Protein AF-0000000068004688 (afdb_homodimer)

Solvent-accessible surface area (backbone atoms only — not comparable to full-atom values): 40177 Å² total; per-residue (Å²): 111,68,66,59,50,50,51,48,49,50,48,48,46,50,47,46,48,50,48,46,49,65,48,40,46,55,81,56,80,36,56,93,76,56,37,54,45,76,19,58,35,21,64,56,40,24,54,54,40,36,51,51,47,52,52,50,52,58,51,52,75,68,41,74,82,72,37,70,66,54,55,45,62,62,47,52,80,63,85,69,45,90,40,84,35,11,30,38,27,42,37,40,47,25,21,32,91,73,62,27,34,40,36,36,38,36,30,40,39,57,92,48,30,26,39,38,51,42,40,43,24,45,52,92,77,37,94,56,47,31,27,33,73,59,61,46,48,18,82,40,58,40,53,85,89,31,62,82,51,53,35,41,89,43,38,36,52,40,74,72,40,58,85,36,30,32,38,43,35,33,50,45,60,28,24,43,75,92,35,88,83,52,79,38,48,33,38,36,46,33,38,37,39,41,90,47,64,68,47,41,62,82,76,57,52,44,52,58,26,55,16,53,24,55,23,30,48,80,88,45,73,66,40,58,51,37,49,61,67,57,46,56,50,40,34,37,35,56,34,36,35,40,38,37,36,31,51,64,93,42,75,42,82,40,74,24,46,22,40,32,37,44,37,36,32,56,39,59,59,55,77,51,36,54,33,35,39,40,32,45,40,41,34,80,87,54,32,32,36,39,45,34,40,38,21,28,60,70,66,28,37,48,32,57,46,41,32,36,36,39,52,94,72,48,39,77,44,39,35,52,47,63,58,70,63,65,68,40,50,14,69,85,73,44,66,65,54,23,31,34,41,37,35,27,38,95,86,46,79,44,44,35,42,41,39,54,76,43,67,54,61,37,28,41,63,97,59,20,30,25,35,36,40,47,24,40,29,44,32,34,44,76,86,38,50,29,22,27,35,37,40,36,39,34,51,34,86,79,43,73,84,130,110,67,64,60,51,48,51,50,49,50,47,48,48,50,48,47,49,51,48,46,50,64,46,39,46,55,82,56,79,35,54,93,76,54,36,54,43,75,19,57,36,20,65,57,40,25,53,54,40,36,52,52,46,52,52,50,52,56,51,52,75,69,42,72,81,73,36,68,66,54,55,45,63,62,46,53,81,62,86,67,46,91,41,84,36,12,29,38,28,43,38,40,47,25,21,32,92,72,61,28,34,39,37,37,36,35,30,41,39,55,92,47,31,26,40,36,54,41,41,43,24,45,54,92,77,37,95,57,46,31,27,34,74,61,60,46,48,19,82,38,59,40,52,86,88,31,62,84,50,53,36,43,89,43,39,37,51,42,73,72,38,58,84,35,30,33,38,43,37,32,50,45,61,27,24,43,75,92,37,89,82,50,76,38,47,34,39,37,45,33,36,37,38,43,88,48,63,69,48,40,62,82,76,57,52,43,51,60,26,52,15,54,23,55,22,30,50,80,87,45,72,66,40,59,50,37,48,62,66,58,46,56,51,39,34,38,36,54,34,36,33,41,38,40,37,30,50,64,94,42,75,43,82,40,74,26,46,24,40,34,37,44,37,38,33,54,39,60,60,55,77,51,36,54,33,33,39,40,32,45,40,42,34,78,87,56,33,34,36,37,45,35,41,38,20,30,58,70,65,29,37,48,34,57,48,41,32,37,34,40,50,94,74,48,40,78,43,39,35,50,45,63,59,70,64,66,67,40,50,13,69,84,73,44,67,64,54,24,32,33,42,37,36,28,39,96,84,47,78,43,46,36,40,41,39,55,77,44,68,52,61,37,28,39,63,97,59,20,29,24,33,36,40,47,25,38,29,43,33,35,46,74,86,38,51,29,23,28,36,37,41,36,40,35,53,35,86,78,44,72,85,130

Structure (mmCIF, N/CA/C/O backbone):
data_AF-0000000068004688-model_v1
#
loop_
_entity.id
_entity.type
_entity.pdbx_description
1 polymer 'Uncharacterized protein'
#
loop_
_atom_site.group_PDB
_atom_site.id
_atom_site.type_symbol
_atom_site.label_atom_id
_atom_site.label_alt_id
_atom_site.label_comp_id
_atom_site.label_asym_id
_atom_site.label_entity_id
_atom_site.label_seq_id
_atom_site.pdbx_PDB_ins_code
_atom_site.Cartn_x
_atom_site.Cartn_y
_atom_site.Cartn_z
_atom_site.occupancy
_atom_site.B_iso_or_equiv
_atom_site.auth_seq_id
_atom_site.auth_comp_id
_atom_site.auth_asym_id
_atom_site.auth_atom_id
_atom_site.pdbx_PDB_model_num
ATOM 1 N N . MET A 1 1 ? 53.281 20.859 3.123 1 56.59 1 MET A N 1
ATOM 2 C CA . MET A 1 1 ? 53.438 19.469 2.703 1 56.59 1 MET A CA 1
ATOM 3 C C . MET A 1 1 ? 52.938 18.516 3.779 1 56.59 1 MET A C 1
ATOM 5 O O . MET A 1 1 ? 52.188 17.578 3.488 1 56.59 1 MET A O 1
ATOM 9 N N . MET A 1 2 ? 53.219 18.797 4.977 1 65.94 2 MET A N 1
ATOM 10 C CA . MET A 1 2 ? 52.844 17.938 6.094 1 65.94 2 MET A CA 1
ATOM 11 C C . MET A 1 2 ? 51.344 18.031 6.336 1 65.94 2 MET A C 1
ATOM 13 O O . MET A 1 2 ? 50.688 17.016 6.621 1 65.94 2 MET A O 1
ATOM 17 N N . LEU A 1 3 ? 50.812 19.125 6.145 1 67.31 3 LEU A N 1
ATOM 18 C CA . LEU A 1 3 ? 49.375 19.312 6.379 1 67.31 3 LEU A CA 1
ATOM 19 C C . LEU A 1 3 ? 48.562 18.594 5.305 1 67.31 3 LEU A C 1
ATOM 21 O O . LEU A 1 3 ? 47.531 17.984 5.609 1 67.31 3 LEU A O 1
ATOM 25 N N . CYS A 1 4 ? 49.031 18.656 4.129 1 65.31 4 CYS A N 1
ATOM 26 C CA . CYS A 1 4 ? 48.344 17.984 3.023 1 65.31 4 CYS A CA 1
ATOM 27 C C . CYS A 1 4 ? 48.406 16.469 3.188 1 65.31 4 CYS A C 1
ATOM 29 O O . CYS A 1 4 ? 47.469 15.758 2.896 1 65.31 4 CYS A O 1
ATOM 31 N N . GLU A 1 5 ? 49.5 16.016 3.646 1 62.75 5 GLU A N 1
ATOM 32 C CA . GLU A 1 5 ? 49.656 14.578 3.879 1 62.75 5 GLU A CA 1
ATOM 33 C C . GLU A 1 5 ? 48.75 14.102 5.008 1 62.75 5 GLU A C 1
ATOM 35 O O . GLU A 1 5 ? 48.156 13.023 4.93 1 62.75 5 GLU A O 1
ATOM 40 N N . CYS A 1 6 ? 48.625 14.977 5.945 1 63.47 6 CYS A N 1
ATOM 41 C CA . CYS A 1 6 ? 47.75 14.625 7.062 1 63.47 6 CYS A CA 1
ATOM 42 C C . CYS A 1 6 ? 46.281 14.586 6.633 1 63.47 6 CYS A C 1
ATOM 44 O O . CYS A 1 6 ? 45.531 13.703 7.051 1 63.47 6 CYS A O 1
ATOM 46 N N . LEU A 1 7 ? 45.969 15.453 5.789 1 65.06 7 LEU A N 1
ATOM 47 C CA . LEU A 1 7 ? 44.594 15.492 5.297 1 65.06 7 LEU A CA 1
ATOM 48 C C . LEU A 1 7 ? 44.312 14.289 4.406 1 65.06 7 LEU A C 1
ATOM 50 O O . LEU A 1 7 ? 43.219 13.734 4.449 1 65.06 7 LEU A O 1
ATOM 54 N N . LEU A 1 8 ? 45.281 13.922 3.695 1 63.88 8 LEU A N 1
ATOM 55 C CA . LEU A 1 8 ? 45.156 12.734 2.85 1 63.88 8 LEU A CA 1
ATOM 56 C C . LEU A 1 8 ? 45.031 11.477 3.697 1 63.88 8 LEU A C 1
ATOM 58 O O . LEU A 1 8 ? 44.25 10.594 3.393 1 63.88 8 LEU A O 1
ATOM 62 N N . VAL A 1 9 ? 45.844 11.414 4.68 1 62.28 9 VAL A N 1
ATOM 63 C CA . VAL A 1 9 ? 45.812 10.258 5.562 1 62.28 9 VAL A CA 1
ATOM 64 C C . VAL A 1 9 ? 44.469 10.203 6.297 1 62.28 9 VAL A C 1
ATOM 66 O O . VAL A 1 9 ? 43.844 9.141 6.406 1 62.28 9 VAL A O 1
ATOM 69 N N . VAL A 1 10 ? 44 11.281 6.738 1 61.62 10 VAL A N 1
ATOM 70 C CA . VAL A 1 10 ? 42.719 11.336 7.43 1 61.62 10 VAL A CA 1
ATOM 71 C C . VAL A 1 10 ? 41.594 10.984 6.465 1 61.62 10 VAL A C 1
ATOM 73 O O . VAL A 1 10 ? 40.656 10.273 6.832 1 61.62 10 VAL A O 1
ATOM 76 N N . SER A 1 11 ? 41.781 11.445 5.328 1 63.81 11 SER A N 1
ATOM 77 C CA . SER A 1 11 ? 40.781 11.125 4.305 1 63.81 11 SER A CA 1
ATOM 78 C C . SER A 1 11 ? 40.812 9.641 3.947 1 63.81 11 SER A C 1
ATOM 80 O O . SER A 1 11 ? 39.781 9.023 3.73 1 63.81 11 SER A O 1
ATOM 82 N N . LEU A 1 12 ? 42 9.188 3.869 1 63.06 12 LEU A N 1
ATOM 83 C CA . LEU A 1 12 ? 42.125 7.773 3.562 1 63.06 12 LEU A CA 1
ATOM 84 C C . LEU A 1 12 ? 41.625 6.91 4.711 1 63.06 12 LEU A C 1
ATOM 86 O O . LEU A 1 12 ? 40.969 5.883 4.48 1 63.06 12 LEU A O 1
ATOM 90 N N . ILE A 1 13 ? 41.875 7.305 5.887 1 60.44 13 ILE A N 1
ATOM 91 C CA . ILE A 1 13 ? 41.406 6.574 7.059 1 60.44 13 ILE A CA 1
ATOM 92 C C . ILE A 1 13 ? 39.906 6.703 7.168 1 60.44 13 ILE A C 1
ATOM 94 O O . ILE A 1 13 ? 39.188 5.719 7.422 1 60.44 13 ILE A O 1
ATOM 98 N N . ALA A 1 14 ? 39.5 7.848 7.043 1 59.53 14 ALA A N 1
ATOM 99 C CA . ALA A 1 14 ? 38.031 8.055 7.047 1 59.53 14 ALA A CA 1
ATOM 100 C C . ALA A 1 14 ? 37.375 7.301 5.895 1 59.53 14 ALA A C 1
ATOM 102 O O . ALA A 1 14 ? 36.312 6.695 6.07 1 59.53 14 ALA A O 1
ATOM 103 N N . GLY A 1 15 ? 37.938 7.426 4.871 1 61.69 15 GLY A N 1
ATOM 104 C CA . GLY A 1 15 ? 37.469 6.648 3.736 1 61.69 15 GLY A CA 1
ATOM 105 C C . GLY A 1 15 ? 37.531 5.152 3.975 1 61.69 15 GLY A C 1
ATOM 106 O O . GLY A 1 15 ? 36.594 4.426 3.631 1 61.69 15 GLY A O 1
ATOM 107 N N . GLY A 1 16 ? 38.656 4.734 4.453 1 60.47 16 GLY A N 1
ATOM 108 C CA . GLY A 1 16 ? 38.781 3.338 4.836 1 60.47 16 GLY A CA 1
ATOM 109 C C . GLY A 1 16 ? 37.781 2.906 5.891 1 60.47 16 GLY A C 1
ATOM 110 O O . GLY A 1 16 ? 37.188 1.831 5.785 1 60.47 16 GLY A O 1
ATOM 111 N N . GLY A 1 17 ? 37.656 3.629 6.926 1 59.03 17 GLY A N 1
ATOM 112 C CA . GLY A 1 17 ? 36.656 3.365 7.949 1 59.03 17 GLY A CA 1
ATOM 113 C C . GLY A 1 17 ? 35.219 3.312 7.402 1 59.03 17 GLY A C 1
ATOM 114 O O . GLY A 1 17 ? 34.438 2.436 7.777 1 59.03 17 GLY A O 1
ATOM 115 N N . CYS A 1 18 ? 34.938 4.262 6.633 1 61.59 18 CYS A N 1
ATOM 116 C CA . CYS A 1 18 ? 33.656 4.266 5.969 1 61.59 18 CYS A CA 1
ATOM 117 C C . CYS A 1 18 ? 33.469 3.018 5.109 1 61.59 18 CYS A C 1
ATOM 119 O O . CYS A 1 18 ? 32.406 2.424 5.078 1 61.59 18 CYS A O 1
ATOM 121 N N . LEU A 1 19 ? 34.594 2.723 4.504 1 63.03 19 LEU A N 1
ATOM 122 C CA . LEU A 1 19 ? 34.562 1.513 3.688 1 63.03 19 LEU A CA 1
ATOM 123 C C . LEU A 1 19 ? 34.375 0.274 4.555 1 63.03 19 LEU A C 1
ATOM 125 O O . LEU A 1 19 ? 33.625 -0.635 4.191 1 63.03 19 LEU A O 1
ATOM 129 N N . ILE A 1 20 ? 35.031 0.29 5.684 1 64.25 20 ILE A N 1
ATOM 130 C CA . ILE A 1 20 ? 34.875 -0.837 6.598 1 64.25 20 ILE A CA 1
ATOM 131 C C . ILE A 1 20 ? 33.438 -0.882 7.133 1 64.25 20 ILE A C 1
ATOM 133 O O . ILE A 1 20 ? 32.844 -1.953 7.219 1 64.25 20 ILE A O 1
ATOM 137 N N . ARG A 1 21 ? 32.969 0.212 7.531 1 65.56 21 ARG A N 1
ATOM 138 C CA . ARG A 1 21 ? 31.594 0.255 8.023 1 65.56 21 ARG A CA 1
ATOM 139 C C . ARG A 1 21 ? 30.609 -0.168 6.938 1 65.56 21 ARG A C 1
ATOM 141 O O . ARG A 1 21 ? 29.609 -0.847 7.219 1 65.56 21 ARG A O 1
ATOM 148 N N . LEU A 1 22 ? 30.953 0.252 5.844 1 66.31 22 LEU A N 1
ATOM 149 C CA . LEU A 1 22 ? 30.125 -0.144 4.715 1 66.31 22 LEU A CA 1
ATOM 150 C C . LEU A 1 22 ? 30.219 -1.646 4.465 1 66.31 22 LEU A C 1
ATOM 152 O O . LEU A 1 22 ? 29.234 -2.281 4.086 1 66.31 22 LEU A O 1
ATOM 156 N N . LEU A 1 23 ? 31.359 -2.117 4.734 1 69.25 23 LEU A N 1
ATOM 157 C CA . LEU A 1 23 ? 31.594 -3.535 4.473 1 69.25 23 LEU A CA 1
ATOM 158 C C . LEU A 1 23 ? 31.016 -4.391 5.598 1 69.25 23 LEU A C 1
ATOM 160 O O . LEU A 1 23 ? 30.438 -5.453 5.348 1 69.25 23 LEU A O 1
ATOM 164 N N . ILE A 1 24 ? 31.125 -3.92 6.789 1 77.25 24 ILE A N 1
ATOM 165 C CA . ILE A 1 24 ? 30.703 -4.754 7.906 1 77.25 24 ILE A CA 1
ATOM 166 C C . ILE A 1 24 ? 29.203 -4.547 8.156 1 77.25 24 ILE A C 1
ATOM 168 O O . ILE A 1 24 ? 28.484 -5.504 8.453 1 77.25 24 ILE A O 1
ATOM 172 N N . GLY A 1 25 ? 28.672 -3.527 7.938 1 79.62 25 GLY A N 1
ATOM 173 C CA . GLY A 1 25 ? 27.281 -3.238 8.203 1 79.62 25 GLY A CA 1
ATOM 174 C C . GLY A 1 25 ? 26.906 -3.361 9.664 1 79.62 25 GLY A C 1
ATOM 175 O O . GLY A 1 25 ? 27.75 -3.658 10.508 1 79.62 25 GLY A O 1
ATOM 176 N N . GLU A 1 26 ? 25.672 -2.951 10.094 1 83.12 26 GLU A N 1
ATOM 177 C CA . GLU A 1 26 ? 25.156 -3.08 11.453 1 83.12 26 GLU A CA 1
ATOM 178 C C . GLU A 1 26 ? 23.953 -4.02 11.508 1 83.12 26 GLU A C 1
ATOM 180 O O . GLU A 1 26 ? 23.234 -4.152 10.523 1 83.12 26 GLU A O 1
ATOM 185 N N . GLU A 1 27 ? 23.953 -4.785 12.609 1 83 27 GLU A N 1
ATOM 186 C CA . GLU A 1 27 ? 22.797 -5.656 12.797 1 83 27 GLU A CA 1
ATOM 187 C C . GLU A 1 27 ? 21.516 -4.848 12.961 1 83 27 GLU A C 1
ATOM 189 O O . GLU A 1 27 ? 21.5 -3.824 13.656 1 83 27 GLU A O 1
ATOM 194 N N . ARG A 1 28 ? 20.562 -5.242 12.242 1 87.81 28 ARG A N 1
ATOM 195 C CA . ARG A 1 28 ? 19.25 -4.586 12.297 1 87.81 28 ARG A CA 1
ATOM 196 C C . ARG A 1 28 ? 18.172 -5.578 12.688 1 87.81 28 ARG A C 1
ATOM 198 O O . ARG A 1 28 ? 18.188 -6.734 12.266 1 87.81 28 ARG A O 1
ATOM 205 N N . GLU A 1 29 ? 17.266 -5.117 13.484 1 91.81 29 GLU A N 1
ATOM 206 C CA . GLU A 1 29 ? 16.109 -5.941 13.812 1 91.81 29 GLU A CA 1
ATOM 207 C C . GLU A 1 29 ? 15.172 -6.074 12.617 1 91.81 29 GLU A C 1
ATOM 209 O O . GLU A 1 29 ? 14.953 -5.109 11.883 1 91.81 29 GLU A O 1
ATOM 214 N N . PRO A 1 30 ? 14.68 -7.305 12.453 1 95.75 30 PRO A N 1
ATOM 215 C CA . PRO A 1 30 ? 13.734 -7.457 11.344 1 95.75 30 PRO A CA 1
ATOM 216 C C . PRO A 1 30 ? 12.453 -6.652 11.539 1 95.75 30 PRO A C 1
ATOM 218 O O . PRO A 1 30 ? 12.008 -6.461 12.672 1 95.75 30 PRO A O 1
ATOM 221 N N . VAL A 1 31 ? 11.883 -6.203 10.469 1 96.69 31 VAL A N 1
ATOM 222 C CA . VAL A 1 31 ? 10.586 -5.535 10.508 1 96.69 31 VAL A CA 1
ATOM 223 C C . VAL A 1 31 ? 9.508 -6.516 10.969 1 96.69 31 VAL A C 1
ATOM 225 O O . VAL A 1 31 ? 9.398 -7.617 10.43 1 96.69 31 VAL A O 1
ATOM 228 N N . PHE A 1 32 ? 8.766 -6.191 12 1 96.12 32 PHE A N 1
ATOM 229 C CA . PHE A 1 32 ? 7.695 -6.988 12.594 1 96.12 32 PHE A CA 1
ATOM 230 C C . PHE A 1 32 ? 8.227 -8.336 13.07 1 96.12 32 PHE A C 1
ATOM 232 O O . PHE A 1 32 ? 7.488 -9.328 13.078 1 96.12 32 PHE A O 1
ATOM 239 N N . ASN A 1 33 ? 9.516 -8.453 13.219 1 94.81 33 ASN A N 1
ATOM 240 C CA . ASN A 1 33 ? 10.188 -9.672 13.672 1 94.81 33 ASN A CA 1
ATOM 241 C C . ASN A 1 33 ? 10.133 -10.766 12.609 1 94.81 33 ASN A C 1
ATOM 243 O O . ASN A 1 33 ? 10.188 -11.953 12.938 1 94.81 33 ASN A O 1
ATOM 247 N N . VAL A 1 34 ? 9.93 -10.375 11.352 1 97.06 34 VAL A N 1
ATOM 248 C CA . VAL A 1 34 ? 9.797 -11.375 10.297 1 97.06 34 VAL A CA 1
ATOM 249 C C . VAL A 1 34 ? 10.695 -11 9.117 1 97.06 34 VAL A C 1
ATOM 251 O O . VAL A 1 34 ? 11.539 -11.797 8.695 1 97.06 34 VAL A O 1
ATOM 254 N N . TYR A 1 35 ? 10.609 -9.781 8.641 1 97.56 35 TYR A N 1
ATOM 255 C CA . TYR A 1 35 ? 11.273 -9.344 7.418 1 97.56 35 TYR A CA 1
ATOM 256 C C . TYR A 1 35 ? 12.695 -8.875 7.707 1 97.56 35 TYR A C 1
ATOM 258 O O . TYR A 1 35 ? 12.898 -7.785 8.242 1 97.56 35 TYR A O 1
ATOM 266 N N . ARG A 1 36 ? 13.609 -9.617 7.281 1 96.06 36 ARG A N 1
ATOM 267 C CA . ARG A 1 36 ? 15 -9.281 7.562 1 96.06 36 ARG A CA 1
ATOM 268 C C . ARG A 1 36 ? 15.5 -8.18 6.637 1 96.06 36 ARG A C 1
ATOM 270 O O . ARG A 1 36 ? 15.148 -8.148 5.457 1 96.06 36 ARG A O 1
ATOM 277 N N . LEU A 1 37 ? 16.312 -7.34 7.188 1 94.12 37 LEU A N 1
ATOM 278 C CA . LEU A 1 37 ? 16.938 -6.238 6.469 1 94.12 37 LEU A CA 1
ATOM 279 C C . LEU A 1 37 ? 18.422 -6.504 6.254 1 94.12 37 LEU A C 1
ATOM 281 O O . LEU A 1 37 ? 19 -7.379 6.902 1 94.12 37 LEU A O 1
ATOM 285 N N . PRO A 1 38 ? 19.016 -5.789 5.262 1 93.12 38 PRO A N 1
ATOM 286 C CA . PRO A 1 38 ? 20.469 -5.938 5.137 1 93.12 38 PRO A CA 1
ATOM 287 C C . PRO A 1 38 ? 21.203 -5.656 6.445 1 93.12 38 PRO A C 1
ATOM 289 O O . PRO A 1 38 ? 21.047 -4.578 7.027 1 93.12 38 PRO A O 1
ATOM 292 N N . GLY A 1 39 ? 21.906 -6.641 6.871 1 89.81 39 GLY A N 1
ATOM 293 C CA . GLY A 1 39 ? 22.594 -6.539 8.148 1 89.81 39 GLY A CA 1
ATOM 294 C C . GLY A 1 39 ? 24.094 -6.711 8.023 1 89.81 39 GLY A C 1
ATOM 295 O O . GLY A 1 39 ? 24.703 -6.289 7.035 1 89.81 39 GLY A O 1
ATOM 296 N N . LYS A 1 40 ? 24.641 -7.301 9.047 1 88.94 40 LYS A N 1
ATOM 297 C CA . LYS A 1 40 ? 26.078 -7.512 9.102 1 88.94 40 LYS A CA 1
ATOM 298 C C . LYS A 1 40 ? 26.562 -8.375 7.938 1 88.94 40 LYS A C 1
ATOM 300 O O . LYS A 1 40 ? 25.953 -9.398 7.629 1 88.94 40 LYS A O 1
ATOM 305 N N . PHE A 1 41 ? 27.578 -7.906 7.215 1 91.81 41 PHE A N 1
ATOM 306 C CA . PHE A 1 41 ? 28.266 -8.617 6.145 1 91.81 41 PHE A CA 1
ATOM 307 C C . PHE A 1 41 ? 27.344 -8.812 4.949 1 91.81 41 PHE A C 1
ATOM 309 O O . PHE A 1 41 ? 27.5 -9.773 4.191 1 91.81 41 PHE A O 1
ATOM 316 N N . TYR A 1 42 ? 26.391 -8.039 4.805 1 94.44 42 TYR A N 1
ATOM 317 C CA . TYR A 1 42 ? 25.406 -8.195 3.744 1 94.44 42 TYR A CA 1
ATOM 318 C C . TYR A 1 42 ? 26.078 -8.242 2.377 1 94.44 42 TYR A C 1
ATOM 320 O O . TYR A 1 42 ? 25.797 -9.141 1.576 1 94.44 42 TYR A O 1
ATOM 328 N N . HIS A 1 43 ? 26.953 -7.344 2.133 1 92.88 43 HIS A N 1
ATOM 329 C CA . HIS A 1 43 ? 27.547 -7.25 0.805 1 92.88 43 HIS A CA 1
ATOM 330 C C . HIS A 1 43 ? 28.453 -8.445 0.519 1 92.88 43 HIS A C 1
ATOM 332 O O . HIS A 1 43 ? 28.5 -8.938 -0.611 1 92.88 43 HIS A O 1
ATOM 338 N N . LEU A 1 44 ? 29.141 -8.867 1.504 1 93.56 44 LEU A N 1
ATOM 339 C CA . LEU A 1 44 ? 29.984 -10.055 1.347 1 93.56 44 LEU A CA 1
ATOM 340 C C . LEU A 1 44 ? 29.125 -11.289 1.096 1 93.56 44 LEU A C 1
ATOM 342 O O . LEU A 1 44 ? 29.438 -12.094 0.218 1 93.56 44 LEU A O 1
ATOM 346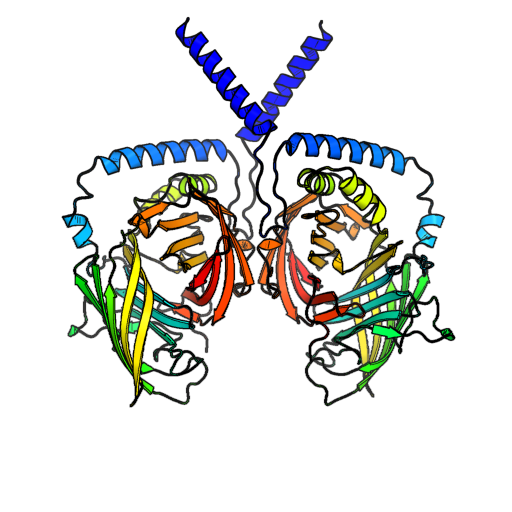 N N . LYS A 1 45 ? 28.062 -11.391 1.921 1 95.06 45 LYS A N 1
ATOM 347 C CA . LYS A 1 45 ? 27.141 -12.508 1.731 1 95.06 45 LYS A CA 1
ATOM 348 C C . LYS A 1 45 ? 26.531 -12.477 0.337 1 95.06 45 LYS A C 1
ATOM 350 O O . LYS A 1 45 ? 26.391 -13.516 -0.313 1 95.06 45 LYS A O 1
ATOM 355 N N . TYR A 1 46 ? 26.234 -11.312 -0.117 1 96.75 46 TYR A N 1
ATOM 356 C CA . TYR A 1 46 ? 25.625 -11.148 -1.431 1 96.75 46 TYR A CA 1
ATOM 357 C C . TYR A 1 46 ? 26.562 -11.625 -2.533 1 96.75 46 TYR A C 1
ATOM 359 O O . TYR A 1 46 ? 26.172 -12.414 -3.398 1 96.75 46 TYR A O 1
ATOM 367 N N . VAL A 1 47 ? 27.781 -11.156 -2.492 1 95.75 47 VAL A N 1
ATOM 368 C CA . VAL A 1 47 ? 28.766 -11.492 -3.525 1 95.75 47 VAL A CA 1
ATOM 369 C C . VAL A 1 47 ? 29.047 -12.992 -3.492 1 95.75 47 VAL A C 1
ATOM 371 O O . VAL A 1 47 ? 29.125 -13.641 -4.539 1 95.75 47 VAL A O 1
ATOM 374 N N . SER A 1 48 ? 29.188 -13.516 -2.342 1 95.81 48 SER A N 1
ATOM 375 C CA . SER A 1 48 ? 29.453 -14.945 -2.191 1 95.81 48 SER A CA 1
ATOM 376 C C . SER A 1 48 ? 28.328 -15.781 -2.783 1 95.81 48 SER A C 1
ATOM 378 O O . SER A 1 48 ? 28.578 -16.719 -3.545 1 95.81 48 SER A O 1
ATOM 380 N N . MET A 1 49 ? 27.109 -15.398 -2.441 1 95.75 49 MET A N 1
ATOM 381 C CA . MET A 1 49 ? 25.969 -16.156 -2.928 1 95.75 49 MET A CA 1
ATOM 382 C C . MET A 1 49 ? 25.797 -15.992 -4.434 1 95.75 49 MET A C 1
ATOM 384 O O . MET A 1 49 ? 25.469 -16.953 -5.137 1 95.75 49 MET A O 1
ATOM 388 N N . LEU A 1 50 ? 26 -14.805 -4.902 1 97.31 50 LEU A N 1
ATOM 389 C CA . LEU A 1 50 ? 25.891 -14.555 -6.332 1 97.31 50 LEU A CA 1
ATOM 390 C C . LEU A 1 50 ? 26.859 -15.43 -7.113 1 97.31 50 LEU A C 1
ATOM 392 O O . LEU A 1 50 ? 26.484 -16.047 -8.117 1 97.31 50 LEU A O 1
ATOM 396 N N . LEU A 1 51 ? 28.094 -15.516 -6.629 1 96.38 51 LEU A N 1
ATOM 397 C CA . LEU A 1 51 ? 29.109 -16.328 -7.281 1 96.38 51 LEU A CA 1
ATOM 398 C C . LEU A 1 51 ? 28.719 -17.812 -7.25 1 96.38 51 LEU A C 1
ATOM 400 O O . LEU A 1 51 ? 28.844 -18.516 -8.258 1 96.38 51 LEU A O 1
ATOM 404 N N . MET A 1 52 ? 28.25 -18.234 -6.172 1 94.5 52 MET A N 1
ATOM 405 C CA . MET A 1 52 ? 27.844 -19.625 -6.031 1 94.5 52 MET A CA 1
ATOM 406 C C . MET A 1 52 ? 26.719 -19.953 -7 1 94.5 52 MET A C 1
ATOM 408 O O . MET A 1 52 ? 26.734 -21 -7.66 1 94.5 52 MET A O 1
ATOM 412 N N . LEU A 1 53 ? 25.75 -19.094 -7.043 1 94.5 53 LEU A N 1
ATOM 413 C CA . LEU A 1 53 ? 24.594 -19.312 -7.906 1 94.5 53 LEU A CA 1
ATOM 414 C C . LEU A 1 53 ? 25 -19.266 -9.375 1 94.5 53 LEU A C 1
ATOM 416 O O . L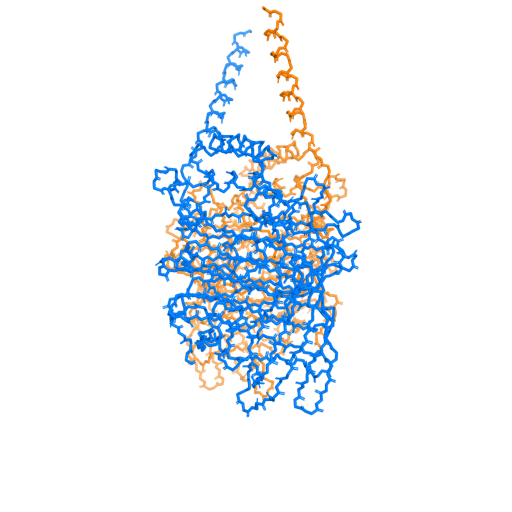EU A 1 53 ? 24.469 -20.031 -10.188 1 94.5 53 LEU A O 1
ATOM 420 N N . LEU A 1 54 ? 25.969 -18.438 -9.711 1 94.06 54 LEU A N 1
ATOM 421 C CA . LEU A 1 54 ? 26.469 -18.344 -11.078 1 94.06 54 LEU A CA 1
ATOM 422 C C . LEU A 1 54 ? 27.219 -19.609 -11.469 1 94.06 54 LEU A C 1
ATOM 424 O O . LEU A 1 54 ? 27.078 -20.109 -12.594 1 94.06 54 LEU A O 1
ATOM 428 N N . ILE A 1 55 ? 27.891 -20.109 -10.57 1 92.5 55 ILE A N 1
ATOM 429 C CA . ILE A 1 55 ? 28.641 -21.344 -10.812 1 92.5 55 ILE A CA 1
ATOM 430 C C . ILE A 1 55 ? 27.672 -22.5 -10.992 1 92.5 55 ILE A C 1
ATOM 432 O O . ILE A 1 55 ? 27.828 -23.328 -11.898 1 92.5 55 ILE A O 1
ATOM 436 N N . ARG A 1 56 ? 26.688 -22.562 -10.172 1 87.75 56 ARG A N 1
ATOM 437 C CA . ARG A 1 56 ? 25.688 -23.609 -10.25 1 87.75 56 ARG A CA 1
ATOM 438 C C . ARG A 1 56 ? 24.938 -23.547 -11.578 1 87.75 56 ARG A C 1
ATOM 440 O O . ARG A 1 56 ? 24.641 -24.594 -12.18 1 87.75 56 ARG A O 1
ATOM 447 N N . LYS A 1 57 ? 24.594 -22.406 -11.945 1 87.44 57 LYS A N 1
ATOM 448 C CA . LYS A 1 57 ? 23.875 -22.219 -13.195 1 87.44 57 LYS A CA 1
ATOM 449 C C . LYS A 1 57 ? 24.703 -22.688 -14.383 1 87.44 57 LYS A C 1
ATOM 451 O O . LYS A 1 57 ? 24.172 -23.281 -15.32 1 87.44 57 LYS A O 1
ATOM 456 N N . ARG A 1 58 ? 25.953 -22.469 -14.359 1 84.31 58 ARG A N 1
ATOM 457 C CA . ARG A 1 58 ? 26.844 -22.906 -15.43 1 84.31 58 ARG A CA 1
ATOM 458 C C . ARG A 1 58 ? 26.953 -24.422 -15.477 1 84.31 58 ARG A C 1
ATOM 460 O O . ARG A 1 58 ? 27 -25.016 -16.562 1 84.31 58 ARG A O 1
ATOM 467 N N . LYS A 1 59 ? 26.875 -24.984 -14.406 1 80.31 59 LYS A N 1
ATOM 468 C CA . LYS A 1 59 ? 26.969 -26.438 -14.328 1 80.31 59 LYS A CA 1
ATOM 469 C C . LYS A 1 59 ? 25.688 -27.109 -14.812 1 80.31 59 LYS A C 1
ATOM 471 O O . LYS A 1 59 ? 25.734 -28.172 -15.43 1 80.31 59 LYS A O 1
ATOM 476 N N . THR A 1 60 ? 24.562 -26.578 -14.438 1 75.38 60 THR A N 1
ATOM 477 C CA . THR A 1 60 ? 23.266 -27.125 -14.828 1 75.38 60 THR A CA 1
ATOM 478 C C . THR A 1 60 ? 23.094 -27.062 -16.344 1 75.38 60 THR A C 1
ATOM 480 O O . THR A 1 60 ? 22.531 -27.984 -16.953 1 75.38 60 THR A O 1
ATOM 483 N N . VAL A 1 61 ? 23.438 -25.984 -16.984 1 66.5 61 VAL A N 1
ATOM 484 C CA . VAL A 1 61 ? 23.359 -25.844 -18.422 1 66.5 61 VAL A CA 1
ATOM 485 C C . VAL A 1 61 ? 24.156 -26.953 -19.094 1 66.5 61 VAL A C 1
ATOM 487 O O . VAL A 1 61 ? 23.75 -27.5 -20.141 1 66.5 61 VAL A O 1
ATOM 490 N N . THR A 1 62 ? 25.016 -27.406 -18.406 1 56.88 62 THR A N 1
ATOM 491 C CA . THR A 1 62 ? 25.891 -28.422 -18.984 1 56.88 62 THR A CA 1
ATOM 492 C C . THR A 1 62 ? 25.359 -29.828 -18.703 1 56.88 62 THR A C 1
ATOM 494 O O . THR A 1 62 ? 25.766 -30.797 -19.344 1 56.88 62 THR A O 1
ATOM 497 N N . SER A 1 63 ? 24.391 -29.844 -17.75 1 56.75 63 SER A N 1
ATOM 498 C CA . SER A 1 63 ? 23.922 -31.156 -17.359 1 56.75 63 SER A CA 1
ATOM 499 C C . SER A 1 63 ? 22.75 -31.609 -18.234 1 56.75 63 SER A C 1
ATOM 501 O O . SER A 1 63 ? 21.984 -30.781 -18.703 1 56.75 63 SER A O 1
ATOM 503 N N . THR A 1 64 ? 22.625 -32.875 -18.641 1 52.72 64 THR A N 1
ATOM 504 C CA . THR A 1 64 ? 21.672 -33.656 -19.438 1 52.72 64 THR A CA 1
ATOM 505 C C . THR A 1 64 ? 20.266 -33.562 -18.828 1 52.72 64 THR A C 1
ATOM 507 O O . THR A 1 64 ? 19.281 -33.969 -19.453 1 52.72 64 THR A O 1
ATOM 510 N N . LYS A 1 65 ? 19.984 -33.25 -17.641 1 57.06 65 LYS A N 1
ATOM 511 C CA . LYS A 1 65 ? 18.75 -33.25 -16.875 1 57.06 65 LYS A CA 1
ATOM 512 C C . LYS A 1 65 ? 17.688 -32.375 -17.547 1 57.06 65 LYS A C 1
ATOM 514 O O . LYS A 1 65 ? 16.516 -32.438 -17.172 1 57.06 65 LYS A O 1
ATOM 519 N N . ASN A 1 66 ? 18.172 -31.625 -18.562 1 61.28 66 ASN A N 1
ATOM 520 C CA . ASN A 1 66 ? 17.219 -30.781 -19.281 1 61.28 66 ASN A CA 1
ATOM 521 C C . ASN A 1 66 ? 16.844 -31.391 -20.641 1 61.28 66 ASN A C 1
ATOM 523 O O . ASN A 1 66 ? 16.594 -30.656 -21.594 1 61.28 66 ASN A O 1
ATOM 527 N N . SER A 1 67 ? 16.844 -32.719 -20.594 1 68.38 67 SER A N 1
ATOM 528 C CA . SER A 1 67 ? 16.375 -33.344 -21.828 1 68.38 67 SER A CA 1
ATOM 529 C C . SER A 1 67 ? 14.898 -33.062 -22.062 1 68.38 67 SER A C 1
ATOM 531 O O . SER A 1 67 ? 14.156 -32.75 -21.125 1 68.38 67 SER A O 1
ATOM 533 N N . GLU A 1 68 ? 14.555 -32.969 -23.281 1 74.94 68 GLU A N 1
ATOM 534 C CA . GLU A 1 68 ? 13.172 -32.75 -23.688 1 74.94 68 GLU A CA 1
ATOM 535 C C . GLU A 1 68 ? 12.234 -33.75 -23 1 74.94 68 GLU A C 1
ATOM 537 O O . GLU A 1 68 ? 11.148 -33.375 -22.562 1 74.94 68 GLU A O 1
ATOM 542 N N . GLU A 1 69 ? 12.695 -34.906 -22.938 1 75.44 69 GLU A N 1
ATOM 543 C CA . GLU A 1 69 ? 11.875 -35.938 -22.312 1 75.44 69 GLU A CA 1
ATOM 544 C C . GLU A 1 69 ? 11.664 -35.656 -20.828 1 75.44 69 GLU A C 1
ATOM 546 O O . GLU A 1 69 ? 10.562 -35.875 -20.312 1 75.44 69 GLU A O 1
ATOM 551 N N . SER A 1 70 ? 12.602 -35.219 -20.25 1 81.88 70 SER A N 1
ATOM 552 C CA . SER A 1 70 ? 12.508 -34.906 -18.828 1 81.88 70 SER A CA 1
ATOM 553 C C . SER A 1 70 ? 11.531 -33.75 -18.594 1 81.88 70 SER A C 1
ATOM 555 O O . SER A 1 70 ? 10.766 -33.781 -17.625 1 81.88 70 SER A O 1
ATOM 557 N N . VAL A 1 71 ? 11.484 -32.906 -19.469 1 86.75 71 VAL A N 1
ATOM 558 C CA . VAL A 1 71 ? 10.602 -31.75 -19.359 1 86.75 71 VAL A CA 1
ATOM 559 C C . VAL A 1 71 ? 9.156 -32.188 -19.578 1 86.75 71 VAL A C 1
ATOM 561 O O . VAL A 1 71 ? 8.258 -31.781 -18.828 1 86.75 71 VAL A O 1
ATOM 564 N N . LEU A 1 72 ? 8.969 -33 -20.547 1 89.75 72 LEU A N 1
ATOM 565 C CA . LEU A 1 72 ? 7.621 -33.469 -20.859 1 89.75 72 LEU A CA 1
ATOM 566 C C . LEU A 1 72 ? 7.062 -34.281 -19.703 1 89.75 72 LEU A C 1
ATOM 568 O O . LEU A 1 72 ? 5.855 -34.281 -19.453 1 89.75 72 LEU A O 1
ATOM 572 N N . ASN A 1 73 ? 7.957 -34.906 -18.969 1 90.56 73 ASN A N 1
ATOM 573 C CA . ASN A 1 73 ? 7.535 -35.75 -17.859 1 90.56 73 ASN A CA 1
ATOM 574 C C . ASN A 1 73 ? 7.156 -34.938 -16.641 1 90.56 73 ASN A C 1
ATOM 576 O O . ASN A 1 73 ? 6.539 -35.469 -15.703 1 90.56 73 ASN A O 1
ATOM 580 N N . LEU A 1 74 ? 7.426 -33.75 -16.641 1 91.12 74 LEU A N 1
ATOM 581 C CA . LEU A 1 74 ? 7.027 -32.875 -15.555 1 91.12 74 LEU A CA 1
ATOM 582 C C . LEU A 1 74 ? 5.531 -32.594 -15.609 1 91.12 74 LEU A C 1
ATOM 584 O O . LEU A 1 74 ? 4.906 -32.312 -14.578 1 91.12 74 LEU A O 1
ATOM 588 N N . ASP A 1 75 ? 5.074 -32.656 -16.812 1 94.75 75 ASP A N 1
ATOM 589 C CA . ASP A 1 75 ? 3.715 -32.188 -17.031 1 94.75 75 ASP A CA 1
ATOM 590 C C . ASP A 1 75 ? 2.707 -33.312 -16.969 1 94.75 75 ASP A C 1
ATOM 592 O O . ASP A 1 75 ? 2.023 -33.625 -17.938 1 94.75 75 ASP A O 1
ATOM 596 N N . LYS A 1 76 ? 2.613 -33.969 -15.938 1 94.12 76 LYS A N 1
ATOM 597 C CA . LYS A 1 76 ? 1.686 -35.031 -15.562 1 94.12 76 LYS A CA 1
ATOM 598 C C . LYS A 1 76 ? 1.576 -35.156 -14.047 1 94.12 76 LYS A C 1
ATOM 600 O O . LYS A 1 76 ? 2.387 -34.594 -13.312 1 94.12 76 LYS A O 1
ATOM 605 N N . PRO A 1 77 ? 0.538 -35.844 -13.539 1 95.31 77 PRO A N 1
ATOM 606 C CA . PRO A 1 77 ? 0.484 -36.062 -12.094 1 95.31 77 PRO A CA 1
ATOM 607 C C . PRO A 1 77 ? 1.74 -36.719 -11.547 1 95.31 77 PRO A C 1
ATOM 609 O O . PRO A 1 77 ? 2.225 -37.688 -12.133 1 95.31 77 PRO A O 1
ATOM 612 N N . GLN A 1 78 ? 2.268 -36.156 -10.516 1 95.5 78 GLN A N 1
ATOM 613 C CA . GLN A 1 78 ? 3.467 -36.688 -9.875 1 95.5 78 GLN A CA 1
ATOM 614 C C . GLN A 1 78 ? 3.113 -37.531 -8.656 1 95.5 78 GLN A C 1
ATOM 616 O O . GLN A 1 78 ? 2.135 -37.25 -7.965 1 95.5 78 GLN A O 1
ATOM 621 N N . PRO A 1 79 ? 3.951 -38.594 -8.445 1 94.62 79 PRO A N 1
ATOM 622 C CA . PRO A 1 79 ? 3.691 -39.344 -7.227 1 94.62 79 PRO A CA 1
ATOM 623 C C . PRO A 1 79 ? 3.904 -38.531 -5.953 1 94.62 79 PRO A C 1
ATOM 625 O O . PRO A 1 79 ? 4.84 -37.75 -5.875 1 94.62 79 PRO A O 1
ATOM 628 N N . LEU A 1 80 ? 2.979 -38.781 -4.988 1 96.25 80 LEU A N 1
ATOM 629 C CA . LEU A 1 80 ? 3.133 -38.125 -3.695 1 96.25 80 LEU A CA 1
ATOM 630 C C . LEU A 1 80 ? 4.195 -38.812 -2.852 1 96.25 80 LEU A C 1
ATOM 632 O O . LEU A 1 80 ? 4.273 -40.031 -2.838 1 96.25 80 LEU A O 1
ATOM 636 N N . SER A 1 81 ? 4.98 -38 -2.217 1 95.44 81 SER A N 1
ATOM 637 C CA . SER A 1 81 ? 5.953 -38.562 -1.293 1 95.44 81 SER A CA 1
ATOM 638 C C . SER A 1 81 ? 5.273 -39.125 -0.046 1 95.44 81 SER A C 1
ATOM 640 O O . SER A 1 81 ? 4.051 -39.062 0.089 1 95.44 81 SER A O 1
ATOM 642 N N . THR A 1 82 ? 6.145 -39.688 0.867 1 95.06 82 THR A N 1
ATOM 643 C CA . THR A 1 82 ? 5.613 -40.25 2.104 1 95.06 82 THR A CA 1
ATOM 644 C C . THR A 1 82 ? 5.473 -39.188 3.174 1 95.06 82 THR A C 1
ATOM 646 O O . THR A 1 82 ? 4.938 -39.438 4.254 1 95.06 82 THR A O 1
ATOM 649 N N . ASN A 1 83 ? 5.883 -38.062 2.842 1 95.44 83 ASN A N 1
ATOM 650 C CA . ASN A 1 83 ? 5.77 -36.969 3.797 1 95.44 83 ASN A CA 1
ATOM 651 C C . ASN A 1 83 ? 4.312 -36.562 4.047 1 95.44 83 ASN A C 1
ATOM 653 O O . ASN A 1 83 ? 3.5 -36.594 3.121 1 95.44 83 ASN A O 1
ATOM 657 N N . GLU A 1 84 ? 4.039 -36.188 5.23 1 94.88 84 GLU A N 1
ATOM 658 C CA . GLU A 1 84 ? 2.67 -35.844 5.594 1 94.88 84 GLU A CA 1
ATOM 659 C C . GLU A 1 84 ? 2.203 -34.594 4.828 1 94.88 84 GLU A C 1
ATOM 661 O O . GLU A 1 84 ? 1.004 -34.406 4.609 1 94.88 84 GLU A O 1
ATOM 666 N N . HIS A 1 85 ? 3.107 -33.781 4.383 1 95.75 85 HIS A N 1
ATOM 667 C CA . HIS A 1 85 ? 2.773 -32.531 3.668 1 95.75 85 HIS A CA 1
ATOM 668 C C . HIS A 1 85 ? 3.119 -32.656 2.186 1 95.75 85 HIS A C 1
ATOM 670 O O . HIS A 1 85 ? 3.434 -31.656 1.54 1 95.75 85 HIS A O 1
ATOM 676 N N . ALA A 1 86 ? 3.113 -33.906 1.668 1 96.56 86 ALA A N 1
ATOM 677 C CA . ALA A 1 86 ? 3.354 -34.094 0.24 1 96.56 86 ALA A CA 1
ATOM 678 C C . ALA A 1 86 ? 2.359 -33.312 -0.596 1 96.56 86 ALA A C 1
ATOM 680 O O . ALA A 1 86 ? 1.213 -33.125 -0.187 1 96.56 86 ALA A O 1
ATOM 681 N N . VAL A 1 87 ? 2.824 -32.875 -1.804 1 96.81 87 VAL A N 1
ATOM 682 C CA . VAL A 1 87 ? 1.928 -32.031 -2.584 1 96.81 87 VAL A CA 1
ATOM 683 C C . VAL A 1 87 ? 2.176 -32.25 -4.074 1 96.81 87 VAL A C 1
ATOM 685 O O . VAL A 1 87 ? 3.314 -32.469 -4.496 1 96.81 87 VAL A O 1
ATOM 688 N N . ASP A 1 88 ? 1.215 -32.25 -4.848 1 97.94 88 ASP A N 1
ATOM 689 C CA . ASP A 1 88 ? 1.153 -32.125 -6.301 1 97.94 88 ASP A CA 1
ATOM 690 C C . ASP A 1 88 ? -0.022 -31.25 -6.734 1 97.94 88 ASP A C 1
ATOM 692 O O . ASP A 1 88 ? -1.162 -31.719 -6.785 1 97.94 88 ASP A O 1
ATOM 696 N N . ALA A 1 89 ? 0.324 -29.984 -7.055 1 98 89 ALA A N 1
ATOM 697 C CA . ALA A 1 89 ? -0.736 -28.984 -7.234 1 98 89 ALA A CA 1
ATOM 698 C C . ALA A 1 89 ? -0.733 -28.438 -8.656 1 98 89 ALA A C 1
ATOM 700 O O . ALA A 1 89 ? 0.327 -28.125 -9.203 1 98 89 ALA A O 1
ATOM 701 N N . GLU A 1 90 ? -1.871 -28.406 -9.273 1 98.31 90 GLU A N 1
ATOM 702 C CA . GLU A 1 90 ? -2.131 -27.719 -10.539 1 9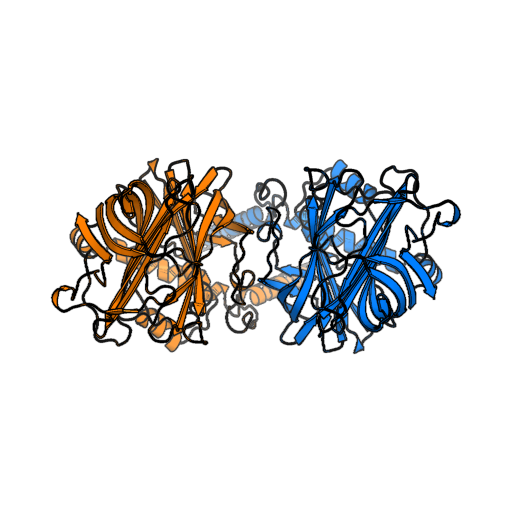8.31 90 GLU A CA 1
ATOM 703 C C . GLU A 1 90 ? -3.068 -26.531 -10.352 1 98.31 90 GLU A C 1
ATOM 705 O O . GLU A 1 90 ? -4.035 -26.609 -9.586 1 98.31 90 GLU A O 1
ATOM 710 N N . TYR A 1 91 ? -2.73 -25.453 -11 1 98.56 91 TYR A N 1
ATOM 711 C CA . TYR A 1 91 ? -3.469 -24.219 -10.805 1 98.56 91 TYR A CA 1
ATOM 712 C C . TYR A 1 91 ? -3.635 -23.469 -12.125 1 98.56 91 TYR A C 1
ATOM 714 O O . TYR A 1 91 ? -2.705 -23.406 -12.93 1 98.56 91 TYR A O 1
ATOM 722 N N . PHE A 1 92 ? -4.855 -22.938 -12.391 1 98.88 92 PHE A N 1
ATOM 723 C CA . PHE A 1 92 ? -5.18 -22.125 -13.555 1 98.88 92 PHE A CA 1
ATOM 724 C C . PHE A 1 92 ? -5.816 -20.797 -13.125 1 98.88 92 PHE A C 1
ATOM 726 O O . PHE A 1 92 ? -6.715 -20.781 -12.281 1 98.88 92 PHE A O 1
ATOM 733 N N . ASN A 1 93 ? -5.371 -19.734 -13.641 1 98.88 93 ASN A N 1
ATOM 734 C CA . ASN A 1 93 ? -5.945 -18.406 -13.453 1 98.88 93 ASN A CA 1
ATOM 735 C C . ASN A 1 93 ? -6.133 -17.672 -14.781 1 98.88 93 ASN A C 1
ATOM 737 O O . ASN A 1 93 ? -5.16 -17.219 -15.391 1 98.88 93 ASN A O 1
ATOM 741 N N . GLY A 1 94 ? -7.379 -17.531 -15.203 1 98.75 94 GLY A N 1
ATOM 742 C CA . GLY A 1 94 ? -7.695 -16.906 -16.484 1 98.75 94 GLY A CA 1
ATOM 743 C C . GLY A 1 94 ? -8.602 -15.703 -16.359 1 98.75 94 GLY A C 1
ATOM 744 O O . GLY A 1 94 ? -9.508 -15.688 -15.516 1 98.75 94 GLY A O 1
ATOM 745 N N . ALA A 1 95 ? -8.305 -14.742 -17.141 1 98.69 95 ALA A N 1
ATOM 746 C CA . ALA A 1 95 ? -9.133 -13.539 -17.172 1 98.69 95 ALA A CA 1
ATOM 747 C C . ALA A 1 95 ? -9.07 -12.883 -18.547 1 98.69 95 ALA A C 1
ATOM 749 O O . ALA A 1 95 ? -8.188 -13.18 -19.359 1 98.69 95 ALA A O 1
ATOM 750 N N . ASN A 1 96 ? -10.039 -12.047 -18.844 1 98.06 96 ASN A N 1
ATOM 751 C CA . ASN A 1 96 ? -9.984 -11.203 -20.031 1 98.06 96 ASN A CA 1
ATOM 752 C C . ASN A 1 96 ? -10.375 -9.766 -19.719 1 98.06 96 ASN A C 1
ATOM 754 O O . ASN A 1 96 ? -10.578 -9.414 -18.562 1 98.06 96 ASN A O 1
ATOM 758 N N . SER A 1 97 ? -10.398 -8.922 -20.719 1 95.88 97 SER A N 1
ATOM 759 C CA . SER A 1 97 ? -10.625 -7.492 -20.531 1 95.88 97 SER A CA 1
ATOM 760 C C . SER A 1 97 ? -12.062 -7.207 -20.125 1 95.88 97 SER A C 1
ATOM 762 O O . SER A 1 97 ? -12.367 -6.121 -19.625 1 95.88 97 SER A O 1
ATOM 764 N N . GLU A 1 98 ? -12.984 -8.141 -20.297 1 94.5 98 GLU A N 1
ATOM 765 C CA . GLU A 1 98 ? -14.406 -7.953 -19.984 1 94.5 98 GLU A CA 1
ATOM 766 C C . GLU A 1 98 ? -14.742 -8.484 -18.594 1 94.5 98 GLU A C 1
ATOM 768 O O . GLU A 1 98 ? -15.914 -8.633 -18.25 1 94.5 98 GLU A O 1
ATOM 773 N N . THR A 1 99 ? -13.805 -8.898 -17.844 1 92.56 99 THR A N 1
ATOM 774 C CA . THR A 1 99 ? -13.898 -9.312 -16.453 1 92.56 99 THR A CA 1
ATOM 775 C C . THR A 1 99 ? -14.484 -10.719 -16.344 1 92.56 99 THR A C 1
ATOM 777 O O . THR A 1 99 ? -15.031 -11.086 -15.305 1 92.56 99 THR A O 1
ATOM 780 N N . THR A 1 100 ? -14.508 -11.422 -17.5 1 97.94 100 THR A N 1
ATOM 781 C CA . THR A 1 100 ? -14.641 -12.867 -17.359 1 97.94 100 THR A CA 1
ATOM 782 C C . THR A 1 100 ? -13.445 -13.453 -16.609 1 97.94 100 THR A C 1
ATOM 784 O O . THR A 1 100 ? -12.305 -13.047 -16.844 1 97.94 100 THR A O 1
ATOM 787 N N . TRP A 1 101 ? -13.758 -14.367 -15.703 1 98.5 101 TRP A N 1
ATOM 788 C CA . TRP A 1 101 ? -12.711 -14.836 -14.797 1 98.5 101 TRP A CA 1
ATOM 789 C C . TRP A 1 101 ? -12.914 -16.312 -14.453 1 98.5 101 TRP A C 1
ATOM 791 O O . TRP A 1 101 ? -14.039 -16.75 -14.188 1 98.5 101 TRP A O 1
ATOM 801 N N . LEU A 1 102 ? -11.891 -17.078 -14.57 1 98.69 102 LEU A N 1
ATOM 802 C CA . LEU A 1 102 ? -11.883 -18.469 -14.125 1 98.69 102 LEU A CA 1
ATOM 803 C C . LEU A 1 102 ? -10.617 -18.781 -13.328 1 98.69 102 LEU A C 1
ATOM 805 O O . LEU A 1 102 ? -9.5 -18.609 -13.836 1 98.69 102 LEU A O 1
ATOM 809 N N . VAL A 1 103 ? -10.766 -19.188 -12.125 1 98.81 103 VAL A N 1
ATOM 810 C CA . VAL A 1 103 ? -9.664 -19.656 -11.289 1 98.81 103 VAL A CA 1
ATOM 811 C C . VAL A 1 103 ? -9.984 -21.031 -10.727 1 98.81 103 VAL A C 1
ATOM 813 O O . VAL A 1 103 ? -11.031 -21.234 -10.102 1 98.81 103 VAL A O 1
ATOM 816 N N . CYS A 1 104 ? -9.094 -21.938 -10.945 1 98.44 104 CYS A N 1
ATOM 817 C CA . CYS A 1 104 ? -9.305 -23.25 -10.344 1 98.44 104 CYS A CA 1
ATOM 818 C C . CYS A 1 104 ? -7.969 -23.922 -10.039 1 98.44 104 CYS A C 1
ATOM 820 O O . CYS A 1 104 ? -6.938 -23.547 -10.594 1 98.44 104 CYS A O 1
ATOM 822 N N . GLY A 1 105 ? -8.008 -24.781 -9.148 1 97.88 105 GLY A N 1
ATOM 823 C CA . GLY A 1 105 ? -6.828 -25.531 -8.773 1 97.88 105 GLY A CA 1
ATOM 824 C C . GLY A 1 105 ? -7.148 -26.812 -8.023 1 97.88 105 GLY A C 1
ATOM 825 O O . GLY A 1 105 ? -8.25 -26.969 -7.484 1 97.88 105 GLY A O 1
ATOM 826 N N . THR A 1 106 ? -6.25 -27.75 -8.117 1 97.94 106 THR A N 1
ATOM 827 C CA . THR A 1 106 ? -6.242 -28.984 -7.316 1 97.94 106 THR A CA 1
ATOM 828 C C . THR A 1 106 ? -4.855 -29.234 -6.73 1 97.94 106 THR A C 1
ATOM 830 O O . THR A 1 106 ? -3.85 -29.125 -7.434 1 97.94 106 THR A O 1
ATOM 833 N N . ALA A 1 107 ? -4.848 -29.438 -5.484 1 98 107 ALA A N 1
ATOM 834 C CA . ALA A 1 107 ? -3.611 -29.844 -4.824 1 98 107 ALA A CA 1
ATOM 835 C C . ALA A 1 107 ? -3.787 -31.203 -4.129 1 98 107 ALA A C 1
ATOM 837 O O . ALA A 1 107 ? -4.383 -31.281 -3.055 1 98 107 ALA A O 1
ATOM 838 N N . ARG A 1 108 ? -3.258 -32.219 -4.785 1 97.94 108 ARG A N 1
ATOM 839 C CA . ARG A 1 108 ? -3.293 -33.531 -4.176 1 97.94 108 ARG A CA 1
ATOM 840 C C . ARG A 1 108 ? -2.383 -33.594 -2.953 1 97.94 108 ARG A C 1
ATOM 842 O O . ARG A 1 108 ? -1.245 -33.125 -2.996 1 97.94 108 ARG A O 1
ATOM 849 N N . ARG A 1 109 ? -2.961 -34.156 -1.931 1 97.38 109 ARG A N 1
ATOM 850 C CA . ARG A 1 109 ? -2.275 -34.375 -0.659 1 97.38 109 ARG A CA 1
ATOM 851 C C . ARG A 1 109 ? -2.377 -35.844 -0.215 1 97.38 109 ARG A C 1
ATOM 853 O O . ARG A 1 109 ? -2.871 -36.688 -0.959 1 97.38 109 ARG A O 1
ATOM 860 N N . ARG A 1 110 ? -1.838 -36.094 0.966 1 95.31 110 ARG A N 1
ATOM 861 C CA . ARG A 1 110 ? -1.907 -37.469 1.511 1 95.31 110 ARG A CA 1
ATOM 862 C C . ARG A 1 110 ? -3.332 -37.812 1.929 1 95.31 110 ARG A C 1
ATOM 864 O O . ARG A 1 110 ? -4.168 -36.906 2.109 1 95.31 110 ARG A O 1
ATOM 871 N N . ASN A 1 111 ? -3.635 -39.094 1.996 1 94.88 111 ASN A N 1
ATOM 872 C CA . ASN A 1 111 ? -4.891 -39.625 2.504 1 94.88 111 ASN A CA 1
ATOM 873 C C . ASN A 1 111 ? -6.074 -39.219 1.64 1 94.88 111 ASN A C 1
ATOM 875 O O . ASN A 1 111 ? -7.133 -38.844 2.162 1 94.88 111 ASN A O 1
ATOM 879 N N . ASN A 1 112 ? -5.906 -39.094 0.386 1 95.94 112 ASN A N 1
ATOM 880 C CA . ASN A 1 112 ? -6.926 -38.844 -0.627 1 95.94 112 ASN A CA 1
ATOM 881 C C . ASN A 1 112 ? -7.477 -37.438 -0.543 1 95.94 112 ASN A C 1
ATOM 883 O O . ASN A 1 112 ? -8.523 -37.125 -1.114 1 95.94 112 ASN A O 1
ATOM 887 N N . LEU A 1 113 ? -6.758 -36.656 0.27 1 96.56 113 LEU A N 1
ATOM 888 C CA . LEU A 1 113 ? -7.137 -35.25 0.378 1 96.56 113 LEU A CA 1
ATOM 889 C C . LEU A 1 113 ? -6.727 -34.469 -0.87 1 96.56 113 LEU A C 1
ATOM 891 O O . LEU A 1 113 ? -5.621 -34.656 -1.388 1 96.56 113 LEU A O 1
ATOM 895 N N . VAL A 1 114 ? -7.652 -33.656 -1.399 1 97.81 114 VAL A N 1
ATOM 896 C CA . VAL A 1 114 ? -7.371 -32.719 -2.484 1 97.81 114 VAL A CA 1
ATOM 897 C C . VAL A 1 114 ? -7.895 -31.344 -2.119 1 97.81 114 VAL A C 1
ATOM 899 O O . VAL A 1 114 ? -9.094 -31.156 -1.899 1 97.81 114 VAL A O 1
ATOM 902 N N . ASN A 1 115 ? -7.035 -30.406 -1.966 1 97.69 115 ASN A N 1
ATOM 903 C CA . ASN A 1 115 ? -7.512 -29.031 -1.905 1 97.69 115 ASN A CA 1
ATOM 904 C C . ASN A 1 115 ? -7.895 -28.516 -3.287 1 97.69 115 ASN A C 1
ATOM 906 O O . ASN A 1 115 ? -7.035 -28.344 -4.152 1 97.69 115 ASN A O 1
ATOM 910 N N . GLY A 1 116 ? -9.172 -28.297 -3.465 1 97.75 116 GLY A N 1
ATOM 911 C CA . GLY A 1 116 ? -9.664 -27.875 -4.77 1 97.75 116 GLY A CA 1
ATOM 912 C C . GLY A 1 116 ? -10.688 -26.766 -4.695 1 97.75 116 GLY A C 1
ATOM 913 O O . GLY A 1 116 ? -11.32 -26.562 -3.658 1 97.75 116 GLY A O 1
ATOM 914 N N . PHE A 1 117 ? -10.797 -26 -5.766 1 98.06 117 PHE A N 1
ATOM 915 C CA . PHE A 1 117 ? -11.734 -24.875 -5.82 1 98.06 117 PHE A CA 1
ATOM 916 C C . PHE A 1 117 ? -11.953 -24.422 -7.258 1 98.06 117 PHE A C 1
ATOM 918 O O . PHE A 1 117 ? -11.117 -24.688 -8.133 1 98.06 117 PHE A O 1
ATOM 925 N N . LEU A 1 118 ? -13.078 -23.828 -7.473 1 98.5 118 LEU A N 1
ATOM 926 C CA . LEU A 1 118 ? -13.406 -23.219 -8.758 1 98.5 118 LEU A CA 1
ATOM 927 C C . LEU A 1 118 ? -14.141 -21.891 -8.562 1 98.5 118 LEU A C 1
ATOM 929 O O . LEU A 1 118 ? -15.188 -21.859 -7.906 1 98.5 118 LEU A O 1
ATOM 933 N N . TYR A 1 119 ? -13.578 -20.812 -9.023 1 98.44 119 TYR A N 1
ATOM 934 C CA . TYR A 1 119 ? -14.219 -19.516 -9.227 1 98.44 119 TYR A CA 1
ATOM 935 C C . TYR A 1 119 ? -14.594 -19.312 -10.688 1 98.44 119 TYR A C 1
ATOM 937 O O . TYR A 1 119 ? -13.789 -19.578 -11.586 1 98.44 119 TYR A O 1
ATOM 945 N N . LEU A 1 120 ? -15.781 -18.844 -10.891 1 98.25 120 LEU A N 1
ATOM 946 C CA . LEU A 1 120 ? -16.219 -18.609 -12.266 1 98.25 120 LEU A CA 1
ATOM 947 C C . LEU A 1 120 ? -17.047 -17.344 -12.359 1 98.25 120 LEU A C 1
ATOM 949 O O . LEU A 1 120 ? -18.078 -17.203 -11.68 1 98.25 120 LEU A O 1
ATOM 953 N N . LYS A 1 121 ? -16.609 -16.422 -13.133 1 97.88 121 LYS A N 1
ATOM 954 C CA . LYS A 1 121 ? -17.344 -15.211 -13.5 1 97.88 121 LYS A CA 1
ATOM 955 C C . LYS A 1 121 ? -17.484 -15.094 -15.016 1 97.88 121 LYS A C 1
ATOM 957 O O . LYS A 1 121 ? -16.484 -15.047 -15.734 1 97.88 121 LYS A O 1
ATOM 962 N N . ILE A 1 122 ? -18.688 -15.125 -15.477 1 97.31 122 ILE A N 1
ATOM 963 C CA . ILE A 1 122 ? -19 -14.977 -16.891 1 97.31 122 ILE A CA 1
ATOM 964 C C . ILE A 1 122 ? -19.688 -13.633 -17.141 1 97.31 122 ILE A C 1
ATOM 966 O O . ILE A 1 122 ? -20.844 -13.453 -16.766 1 97.31 122 ILE A O 1
ATOM 970 N N . ALA A 1 123 ? -19.031 -12.781 -17.828 1 95.25 123 ALA A N 1
ATOM 971 C CA . ALA A 1 123 ? -19.516 -11.414 -18.016 1 95.25 123 ALA A CA 1
ATOM 972 C C . ALA A 1 123 ? -20.906 -11.406 -18.641 1 95.25 123 ALA A C 1
ATOM 974 O O . ALA A 1 123 ? -21.766 -10.609 -18.266 1 95.25 123 ALA A O 1
ATOM 975 N N . ASP A 1 124 ? -21.188 -12.266 -19.594 1 94 124 ASP A N 1
ATOM 976 C CA . ASP A 1 124 ? -22.438 -12.312 -20.328 1 94 124 ASP A CA 1
ATOM 977 C C . ASP A 1 124 ? -23.562 -12.898 -19.469 1 94 124 ASP A C 1
ATOM 979 O O . ASP A 1 124 ? -24.734 -12.82 -19.828 1 94 124 ASP A O 1
ATOM 983 N N . PHE A 1 125 ? -23.188 -13.484 -18.406 1 94.31 125 PHE A N 1
ATOM 984 C CA . PHE A 1 125 ? -24.172 -14.117 -17.531 1 94.31 125 PHE A CA 1
ATOM 985 C C . PHE A 1 125 ? -24.5 -13.211 -16.359 1 94.31 125 PHE A C 1
ATOM 987 O O . PHE A 1 125 ? -25.672 -12.859 -16.141 1 94.31 125 PHE A O 1
ATOM 994 N N . SER A 1 126 ? -23.469 -12.805 -15.656 1 94 126 SER A N 1
ATOM 995 C CA . SER A 1 126 ? -23.672 -12 -14.453 1 94 126 SER A CA 1
ATOM 996 C C . SER A 1 126 ? -22.391 -11.281 -14.047 1 94 126 SER A C 1
ATOM 998 O O . SER A 1 126 ? -21.297 -11.75 -14.344 1 94 126 SER A O 1
ATOM 1000 N N . GLU A 1 127 ? -22.547 -10.172 -13.305 1 93.38 127 GLU A N 1
ATOM 1001 C CA . GLU A 1 127 ? -21.406 -9.484 -12.711 1 93.38 127 GLU A CA 1
ATOM 1002 C C . GLU A 1 127 ? -20.969 -10.164 -11.414 1 93.38 127 GLU A C 1
ATOM 1004 O O . GLU A 1 127 ? -19.891 -9.875 -10.891 1 93.38 127 GLU A O 1
ATOM 1009 N N . ARG A 1 128 ? -21.766 -11.07 -11.055 1 94.62 128 ARG A N 1
ATOM 1010 C CA . ARG A 1 128 ? -21.484 -11.75 -9.789 1 94.62 128 ARG A CA 1
ATOM 1011 C C . ARG A 1 128 ? -20.562 -12.953 -10.016 1 94.62 128 ARG A C 1
ATOM 1013 O O . ARG A 1 128 ? -20.469 -13.469 -11.125 1 94.62 128 ARG A O 1
ATOM 1020 N N . LEU A 1 129 ? -19.922 -13.406 -8.953 1 96.94 129 LEU A N 1
ATOM 1021 C CA . LEU A 1 129 ? -18.953 -14.508 -8.984 1 96.94 129 LEU A CA 1
ATOM 1022 C C . LEU A 1 129 ? -19.609 -15.812 -8.531 1 96.94 129 LEU A C 1
ATOM 1024 O O . LEU A 1 129 ? -20.25 -15.859 -7.484 1 96.94 129 LEU A O 1
ATOM 1028 N N . LEU A 1 130 ? -19.422 -16.797 -9.328 1 97.25 130 LEU A N 1
ATOM 1029 C CA . LEU A 1 130 ? -19.812 -18.141 -8.938 1 97.25 130 LEU A CA 1
ATOM 1030 C C . LEU A 1 130 ? -18.672 -18.859 -8.227 1 97.25 130 LEU A C 1
ATOM 1032 O O . LEU A 1 130 ? -17.516 -18.734 -8.625 1 97.25 130 LEU A O 1
ATOM 1036 N N . VAL A 1 131 ? -19.062 -19.641 -7.223 1 97.56 131 VAL A N 1
ATOM 1037 C CA . VAL A 1 131 ? -18.062 -20.375 -6.457 1 97.56 131 VAL A CA 1
ATOM 1038 C C . VAL A 1 131 ? -18.484 -21.828 -6.305 1 97.56 131 VAL A C 1
ATOM 1040 O O . VAL A 1 131 ? -19.672 -22.141 -6.234 1 97.56 131 VAL A O 1
ATOM 1043 N N . SER A 1 132 ? -17.547 -22.719 -6.301 1 96.06 132 SER A N 1
ATOM 1044 C CA . SER A 1 132 ? -17.859 -24.125 -6.043 1 96.06 132 SER A CA 1
ATOM 1045 C C . SER A 1 132 ? -18.391 -24.328 -4.633 1 96.06 132 SER A C 1
ATOM 1047 O O . SER A 1 132 ? -18.172 -23.484 -3.752 1 96.06 132 SER A O 1
ATOM 1049 N N . PRO A 1 133 ? -19.016 -25.375 -4.367 1 93.12 133 PRO A N 1
ATOM 1050 C CA . PRO A 1 133 ? -19.875 -25.5 -3.184 1 93.12 133 PRO A CA 1
ATOM 1051 C C . PRO A 1 133 ? -19.094 -25.469 -1.877 1 93.12 133 PRO A C 1
ATOM 1053 O O . PRO A 1 133 ? -19.594 -25 -0.854 1 93.12 133 PRO A O 1
ATOM 1056 N N . ARG A 1 134 ? -17.938 -25.906 -1.818 1 93.25 134 ARG A N 1
ATOM 1057 C CA . ARG A 1 134 ? -17.219 -26.031 -0.553 1 93.25 134 ARG A CA 1
ATOM 1058 C C . ARG A 1 134 ? -16.578 -24.703 -0.147 1 93.25 134 ARG A C 1
ATOM 1060 O O . ARG A 1 134 ? -16.203 -24.516 1.011 1 93.25 134 ARG A O 1
ATOM 1067 N N . LEU A 1 135 ? -16.484 -23.828 -1.045 1 94.44 135 LEU A N 1
ATOM 1068 C CA . LEU A 1 135 ? -15.836 -22.562 -0.737 1 94.44 135 LEU A CA 1
ATOM 1069 C C . LEU A 1 135 ? -16.594 -21.797 0.35 1 94.44 135 LEU A C 1
ATOM 1071 O O . LEU A 1 135 ? -17.828 -21.766 0.343 1 94.44 135 LEU A O 1
ATOM 1075 N N . PRO A 1 136 ? -15.773 -21.312 1.313 1 95.19 136 PRO A N 1
ATOM 1076 C CA . PRO A 1 136 ? -14.359 -20.953 1.243 1 95.19 136 PRO A CA 1
ATOM 1077 C C . PRO A 1 136 ? -13.438 -22.078 1.698 1 95.19 136 PRO A C 1
ATOM 1079 O O . PRO A 1 136 ? -12.211 -21.938 1.668 1 95.19 136 PRO A O 1
ATOM 1082 N N . ASP A 1 137 ? -13.953 -23.234 2.129 1 96.44 137 ASP A N 1
ATOM 1083 C CA . ASP A 1 137 ? -13.156 -24.438 2.373 1 96.44 137 ASP A CA 1
ATOM 1084 C C . ASP A 1 137 ? -12.734 -25.094 1.061 1 96.44 137 ASP A C 1
ATOM 1086 O O . ASP A 1 137 ? -13.5 -25.109 0.097 1 96.44 137 ASP A O 1
ATOM 1090 N N . THR A 1 138 ? -11.539 -25.672 1.046 1 97.62 138 THR A N 1
ATOM 1091 C CA . THR A 1 138 ? -11.094 -26.266 -0.211 1 97.62 138 THR A CA 1
ATOM 1092 C C . THR A 1 138 ? -10.828 -27.75 -0.044 1 97.62 138 THR A C 1
ATOM 1094 O O . THR A 1 138 ? -10.344 -28.406 -0.965 1 97.62 138 THR A O 1
ATOM 1097 N N . CYS A 1 139 ? -11.109 -28.281 1.098 1 97.25 139 CYS A N 1
ATOM 1098 C CA . CYS A 1 139 ? -10.852 -29.688 1.343 1 97.25 139 CYS A CA 1
ATOM 1099 C C . CYS A 1 139 ? -11.867 -30.562 0.611 1 97.25 139 CYS A C 1
ATOM 1101 O O . CYS A 1 139 ? -13.055 -30.562 0.95 1 97.25 139 CYS A O 1
ATOM 1103 N N . MET A 1 140 ? -11.375 -31.266 -0.36 1 97 140 MET A N 1
ATOM 1104 C CA . MET A 1 140 ? -12.125 -32.281 -1.083 1 97 140 MET A CA 1
ATOM 1105 C C . MET A 1 140 ? -11.492 -33.656 -0.898 1 97 140 MET A C 1
ATOM 1107 O O . MET A 1 140 ? -10.367 -33.75 -0.396 1 97 140 MET A O 1
ATOM 1111 N N . TRP A 1 141 ? -12.25 -34.688 -1.324 1 96.25 141 TRP A N 1
ATOM 1112 C CA . TRP A 1 141 ? -11.734 -36.031 -1.195 1 96.25 141 TRP A CA 1
ATOM 1113 C C . TRP A 1 141 ? -11.953 -36.844 -2.48 1 96.25 141 TRP A C 1
ATOM 1115 O O . TRP A 1 141 ? -13.031 -36.75 -3.086 1 96.25 141 TRP A O 1
ATOM 1125 N N . GLN A 1 142 ? -10.969 -37.531 -2.824 1 96.81 142 GLN A N 1
ATOM 1126 C CA . GLN A 1 142 ? -11.023 -38.344 -4.035 1 96.81 142 GLN A CA 1
ATOM 1127 C C . GLN A 1 142 ? -11.672 -39.688 -3.756 1 96.81 142 GLN A C 1
ATOM 1129 O O . GLN A 1 142 ? -11.438 -40.281 -2.703 1 96.81 142 GLN A O 1
ATOM 1134 N N . SER A 1 143 ? -12.406 -40.125 -4.738 1 95.31 143 SER A N 1
ATOM 1135 C CA . SER A 1 143 ? -12.852 -41.531 -4.758 1 95.31 143 SER A CA 1
ATOM 1136 C C . SER A 1 143 ? -11.734 -42.438 -5.238 1 95.31 143 SER A C 1
ATOM 1138 O O . SER A 1 143 ? -10.695 -42 -5.711 1 95.31 143 SER A O 1
ATOM 1140 N N . ASP A 1 144 ? -11.945 -43.812 -5.211 1 93.62 144 ASP A N 1
ATOM 1141 C CA . ASP A 1 144 ? -10.953 -44.781 -5.652 1 93.62 144 ASP A CA 1
ATOM 1142 C C . ASP A 1 144 ? -10.625 -44.594 -7.133 1 93.62 144 ASP A C 1
ATOM 1144 O O . ASP A 1 144 ? -9.477 -44.75 -7.543 1 93.62 144 ASP A O 1
ATOM 1148 N N . GLU A 1 145 ? -11.602 -44.219 -7.84 1 90.88 145 GLU A N 1
ATOM 1149 C CA . GLU A 1 145 ? -11.422 -44.094 -9.281 1 90.88 145 GLU A CA 1
ATOM 1150 C C . GLU A 1 145 ? -10.641 -42.812 -9.617 1 90.88 145 GLU A C 1
ATOM 1152 O O . GLU A 1 145 ? -10 -42.719 -10.664 1 90.88 145 GLU A O 1
ATOM 1157 N N . GLU A 1 146 ? -10.648 -41.875 -8.695 1 91.69 146 GLU A N 1
ATOM 1158 C CA . GLU A 1 146 ? -10.055 -40.562 -8.938 1 91.69 146 GLU A CA 1
ATOM 1159 C C . GLU A 1 146 ? -8.625 -40.5 -8.414 1 91.69 146 GLU A C 1
ATOM 1161 O O . GLU A 1 146 ? -7.895 -39.562 -8.688 1 91.69 146 GLU A O 1
ATOM 1166 N N . LEU A 1 147 ? -8.203 -41.531 -7.77 1 91.25 147 LEU A N 1
ATOM 1167 C CA . LEU A 1 147 ? -6.898 -41.531 -7.109 1 91.25 147 LEU A CA 1
ATOM 1168 C C . LEU A 1 147 ? -5.773 -41.344 -8.125 1 91.25 147 LEU A C 1
ATOM 1170 O O . LEU A 1 147 ? -5.754 -42.031 -9.156 1 91.25 147 LEU A O 1
ATOM 1174 N N . GLY A 1 148 ? -4.879 -40.375 -7.816 1 89.56 148 GLY A N 1
ATOM 1175 C CA . GLY A 1 148 ? -3.709 -40.125 -8.648 1 89.56 148 GLY A CA 1
ATOM 1176 C C . GLY A 1 148 ? -3.965 -39.156 -9.781 1 89.56 148 GLY A C 1
ATOM 1177 O O . GLY A 1 148 ? -3.061 -38.844 -10.562 1 89.56 148 GLY A O 1
ATOM 1178 N N . ARG A 1 149 ? -5.16 -38.719 -9.836 1 94.06 149 ARG A N 1
ATOM 1179 C CA . ARG A 1 149 ? -5.539 -37.75 -10.875 1 94.06 149 ARG A CA 1
ATOM 1180 C C . ARG A 1 149 ? -5.871 -36.406 -10.273 1 94.06 149 ARG A C 1
ATOM 1182 O O . ARG A 1 149 ? -6.121 -36.281 -9.078 1 94.06 149 ARG A O 1
ATOM 1189 N N . TYR A 1 150 ? -5.793 -35.375 -11.102 1 96.81 150 TYR A N 1
ATOM 1190 C CA . TYR A 1 150 ? -6.25 -34.062 -10.672 1 96.81 150 TYR A CA 1
ATOM 1191 C C . TYR A 1 150 ? -7.766 -33.938 -10.781 1 96.81 150 TYR A C 1
ATOM 1193 O O . TYR A 1 150 ? -8.281 -33.188 -11.609 1 96.81 150 TYR A O 1
ATOM 1201 N N . GLU A 1 151 ? -8.383 -34.719 -9.922 1 96.31 151 GLU A N 1
ATOM 1202 C CA . GLU A 1 151 ? -9.836 -34.812 -9.984 1 96.31 151 GLU A CA 1
ATOM 1203 C C . GLU A 1 151 ? -10.438 -35 -8.594 1 96.31 151 GLU A C 1
ATOM 1205 O O . GLU A 1 151 ? -9.93 -35.781 -7.789 1 96.31 151 GLU A O 1
ATOM 1210 N N . ALA A 1 152 ? -11.43 -34.188 -8.32 1 97.06 152 ALA A N 1
ATOM 1211 C CA . ALA A 1 152 ? -12.195 -34.344 -7.09 1 97.06 152 ALA A CA 1
ATOM 1212 C C . ALA A 1 152 ? -13.523 -33.594 -7.168 1 97.06 152 ALA A C 1
ATOM 1214 O O . ALA A 1 152 ? -13.562 -32.469 -7.645 1 97.06 152 ALA A O 1
ATOM 1215 N N . GLU A 1 153 ? -14.586 -34.281 -6.758 1 95.44 153 GLU A N 1
ATOM 1216 C CA . GLU A 1 153 ? -15.906 -33.688 -6.555 1 95.44 153 GLU A CA 1
ATOM 1217 C C . GLU A 1 153 ? -16.344 -32.844 -7.762 1 95.44 153 GLU A C 1
ATOM 1219 O O . GLU A 1 153 ? -16.766 -31.703 -7.613 1 95.44 153 GLU A O 1
ATOM 1224 N N . GLY A 1 154 ? -16.125 -33.344 -8.938 1 96.81 154 GLY A N 1
ATOM 1225 C CA . GLY A 1 154 ? -16.672 -32.781 -10.156 1 96.81 154 GLY A CA 1
ATOM 1226 C C . GLY A 1 154 ? -15.656 -31.969 -10.945 1 96.81 154 GLY A C 1
ATOM 1227 O O . GLY A 1 154 ? -15.875 -31.672 -12.117 1 96.81 154 GLY A O 1
ATOM 1228 N N . LEU A 1 155 ? -14.594 -31.562 -10.297 1 98.38 155 LEU A N 1
ATOM 1229 C CA . LEU A 1 155 ? -13.516 -30.828 -10.953 1 98.38 155 LEU A CA 1
ATOM 1230 C C . LEU A 1 155 ? -12.453 -31.781 -11.484 1 98.38 155 LEU A C 1
ATOM 1232 O O . LEU A 1 155 ? -11.984 -32.656 -10.758 1 98.38 155 LEU A O 1
ATOM 1236 N N . LYS A 1 156 ? -12.133 -31.656 -12.734 1 98.31 156 LYS A N 1
ATOM 1237 C CA . LYS A 1 156 ? -11.156 -32.531 -13.383 1 98.31 156 LYS A CA 1
ATOM 1238 C C . LYS A 1 156 ? -10.195 -31.719 -14.258 1 98.31 156 LYS A C 1
ATOM 1240 O O . LYS A 1 156 ? -10.625 -31.016 -15.164 1 98.31 156 LYS A O 1
ATOM 1245 N N . LEU A 1 157 ? -8.969 -31.812 -13.961 1 98.62 157 LEU A N 1
ATOM 1246 C CA . LEU A 1 157 ? -7.891 -31.234 -14.75 1 98.62 157 LEU A CA 1
ATOM 1247 C C . LEU A 1 157 ? -7.039 -32.312 -15.398 1 98.62 157 LEU A C 1
ATOM 1249 O O . LEU A 1 157 ? -6.445 -33.125 -14.695 1 98.62 157 LEU A O 1
ATOM 1253 N N . THR A 1 158 ? -6.934 -32.281 -16.734 1 97.94 158 THR A N 1
ATOM 1254 C CA . THR A 1 158 ? -6.297 -33.406 -17.438 1 97.94 158 THR A CA 1
ATOM 1255 C C . THR A 1 158 ? -5.258 -32.906 -18.422 1 97.94 158 THR A C 1
ATOM 1257 O O . THR A 1 158 ? -5.582 -32.156 -19.344 1 97.94 158 THR A O 1
ATOM 1260 N N . PRO A 1 159 ? -4.027 -33.344 -18.203 1 96.94 159 PRO A N 1
ATOM 1261 C CA . PRO A 1 159 ? -3.08 -33.062 -19.297 1 96.94 159 PRO A CA 1
ATOM 1262 C C . PRO A 1 159 ? -3.412 -33.812 -20.578 1 96.94 159 PRO A C 1
ATOM 1264 O O . PRO A 1 159 ? -3.656 -35.031 -20.547 1 96.94 159 PRO A O 1
ATOM 1267 N N . VAL A 1 160 ? -3.439 -33.125 -21.719 1 97.75 160 VAL A N 1
ATOM 1268 C CA . VAL A 1 160 ? -3.766 -33.719 -23.016 1 97.75 160 VAL A CA 1
ATOM 1269 C C . VAL A 1 160 ? -2.496 -33.906 -23.844 1 97.75 160 VAL A C 1
ATOM 1271 O O . VAL A 1 160 ? -2.195 -35 -24.328 1 97.75 160 VAL A O 1
ATOM 1274 N N . VAL A 1 161 ? -1.785 -32.844 -24.109 1 97.31 161 VAL A N 1
ATOM 1275 C CA . VAL A 1 161 ? -0.457 -32.812 -24.719 1 97.31 161 VAL A CA 1
ATOM 1276 C C . VAL A 1 161 ? 0.527 -32.125 -23.766 1 97.31 161 VAL A C 1
ATOM 1278 O O . VAL A 1 161 ? 0.413 -30.938 -23.484 1 97.31 161 VAL A O 1
ATOM 1281 N N . PRO A 1 162 ? 1.465 -32.906 -23.234 1 95.75 162 PRO A N 1
ATOM 1282 C CA . PRO A 1 162 ? 2.383 -32.344 -22.234 1 95.75 162 PRO A CA 1
ATOM 1283 C C . PRO A 1 162 ? 2.969 -31.016 -22.672 1 95.75 162 PRO A C 1
ATOM 1285 O O . PRO A 1 162 ? 3.43 -30.875 -23.812 1 95.75 162 PRO A O 1
ATOM 1288 N N . MET A 1 163 ? 2.871 -30.047 -21.828 1 96.38 163 MET A N 1
ATOM 1289 C CA . MET A 1 163 ? 3.459 -28.719 -21.938 1 96.38 163 MET A CA 1
ATOM 1290 C C . MET A 1 163 ? 2.768 -27.906 -23.016 1 96.38 163 MET A C 1
ATOM 1292 O O . MET A 1 163 ? 3.252 -26.844 -23.406 1 96.38 163 MET A O 1
ATOM 1296 N N . LYS A 1 164 ? 1.54 -28.422 -23.516 1 97.19 164 LYS A N 1
ATOM 1297 C CA . LYS A 1 164 ? 0.931 -27.719 -24.641 1 97.19 164 LYS A CA 1
ATOM 1298 C C . LYS A 1 164 ? -0.577 -27.578 -24.438 1 97.19 164 LYS A C 1
ATOM 1300 O O . LYS A 1 164 ? -1.181 -26.609 -24.906 1 97.19 164 LYS A O 1
ATOM 1305 N N . LYS A 1 165 ? -1.122 -28.594 -23.875 1 98.5 165 LYS A N 1
ATOM 1306 C CA . LYS A 1 165 ? -2.582 -28.609 -23.875 1 98.5 165 LYS A CA 1
ATOM 1307 C C . LYS A 1 165 ? -3.115 -29.312 -22.625 1 98.5 165 LYS A C 1
ATOM 1309 O O . LYS A 1 165 ? -2.656 -30.406 -22.281 1 98.5 165 LYS A O 1
ATOM 1314 N N . TRP A 1 166 ? -4.074 -28.719 -21.953 1 98.75 166 TRP A N 1
ATOM 1315 C CA . TRP A 1 166 ? -4.789 -29.281 -20.812 1 98.75 166 TRP A CA 1
ATOM 1316 C C . TRP A 1 166 ? -6.301 -29.172 -21 1 98.75 166 TRP A C 1
ATOM 1318 O O . TRP A 1 166 ? -6.781 -28.25 -21.656 1 98.75 166 TRP A O 1
ATOM 1328 N N . LYS A 1 167 ? -7.023 -30.078 -20.469 1 98.81 167 LYS A N 1
ATOM 1329 C CA . LYS A 1 167 ? -8.477 -30.031 -20.438 1 98.81 167 LYS A CA 1
ATOM 1330 C C . LYS A 1 167 ? -8.992 -29.734 -19.031 1 98.81 167 LYS A C 1
ATOM 1332 O O . LYS A 1 167 ? -8.562 -30.359 -18.062 1 98.81 167 LYS A O 1
ATOM 1337 N N . ILE A 1 168 ? -9.844 -28.75 -18.859 1 98.88 168 ILE A N 1
ATOM 1338 C CA . ILE A 1 168 ? -10.5 -28.391 -17.609 1 98.88 168 ILE A CA 1
ATOM 1339 C C . ILE A 1 168 ? -11.992 -28.703 -17.688 1 98.88 168 ILE A C 1
ATOM 1341 O O . ILE A 1 168 ? -12.688 -28.203 -18.578 1 98.88 168 ILE A O 1
ATOM 1345 N N . GLU A 1 169 ? -12.422 -29.5 -16.797 1 98.81 169 GLU A N 1
ATOM 1346 C CA . GLU A 1 169 ? -13.828 -29.891 -16.75 1 98.81 169 GLU A CA 1
ATOM 1347 C C . GLU A 1 169 ? -14.406 -29.734 -15.352 1 98.81 169 GLU A C 1
ATOM 1349 O O . GLU A 1 169 ? -13.703 -29.922 -14.359 1 98.81 169 GLU A O 1
ATOM 1354 N N . TYR A 1 170 ? -15.625 -29.438 -15.336 1 98.75 170 TYR A N 1
ATOM 1355 C CA . TYR A 1 170 ? -16.391 -29.406 -14.094 1 98.75 170 TYR A CA 1
ATOM 1356 C C . TYR A 1 170 ? -17.844 -29.75 -14.336 1 98.75 170 TYR A C 1
ATOM 1358 O O . TYR A 1 170 ? -18.438 -29.344 -15.336 1 98.75 170 TYR A O 1
ATOM 1366 N N . GLN A 1 171 ? -18.406 -30.5 -13.516 1 98.25 171 GLN A N 1
ATOM 1367 C CA . GLN A 1 171 ? -19.828 -30.781 -13.477 1 98.25 171 GLN A CA 1
ATOM 1368 C C . GLN A 1 171 ? -20.344 -30.828 -12.039 1 98.25 171 GLN A C 1
ATOM 1370 O O . GLN A 1 171 ? -19.938 -31.688 -11.25 1 98.25 171 GLN A O 1
ATOM 1375 N N . GLY A 1 172 ? -21.125 -29.906 -11.734 1 97.62 172 GLY A N 1
ATOM 1376 C CA . GLY A 1 172 ? -21.641 -29.828 -10.375 1 97.62 172 GLY A CA 1
ATOM 1377 C C . GLY A 1 172 ? -22.375 -28.531 -10.086 1 97.62 172 GLY A C 1
ATOM 1378 O O . GLY A 1 172 ? -22.672 -27.766 -11 1 97.62 172 GLY A O 1
ATOM 1379 N N . ALA A 1 173 ? -22.703 -28.406 -8.836 1 96.88 173 ALA A N 1
ATOM 1380 C CA . ALA A 1 173 ? -23.422 -27.219 -8.398 1 96.88 173 ALA A CA 1
ATOM 1381 C C . ALA A 1 173 ? -22.453 -26.078 -8.109 1 96.88 173 ALA A C 1
ATOM 1383 O O . ALA A 1 173 ? -21.312 -26.312 -7.699 1 96.88 173 ALA A O 1
ATOM 1384 N N . MET A 1 174 ? -22.875 -24.875 -8.398 1 97.5 174 MET A N 1
ATOM 1385 C CA . MET A 1 174 ? -22.234 -23.641 -7.949 1 97.5 174 MET A CA 1
ATOM 1386 C C . MET A 1 174 ? -23.25 -22.641 -7.434 1 97.5 174 MET A C 1
ATOM 1388 O O . MET A 1 174 ? -24.453 -22.797 -7.656 1 97.5 174 MET A O 1
ATOM 1392 N N . ARG A 1 175 ? -22.766 -21.703 -6.699 1 96.75 175 ARG A N 1
ATOM 1393 C CA . ARG A 1 175 ? -23.594 -20.625 -6.18 1 96.75 175 ARG A CA 1
ATOM 1394 C C . ARG A 1 175 ? -22.875 -19.281 -6.266 1 96.75 175 ARG A C 1
ATOM 1396 O O . ARG A 1 175 ? -21.641 -19.234 -6.438 1 96.75 175 ARG A O 1
ATOM 1403 N N . PHE A 1 176 ? -23.656 -18.25 -6.156 1 95.75 176 PHE A N 1
ATOM 1404 C CA . PHE A 1 176 ? -23 -16.938 -6.051 1 95.75 176 PHE A CA 1
ATOM 1405 C C . PHE A 1 176 ? -22.297 -16.797 -4.711 1 95.75 176 PHE A C 1
ATOM 1407 O O . PHE A 1 176 ? -22.781 -17.266 -3.684 1 95.75 176 PHE A O 1
ATOM 1414 N N . GLU A 1 177 ? -21.078 -16.234 -4.621 1 91.38 177 GLU A N 1
ATOM 1415 C CA . GLU A 1 177 ? -20.203 -16.078 -3.455 1 91.38 177 GLU A CA 1
ATOM 1416 C C . GLU A 1 177 ? -20.969 -15.523 -2.262 1 91.38 177 GLU A C 1
ATOM 1418 O O . GLU A 1 177 ? -20.812 -15.992 -1.134 1 91.38 177 GLU A O 1
ATOM 1423 N N . ASN A 1 178 ? -21.828 -14.539 -2.367 1 83.12 178 ASN A N 1
ATOM 1424 C CA . ASN A 1 178 ? -22.5 -13.906 -1.24 1 83.12 178 ASN A CA 1
ATOM 1425 C C . ASN A 1 178 ? -24 -14.234 -1.23 1 83.12 178 ASN A C 1
ATOM 1427 O O . ASN A 1 178 ? -24.797 -13.469 -0.702 1 83.12 178 ASN A O 1
ATOM 1431 N N . ASP A 1 179 ? -24.312 -15.305 -1.822 1 87.19 179 ASP A N 1
ATOM 1432 C CA . ASP A 1 179 ? -25.703 -15.727 -1.873 1 87.19 179 ASP A CA 1
ATOM 1433 C C . ASP A 1 179 ? -25.828 -17.25 -1.812 1 87.19 179 ASP A C 1
ATOM 1435 O O . ASP A 1 179 ? -25.656 -17.938 -2.824 1 87.19 179 ASP A O 1
ATOM 1439 N N . LEU A 1 180 ? -26.234 -17.781 -0.716 1 80.38 180 LEU A N 1
ATOM 1440 C CA . LEU A 1 180 ? -26.297 -19.234 -0.53 1 80.38 180 LEU A CA 1
ATOM 1441 C C . LEU A 1 180 ? -27.672 -19.766 -0.933 1 80.38 180 LEU A C 1
ATOM 1443 O O . LEU A 1 180 ? -27.906 -20.969 -0.903 1 80.38 180 LEU A O 1
ATOM 1447 N N . SER A 1 181 ? -28.438 -18.891 -1.354 1 85.75 181 SER A N 1
ATOM 1448 C CA . SER A 1 181 ? -29.828 -19.281 -1.523 1 85.75 181 SER A CA 1
ATOM 1449 C C . SER A 1 181 ? -30.062 -19.969 -2.871 1 85.75 181 SER A C 1
ATOM 1451 O O . SER A 1 181 ? -30.953 -20.781 -3.016 1 85.75 181 SER A O 1
ATOM 1453 N N . GLN A 1 182 ? -29.234 -19.578 -3.768 1 87.88 182 GLN A N 1
ATOM 1454 C CA . GLN A 1 182 ? -29.5 -20.109 -5.105 1 87.88 182 GLN A CA 1
ATOM 1455 C C . GLN A 1 182 ? -28.344 -20.969 -5.602 1 87.88 182 GLN A C 1
ATOM 1457 O O . GLN A 1 182 ? -27.203 -20.484 -5.68 1 87.88 182 GLN A O 1
ATOM 1462 N N . GLU A 1 183 ? -28.656 -22.234 -5.93 1 94.44 183 GLU A N 1
ATOM 1463 C CA . GLU A 1 183 ? -27.688 -23.141 -6.535 1 94.44 183 GLU A CA 1
ATOM 1464 C C . GLU A 1 183 ? -27.953 -23.312 -8.031 1 94.44 183 GLU A C 1
ATOM 1466 O O . GLU A 1 183 ? -29.109 -23.391 -8.453 1 94.44 183 GLU A O 1
ATOM 1471 N N . MET A 1 184 ? -26.906 -23.328 -8.742 1 96.75 184 MET A N 1
ATOM 1472 C CA . MET A 1 184 ? -26.969 -23.5 -10.195 1 96.75 184 MET A CA 1
ATOM 1473 C C . MET A 1 184 ? -26.188 -24.734 -10.633 1 96.75 184 MET A C 1
ATOM 1475 O O . MET A 1 184 ? -25.109 -25.016 -10.094 1 96.75 184 MET A O 1
ATOM 1479 N N . LYS A 1 185 ? -26.766 -25.453 -11.586 1 97.94 185 LYS A N 1
ATOM 1480 C CA . LYS A 1 185 ? -26.031 -26.547 -12.195 1 97.94 185 LYS A CA 1
ATOM 1481 C C . LYS A 1 185 ? -25.078 -26.047 -13.273 1 97.94 185 LYS A C 1
ATOM 1483 O O . LYS A 1 185 ? -25.5 -25.391 -14.227 1 97.94 185 LYS A O 1
ATOM 1488 N N . VAL A 1 186 ? -23.828 -26.406 -13.078 1 98.56 186 VAL A N 1
ATOM 1489 C CA . VAL A 1 186 ? -22.812 -25.859 -13.984 1 98.56 186 VAL A CA 1
ATOM 1490 C C . VAL A 1 186 ? -22.047 -27 -14.641 1 98.56 186 VAL A C 1
ATOM 1492 O O . VAL A 1 186 ? -21.672 -27.969 -13.969 1 98.56 186 VAL A O 1
ATOM 1495 N N . LYS A 1 187 ? -21.891 -26.938 -15.922 1 98.69 187 LYS A N 1
ATOM 1496 C CA . LYS A 1 187 ? -21 -27.797 -16.688 1 98.69 187 LYS A CA 1
ATOM 1497 C C . LYS A 1 187 ? -19.953 -26.984 -17.453 1 98.69 187 LYS A C 1
ATOM 1499 O O . LYS A 1 187 ? -20.312 -26.094 -18.234 1 98.69 187 LYS A O 1
ATOM 1504 N N . LEU A 1 188 ? -18.734 -27.25 -17.172 1 98.81 188 LEU A N 1
ATOM 1505 C CA . LEU A 1 188 ? -17.609 -26.547 -17.797 1 98.81 188 LEU A CA 1
ATOM 1506 C C . LEU A 1 188 ? -16.734 -27.516 -18.578 1 98.81 188 LEU A C 1
ATOM 1508 O O . LEU A 1 188 ? -16.375 -28.594 -18.094 1 98.81 188 LEU A O 1
ATOM 1512 N N . GLU A 1 189 ? -16.438 -27.188 -19.766 1 98.81 189 GLU A N 1
ATOM 1513 C CA . GLU A 1 189 ? -15.453 -27.875 -20.594 1 98.81 189 GLU A CA 1
ATOM 1514 C C . GLU A 1 189 ? -14.602 -26.859 -21.359 1 98.81 189 GLU A C 1
ATOM 1516 O O . GLU A 1 189 ? -15.109 -26.125 -22.219 1 98.81 189 GLU A O 1
ATOM 1521 N N . ALA A 1 190 ? -13.406 -26.875 -21.078 1 98.81 190 ALA A N 1
ATOM 1522 C CA . ALA A 1 190 ? -12.508 -25.906 -21.719 1 98.81 190 ALA A CA 1
ATOM 1523 C C . ALA A 1 190 ? -11.117 -26.516 -21.922 1 98.81 190 ALA A C 1
ATOM 1525 O O . ALA A 1 190 ? -10.75 -27.484 -21.266 1 98.81 190 ALA A O 1
ATOM 1526 N N . PHE A 1 191 ? -10.375 -25.953 -22.875 1 98.94 191 PHE A N 1
ATOM 1527 C CA . PHE A 1 191 ? -9.008 -26.391 -23.172 1 98.94 191 PHE A CA 1
ATOM 1528 C C . PHE A 1 191 ? -8.031 -25.234 -23.016 1 98.94 191 PHE A C 1
ATOM 1530 O O . PHE A 1 191 ? -8.227 -24.156 -23.578 1 98.94 191 PHE A O 1
ATOM 1537 N N . TRP A 1 192 ? -7.066 -25.438 -22.188 1 98.88 192 TRP A N 1
ATOM 1538 C CA . TRP A 1 192 ? -5.914 -24.547 -22.094 1 98.88 192 TRP A CA 1
ATOM 1539 C C . TRP A 1 192 ? -4.836 -24.953 -23.094 1 98.88 192 TRP A C 1
ATOM 1541 O O . TRP A 1 192 ? -4.445 -26.109 -23.172 1 98.88 192 TRP A O 1
ATOM 1551 N N . THR A 1 193 ? -4.355 -24 -23.906 1 98.75 193 THR A N 1
ATOM 1552 C CA . THR A 1 193 ? -3.32 -24.25 -24.906 1 98.75 193 THR A CA 1
ATOM 1553 C C . THR A 1 193 ? -2.27 -23.141 -24.891 1 98.75 193 THR A C 1
ATOM 1555 O O . THR A 1 193 ? -2.547 -22.016 -24.453 1 98.75 193 THR A O 1
ATOM 1558 N N . THR A 1 194 ? -1.058 -23.516 -25.281 1 97.88 194 THR A N 1
ATOM 1559 C CA . THR A 1 194 ? -0.033 -22.484 -25.328 1 97.88 194 THR A CA 1
ATOM 1560 C C . THR A 1 194 ? 1.044 -22.828 -26.344 1 97.88 194 THR A C 1
ATOM 1562 O O . THR A 1 194 ? 1.233 -23.984 -26.688 1 97.88 194 THR A O 1
ATOM 1565 N N . ASP A 1 195 ? 1.624 -21.812 -26.922 1 95.5 195 ASP A N 1
ATOM 1566 C CA . ASP A 1 195 ? 2.846 -21.922 -27.719 1 95.5 195 ASP A CA 1
ATOM 1567 C C . ASP A 1 195 ? 3.988 -21.141 -27.078 1 95.5 195 ASP A C 1
ATOM 1569 O O . ASP A 1 195 ? 5.027 -20.922 -27.703 1 95.5 195 ASP A O 1
ATOM 1573 N N . LEU A 1 196 ? 3.754 -20.703 -25.875 1 97.12 196 LEU A N 1
ATOM 1574 C CA . LEU A 1 196 ? 4.758 -19.938 -25.141 1 97.12 196 LEU A CA 1
ATOM 1575 C C . LEU A 1 196 ? 5.621 -20.859 -24.281 1 97.12 196 LEU A C 1
ATOM 1577 O O . LEU A 1 196 ? 5.184 -21.953 -23.906 1 97.12 196 LEU A O 1
ATOM 1581 N N . PRO A 1 197 ? 6.797 -20.469 -24.016 1 96.06 197 PRO A N 1
ATOM 1582 C CA . PRO A 1 197 ? 7.664 -21.312 -23.188 1 96.06 197 PRO A CA 1
ATOM 1583 C C . PRO A 1 197 ? 7.258 -21.297 -21.719 1 96.06 197 PRO A C 1
ATOM 1585 O O . PRO A 1 197 ? 6.699 -20.312 -21.234 1 96.06 197 PRO A O 1
ATOM 1588 N N . TYR A 1 198 ? 7.566 -22.391 -21.031 1 96 198 TYR A N 1
ATOM 1589 C CA . TYR A 1 198 ? 7.34 -22.453 -19.594 1 96 198 TYR A CA 1
ATOM 1590 C C . TYR A 1 198 ? 8.492 -21.812 -18.844 1 96 198 TYR A C 1
ATOM 1592 O O . TYR A 1 198 ? 9.57 -21.594 -19.406 1 96 198 TYR A O 1
ATOM 1600 N N . TYR A 1 199 ? 8.312 -21.438 -17.672 1 97.12 199 TYR A N 1
ATOM 1601 C CA . TYR A 1 199 ? 9.305 -20.859 -16.781 1 97.12 199 TYR A CA 1
ATOM 1602 C C . TYR A 1 199 ? 9.43 -21.672 -15.5 1 97.12 199 TYR A C 1
ATOM 1604 O O . TYR A 1 199 ? 8.477 -21.766 -14.719 1 97.12 199 TYR A O 1
ATOM 1612 N N . ASN A 1 200 ? 10.555 -22.266 -15.32 1 95.44 200 ASN A N 1
ATOM 1613 C CA . ASN A 1 200 ? 10.828 -23.031 -14.109 1 95.44 200 ASN A CA 1
ATOM 1614 C C . ASN A 1 200 ? 11.57 -22.188 -13.07 1 95.44 200 ASN A C 1
ATOM 1616 O O . ASN A 1 200 ? 12.734 -21.828 -13.273 1 95.44 200 ASN A O 1
ATOM 1620 N N . PHE A 1 201 ? 10.992 -21.969 -11.945 1 95.31 201 PHE A N 1
ATOM 1621 C CA . PHE A 1 201 ? 11.539 -21.062 -10.945 1 95.31 201 PHE A CA 1
ATOM 1622 C C . PHE A 1 201 ? 12.797 -21.641 -10.312 1 95.31 201 PHE A C 1
ATOM 1624 O O . PHE A 1 201 ? 13.586 -20.906 -9.703 1 95.31 201 PHE A O 1
ATOM 1631 N N . ALA A 1 202 ? 13.031 -22.875 -10.414 1 89.25 202 ALA A N 1
ATOM 1632 C CA . ALA A 1 202 ? 14.227 -23.5 -9.844 1 89.25 202 ALA A CA 1
ATOM 1633 C C . ALA A 1 202 ? 15.445 -23.25 -10.727 1 89.25 202 ALA A C 1
ATOM 1635 O O . ALA A 1 202 ? 16.562 -23.141 -10.219 1 89.25 202 ALA A O 1
ATOM 1636 N N . THR A 1 203 ? 15.211 -23.125 -12.016 1 90.38 203 THR A N 1
ATOM 1637 C CA . THR A 1 203 ? 16.359 -23.094 -12.906 1 90.38 203 THR A CA 1
ATOM 1638 C C . THR A 1 203 ? 16.438 -21.766 -13.648 1 90.38 203 THR A C 1
ATOM 1640 O O . THR A 1 203 ? 17.516 -21.328 -14.055 1 90.38 203 THR A O 1
ATOM 1643 N N . ASP A 1 204 ? 15.352 -21.109 -13.797 1 94.44 204 ASP A N 1
ATOM 1644 C CA . ASP A 1 204 ? 15.32 -20.031 -14.773 1 94.44 204 ASP A CA 1
ATOM 1645 C C . ASP A 1 204 ? 15.438 -18.672 -14.078 1 94.44 204 ASP A C 1
ATOM 1647 O O . ASP A 1 204 ? 15.641 -17.656 -14.742 1 94.44 204 ASP A O 1
ATOM 1651 N N . MET A 1 205 ? 15.367 -18.578 -12.805 1 96.12 205 MET A N 1
ATOM 1652 C CA . MET A 1 205 ? 15.414 -17.312 -12.086 1 96.12 205 MET A CA 1
ATOM 1653 C C . MET A 1 205 ? 16.766 -16.625 -12.25 1 96.12 205 MET A C 1
ATOM 1655 O O . MET A 1 205 ? 17.797 -17.312 -12.344 1 96.12 205 MET A O 1
ATOM 1659 N N . ASP A 1 206 ? 16.766 -15.297 -12.367 1 97.19 206 ASP A N 1
ATOM 1660 C CA . ASP A 1 206 ? 18.016 -14.547 -12.25 1 97.19 206 ASP A CA 1
ATOM 1661 C C . ASP A 1 206 ? 18.641 -14.742 -10.875 1 97.19 206 ASP A C 1
ATOM 1663 O O . ASP A 1 206 ? 17.938 -14.734 -9.859 1 97.19 206 ASP A O 1
ATOM 1667 N N . PRO A 1 207 ? 19.906 -14.875 -10.797 1 97.25 207 PRO A N 1
ATOM 1668 C CA . PRO A 1 207 ? 20.531 -15.148 -9.508 1 97.25 207 PRO A CA 1
ATOM 1669 C C . PRO A 1 207 ? 20.5 -13.945 -8.562 1 97.25 207 PRO A C 1
ATOM 1671 O O . PRO A 1 207 ? 20.609 -14.109 -7.344 1 97.25 207 PRO A O 1
ATOM 1674 N N . ARG A 1 208 ? 20.406 -12.781 -9.016 1 97.75 208 ARG A N 1
ATOM 1675 C CA . ARG A 1 208 ? 20.547 -11.57 -8.203 1 97.75 208 ARG A CA 1
ATOM 1676 C C . ARG A 1 208 ? 19.453 -11.492 -7.145 1 97.75 208 ARG A C 1
ATOM 1678 O O . ARG A 1 208 ? 19.75 -11.25 -5.969 1 97.75 208 ARG A O 1
ATOM 1685 N N . PRO A 1 209 ? 18.094 -11.719 -7.445 1 98.44 209 PRO A N 1
ATOM 1686 C CA . PRO A 1 209 ? 17.078 -11.695 -6.398 1 98.44 209 PRO A CA 1
ATOM 1687 C C . PRO A 1 209 ? 17.312 -12.75 -5.316 1 98.44 209 PRO A C 1
ATOM 1689 O O . PRO A 1 209 ? 17.125 -12.469 -4.129 1 98.44 209 PRO A O 1
ATOM 1692 N N . VAL A 1 210 ? 17.719 -13.883 -5.746 1 97.25 210 VAL A N 1
ATOM 1693 C CA . VAL A 1 210 ? 17.969 -14.969 -4.793 1 97.25 210 VAL A CA 1
ATOM 1694 C C . VAL A 1 210 ? 19.141 -14.617 -3.9 1 97.25 210 VAL A C 1
ATOM 1696 O O . VAL A 1 210 ? 19.109 -14.828 -2.688 1 97.25 210 VAL A O 1
ATOM 1699 N N . ALA A 1 211 ? 20.172 -14.086 -4.5 1 97.94 211 ALA A N 1
ATOM 1700 C CA . ALA A 1 211 ? 21.359 -13.672 -3.738 1 97.94 211 ALA A CA 1
ATOM 1701 C C . ALA A 1 211 ? 21 -12.594 -2.721 1 97.94 211 ALA A C 1
ATOM 1703 O O . ALA A 1 211 ? 21.453 -12.633 -1.576 1 97.94 211 ALA A O 1
ATOM 1704 N N . ARG A 1 212 ? 20.219 -11.648 -3.119 1 98.06 212 ARG A N 1
ATOM 1705 C CA . ARG A 1 212 ? 19.781 -10.594 -2.217 1 98.06 212 ARG A CA 1
ATOM 1706 C C . ARG A 1 212 ? 18.969 -11.164 -1.051 1 98.06 212 ARG A C 1
ATOM 1708 O O . ARG A 1 212 ? 19.172 -10.766 0.1 1 98.06 212 ARG A O 1
ATOM 1715 N N . ALA A 1 213 ? 18.094 -12.102 -1.356 1 97.81 213 ALA A N 1
ATOM 1716 C CA . ALA A 1 213 ? 17.266 -12.727 -0.326 1 97.81 213 ALA A CA 1
ATOM 1717 C C . ALA A 1 213 ? 18.125 -13.508 0.665 1 97.81 213 ALA A C 1
ATOM 1719 O O . ALA A 1 213 ? 17.969 -13.367 1.88 1 97.81 213 ALA A O 1
ATOM 1720 N N . MET A 1 214 ? 19.078 -14.227 0.151 1 96.31 214 MET A N 1
ATOM 1721 C CA . MET A 1 214 ? 19.953 -15.031 0.995 1 96.31 214 MET A CA 1
ATOM 1722 C C . MET A 1 214 ? 20.828 -14.141 1.868 1 96.31 214 MET A C 1
ATOM 1724 O O . MET A 1 214 ? 21.078 -14.461 3.033 1 96.31 214 MET A O 1
ATOM 1728 N N . ALA A 1 215 ? 21.281 -13.094 1.282 1 96.44 215 ALA A N 1
ATOM 1729 C CA . ALA A 1 215 ? 22.219 -12.219 1.979 1 96.44 215 ALA A CA 1
ATOM 1730 C C . ALA A 1 215 ? 21.562 -11.555 3.182 1 96.44 215 ALA A C 1
ATOM 1732 O O . ALA A 1 215 ? 22.234 -11.164 4.137 1 96.44 215 ALA A O 1
ATOM 1733 N N . LYS A 1 216 ? 20.281 -11.445 3.186 1 96.25 216 LYS A N 1
ATOM 1734 C CA . LYS A 1 216 ? 19.547 -10.812 4.281 1 96.25 216 LYS A CA 1
ATOM 1735 C C . LYS A 1 216 ? 19.359 -11.773 5.453 1 96.25 216 LYS A C 1
ATOM 1737 O O . LYS A 1 216 ? 19.188 -11.336 6.594 1 96.25 216 LYS A O 1
ATOM 1742 N N . GLU A 1 217 ? 19.422 -13.078 5.199 1 96.06 217 GLU A N 1
ATOM 1743 C CA . GLU A 1 217 ? 19.125 -14.094 6.211 1 96.06 217 GLU A CA 1
ATOM 1744 C C . GLU A 1 217 ? 20.312 -14.312 7.137 1 96.06 217 GLU A C 1
ATOM 1746 O O . GLU A 1 217 ? 21.453 -13.984 6.789 1 96.06 217 GLU A O 1
ATOM 1751 N N . LEU A 1 218 ? 19.969 -14.859 8.32 1 93.06 218 LEU A N 1
ATOM 1752 C CA . LEU A 1 218 ? 21.031 -15.352 9.195 1 93.06 218 LEU A CA 1
ATOM 1753 C C . LEU A 1 218 ? 21.547 -16.703 8.711 1 93.06 218 LEU A C 1
ATOM 1755 O O . LEU A 1 218 ? 20.766 -17.656 8.57 1 93.06 218 LEU A O 1
ATOM 1759 N N . TRP A 1 219 ? 22.812 -16.719 8.453 1 93.19 219 TRP A N 1
ATOM 1760 C CA . TRP A 1 219 ? 23.391 -17.969 7.949 1 93.19 219 TRP A CA 1
ATOM 1761 C C . TRP A 1 219 ? 23.672 -18.938 9.086 1 93.19 219 TRP A C 1
ATOM 1763 O O . TRP A 1 219 ? 24.266 -18.562 10.102 1 93.19 219 TRP A O 1
ATOM 1773 N N . SER A 1 220 ? 23.156 -20.125 8.977 1 94.06 220 SER A N 1
ATOM 1774 C CA . SER A 1 220 ? 23.391 -21.25 9.875 1 94.06 220 SER A CA 1
ATOM 1775 C C . SER A 1 220 ? 23.312 -22.578 9.125 1 94.06 220 SER A C 1
ATOM 1777 O O . SER A 1 220 ? 22.828 -22.641 7.992 1 94.06 220 SER A O 1
ATOM 1779 N N . ARG A 1 221 ? 23.828 -23.547 9.727 1 94.19 221 ARG A N 1
ATOM 1780 C CA . ARG A 1 221 ? 23.688 -24.875 9.133 1 94.19 221 ARG A CA 1
ATOM 1781 C C . ARG A 1 221 ? 22.219 -25.25 8.938 1 94.19 221 ARG A C 1
ATOM 1783 O O . ARG A 1 221 ? 21.844 -25.797 7.902 1 94.19 221 ARG A O 1
ATOM 1790 N N . GLU A 1 222 ? 21.531 -24.922 9.883 1 94.06 222 GLU A N 1
ATOM 1791 C CA . GLU A 1 222 ? 20.094 -25.219 9.844 1 94.06 222 GLU A CA 1
ATOM 1792 C C . GLU A 1 222 ? 19.422 -24.469 8.688 1 94.06 222 GLU A C 1
ATOM 1794 O O . GLU A 1 222 ? 18.594 -25.047 7.98 1 94.06 222 GLU A O 1
ATOM 1799 N N . HIS A 1 223 ? 19.781 -23.281 8.484 1 93.12 223 HIS A N 1
ATOM 1800 C CA . HIS A 1 223 ? 19.203 -22.484 7.406 1 93.12 223 HIS A CA 1
ATOM 1801 C C . HIS A 1 223 ? 19.469 -23.109 6.047 1 93.12 223 HIS A C 1
ATOM 1803 O O . HIS A 1 223 ? 18.562 -23.266 5.234 1 93.12 223 HIS A O 1
ATOM 1809 N N . PHE A 1 224 ? 20.688 -23.562 5.785 1 92.44 224 PHE A N 1
ATOM 1810 C CA . PHE A 1 224 ? 21.047 -24.125 4.492 1 92.44 224 PHE A CA 1
ATOM 1811 C C . PHE A 1 224 ? 20.422 -25.5 4.309 1 92.44 224 PHE A C 1
ATOM 1813 O O . PHE A 1 224 ? 20.062 -25.891 3.193 1 92.44 224 PHE A O 1
ATOM 1820 N N . GLN A 1 225 ? 20.25 -26.219 5.387 1 93.19 225 GLN A N 1
ATOM 1821 C CA . GLN A 1 225 ? 19.547 -27.5 5.324 1 93.19 225 GLN A CA 1
ATOM 1822 C C . GLN A 1 225 ? 18.062 -27.281 4.98 1 93.19 225 GLN A C 1
ATOM 1824 O O . GLN A 1 225 ? 17.484 -28.062 4.219 1 93.19 225 GLN A O 1
ATOM 1829 N N . ASN A 1 226 ? 17.531 -26.266 5.52 1 92.12 226 ASN A N 1
ATOM 1830 C CA . ASN A 1 226 ? 16.125 -25.938 5.242 1 92.12 226 ASN A CA 1
ATOM 1831 C C . ASN A 1 226 ? 15.914 -25.578 3.775 1 92.12 226 ASN A C 1
ATOM 1833 O O . ASN A 1 226 ? 14.883 -25.922 3.191 1 92.12 226 ASN A O 1
ATOM 1837 N N . LEU A 1 227 ? 16.859 -24.922 3.178 1 90.44 227 LEU A N 1
ATOM 1838 C CA . LEU A 1 227 ? 16.75 -24.547 1.771 1 90.44 227 LEU A CA 1
ATOM 1839 C C . LEU A 1 227 ? 16.609 -25.781 0.891 1 90.44 227 LEU A C 1
ATOM 1841 O O . LEU A 1 227 ? 15.844 -25.781 -0.071 1 90.44 227 LEU A O 1
ATOM 1845 N N . LYS A 1 228 ? 17.297 -26.781 1.256 1 88.81 228 LYS A N 1
ATOM 1846 C CA . LYS A 1 228 ? 17.234 -28.047 0.509 1 88.81 228 LYS A CA 1
ATOM 1847 C C . LYS A 1 228 ? 15.969 -28.812 0.834 1 88.81 228 LYS A C 1
ATOM 1849 O O . LYS A 1 228 ? 15.289 -29.312 -0.068 1 88.81 228 LYS A O 1
ATOM 1854 N N . LYS A 1 229 ? 15.695 -28.828 2.061 1 89.06 229 LYS A N 1
ATOM 1855 C CA . LYS A 1 229 ? 14.594 -29.625 2.588 1 89.06 229 LYS A CA 1
ATOM 1856 C C . LYS A 1 229 ? 13.258 -29.141 2.037 1 89.06 229 LYS A C 1
ATOM 1858 O O . LYS A 1 229 ? 12.367 -29.953 1.756 1 89.06 229 LYS A O 1
ATOM 1863 N N . TYR A 1 230 ? 13.133 -27.906 1.819 1 87.25 230 TYR A N 1
ATOM 1864 C CA . TYR A 1 230 ? 11.836 -27.344 1.475 1 87.25 230 TYR A CA 1
ATOM 1865 C C . TYR A 1 230 ? 11.789 -26.922 0.009 1 87.25 230 TYR A C 1
ATOM 1867 O O . TYR A 1 230 ? 10.898 -26.188 -0.407 1 87.25 230 TYR A O 1
ATOM 1875 N N . HIS A 1 231 ? 12.711 -27.359 -0.704 1 85.5 231 HIS A N 1
ATOM 1876 C CA . HIS A 1 231 ? 12.711 -27.094 -2.141 1 85.5 231 HIS A CA 1
ATOM 1877 C C . HIS A 1 231 ? 11.523 -27.781 -2.816 1 85.5 231 HIS A C 1
ATOM 1879 O O . HIS A 1 231 ? 11.195 -28.922 -2.506 1 85.5 231 HIS A O 1
ATOM 1885 N N . GLN A 1 232 ? 10.891 -27.062 -3.682 1 86.38 232 GLN A N 1
ATOM 1886 C CA . GLN A 1 232 ? 9.805 -27.562 -4.516 1 86.38 232 GLN A CA 1
ATOM 1887 C C . GLN A 1 232 ? 10.016 -27.188 -5.977 1 86.38 232 GLN A C 1
ATOM 1889 O O . GLN A 1 232 ? 10.648 -26.172 -6.281 1 86.38 232 GLN A O 1
ATOM 1894 N N . THR A 1 233 ? 9.508 -28.078 -6.848 1 91.44 233 THR A N 1
ATOM 1895 C CA . THR A 1 233 ? 9.453 -27.703 -8.258 1 91.44 233 THR A CA 1
ATOM 1896 C C . THR A 1 233 ? 8.203 -26.875 -8.547 1 91.44 233 THR A C 1
ATOM 1898 O O . THR A 1 233 ? 7.098 -27.25 -8.148 1 91.44 233 THR A O 1
ATOM 1901 N N . HIS A 1 234 ? 8.383 -25.781 -9.094 1 95.31 234 HIS A N 1
ATOM 1902 C CA . HIS A 1 234 ? 7.316 -24.859 -9.461 1 95.31 234 HIS A CA 1
ATOM 1903 C C . HIS A 1 234 ? 7.586 -24.219 -10.812 1 95.31 234 HIS A C 1
ATOM 1905 O O . HIS A 1 234 ? 8.617 -23.562 -11 1 95.31 234 HIS A O 1
ATOM 1911 N N . TYR A 1 235 ? 6.762 -24.469 -11.75 1 97 235 TYR A N 1
ATOM 1912 C CA . TYR A 1 235 ? 6.887 -23.781 -13.031 1 97 235 TYR A CA 1
ATOM 1913 C C . TYR A 1 235 ? 5.543 -23.219 -13.484 1 97 235 TYR A C 1
ATOM 1915 O O . TYR A 1 235 ? 4.488 -23.703 -13.055 1 97 235 TYR A O 1
ATOM 1923 N N . GLU A 1 236 ? 5.613 -22.234 -14.242 1 98.19 236 GLU A N 1
ATOM 1924 C CA . GLU A 1 236 ? 4.438 -21.531 -14.75 1 98.19 236 GLU A CA 1
ATOM 1925 C C . GLU A 1 236 ? 4.449 -21.469 -16.281 1 98.19 236 GLU A C 1
ATOM 1927 O O . GLU A 1 236 ? 5.512 -21.547 -16.891 1 98.19 236 GLU A O 1
ATOM 1932 N N . HIS A 1 237 ? 3.23 -21.359 -16.766 1 97.12 237 HIS A N 1
ATOM 1933 C CA . HIS A 1 237 ? 3.008 -21.344 -18.219 1 97.12 237 HIS A CA 1
ATOM 1934 C C . HIS A 1 237 ? 1.792 -20.5 -18.578 1 97.12 237 HIS A C 1
ATOM 1936 O O . HIS A 1 237 ? 0.685 -20.766 -18.094 1 97.12 237 HIS A O 1
ATOM 1942 N N . PHE A 1 238 ? 2.127 -19.453 -19.453 1 98.56 238 PHE A N 1
ATOM 1943 C CA . PHE A 1 238 ? 0.995 -18.656 -19.891 1 98.56 238 PHE A CA 1
ATOM 1944 C C . PHE A 1 238 ? 0.399 -19.219 -21.172 1 98.56 238 PHE A C 1
ATOM 1946 O O . PHE A 1 238 ? 1.119 -19.781 -22.016 1 98.56 238 PHE A O 1
ATOM 1953 N N . GLY A 1 239 ? -0.896 -19.125 -21.312 1 98.5 239 GLY A N 1
ATOM 1954 C CA . GLY A 1 239 ? -1.629 -19.578 -22.469 1 98.5 239 GLY A CA 1
ATOM 1955 C C . GLY A 1 239 ? -3.033 -19.016 -22.562 1 98.5 239 GLY A C 1
ATOM 1956 O O . GLY A 1 239 ? -3.283 -17.891 -22.109 1 98.5 239 GLY A O 1
ATOM 1957 N N . THR A 1 240 ? -3.85 -19.766 -23.266 1 98.62 240 THR A N 1
ATOM 1958 C CA . THR A 1 240 ? -5.246 -19.375 -23.438 1 98.62 240 THR A CA 1
ATOM 1959 C C . THR A 1 240 ? -6.176 -20.516 -23.031 1 98.62 240 THR A C 1
ATOM 1961 O O . THR A 1 240 ? -5.855 -21.688 -23.25 1 98.62 240 THR A O 1
ATOM 1964 N N . LEU A 1 241 ? -7.238 -20.141 -22.453 1 98.88 241 LEU A N 1
ATOM 1965 C CA . LEU A 1 241 ? -8.289 -21.078 -22.078 1 98.88 241 LEU A CA 1
ATOM 1966 C C . LEU A 1 241 ? -9.555 -20.828 -22.891 1 98.88 241 LEU A C 1
ATOM 1968 O O . LEU A 1 241 ? -10.141 -19.734 -22.797 1 98.88 241 LEU A O 1
ATOM 1972 N N . GLU A 1 242 ? -9.984 -21.797 -23.656 1 98.81 242 GLU A N 1
ATOM 1973 C CA . GLU A 1 242 ? -11.164 -21.672 -24.516 1 98.81 242 GLU A CA 1
ATOM 1974 C C . GLU A 1 242 ? -12.109 -22.859 -24.312 1 98.81 242 GLU A C 1
ATOM 1976 O O . GLU A 1 242 ? -11.664 -24 -24.156 1 98.81 242 GLU A O 1
ATOM 1981 N N . GLY A 1 243 ? -13.375 -22.531 -24.25 1 98.69 243 GLY A N 1
ATOM 1982 C CA . GLY A 1 243 ? -14.375 -23.578 -24.078 1 98.69 243 GLY A CA 1
ATOM 1983 C C . GLY A 1 243 ? -15.781 -23.047 -23.891 1 98.69 243 GLY A C 1
ATOM 1984 O O . GLY A 1 243 ? -16.156 -22.047 -24.516 1 98.69 243 GLY A O 1
ATOM 1985 N N . LYS A 1 244 ? -16.547 -23.844 -23.172 1 98.5 244 LYS A N 1
ATOM 1986 C CA . LYS A 1 244 ? -17.938 -23.469 -22.906 1 98.5 244 LYS A CA 1
ATOM 1987 C C . LYS A 1 244 ? -18.328 -23.766 -21.469 1 98.5 244 LYS A C 1
ATOM 1989 O O . LYS A 1 244 ? -17.812 -24.703 -20.859 1 98.5 244 LYS A O 1
ATOM 1994 N N . VAL A 1 245 ? -19.25 -22.969 -21.031 1 98.56 245 VAL A N 1
ATOM 1995 C CA . VAL A 1 245 ? -19.844 -23.141 -19.703 1 98.56 245 VAL A CA 1
ATOM 1996 C C . VAL A 1 245 ? -21.359 -23.172 -19.812 1 98.56 245 VAL A C 1
ATOM 1998 O O . VAL A 1 245 ? -21.969 -22.25 -20.375 1 98.56 245 VAL A O 1
ATOM 2001 N N . GLN A 1 246 ? -21.906 -24.234 -19.375 1 98.62 246 GLN A N 1
ATOM 2002 C CA . GLN A 1 246 ? -23.359 -24.312 -19.266 1 98.62 246 GLN A CA 1
ATOM 2003 C C . GLN A 1 246 ? -23.828 -24.031 -17.844 1 98.62 246 GLN A C 1
ATOM 2005 O O . GLN A 1 246 ? -23.391 -24.688 -16.906 1 98.62 246 GLN A O 1
ATOM 2010 N N . ILE A 1 247 ? -24.641 -23.078 -17.688 1 98 247 ILE A N 1
ATOM 2011 C CA . ILE A 1 247 ? -25.266 -22.734 -16.422 1 98 247 ILE A CA 1
ATOM 2012 C C . ILE A 1 247 ? -26.781 -22.953 -16.5 1 98 247 ILE A C 1
ATOM 2014 O O . ILE A 1 247 ? -27.484 -22.203 -17.188 1 98 247 ILE A O 1
ATOM 2018 N N . ASP A 1 248 ? -27.172 -23.922 -15.812 1 96.62 248 ASP A N 1
ATOM 2019 C CA . ASP A 1 248 ? -28.547 -24.406 -15.945 1 96.62 248 ASP A CA 1
ATOM 2020 C C . ASP A 1 248 ? -28.891 -24.672 -17.406 1 96.62 248 ASP A C 1
ATOM 2022 O O . ASP A 1 248 ? -28.312 -25.547 -18.047 1 96.62 248 ASP A O 1
ATOM 2026 N N . ASP A 1 249 ? -29.75 -23.797 -17.922 1 95.06 249 ASP A N 1
ATOM 2027 C CA . ASP A 1 249 ? -30.203 -24.125 -19.266 1 95.06 249 ASP A CA 1
ATOM 2028 C C . ASP A 1 249 ? -29.578 -23.203 -20.297 1 95.06 249 ASP A C 1
ATOM 2030 O O . ASP A 1 249 ? -29.938 -23.234 -21.469 1 95.06 249 ASP A O 1
ATOM 2034 N N . LYS A 1 250 ? -28.562 -22.516 -19.906 1 97.81 250 LYS A N 1
ATOM 2035 C CA . LYS A 1 250 ? -27.922 -21.578 -20.812 1 97.81 250 LYS A CA 1
ATOM 2036 C C . LYS A 1 250 ? -26.438 -21.891 -20.984 1 97.81 250 LYS A C 1
ATOM 2038 O O . LYS A 1 250 ? -25.766 -22.266 -20.016 1 97.81 250 LYS A O 1
ATOM 2043 N N . THR A 1 251 ? -26 -21.766 -22.203 1 98.25 251 THR A N 1
ATOM 2044 C CA . THR A 1 251 ? -24.609 -22.031 -22.516 1 98.25 251 THR A CA 1
ATOM 2045 C C . THR A 1 251 ? -23.891 -20.734 -22.938 1 98.25 251 THR A C 1
ATOM 2047 O O . THR A 1 251 ? -24.438 -19.953 -23.703 1 98.25 251 THR A O 1
ATOM 2050 N N . PHE A 1 252 ? -22.672 -20.531 -22.453 1 98.31 252 PHE A N 1
ATOM 2051 C CA . PHE A 1 252 ? -21.875 -19.344 -22.75 1 98.31 252 PHE A CA 1
ATOM 2052 C C . PHE A 1 252 ? -20.484 -19.75 -23.234 1 98.31 252 PHE A C 1
ATOM 2054 O O . PHE A 1 252 ? -19.906 -20.734 -22.75 1 98.31 252 PHE A O 1
ATOM 2061 N N . PRO A 1 253 ? -19.969 -19 -24.172 1 97.81 253 PRO A N 1
ATOM 2062 C CA . PRO A 1 253 ? -18.562 -19.234 -24.531 1 97.81 253 PRO A CA 1
ATOM 2063 C C . PRO A 1 253 ? -17.594 -18.766 -23.453 1 97.81 253 PRO A C 1
ATOM 2065 O O . PRO A 1 253 ? -17.891 -17.812 -22.719 1 97.81 253 PRO A O 1
ATOM 2068 N N . LEU A 1 254 ? -16.531 -19.422 -23.312 1 98.31 254 LEU A N 1
ATOM 2069 C CA . LEU A 1 254 ? -15.438 -19.047 -22.422 1 98.31 254 LEU A CA 1
ATOM 2070 C C . LEU A 1 254 ? -14.148 -18.828 -23.203 1 98.31 254 LEU A C 1
ATOM 2072 O O . LEU A 1 254 ? -13.703 -19.703 -23.938 1 98.31 254 LEU A O 1
ATOM 2076 N N . SER A 1 255 ? -13.602 -17.656 -23.172 1 98.5 255 SER A N 1
ATOM 2077 C CA . SER A 1 255 ? -12.32 -17.297 -23.781 1 98.5 255 SER A CA 1
ATOM 2078 C C . SER A 1 255 ? -11.539 -16.328 -22.906 1 98.5 255 SER A C 1
ATOM 2080 O O . SER A 1 255 ? -11.898 -15.156 -22.797 1 98.5 255 SER A O 1
ATOM 2082 N N . VAL A 1 256 ? -10.477 -16.844 -22.297 1 98.75 256 VAL A N 1
ATOM 2083 C CA . VAL A 1 256 ? -9.695 -16.016 -21.391 1 98.75 256 VAL A CA 1
ATOM 2084 C C . VAL A 1 256 ? -8.211 -16.297 -21.578 1 98.75 256 VAL A C 1
ATOM 2086 O O . VAL A 1 256 ? -7.828 -17.391 -21.984 1 98.75 256 VAL A O 1
ATOM 2089 N N . ASP A 1 257 ? -7.344 -15.242 -21.375 1 98.81 257 ASP A N 1
ATOM 2090 C CA . ASP A 1 257 ? -5.914 -15.461 -21.188 1 98.81 257 ASP A CA 1
ATOM 2091 C C . ASP A 1 257 ? -5.629 -16.109 -19.844 1 98.81 257 ASP A C 1
ATOM 2093 O O . ASP A 1 257 ? -6.215 -15.734 -18.828 1 98.81 257 ASP A O 1
ATOM 2097 N N . CYS A 1 258 ? -4.734 -17.078 -19.828 1 98.88 258 CYS A N 1
ATOM 2098 C CA . CYS A 1 258 ? -4.723 -17.938 -18.641 1 98.88 258 CYS A CA 1
ATOM 2099 C C . CYS A 1 258 ? -3.303 -18.344 -18.281 1 98.88 258 CYS A C 1
ATOM 2101 O O . CYS A 1 258 ? -2.553 -18.812 -19.141 1 98.88 258 CYS A O 1
ATOM 2103 N N . MET A 1 259 ? -2.959 -18.141 -17.031 1 98.88 259 MET A N 1
ATOM 2104 C CA . MET A 1 259 ? -1.714 -18.656 -16.469 1 98.88 259 MET A CA 1
ATOM 2105 C C . MET A 1 259 ? -1.939 -20.016 -15.789 1 98.88 259 MET A C 1
ATOM 2107 O O . MET A 1 259 ? -2.932 -20.203 -15.086 1 98.88 259 MET A O 1
ATOM 2111 N N . ARG A 1 260 ? -1.039 -20.922 -16.016 1 98.62 260 ARG A N 1
ATOM 2112 C CA . ARG A 1 260 ? -1.038 -22.234 -15.375 1 98.62 260 ARG A CA 1
ATOM 2113 C C . ARG A 1 260 ? 0.234 -22.453 -14.562 1 98.62 260 ARG A C 1
ATOM 2115 O O . ARG A 1 260 ? 1.321 -22.062 -14.984 1 98.62 260 ARG A O 1
ATOM 2122 N N . ASP A 1 261 ? 0.066 -23 -13.43 1 97.25 261 ASP A N 1
ATOM 2123 C CA . ASP A 1 261 ? 1.273 -23.375 -12.711 1 97.25 261 ASP A CA 1
ATOM 2124 C C . ASP A 1 261 ? 1.159 -24.797 -12.164 1 97.25 261 ASP A C 1
ATOM 2126 O O . ASP A 1 261 ? 0.053 -25.328 -12 1 97.25 261 ASP A O 1
ATOM 2130 N N . HIS A 1 262 ? 2.188 -25.5 -12.094 1 97.94 262 HIS A N 1
ATOM 2131 C CA . HIS A 1 262 ? 2.354 -26.828 -11.516 1 97.94 262 HIS A CA 1
ATOM 2132 C C . HIS A 1 262 ? 3.42 -26.828 -10.43 1 97.94 262 HIS A C 1
ATOM 2134 O O . HIS A 1 262 ? 4.566 -26.453 -10.672 1 97.94 262 HIS A O 1
ATOM 2140 N N . SER A 1 263 ? 3.006 -27.172 -9.227 1 96.94 263 SER A N 1
ATOM 2141 C CA . SER A 1 263 ? 3.908 -27.234 -8.086 1 96.94 263 SER A CA 1
ATOM 2142 C C . SER A 1 263 ? 3.877 -28.609 -7.438 1 96.94 263 SER A C 1
ATOM 2144 O O . SER A 1 263 ? 2.805 -29.125 -7.125 1 96.94 263 SER A O 1
ATOM 2146 N N . PHE A 1 264 ? 5.02 -29.172 -7.223 1 96 264 PHE A N 1
ATOM 2147 C CA . PHE A 1 264 ? 5.082 -30.469 -6.531 1 96 264 PHE A CA 1
ATOM 2148 C C . PHE A 1 264 ? 6.418 -30.625 -5.824 1 96 264 PHE A C 1
ATOM 2150 O O . PHE A 1 264 ? 7.406 -29.984 -6.188 1 96 264 PHE A O 1
ATOM 2157 N N . GLY A 1 265 ? 6.41 -31.406 -4.824 1 93.44 265 GLY A N 1
ATOM 2158 C CA . GLY A 1 265 ? 7.605 -31.641 -4.031 1 93.44 265 GLY A CA 1
ATOM 2159 C C . GLY A 1 265 ? 7.363 -32.562 -2.854 1 93.44 265 GLY A C 1
ATOM 2160 O O . GLY A 1 265 ? 6.25 -33.062 -2.67 1 93.44 265 GLY A O 1
ATOM 2161 N N . ASP A 1 266 ? 8.453 -32.812 -2.145 1 94.5 266 ASP A N 1
ATOM 2162 C CA . ASP A 1 266 ? 8.406 -33.688 -0.985 1 94.5 266 ASP A CA 1
ATOM 2163 C C . ASP A 1 266 ? 7.406 -33.188 0.054 1 94.5 266 ASP A C 1
ATOM 2165 O O . ASP A 1 266 ? 6.707 -33.969 0.689 1 94.5 266 ASP A O 1
ATOM 2169 N N . GLN A 1 267 ? 7.426 -31.844 0.142 1 94.44 267 GLN A N 1
ATOM 2170 C CA . GLN A 1 267 ? 6.5 -31.281 1.122 1 94.44 267 GLN A CA 1
ATOM 2171 C C . GLN A 1 267 ? 6.215 -29.812 0.833 1 94.44 267 GLN A C 1
ATOM 2173 O O . GLN A 1 267 ? 7.09 -29.078 0.352 1 94.44 267 GLN A O 1
ATOM 2178 N N . ARG A 1 268 ? 5.043 -29.438 1.182 1 94.19 268 ARG A N 1
ATOM 2179 C CA . ARG A 1 268 ? 4.621 -28.047 1.302 1 94.19 268 ARG A CA 1
ATOM 2180 C C . ARG A 1 268 ? 3.736 -27.844 2.529 1 94.19 268 ARG A C 1
ATOM 2182 O O . ARG A 1 268 ? 2.561 -28.219 2.521 1 94.19 268 ARG A O 1
ATOM 2189 N N . ASN A 1 269 ? 4.352 -27.344 3.523 1 94.94 269 ASN A N 1
ATOM 2190 C CA . ASN A 1 269 ? 3.633 -26.984 4.738 1 94.94 269 ASN A CA 1
ATOM 2191 C C . ASN A 1 269 ? 3.238 -25.516 4.746 1 94.94 269 ASN A C 1
ATOM 2193 O O . ASN A 1 269 ? 4.094 -24.641 4.898 1 94.94 269 ASN A O 1
ATOM 2197 N N . TRP A 1 270 ? 1.97 -25.266 4.66 1 95.88 270 TRP A N 1
ATOM 2198 C CA . TRP A 1 270 ? 1.478 -23.891 4.574 1 95.88 270 TRP A CA 1
ATOM 2199 C C . TRP A 1 270 ? 1.822 -23.109 5.836 1 95.88 270 TRP A C 1
ATOM 2201 O O . TRP A 1 270 ? 1.836 -21.875 5.828 1 95.88 270 TRP A O 1
ATOM 2211 N N . LYS A 1 271 ? 2.113 -23.734 6.891 1 95.5 271 LYS A N 1
ATOM 2212 C CA . LYS A 1 271 ? 2.445 -23.078 8.148 1 95.5 271 LYS A CA 1
ATOM 2213 C C . LYS A 1 271 ? 3.822 -22.438 8.086 1 95.5 271 LYS A C 1
ATOM 2215 O O . LYS A 1 271 ? 4.172 -21.625 8.938 1 95.5 271 LYS A O 1
ATOM 2220 N N . ASN A 1 272 ? 4.582 -22.828 7.047 1 95.62 272 ASN A N 1
ATOM 2221 C CA . ASN A 1 272 ? 5.918 -22.266 6.891 1 95.62 272 ASN A CA 1
ATOM 2222 C C . ASN A 1 272 ? 5.867 -20.875 6.289 1 95.62 272 ASN A C 1
ATOM 2224 O O . ASN A 1 272 ? 6.848 -20.125 6.355 1 95.62 272 ASN A O 1
ATOM 2228 N N . PHE A 1 273 ? 4.742 -20.562 5.676 1 97.06 273 PHE A N 1
ATOM 2229 C CA . PHE A 1 273 ? 4.605 -19.266 5.027 1 97.06 273 PHE A CA 1
ATOM 2230 C C . PHE A 1 273 ? 4.148 -18.203 6.023 1 97.06 273 PHE A C 1
ATOM 2232 O O . PHE A 1 273 ? 3.305 -18.469 6.879 1 97.06 273 PHE A O 1
ATOM 2239 N N . HIS A 1 274 ? 4.793 -17.078 5.93 1 98 274 HIS A N 1
ATOM 2240 C CA . HIS A 1 274 ? 4.188 -15.898 6.551 1 98 274 HIS A CA 1
ATOM 2241 C C . HIS A 1 274 ? 3.166 -15.25 5.621 1 98 274 HIS A C 1
ATOM 2243 O O . HIS A 1 274 ? 2.002 -15.086 5.992 1 98 274 HIS A O 1
ATOM 2249 N N . ARG A 1 275 ? 3.621 -14.977 4.43 1 98.06 275 ARG A N 1
ATOM 2250 C CA . ARG A 1 275 ? 2.707 -14.484 3.404 1 98.06 275 ARG A CA 1
ATOM 2251 C C . ARG A 1 275 ? 3.422 -14.312 2.066 1 98.06 275 ARG A C 1
ATOM 2253 O O . ARG A 1 275 ? 4.652 -14.344 2.008 1 98.06 275 ARG A O 1
ATOM 2260 N N . TYR A 1 276 ? 2.648 -14.148 1.016 1 98.56 276 TYR A N 1
ATOM 2261 C CA . TYR A 1 276 ? 3.211 -13.75 -0.271 1 98.56 276 TYR A CA 1
ATOM 2262 C C . TYR A 1 276 ? 2.176 -13.031 -1.122 1 98.56 276 TYR A C 1
ATOM 2264 O O . TYR A 1 276 ? 0.988 -13.016 -0.788 1 98.56 276 TYR A O 1
ATOM 2272 N N . VAL A 1 277 ? 2.654 -12.352 -2.145 1 98.81 277 VAL A N 1
ATOM 2273 C CA . VAL A 1 277 ? 1.803 -11.812 -3.201 1 98.81 277 VAL A CA 1
ATOM 2274 C C . VAL A 1 277 ? 2.363 -12.203 -4.566 1 98.81 277 VAL A C 1
ATOM 2276 O O . VAL A 1 277 ? 3.58 -12.195 -4.77 1 98.81 277 VAL A O 1
ATOM 2279 N N . MET A 1 278 ? 1.528 -12.648 -5.445 1 98.81 278 MET A N 1
ATOM 2280 C CA . MET A 1 278 ? 1.846 -12.938 -6.84 1 98.81 278 MET A CA 1
ATOM 2281 C C . MET A 1 278 ? 0.883 -12.211 -7.777 1 98.81 278 MET A C 1
ATOM 2283 O O . MET A 1 278 ? -0.317 -12.141 -7.508 1 98.81 278 MET A O 1
ATOM 2287 N N . HIS A 1 279 ? 1.406 -11.703 -8.836 1 98.94 279 HIS A N 1
ATOM 2288 C CA . HIS A 1 279 ? 0.594 -11.086 -9.875 1 98.94 279 HIS A CA 1
ATOM 2289 C C . HIS A 1 279 ? 0.696 -11.867 -11.188 1 98.94 279 HIS A C 1
ATOM 2291 O O . HIS A 1 279 ? 1.795 -12.227 -11.617 1 98.94 279 HIS A O 1
ATOM 2297 N N . PHE A 1 280 ? -0.371 -12.164 -11.742 1 98.94 280 PHE A N 1
ATOM 2298 C CA . PHE A 1 280 ? -0.471 -12.789 -13.055 1 98.94 280 PHE A CA 1
ATOM 2299 C C . PHE A 1 280 ? -1.116 -11.852 -14.062 1 98.94 280 PHE A C 1
ATOM 2301 O O . PHE A 1 280 ? -2.338 -11.68 -14.07 1 98.94 280 PHE A O 1
ATOM 2308 N N . VAL A 1 281 ? -0.333 -11.328 -14.977 1 98.94 281 VAL A N 1
ATOM 2309 C CA . VAL A 1 281 ? -0.785 -10.203 -15.789 1 98.94 281 VAL A CA 1
ATOM 2310 C C . VAL A 1 281 ? -0.743 -10.578 -17.266 1 98.94 281 VAL A C 1
ATOM 2312 O O . VAL A 1 281 ? 0.248 -11.141 -17.734 1 98.94 281 VAL A O 1
ATOM 2315 N N . HIS A 1 282 ? -1.793 -10.297 -17.969 1 98.88 282 HIS A N 1
ATOM 2316 C CA . HIS A 1 282 ? -1.864 -10.344 -19.422 1 98.88 282 HIS A CA 1
ATOM 2317 C C . HIS A 1 282 ? -2.008 -8.953 -20.016 1 98.88 282 HIS A C 1
ATOM 2319 O O . HIS A 1 282 ? -2.918 -8.203 -19.641 1 98.88 282 HIS A O 1
ATOM 2325 N N . LEU A 1 283 ? -1.146 -8.625 -20.922 1 98.75 283 LEU A N 1
ATOM 2326 C CA . LEU A 1 283 ? -1.17 -7.281 -21.5 1 98.75 283 LEU A CA 1
ATOM 2327 C C . LEU A 1 283 ? -1.803 -7.289 -22.891 1 98.75 283 LEU A C 1
ATOM 2329 O O . LEU A 1 283 ? -1.743 -8.297 -23.594 1 98.75 283 LEU A O 1
ATOM 2333 N N . GLU A 1 284 ? -2.275 -6.188 -23.281 1 98.31 284 GLU A N 1
ATOM 2334 C CA . GLU A 1 284 ? -2.975 -6.039 -24.562 1 98.31 284 GLU A CA 1
ATOM 2335 C C . GLU A 1 284 ? -2.037 -6.293 -25.734 1 98.31 284 GLU A C 1
ATOM 2337 O O . GLU A 1 284 ? -2.484 -6.656 -26.828 1 98.31 284 GLU A O 1
ATOM 2342 N N . ASN A 1 285 ? -0.738 -6.145 -25.562 1 97.69 285 ASN A N 1
ATOM 2343 C CA . ASN A 1 285 ? 0.197 -6.387 -26.656 1 97.69 285 ASN A CA 1
ATOM 2344 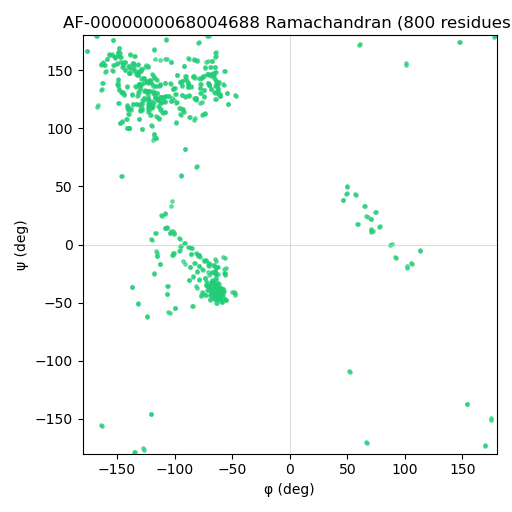C C . ASN A 1 285 ? 0.618 -7.852 -26.719 1 97.69 285 ASN A C 1
ATOM 2346 O O . ASN A 1 285 ? 1.479 -8.219 -27.516 1 97.69 285 ASN A O 1
ATOM 2350 N N . GLY A 1 286 ? 0.155 -8.672 -25.797 1 97.5 286 GLY A N 1
ATOM 2351 C CA . GLY A 1 286 ? 0.425 -10.102 -25.812 1 97.5 286 GLY A CA 1
ATOM 2352 C C . GLY A 1 286 ? 1.451 -10.531 -24.781 1 97.5 286 GLY A C 1
ATOM 2353 O O . GLY A 1 286 ? 1.574 -11.719 -24.484 1 97.5 286 GLY A O 1
ATOM 2354 N N . ASP A 1 287 ? 2.193 -9.594 -24.25 1 98.31 287 ASP A N 1
ATOM 2355 C CA . ASP A 1 287 ? 3.158 -9.938 -23.203 1 98.31 287 ASP A CA 1
ATOM 2356 C C . ASP A 1 287 ? 2.455 -10.367 -21.922 1 98.31 287 ASP A C 1
ATOM 2358 O O . ASP A 1 287 ? 1.286 -10.031 -21.703 1 98.31 287 ASP A O 1
ATOM 2362 N N . ARG A 1 288 ? 3.125 -11.164 -21.188 1 98.69 288 ARG A N 1
ATOM 2363 C CA . ARG A 1 288 ? 2.625 -11.648 -19.906 1 98.69 288 ARG A CA 1
ATOM 2364 C C . ARG A 1 288 ? 3.652 -11.438 -18.812 1 98.69 288 ARG A C 1
ATOM 2366 O O . ARG A 1 288 ? 4.855 -11.383 -19.078 1 98.69 288 ARG A O 1
ATOM 2373 N N . ILE A 1 289 ? 3.121 -11.266 -17.609 1 98.94 289 ILE A N 1
ATOM 2374 C CA . ILE A 1 289 ? 4.016 -10.969 -16.5 1 98.94 289 ILE A CA 1
ATOM 2375 C C . ILE A 1 289 ? 3.604 -11.781 -15.266 1 98.94 289 ILE A C 1
ATOM 2377 O O . ILE A 1 289 ? 2.422 -11.836 -14.922 1 98.94 289 ILE A O 1
ATOM 2381 N N . THR A 1 290 ? 4.52 -12.469 -14.664 1 98.88 290 THR A N 1
ATOM 2382 C CA . THR A 1 290 ? 4.43 -12.891 -13.266 1 98.88 290 THR A CA 1
ATOM 2383 C C . THR A 1 290 ? 5.418 -12.117 -12.398 1 98.88 290 THR A C 1
ATOM 2385 O O . THR A 1 290 ? 6.602 -12.023 -12.727 1 98.88 290 THR A O 1
ATOM 2388 N N . VAL A 1 291 ? 4.969 -11.523 -11.359 1 98.88 291 VAL A N 1
ATOM 2389 C CA . VAL A 1 291 ? 5.859 -10.828 -10.438 1 98.88 291 VAL A CA 1
ATOM 2390 C C . VAL A 1 291 ? 5.293 -10.891 -9.016 1 98.88 291 VAL A C 1
ATOM 2392 O O . VAL A 1 291 ? 4.078 -10.805 -8.828 1 98.88 291 VAL A O 1
ATOM 2395 N N . GLY A 1 292 ? 6.117 -11.141 -8.07 1 98.62 292 GLY A N 1
ATOM 2396 C CA . GLY A 1 292 ? 5.641 -11.219 -6.699 1 98.62 292 GLY A CA 1
ATOM 2397 C C . GLY A 1 292 ? 6.762 -11.242 -5.68 1 98.62 292 GLY A C 1
ATOM 2398 O O . GLY A 1 292 ? 7.926 -11.039 -6.027 1 98.62 292 GLY A O 1
ATOM 2399 N N . LEU A 1 293 ? 6.367 -11.305 -4.453 1 98.69 293 LEU A N 1
ATOM 2400 C CA . LEU A 1 293 ? 7.223 -11.414 -3.275 1 98.69 293 LEU A CA 1
ATOM 2401 C C . LEU A 1 293 ? 6.758 -12.547 -2.367 1 98.69 293 LEU A C 1
ATOM 2403 O O . LEU A 1 293 ? 5.559 -12.734 -2.164 1 98.69 293 LEU A O 1
ATOM 2407 N N . ILE A 1 294 ? 7.719 -13.258 -1.898 1 98.25 294 ILE A N 1
ATOM 2408 C CA . ILE A 1 294 ? 7.402 -14.391 -1.03 1 98.25 294 ILE A CA 1
ATOM 2409 C C . ILE A 1 294 ? 8.125 -14.227 0.306 1 98.25 294 ILE A C 1
ATOM 2411 O O . ILE A 1 294 ? 9.32 -13.93 0.343 1 98.25 294 ILE A O 1
ATOM 2415 N N . CYS A 1 295 ? 7.414 -14.398 1.36 1 98.5 295 CYS A N 1
ATOM 2416 C CA . CYS A 1 295 ? 7.977 -14.445 2.705 1 98.5 295 CYS A CA 1
ATOM 2417 C C . CYS A 1 295 ? 7.719 -15.797 3.354 1 98.5 295 CYS A C 1
ATOM 2419 O O . CYS A 1 295 ? 6.637 -16.047 3.887 1 98.5 295 CYS A O 1
ATOM 2421 N N . MET A 1 296 ? 8.586 -16.609 3.271 1 97.38 296 MET A N 1
ATOM 2422 C CA . MET A 1 296 ? 8.68 -17.891 3.969 1 97.38 296 MET A CA 1
ATOM 2423 C C . MET A 1 296 ? 9.914 -17.922 4.867 1 97.38 296 MET A C 1
ATOM 2425 O O . MET A 1 296 ? 10.953 -18.453 4.473 1 97.38 296 MET A O 1
ATOM 2429 N N . PRO A 1 297 ? 9.75 -17.547 6.086 1 95.44 297 PRO A N 1
ATOM 2430 C CA . PRO A 1 297 ? 10.898 -17.188 6.922 1 95.44 297 PRO A CA 1
ATOM 2431 C C . PRO A 1 297 ? 11.836 -18.375 7.164 1 95.44 297 PRO A C 1
ATOM 2433 O O . PRO A 1 297 ? 13.031 -18.188 7.395 1 95.44 297 PRO A O 1
ATOM 2436 N N . ILE A 1 298 ? 11.328 -19.562 7.082 1 94.56 298 ILE A N 1
ATOM 2437 C CA . ILE A 1 298 ? 12.156 -20.734 7.309 1 94.56 298 ILE A CA 1
ATOM 2438 C C . ILE A 1 298 ? 13.227 -20.828 6.223 1 94.56 298 ILE A C 1
ATOM 2440 O O . ILE A 1 298 ? 14.273 -21.453 6.422 1 94.56 298 ILE A O 1
ATOM 2444 N N . THR A 1 299 ? 13.055 -20.156 5.062 1 95 299 THR A N 1
ATOM 2445 C CA . THR A 1 299 ? 14.031 -20.078 3.982 1 95 299 THR A CA 1
ATOM 2446 C C . THR A 1 299 ? 14.359 -18.625 3.65 1 95 299 THR A C 1
ATOM 2448 O O . THR A 1 299 ? 15.492 -18.172 3.871 1 95 299 THR A O 1
ATOM 2451 N N . PHE A 1 300 ? 13.336 -17.922 3.232 1 96.62 300 PHE A N 1
ATOM 2452 C CA . PHE A 1 300 ? 13.523 -16.531 2.84 1 96.62 300 PHE A CA 1
ATOM 2453 C C . PHE A 1 300 ? 12.469 -15.633 3.486 1 96.62 300 PHE A C 1
ATOM 2455 O O . PHE A 1 300 ? 11.266 -15.891 3.355 1 96.62 300 PHE A O 1
ATOM 2462 N N . SER A 1 301 ? 12.953 -14.555 4.074 1 96.94 301 SER A N 1
ATOM 2463 C CA . SER A 1 301 ? 12.008 -13.586 4.625 1 96.94 301 SER A CA 1
ATOM 2464 C C . SER A 1 301 ? 11.57 -12.578 3.566 1 96.94 301 SER A C 1
ATOM 2466 O O . SER A 1 301 ? 10.578 -11.875 3.748 1 96.94 301 SER A O 1
ATOM 2468 N N . TRP A 1 302 ? 12.383 -12.508 2.523 1 94.06 302 TRP A N 1
ATOM 2469 C CA . TRP A 1 302 ? 12.148 -11.602 1.406 1 94.06 302 TRP A CA 1
ATOM 2470 C C . TRP A 1 302 ? 12.656 -12.203 0.099 1 94.06 302 TRP A C 1
ATOM 2472 O O . TRP A 1 302 ? 13.859 -12.195 -0.173 1 94.06 302 TRP A O 1
ATOM 2482 N N . LEU A 1 303 ? 11.75 -12.672 -0.721 1 97.81 303 LEU A N 1
ATOM 2483 C CA . LEU A 1 303 ? 12.203 -13.227 -1.994 1 97.81 303 LEU A CA 1
ATOM 2484 C C . LEU A 1 303 ? 11.43 -12.609 -3.156 1 97.81 303 LEU A C 1
ATOM 2486 O O . LEU A 1 303 ? 10.203 -12.758 -3.236 1 97.81 303 LEU A O 1
ATOM 2490 N N . GLU A 1 304 ? 12.102 -11.906 -3.992 1 98.5 304 GLU A N 1
ATOM 2491 C CA . GLU A 1 304 ? 11.539 -11.406 -5.246 1 98.5 304 GLU A CA 1
ATOM 2492 C C . GLU A 1 304 ? 11.477 -12.508 -6.297 1 98.5 304 GLU A C 1
ATOM 2494 O O . GLU A 1 304 ? 12.438 -13.266 -6.473 1 98.5 304 GLU A O 1
ATOM 2499 N N . VAL A 1 305 ? 10.367 -12.609 -6.977 1 98.31 305 VAL A N 1
ATOM 2500 C CA . VAL A 1 305 ? 10.242 -13.625 -8.016 1 98.31 305 VAL A CA 1
ATOM 2501 C C . VAL A 1 305 ? 9.492 -13.039 -9.219 1 98.31 305 VAL A C 1
ATOM 2503 O O . VAL A 1 305 ? 8.695 -12.109 -9.07 1 98.31 305 VAL A O 1
ATOM 2506 N N . GLY A 1 306 ? 9.812 -13.648 -10.367 1 98.62 306 GLY A N 1
ATOM 2507 C CA . GLY A 1 306 ? 8.961 -13.312 -11.5 1 98.62 306 GLY A CA 1
ATOM 2508 C C . GLY A 1 306 ? 9.711 -13.312 -12.82 1 98.62 306 GLY A C 1
ATOM 2509 O O . GLY A 1 306 ? 10.922 -13.539 -12.852 1 98.62 306 GLY A O 1
ATOM 2510 N N . PHE A 1 307 ? 8.977 -13.133 -13.883 1 98.75 307 PHE A N 1
ATOM 2511 C CA . PHE A 1 307 ? 9.469 -13.078 -15.25 1 98.75 307 PHE A CA 1
ATOM 2512 C C . PHE A 1 307 ? 8.477 -12.359 -16.156 1 98.75 307 PHE A C 1
ATOM 2514 O O . PHE A 1 307 ? 7.312 -12.188 -15.789 1 98.75 307 PHE A O 1
ATOM 2521 N N . VAL A 1 308 ? 8.961 -11.914 -17.234 1 98.75 308 VAL A N 1
ATOM 2522 C CA . VAL A 1 308 ? 8.156 -11.344 -18.297 1 98.75 308 VAL A CA 1
ATOM 2523 C C . VAL A 1 308 ? 8.234 -12.234 -19.547 1 98.75 308 VAL A C 1
ATOM 2525 O O . VAL A 1 308 ? 9.328 -12.586 -19.984 1 98.75 308 VAL A O 1
ATOM 2528 N N . THR A 1 309 ? 7.109 -12.625 -20.016 1 98.44 309 THR A N 1
ATOM 2529 C CA . THR A 1 309 ? 7.062 -13.344 -21.281 1 98.44 309 THR A CA 1
ATOM 2530 C C . THR A 1 309 ? 6.844 -12.383 -22.453 1 98.44 309 THR A C 1
ATOM 2532 O O . THR A 1 309 ? 5.797 -11.734 -22.547 1 98.44 309 THR A O 1
ATOM 2535 N N . LYS A 1 310 ? 7.828 -12.312 -23.281 1 97.12 310 LYS A N 1
ATOM 2536 C CA . LYS A 1 310 ? 7.676 -11.594 -24.547 1 97.12 310 LYS A CA 1
ATOM 2537 C C . LYS A 1 310 ? 7.027 -12.477 -25.609 1 97.12 310 LYS A C 1
ATOM 2539 O O . LYS A 1 310 ? 7.691 -13.32 -26.203 1 97.12 310 LYS A O 1
ATOM 2544 N N . SER A 1 311 ? 5.871 -12.188 -25.875 1 92.38 311 SER A N 1
ATOM 2545 C CA . SER A 1 311 ? 5.07 -13.102 -26.703 1 92.38 311 SER A CA 1
ATOM 2546 C C . SER A 1 311 ? 5.598 -13.172 -28.125 1 92.38 311 SER A C 1
ATOM 2548 O O . SER A 1 311 ? 5.656 -14.25 -28.719 1 92.38 311 SER A O 1
ATOM 2550 N N . LYS A 1 312 ? 5.961 -12.078 -28.719 1 92.81 312 LYS A N 1
ATOM 2551 C CA . LYS A 1 312 ? 6.43 -12.055 -30.094 1 92.81 312 LYS A CA 1
ATOM 2552 C C . LYS A 1 312 ? 7.727 -12.844 -30.25 1 92.81 312 LYS A C 1
ATOM 2554 O O . LYS A 1 312 ? 7.934 -13.523 -31.266 1 92.81 312 LYS A O 1
ATOM 2559 N N . LYS A 1 313 ? 8.531 -12.891 -29.219 1 92.88 313 LYS A N 1
ATOM 2560 C CA . LYS A 1 313 ? 9.812 -13.586 -29.266 1 92.88 313 LYS A CA 1
ATOM 2561 C C . LYS A 1 313 ? 9.719 -14.961 -28.609 1 92.88 313 LYS A C 1
ATOM 2563 O O . LYS A 1 313 ? 10.664 -15.742 -28.672 1 92.88 313 LYS A O 1
ATOM 2568 N N . ALA A 1 314 ? 8.57 -15.219 -27.984 1 93.94 314 ALA A N 1
ATOM 2569 C CA . ALA A 1 314 ? 8.383 -16.469 -27.234 1 93.94 314 ALA A CA 1
ATOM 2570 C C . ALA A 1 314 ? 9.539 -16.703 -26.281 1 93.94 314 ALA A C 1
ATOM 2572 O O . ALA A 1 314 ? 10.156 -17.781 -26.297 1 93.94 314 ALA A O 1
ATOM 2573 N N . GLN A 1 315 ? 9.82 -15.711 -25.547 1 96.69 315 GLN A N 1
ATOM 2574 C CA . GLN A 1 315 ? 10.938 -15.773 -24.609 1 96.69 315 GLN A CA 1
ATOM 2575 C C . GLN A 1 315 ? 10.516 -15.273 -23.234 1 96.69 315 GLN A C 1
ATOM 2577 O O . GLN A 1 315 ? 9.758 -14.312 -23.109 1 96.69 315 GLN A O 1
ATOM 2582 N N . ASN A 1 316 ? 10.992 -16.031 -22.266 1 98 316 ASN A N 1
ATOM 2583 C CA . ASN A 1 316 ? 10.844 -15.57 -20.891 1 98 316 ASN A CA 1
ATOM 2584 C C . ASN A 1 316 ? 12.078 -14.797 -20.422 1 98 316 ASN A C 1
ATOM 2586 O O . ASN A 1 316 ? 13.211 -15.258 -20.594 1 98 316 ASN A O 1
ATOM 2590 N N . ILE A 1 317 ? 11.891 -13.609 -19.891 1 98.5 317 ILE A N 1
ATOM 2591 C CA . ILE A 1 317 ? 12.961 -12.789 -19.359 1 98.5 317 ILE A CA 1
ATOM 2592 C C . ILE A 1 317 ? 12.812 -12.672 -17.844 1 98.5 317 ILE A C 1
ATOM 2594 O O . ILE A 1 317 ? 11.82 -12.125 -17.344 1 98.5 317 ILE A O 1
ATOM 2598 N N . PRO A 1 318 ? 13.766 -13.188 -17.094 1 98.44 318 PRO A N 1
ATOM 2599 C CA . PRO A 1 318 ? 13.648 -13.164 -15.633 1 98.44 318 PRO A CA 1
ATOM 2600 C C . PRO A 1 318 ? 13.695 -11.742 -15.062 1 98.44 318 PRO A C 1
ATOM 2602 O O . PRO A 1 318 ? 14.414 -10.891 -15.578 1 98.44 318 PRO A O 1
ATOM 2605 N N . ILE A 1 319 ? 12.969 -11.539 -14.023 1 98.62 319 ILE A N 1
ATOM 2606 C CA . ILE A 1 319 ? 13.016 -10.281 -13.281 1 98.62 319 ILE A CA 1
ATOM 2607 C C . ILE A 1 319 ? 14.273 -10.234 -12.422 1 98.62 319 ILE A C 1
ATOM 2609 O O . ILE A 1 319 ? 14.664 -11.242 -11.828 1 98.62 319 ILE A O 1
ATOM 2613 N N . THR A 1 320 ? 14.867 -9.031 -12.297 1 98.62 320 THR A N 1
ATOM 2614 C CA . THR A 1 320 ? 16.125 -8.898 -11.57 1 98.62 320 THR A CA 1
ATOM 2615 C C . THR A 1 320 ? 15.93 -8.094 -10.289 1 98.62 320 THR A C 1
ATOM 2617 O O . THR A 1 320 ? 16.781 -8.109 -9.406 1 98.62 320 THR A O 1
ATOM 2620 N N . PHE A 1 321 ? 14.828 -7.41 -10.258 1 98.12 321 PHE A N 1
ATOM 2621 C CA . PHE A 1 321 ? 14.57 -6.578 -9.086 1 98.12 321 PHE A CA 1
ATOM 2622 C C . PHE A 1 321 ? 13.102 -6.195 -9.008 1 98.12 321 PHE A C 1
ATOM 2624 O O . PHE A 1 321 ? 12.469 -5.922 -10.031 1 98.12 321 PHE A O 1
ATOM 2631 N N . VAL A 1 322 ? 12.531 -6.223 -7.832 1 98.44 322 VAL A N 1
ATOM 2632 C CA . VAL A 1 322 ? 11.18 -5.754 -7.566 1 98.44 322 VAL A CA 1
ATOM 2633 C C . VAL A 1 322 ? 11.211 -4.672 -6.488 1 98.44 322 VAL A C 1
ATOM 2635 O O . VAL A 1 322 ? 11.734 -4.891 -5.395 1 98.44 322 VAL A O 1
ATOM 2638 N N . ASP A 1 323 ? 10.75 -3.449 -6.812 1 96.69 323 ASP A N 1
ATOM 2639 C CA . ASP A 1 323 ? 10.617 -2.354 -5.859 1 96.69 323 ASP A CA 1
ATOM 2640 C C . ASP A 1 323 ? 9.234 -2.346 -5.219 1 96.69 323 ASP A C 1
ATOM 2642 O O . ASP A 1 323 ? 8.352 -1.589 -5.641 1 96.69 323 ASP A O 1
ATOM 2646 N N . PHE A 1 324 ? 9.078 -3.127 -4.27 1 97.56 324 PHE A N 1
ATOM 2647 C CA . PHE A 1 324 ? 7.824 -3.357 -3.564 1 97.56 324 PHE A CA 1
ATOM 2648 C C . PHE A 1 324 ? 8.062 -4.109 -2.262 1 97.56 324 PHE A C 1
ATOM 2650 O O . PHE A 1 324 ? 8.664 -5.188 -2.262 1 97.56 324 PHE A O 1
ATOM 2657 N N . ASP A 1 325 ? 7.699 -3.529 -1.136 1 96.94 325 ASP A N 1
ATOM 2658 C CA . ASP A 1 325 ? 7.902 -4.188 0.152 1 96.94 325 ASP A CA 1
ATOM 2659 C C . ASP A 1 325 ? 6.602 -4.789 0.675 1 96.94 325 ASP A C 1
ATOM 2661 O O . ASP A 1 325 ? 5.629 -4.07 0.91 1 96.94 325 ASP A O 1
ATOM 2665 N N . LEU A 1 326 ? 6.641 -6 0.969 1 97.38 326 LEU A N 1
ATOM 2666 C CA . LEU A 1 326 ? 5.449 -6.738 1.373 1 97.38 326 LEU A CA 1
ATOM 2667 C C . LEU A 1 326 ? 4.887 -6.188 2.678 1 97.38 326 LEU A C 1
ATOM 2669 O O . LEU A 1 326 ? 3.668 -6.074 2.834 1 97.38 326 LEU A O 1
ATOM 2673 N N . TYR A 1 327 ? 5.723 -5.793 3.67 1 97.62 327 TYR A N 1
ATOM 2674 C CA . TYR A 1 327 ? 5.262 -5.391 4.992 1 97.62 327 TYR A CA 1
ATOM 2675 C C . TYR A 1 327 ? 4.457 -4.098 4.918 1 97.62 327 TYR A C 1
ATOM 2677 O O . TYR A 1 327 ? 3.676 -3.793 5.824 1 97.62 327 TYR A O 1
ATOM 2685 N N . GLN A 1 328 ? 4.562 -3.355 3.873 1 98.56 328 GLN A N 1
ATOM 2686 C CA . GLN A 1 328 ? 3.865 -2.08 3.762 1 98.56 328 GLN A CA 1
ATOM 2687 C C . GLN A 1 328 ? 2.449 -2.273 3.225 1 98.56 328 GLN A C 1
ATOM 2689 O O . GLN A 1 328 ? 1.662 -1.325 3.182 1 98.56 328 GLN A O 1
ATOM 2694 N N . HIS A 1 329 ? 2.127 -3.496 2.793 1 98.69 329 HIS A N 1
ATOM 2695 C CA . HIS A 1 329 ? 0.879 -3.717 2.072 1 98.69 329 HIS A CA 1
ATOM 2696 C C . HIS A 1 329 ? 0.079 -4.855 2.691 1 98.69 329 HIS A C 1
ATOM 2698 O O . HIS A 1 329 ? 0.398 -6.027 2.486 1 98.69 329 HIS A O 1
ATOM 2704 N N . GLY A 1 330 ? -0.854 -4.566 3.461 1 98.25 330 GLY A N 1
ATOM 2705 C CA . GLY A 1 330 ? -1.846 -5.527 3.92 1 98.25 330 GLY A CA 1
ATOM 2706 C C . GLY A 1 330 ? -1.311 -6.484 4.965 1 98.25 330 GLY A C 1
ATOM 2707 O O . GLY A 1 330 ? -1.775 -7.621 5.07 1 98.25 330 GLY A O 1
ATOM 2708 N N . GLU A 1 331 ? -0.36 -6.117 5.738 1 97.69 331 GLU A N 1
ATOM 2709 C CA . GLU A 1 331 ? 0.271 -6.984 6.727 1 97.69 331 GLU A CA 1
ATOM 2710 C C . GLU A 1 331 ? -0.759 -7.559 7.695 1 97.69 331 GLU A C 1
ATOM 2712 O O . GLU A 1 331 ? -0.593 -8.672 8.203 1 97.69 331 GLU A O 1
ATOM 2717 N N . GLN A 1 332 ? -1.851 -6.863 7.871 1 96.06 332 GLN A N 1
ATOM 2718 C CA . GLN A 1 332 ? -2.805 -7.254 8.906 1 96.06 332 GLN A CA 1
ATOM 2719 C C . GLN A 1 332 ? -3.982 -8.016 8.305 1 96.06 332 GLN A C 1
ATOM 2721 O O . GLN A 1 332 ? -5.004 -8.211 8.969 1 96.06 332 GLN A O 1
ATOM 2726 N N . GLY A 1 333 ? -3.877 -8.367 7.062 1 96.94 333 GLY A N 1
ATOM 2727 C CA . GLY A 1 333 ? -4.848 -9.297 6.504 1 96.94 333 GLY A CA 1
ATOM 2728 C C . GLY A 1 333 ? -5.738 -8.664 5.449 1 96.94 333 GLY A C 1
ATOM 2729 O O . GLY A 1 333 ? -6.555 -9.344 4.828 1 96.94 333 GLY A O 1
ATOM 2730 N N . ASN A 1 334 ? -5.641 -7.383 5.211 1 97.69 334 ASN A N 1
ATOM 2731 C CA . ASN A 1 334 ? -6.461 -6.699 4.215 1 97.69 334 ASN A CA 1
ATOM 2732 C C . ASN A 1 334 ? -5.609 -6.117 3.088 1 97.69 334 ASN A C 1
ATOM 2734 O O . ASN A 1 334 ? -5.172 -4.969 3.164 1 97.69 334 ASN A O 1
ATOM 2738 N N . PRO A 1 335 ? -5.43 -6.898 2.035 1 98.38 335 PRO A N 1
ATOM 2739 C CA . PRO A 1 335 ? -4.578 -6.418 0.944 1 98.38 335 PRO A CA 1
ATOM 2740 C C . PRO A 1 335 ? -5.156 -5.188 0.246 1 98.38 335 PRO A C 1
ATOM 2742 O O . PRO A 1 335 ? -6.371 -4.977 0.261 1 98.38 335 PRO A O 1
ATOM 2745 N N . PRO A 1 336 ? -4.277 -4.375 -0.319 1 98.56 336 PRO A N 1
ATOM 2746 C CA . PRO A 1 336 ? -4.742 -3.16 -0.994 1 98.56 336 PRO A CA 1
ATOM 2747 C C . PRO A 1 336 ? -5.543 -3.457 -2.26 1 98.56 336 PRO A C 1
ATOM 2749 O O . PRO A 1 336 ? -5.395 -4.531 -2.85 1 98.56 336 PRO A O 1
ATOM 2752 N N . THR A 1 337 ? -6.379 -2.488 -2.67 1 98.44 337 THR A N 1
ATOM 2753 C CA . THR A 1 337 ? -7.199 -2.645 -3.865 1 98.44 337 THR A CA 1
ATOM 2754 C C . THR A 1 337 ? -6.797 -1.633 -4.934 1 98.44 337 THR A C 1
ATOM 2756 O O . THR A 1 337 ? -7.309 -1.668 -6.055 1 98.44 337 THR A O 1
ATOM 2759 N N . ASP A 1 338 ? -5.965 -0.685 -4.594 1 98.69 338 ASP A N 1
ATOM 2760 C CA . ASP A 1 338 ? -5.398 0.351 -5.453 1 98.69 338 ASP A CA 1
ATOM 2761 C C . ASP A 1 338 ? -3.938 0.615 -5.102 1 98.69 338 ASP A C 1
ATOM 2763 O O . ASP A 1 338 ? -3.643 1.299 -4.117 1 98.69 338 ASP A O 1
ATOM 2767 N N . TYR A 1 339 ? -3.021 0.055 -5.863 1 98.81 339 TYR A N 1
ATOM 2768 C CA . TYR A 1 339 ? -1.6 0.194 -5.57 1 98.81 339 TYR A CA 1
ATOM 2769 C C . TYR A 1 339 ? -0.766 0.065 -6.84 1 98.81 339 TYR A C 1
ATOM 2771 O O . TYR A 1 339 ? -1.312 -0.087 -7.934 1 98.81 339 TYR A O 1
ATOM 2779 N N . ALA A 1 340 ? 0.548 0.266 -6.703 1 98.75 340 ALA A N 1
ATOM 2780 C CA . ALA A 1 340 ? 1.475 0.179 -7.832 1 98.75 340 ALA A CA 1
ATOM 2781 C C . ALA A 1 340 ? 2.832 -0.355 -7.383 1 98.75 340 ALA A C 1
ATOM 2783 O O . ALA A 1 340 ? 3.123 -0.406 -6.188 1 98.75 340 ALA A O 1
ATOM 2784 N N . LEU A 1 341 ? 3.578 -0.821 -8.289 1 98.5 341 LEU A N 1
ATOM 2785 C CA . LEU A 1 341 ? 4.934 -1.285 -8.023 1 98.5 341 LEU A CA 1
ATOM 2786 C C . LEU A 1 341 ? 5.812 -1.137 -9.258 1 98.5 341 LEU A C 1
ATOM 2788 O O . LEU A 1 341 ? 5.301 -0.982 -10.375 1 98.5 341 LEU A O 1
ATOM 2792 N N . GLN A 1 342 ? 7.07 -1.152 -9.07 1 98.19 342 GLN A N 1
ATOM 2793 C CA . GLN A 1 342 ? 8.039 -1.187 -10.156 1 98.19 342 GLN A CA 1
ATOM 2794 C C . GLN A 1 342 ? 8.906 -2.445 -10.086 1 98.19 342 GLN A C 1
ATOM 2796 O O . GLN A 1 342 ? 9.195 -2.943 -9 1 98.19 342 GLN A O 1
ATOM 2801 N N . PHE A 1 343 ? 9.273 -2.941 -11.203 1 98.56 343 PHE A N 1
ATOM 2802 C CA . PHE A 1 343 ? 10.219 -4.047 -11.312 1 98.56 343 PHE A CA 1
ATOM 2803 C C . PHE A 1 343 ? 11.031 -3.939 -12.594 1 98.56 343 PHE A C 1
ATOM 2805 O O . PHE A 1 343 ? 10.727 -3.121 -13.469 1 98.56 343 PHE A O 1
ATOM 2812 N N . ARG A 1 344 ? 12.133 -4.762 -12.578 1 97.62 344 ARG A N 1
ATOM 2813 C CA . ARG A 1 344 ? 13.016 -4.609 -13.734 1 97.62 344 ARG A CA 1
ATOM 2814 C C . ARG A 1 344 ? 13.508 -5.969 -14.227 1 97.62 344 ARG A C 1
ATOM 2816 O O . ARG A 1 344 ? 13.562 -6.93 -13.461 1 97.62 344 ARG A O 1
ATOM 2823 N N . THR A 1 345 ? 13.688 -6.016 -15.5 1 98 345 THR A N 1
ATOM 2824 C CA . THR A 1 345 ? 14.523 -7.008 -16.156 1 98 345 THR A CA 1
ATOM 2825 C C . THR A 1 345 ? 15.82 -6.375 -16.656 1 98 345 THR A C 1
ATOM 2827 O O . THR A 1 345 ? 16.047 -5.18 -16.469 1 98 345 THR A O 1
ATOM 2830 N N . ASP A 1 346 ? 16.672 -7.18 -17.188 1 95.69 346 ASP A N 1
ATOM 2831 C CA . ASP A 1 346 ? 17.906 -6.613 -17.734 1 95.69 346 ASP A CA 1
ATOM 2832 C C . ASP A 1 346 ? 17.609 -5.691 -18.922 1 95.69 346 ASP A C 1
ATOM 2834 O O . ASP A 1 346 ? 18.438 -4.859 -19.297 1 95.69 346 ASP A O 1
ATOM 2838 N N . GLU A 1 347 ? 16.391 -5.762 -19.406 1 93.06 347 GLU A N 1
ATOM 2839 C CA . GLU A 1 347 ? 16.078 -5.047 -20.641 1 93.06 347 GLU A CA 1
ATOM 2840 C C . GLU A 1 347 ? 15.227 -3.809 -20.359 1 93.06 347 GLU A C 1
ATOM 2842 O O . GLU A 1 347 ? 15.32 -2.809 -21.078 1 93.06 347 GLU A O 1
ATOM 2847 N N . ASN A 1 348 ? 14.359 -3.91 -19.406 1 95 348 ASN A N 1
ATOM 2848 C CA . ASN A 1 348 ? 13.359 -2.863 -19.234 1 95 348 ASN A CA 1
ATOM 2849 C C . ASN A 1 348 ? 13.023 -2.637 -17.766 1 95 348 ASN A C 1
ATOM 2851 O O . ASN A 1 348 ? 13.258 -3.512 -16.938 1 95 348 ASN A O 1
ATOM 2855 N N . ILE A 1 349 ? 12.555 -1.41 -17.516 1 96.38 349 ILE A N 1
ATOM 2856 C CA . ILE A 1 349 ? 11.898 -1.087 -16.25 1 96.38 349 ILE A CA 1
ATOM 2857 C C . ILE A 1 349 ? 10.383 -1.068 -16.453 1 96.38 349 ILE A C 1
ATOM 2859 O O . ILE A 1 349 ? 9.883 -0.486 -17.406 1 96.38 349 ILE A O 1
ATOM 2863 N N . TYR A 1 350 ? 9.672 -1.689 -15.562 1 98.19 350 TYR A N 1
ATOM 2864 C CA . TYR A 1 350 ? 8.219 -1.77 -15.641 1 98.19 350 TYR A CA 1
ATOM 2865 C C . TYR A 1 350 ? 7.57 -1.079 -14.445 1 98.19 350 TYR A C 1
ATOM 2867 O O . TYR A 1 350 ? 7.953 -1.317 -13.305 1 98.19 350 TYR A O 1
ATOM 2875 N N . THR A 1 351 ? 6.664 -0.18 -14.711 1 98.19 351 THR A N 1
ATOM 2876 C CA . THR A 1 351 ? 5.781 0.412 -13.711 1 98.19 351 THR A CA 1
ATOM 2877 C C . THR A 1 351 ? 4.355 -0.097 -13.875 1 98.19 351 THR A C 1
ATOM 2879 O O . THR A 1 351 ? 3.744 0.085 -14.93 1 98.19 351 THR A O 1
ATOM 2882 N N . MET A 1 352 ? 3.834 -0.682 -12.797 1 98.75 352 MET A N 1
ATOM 2883 C CA . MET A 1 352 ? 2.541 -1.355 -12.898 1 98.75 352 MET A CA 1
ATOM 2884 C C . MET A 1 352 ? 1.547 -0.772 -11.898 1 98.75 352 MET A C 1
ATOM 2886 O O . MET A 1 352 ? 1.826 -0.714 -10.703 1 98.75 352 MET A O 1
ATOM 2890 N N . LYS A 1 353 ? 0.386 -0.329 -12.383 1 98.69 353 LYS A N 1
ATOM 2891 C CA . LYS A 1 353 ? -0.764 0 -11.547 1 98.69 353 LYS A CA 1
ATOM 2892 C C . LYS A 1 353 ? -1.706 -1.192 -11.406 1 98.69 353 LYS A C 1
ATOM 2894 O O . LYS A 1 353 ? -1.926 -1.928 -12.375 1 98.69 353 LYS A O 1
ATOM 2899 N N . VAL A 1 354 ? -2.232 -1.388 -10.266 1 98.88 354 VAL A N 1
ATOM 2900 C CA . VAL A 1 354 ? -3.17 -2.475 -10 1 98.88 354 VAL A CA 1
ATOM 2901 C C . VAL A 1 354 ? -4.48 -1.905 -9.469 1 98.88 354 VAL A C 1
ATOM 2903 O O . VAL A 1 354 ? -4.484 -1.156 -8.484 1 98.88 354 VAL A O 1
ATOM 2906 N N . ARG A 1 355 ? -5.555 -2.221 -10.047 1 98.5 355 ARG A N 1
ATOM 2907 C CA . ARG A 1 355 ? -6.902 -1.911 -9.578 1 98.5 355 ARG A CA 1
ATOM 2908 C C . ARG A 1 355 ? -7.73 -3.182 -9.414 1 98.5 355 ARG A C 1
ATOM 2910 O O . ARG A 1 355 ? -7.973 -3.904 -10.383 1 98.5 355 ARG A O 1
ATOM 2917 N N . VAL A 1 356 ? -8.203 -3.412 -8.273 1 98.38 356 VAL A N 1
ATOM 2918 C CA . VAL A 1 356 ? -8.891 -4.66 -7.961 1 98.38 356 VAL A CA 1
ATOM 2919 C C . VAL A 1 356 ? -10.375 -4.531 -8.289 1 98.38 356 VAL A C 1
ATOM 2921 O O . VAL A 1 356 ? -10.992 -3.51 -7.984 1 98.38 356 VAL A O 1
ATOM 2924 N N . VAL A 1 357 ? -10.93 -5.535 -8.844 1 95.94 357 VAL A N 1
ATOM 2925 C CA . VAL A 1 357 ? -12.32 -5.602 -9.266 1 95.94 357 VAL A CA 1
ATOM 2926 C C . VAL A 1 357 ? -13.109 -6.496 -8.312 1 95.94 357 VAL A C 1
ATOM 2928 O O . VAL A 1 357 ? -14.25 -6.195 -7.965 1 95.94 357 VAL A O 1
ATOM 2931 N N . ALA A 1 358 ? -12.547 -7.555 -7.969 1 95.75 358 ALA A N 1
ATOM 2932 C CA . ALA A 1 358 ? -13.125 -8.531 -7.051 1 95.75 358 ALA A CA 1
ATOM 2933 C C . ALA A 1 358 ? -12.047 -9.148 -6.16 1 95.75 358 ALA A C 1
ATOM 2935 O O . ALA A 1 358 ? -10.891 -9.258 -6.562 1 95.75 358 ALA A O 1
ATOM 2936 N N . ASN A 1 359 ? -12.43 -9.523 -5.004 1 96.19 359 ASN A N 1
ATOM 2937 C CA . ASN A 1 359 ? -11.406 -10 -4.078 1 96.19 359 ASN A CA 1
ATOM 2938 C C . ASN A 1 359 ? -11.953 -11.109 -3.172 1 96.19 359 ASN A C 1
ATOM 2940 O O . ASN A 1 359 ? -11.859 -11.016 -1.947 1 96.19 359 ASN A O 1
ATOM 2944 N N . PRO A 1 360 ? -12.422 -12.211 -3.764 1 96.88 360 PRO A N 1
ATOM 2945 C CA . PRO A 1 360 ? -12.844 -13.352 -2.941 1 96.88 360 PRO A CA 1
ATOM 2946 C C . PRO A 1 360 ? -11.688 -13.977 -2.168 1 96.88 360 PRO A C 1
ATOM 2948 O O . PRO A 1 360 ? -10.523 -13.641 -2.408 1 96.88 360 PRO A O 1
ATOM 2951 N N . GLU A 1 361 ? -12.094 -14.82 -1.157 1 97.06 361 GLU A N 1
ATOM 2952 C CA . GLU A 1 361 ? -11.047 -15.5 -0.393 1 97.06 361 GLU A CA 1
ATOM 2953 C C . GLU A 1 361 ? -11.398 -16.969 -0.179 1 97.06 361 GLU A C 1
ATOM 2955 O O . GLU A 1 361 ? -12.562 -17.359 -0.248 1 97.06 361 GLU A O 1
ATOM 2960 N N . PHE A 1 362 ? -10.422 -17.781 0.041 1 97.56 362 PHE A N 1
ATOM 2961 C CA . PHE A 1 362 ? -10.609 -19.188 0.417 1 97.56 362 PHE A CA 1
ATOM 2962 C C . PHE A 1 362 ? -9.477 -19.656 1.321 1 97.56 362 PHE A C 1
ATOM 2964 O O . PHE A 1 362 ? -8.492 -18.938 1.528 1 97.56 362 PHE A O 1
ATOM 2971 N N . TYR A 1 363 ? -9.656 -20.797 1.883 1 97.75 363 TYR A N 1
ATOM 2972 C CA . TYR A 1 363 ? -8.719 -21.359 2.854 1 97.75 363 TYR A CA 1
ATOM 2973 C C . TYR A 1 363 ? -8.227 -22.734 2.414 1 97.75 363 TYR A C 1
ATOM 2975 O O . TYR A 1 363 ? -8.992 -23.516 1.858 1 97.75 363 TYR A O 1
ATOM 2983 N N . ILE A 1 364 ? -7 -22.969 2.627 1 97.5 364 ILE A N 1
ATOM 2984 C CA . ILE A 1 364 ? -6.375 -24.219 2.229 1 97.5 364 ILE A CA 1
ATOM 2985 C C . ILE A 1 364 ? -5.863 -24.953 3.467 1 97.5 364 ILE A C 1
ATOM 2987 O O . ILE A 1 364 ? -5.328 -24.328 4.387 1 97.5 364 ILE A O 1
ATOM 2991 N N . GLY A 1 365 ? -5.949 -26.234 3.48 1 93.69 365 GLY A N 1
ATOM 2992 C CA . GLY A 1 365 ? -5.488 -27.094 4.566 1 93.69 365 GLY A CA 1
ATOM 2993 C C . GLY A 1 365 ? -6.613 -27.562 5.465 1 93.69 365 GLY A C 1
ATOM 2994 O O . GLY A 1 365 ? -7.633 -26.891 5.609 1 93.69 365 GLY A O 1
ATOM 2995 N N . GLN A 1 366 ? -6.387 -28.625 6.09 1 91.81 366 GLN A N 1
ATOM 2996 C CA . GLN A 1 366 ? -7.434 -29.188 6.934 1 91.81 366 GLN A CA 1
ATOM 2997 C C . GLN A 1 366 ? -7.699 -28.312 8.148 1 91.81 366 GLN A C 1
ATOM 2999 O O . GLN A 1 366 ? -8.812 -28.297 8.68 1 91.81 366 GLN A O 1
ATOM 3004 N N . GLU A 1 367 ? -6.746 -27.547 8.531 1 93.12 367 GLU A N 1
ATOM 3005 C CA . GLU A 1 367 ? -6.902 -26.625 9.648 1 93.12 367 GLU A CA 1
ATOM 3006 C C . GLU A 1 367 ? -7.078 -25.188 9.156 1 93.12 367 GLU A C 1
ATOM 3008 O O . GLU A 1 367 ? -6.969 -24.234 9.938 1 93.12 367 GLU A O 1
ATOM 3013 N N . SER A 1 368 ? -7.266 -25.047 7.895 1 96 368 SER A N 1
ATOM 3014 C CA . SER A 1 368 ? -7.375 -23.734 7.293 1 96 368 SER A CA 1
ATOM 3015 C C . SER A 1 368 ? -6.145 -22.875 7.598 1 96 368 SER A C 1
ATOM 3017 O O . SER A 1 368 ? -6.273 -21.719 7.988 1 96 368 SER A O 1
ATOM 3019 N N . GLU A 1 369 ? -5.004 -23.453 7.5 1 95.88 369 GLU A N 1
ATOM 3020 C CA . GLU A 1 369 ? -3.775 -22.812 7.945 1 95.88 369 GLU A CA 1
ATOM 3021 C C . GLU A 1 369 ? -3.285 -21.797 6.914 1 95.88 369 GLU A C 1
ATOM 3023 O O . GLU A 1 369 ? -2.367 -21.016 7.188 1 95.88 369 GLU A O 1
ATOM 3028 N N . CYS A 1 370 ? -3.93 -21.797 5.738 1 97.81 370 CYS A N 1
ATOM 3029 C CA . CYS A 1 370 ? -3.568 -20.859 4.684 1 97.81 370 CYS A CA 1
ATOM 3030 C C . CYS A 1 370 ? -4.797 -20.109 4.18 1 97.81 370 CYS A C 1
ATOM 3032 O O . CYS A 1 370 ? -5.781 -20.719 3.77 1 97.81 370 CYS A O 1
ATOM 3034 N N . ARG A 1 371 ? -4.73 -18.797 4.223 1 98.38 371 ARG A N 1
ATOM 3035 C CA . ARG A 1 371 ? -5.762 -17.938 3.646 1 98.38 371 ARG A CA 1
ATOM 3036 C C . ARG A 1 371 ? -5.285 -17.312 2.344 1 98.38 371 ARG A C 1
ATOM 3038 O O . ARG A 1 371 ? -4.184 -16.75 2.281 1 98.38 371 ARG A O 1
ATOM 3045 N N . ILE A 1 372 ? -6.082 -17.469 1.334 1 98.5 372 ILE A N 1
ATOM 3046 C CA . ILE A 1 372 ? -5.785 -16.844 0.047 1 98.5 372 ILE A CA 1
ATOM 3047 C C . ILE A 1 372 ? -6.84 -15.789 -0.269 1 98.5 372 ILE A C 1
ATOM 3049 O O . ILE A 1 372 ? -8.039 -16.062 -0.188 1 98.5 372 ILE A O 1
ATOM 3053 N N . VAL A 1 373 ? -6.418 -14.578 -0.515 1 98.62 373 VAL A N 1
ATOM 3054 C CA . VAL A 1 373 ? -7.262 -13.562 -1.135 1 98.62 373 VAL A CA 1
ATOM 3055 C C . VAL A 1 373 ? -6.953 -13.469 -2.627 1 98.62 373 VAL A C 1
ATOM 3057 O O . VAL A 1 373 ? -5.898 -12.961 -3.018 1 98.62 373 VAL A O 1
ATOM 3060 N N . GLU A 1 374 ? -7.844 -14 -3.396 1 98.44 374 GLU A N 1
ATOM 3061 C CA . GLU A 1 374 ? -7.691 -14.031 -4.848 1 98.44 374 GLU A CA 1
ATOM 3062 C C . GLU A 1 374 ? -8.375 -12.836 -5.5 1 98.44 374 GLU A C 1
ATOM 3064 O O . GLU A 1 374 ? -9.602 -12.734 -5.504 1 98.44 374 GLU A O 1
ATOM 3069 N N . GLN A 1 375 ? -7.551 -12 -6.148 1 98.69 375 GLN A N 1
ATOM 3070 C CA . GLN A 1 375 ? -8.125 -10.75 -6.641 1 98.69 375 GLN A CA 1
ATOM 3071 C C . GLN A 1 375 ? -8.156 -10.727 -8.164 1 98.69 375 GLN A C 1
ATOM 3073 O O . GLN A 1 375 ? -7.152 -11.008 -8.82 1 98.69 375 GLN A O 1
ATOM 3078 N N . LEU A 1 376 ? -9.336 -10.453 -8.742 1 98.62 376 LEU A N 1
ATOM 3079 C CA . LEU A 1 376 ? -9.43 -10.07 -10.141 1 98.62 376 LEU A CA 1
ATOM 3080 C C . LEU A 1 376 ? -9.016 -8.609 -10.328 1 98.62 376 LEU A C 1
ATOM 3082 O O . LEU A 1 376 ? -9.531 -7.723 -9.641 1 98.62 376 LEU A O 1
ATOM 3086 N N . CYS A 1 377 ? -8.141 -8.398 -11.289 1 98.62 377 CYS A N 1
ATOM 3087 C CA . CYS A 1 377 ? -7.555 -7.066 -11.352 1 98.62 377 CYS A CA 1
ATOM 3088 C C . CYS A 1 377 ? -7.527 -6.551 -12.781 1 98.62 377 CYS A C 1
ATOM 3090 O O . CYS A 1 377 ? -7.371 -7.328 -13.727 1 98.62 377 CYS A O 1
ATOM 3092 N N . HIS A 1 378 ? -7.629 -5.215 -12.914 1 98.62 378 HIS A N 1
ATOM 3093 C CA . HIS A 1 378 ? -7.145 -4.457 -14.062 1 98.62 378 HIS A CA 1
ATOM 3094 C C . HIS A 1 378 ? -5.746 -3.904 -13.805 1 98.62 378 HIS A C 1
ATOM 3096 O O . HIS A 1 378 ? -5.445 -3.447 -12.703 1 98.62 378 HIS A O 1
ATOM 3102 N N . PHE A 1 379 ? -4.949 -3.982 -14.859 1 98.81 379 PHE A N 1
ATOM 3103 C CA . PHE A 1 379 ? -3.58 -3.492 -14.742 1 98.81 379 PHE A CA 1
ATOM 3104 C C . PHE A 1 379 ? -3.299 -2.428 -15.797 1 98.81 379 PHE A C 1
ATOM 3106 O O . PHE A 1 379 ? -3.986 -2.357 -16.812 1 98.81 379 PHE A O 1
ATOM 3113 N N . GLU A 1 380 ? -2.41 -1.586 -15.516 1 98.75 380 GLU A N 1
ATOM 3114 C CA . GLU A 1 380 ? -1.707 -0.743 -16.484 1 98.75 380 GLU A CA 1
ATOM 3115 C C . GLU A 1 380 ? -0.195 -0.839 -16.297 1 98.75 380 GLU A C 1
ATOM 3117 O O . GLU A 1 380 ? 0.325 -0.544 -15.219 1 98.75 380 GLU A O 1
ATOM 3122 N N . VAL A 1 381 ? 0.495 -1.323 -17.312 1 98.62 381 VAL A N 1
ATOM 3123 C CA . VAL A 1 381 ? 1.944 -1.476 -17.219 1 98.62 381 VAL A CA 1
ATOM 3124 C C . VAL A 1 381 ? 2.613 -0.642 -18.312 1 98.62 381 VAL A C 1
ATOM 3126 O O . VAL A 1 381 ? 2.467 -0.934 -19.5 1 98.62 381 VAL A O 1
ATOM 3129 N N . ASN A 1 382 ? 3.41 0.323 -17.859 1 97.25 382 ASN A N 1
ATOM 3130 C CA . ASN A 1 382 ? 4.059 1.228 -18.797 1 97.25 382 ASN A CA 1
ATOM 3131 C C . ASN A 1 382 ? 3.072 1.747 -19.844 1 97.25 382 ASN A C 1
ATOM 3133 O O . ASN A 1 382 ? 3.373 1.752 -21.047 1 97.25 382 ASN A O 1
ATOM 3137 N N . GLY A 1 383 ? 1.826 2.029 -19.406 1 96.5 383 GLY A N 1
ATOM 3138 C CA . GLY A 1 383 ? 0.827 2.631 -20.266 1 96.5 383 GLY A CA 1
ATOM 3139 C C . GLY A 1 383 ? -0.032 1.606 -20.984 1 96.5 383 GLY A C 1
ATOM 3140 O O . GLY A 1 383 ? -1.029 1.959 -21.625 1 96.5 383 GLY A O 1
ATOM 3141 N N . LEU A 1 384 ? 0.33 0.315 -20.953 1 98.31 384 LEU A N 1
ATOM 3142 C CA . LEU A 1 384 ? -0.437 -0.74 -21.609 1 98.31 384 LEU A CA 1
ATOM 3143 C C . LEU A 1 384 ? -1.507 -1.294 -20.672 1 98.31 384 LEU A C 1
ATOM 3145 O O . LEU A 1 384 ? -1.232 -1.567 -19.5 1 98.31 384 LEU A O 1
ATOM 3149 N N . LYS A 1 385 ? -2.68 -1.469 -21.219 1 98.5 385 LYS A N 1
ATOM 3150 C CA . LYS A 1 385 ? -3.762 -2.082 -20.453 1 98.5 385 LYS A CA 1
ATOM 3151 C C . LYS A 1 385 ? -3.494 -3.564 -20.219 1 98.5 385 LYS A C 1
ATOM 3153 O O . LYS A 1 385 ? -2.904 -4.238 -21.062 1 98.5 385 LYS A O 1
ATOM 3158 N N . GLY A 1 386 ? -3.922 -4.031 -19.062 1 98.81 386 GLY A N 1
ATOM 3159 C CA . GLY A 1 386 ? -3.793 -5.441 -18.719 1 98.81 386 GLY A CA 1
ATOM 3160 C C . GLY A 1 386 ? -4.918 -5.949 -17.844 1 98.81 386 GLY A C 1
ATOM 3161 O O . GLY A 1 386 ? -5.715 -5.164 -17.328 1 98.81 386 GLY A O 1
ATOM 3162 N N . TRP A 1 387 ? -5.016 -7.219 -17.766 1 98.81 387 TRP A N 1
ATOM 3163 C CA . TRP A 1 387 ? -5.996 -7.906 -16.922 1 98.81 387 TRP A CA 1
ATOM 3164 C C . TRP A 1 387 ? -5.398 -9.172 -16.312 1 98.81 387 TRP A C 1
ATOM 3166 O O . TRP A 1 387 ? -4.363 -9.664 -16.781 1 98.81 387 TRP A O 1
ATOM 3176 N N . GLY A 1 388 ? -5.926 -9.641 -15.234 1 98.75 388 GLY A N 1
ATOM 3177 C CA . GLY A 1 388 ? -5.441 -10.836 -14.57 1 98.75 388 GLY A CA 1
ATOM 3178 C C . GLY A 1 388 ? -5.754 -10.852 -13.086 1 98.75 388 GLY A C 1
ATOM 3179 O O . GLY A 1 388 ? -6.871 -10.531 -12.672 1 98.75 388 GLY A O 1
ATOM 3180 N N . ALA A 1 389 ? -4.68 -11.297 -12.32 1 98.75 389 ALA A N 1
ATOM 3181 C CA . ALA A 1 389 ? -5.004 -11.531 -10.922 1 98.75 389 ALA A CA 1
ATOM 3182 C C . ALA A 1 389 ? -3.82 -11.172 -10.023 1 98.75 389 ALA A C 1
ATOM 3184 O O . ALA A 1 389 ? -2.676 -11.125 -10.477 1 98.75 389 ALA A O 1
ATOM 3185 N N . ALA A 1 390 ? -4.16 -10.82 -8.859 1 98.88 390 ALA A N 1
ATOM 3186 C CA . ALA A 1 390 ? -3.221 -10.789 -7.742 1 98.88 390 ALA A CA 1
ATOM 3187 C C . ALA A 1 390 ? -3.625 -11.773 -6.652 1 98.88 390 ALA A C 1
ATOM 3189 O O . ALA A 1 390 ? -4.77 -11.773 -6.191 1 98.88 390 ALA A O 1
ATOM 3190 N N . GLU A 1 391 ? -2.729 -12.625 -6.277 1 98.81 391 GLU A N 1
ATOM 3191 C CA . GLU A 1 391 ? -2.961 -13.609 -5.223 1 98.81 391 GLU A CA 1
ATOM 3192 C C . GLU A 1 391 ? -2.182 -13.258 -3.959 1 98.81 391 GLU A C 1
ATOM 3194 O O . GLU A 1 391 ? -0.948 -13.25 -3.967 1 98.81 391 GLU A O 1
ATOM 3199 N N . TRP A 1 392 ? -2.91 -12.945 -2.93 1 98.88 392 TRP A N 1
ATOM 3200 C CA . TRP A 1 392 ? -2.316 -12.68 -1.625 1 98.88 392 TRP A CA 1
ATOM 3201 C C . TRP A 1 392 ? -2.506 -13.859 -0.685 1 98.88 392 TRP A C 1
ATOM 3203 O O . TRP A 1 392 ? -3.635 -14.305 -0.453 1 98.88 392 TRP A O 1
ATOM 3213 N N . GLN A 1 393 ? -1.447 -14.359 -0.176 1 98.69 393 GLN A N 1
ATOM 3214 C CA . GLN A 1 393 ? -1.479 -15.469 0.767 1 98.69 393 GLN A CA 1
ATOM 3215 C C . GLN A 1 393 ? -1.119 -15.008 2.176 1 98.69 393 GLN A C 1
ATOM 3217 O O . GLN A 1 393 ? -0.195 -14.211 2.355 1 98.69 393 GLN A O 1
ATOM 3222 N N . TYR A 1 394 ? -1.846 -15.531 3.207 1 98.38 394 TYR A N 1
ATOM 3223 C CA . TYR A 1 394 ? -1.574 -15.273 4.617 1 98.38 394 TYR A CA 1
ATOM 3224 C C . TYR A 1 394 ? -1.538 -16.578 5.41 1 98.38 394 TYR A C 1
ATOM 3226 O O . TYR A 1 394 ? -2.402 -17.438 5.234 1 98.38 394 TYR A O 1
ATOM 3234 N N . ARG A 1 395 ? -0.59 -16.672 6.293 1 97.94 395 ARG A N 1
ATOM 3235 C CA . ARG A 1 395 ? -0.724 -17.672 7.348 1 97.94 395 ARG A CA 1
ATOM 3236 C C . ARG A 1 395 ? -1.968 -17.422 8.195 1 97.94 395 ARG A C 1
ATOM 3238 O O . ARG A 1 395 ? -2.195 -16.297 8.648 1 97.94 395 ARG A O 1
ATOM 3245 N N . HIS A 1 396 ? -2.77 -18.453 8.336 1 96.38 396 HIS A N 1
ATOM 3246 C CA . HIS A 1 396 ? -4.031 -18.281 9.047 1 96.38 396 HIS A CA 1
ATOM 3247 C C . HIS A 1 396 ? -4.062 -19.141 10.312 1 96.38 396 HIS A C 1
ATOM 3249 O O . HIS A 1 396 ? -3.719 -20.328 10.273 1 96.38 396 HIS A O 1
ATOM 3255 N N . TYR A 1 397 ? -4.547 -18.547 11.453 1 91.12 397 TYR A N 1
ATOM 3256 C CA . TYR A 1 397 ? -4.531 -19.234 12.742 1 91.12 397 TYR A CA 1
ATOM 3257 C C . TYR A 1 397 ? -5.949 -19.469 13.25 1 91.12 397 TYR A C 1
ATOM 3259 O O . TYR A 1 397 ? -6.148 -20.172 14.25 1 91.12 397 TYR A O 1
ATOM 3267 N N . GLY A 1 398 ? -7.035 -19.031 12.703 1 87.06 398 GLY A N 1
ATOM 3268 C CA . GLY A 1 398 ? -8.367 -18.984 13.297 1 87.06 398 GLY A CA 1
ATOM 3269 C C . GLY A 1 398 ? -9.289 -20.078 12.789 1 87.06 398 GLY A C 1
ATOM 3270 O O . GLY A 1 398 ? -10.484 -20.062 13.078 1 87.06 398 GLY A O 1
ATOM 3271 N N . GLY A 1 399 ? -8.828 -21.078 12.086 1 86.94 399 GLY A N 1
ATOM 3272 C CA . GLY A 1 399 ? -9.719 -22.078 11.516 1 86.94 399 GLY A CA 1
ATOM 3273 C C . GLY A 1 399 ? -10.617 -21.516 10.43 1 86.94 399 GLY A C 1
ATOM 3274 O O . GLY A 1 399 ? -10.461 -20.359 10.016 1 86.94 399 GLY A O 1
ATOM 3275 N N . LEU A 1 400 ? -11.586 -22.375 10.023 1 86.81 400 LEU A N 1
ATOM 3276 C CA . LEU A 1 400 ? -12.5 -21.938 8.969 1 86.81 400 LEU A CA 1
ATOM 3277 C C . LEU A 1 400 ? -13.516 -20.938 9.5 1 86.81 400 LEU A C 1
ATOM 3279 O O . LEU A 1 400 ? -14.117 -21.156 10.555 1 86.81 400 LEU A O 1
ATOM 3283 N N . PRO A 1 401 ? -13.602 -19.781 8.797 1 79.19 401 PRO A N 1
ATOM 3284 C CA . PRO A 1 401 ? -14.578 -18.797 9.281 1 79.19 401 PRO A CA 1
ATOM 3285 C C . PRO A 1 401 ? -16 -19.344 9.344 1 79.19 401 PRO A C 1
ATOM 3287 O O . PRO A 1 401 ? -16.375 -20.188 8.516 1 79.19 401 PRO A O 1
ATOM 3290 N N . LYS A 1 402 ? -16.766 -19.047 10.453 1 70.5 402 LYS A N 1
ATOM 3291 C CA . LYS A 1 402 ? -18.141 -19.469 10.664 1 70.5 402 LYS A CA 1
ATOM 3292 C C . LYS A 1 402 ? -19.109 -18.641 9.82 1 70.5 402 LYS A C 1
ATOM 3294 O O . LYS A 1 402 ? -18.859 -17.469 9.562 1 70.5 402 LYS A O 1
ATOM 3299 N N . MET B 1 1 ? 55.5 -8.141 -13.102 1 56.44 1 MET B N 1
ATOM 3300 C CA . MET B 1 1 ? 55.375 -6.746 -12.672 1 56.44 1 MET B CA 1
ATOM 3301 C C . MET B 1 1 ? 54.469 -5.961 -13.609 1 56.44 1 MET B C 1
ATOM 3303 O O . MET B 1 1 ? 53.594 -5.227 -13.156 1 56.44 1 MET B O 1
ATOM 3307 N N . MET B 1 2 ? 54.562 -6.199 -14.852 1 65.81 2 MET B N 1
ATOM 3308 C CA . MET B 1 2 ? 53.781 -5.484 -15.852 1 65.81 2 MET B CA 1
ATOM 3309 C C . MET B 1 2 ? 52.312 -5.93 -15.812 1 65.81 2 MET B C 1
ATOM 3311 O O . MET B 1 2 ? 51.406 -5.105 -15.961 1 65.81 2 MET B O 1
ATOM 3315 N N . LEU B 1 3 ? 52.125 -7.105 -15.555 1 67.81 3 LEU B N 1
ATOM 3316 C CA . LEU B 1 3 ? 50.75 -7.629 -15.531 1 67.81 3 LEU B CA 1
ATOM 3317 C C . LEU B 1 3 ? 50 -7.121 -14.312 1 67.81 3 LEU B C 1
ATOM 3319 O O . LEU B 1 3 ? 48.812 -6.773 -14.406 1 67.81 3 LEU B O 1
ATOM 3323 N N . CYS B 1 4 ? 50.656 -7.047 -13.242 1 65.19 4 CYS B N 1
ATOM 3324 C CA . CYS B 1 4 ? 50.062 -6.535 -12.016 1 65.19 4 CYS B CA 1
ATOM 3325 C C . CYS B 1 4 ? 49.719 -5.051 -12.141 1 65.19 4 CYS B C 1
ATOM 3327 O O . CYS B 1 4 ? 48.688 -4.594 -11.664 1 65.19 4 CYS B O 1
ATOM 3329 N N . GLU B 1 5 ? 50.562 -4.379 -12.789 1 62.91 5 GLU B N 1
ATOM 3330 C CA . GLU B 1 5 ? 50.344 -2.951 -13 1 62.91 5 GLU B CA 1
ATOM 3331 C C . GLU B 1 5 ? 49.156 -2.719 -13.938 1 62.91 5 GLU B C 1
ATOM 3333 O O . GLU B 1 5 ? 48.344 -1.806 -13.719 1 62.91 5 GLU B O 1
ATOM 3338 N N . CYS B 1 6 ? 49.031 -3.609 -14.844 1 63.59 6 CYS B N 1
ATOM 3339 C CA . CYS B 1 6 ? 47.938 -3.488 -15.773 1 63.59 6 CYS B CA 1
ATOM 3340 C C . CYS B 1 6 ? 46.594 -3.797 -15.086 1 63.59 6 CYS B C 1
ATOM 3342 O O . CYS B 1 6 ? 45.594 -3.123 -15.336 1 63.59 6 CYS B O 1
ATOM 3344 N N . LEU B 1 7 ? 46.656 -4.699 -14.227 1 65.25 7 LEU B N 1
ATOM 3345 C CA . LEU B 1 7 ? 45.438 -5.055 -13.492 1 65.25 7 LEU B CA 1
ATOM 3346 C C . LEU B 1 7 ? 45.031 -3.939 -12.539 1 65.25 7 LEU B C 1
ATOM 3348 O O . LEU B 1 7 ? 43.844 -3.664 -12.367 1 65.25 7 LEU B O 1
ATOM 3352 N N . LEU B 1 8 ? 46.031 -3.34 -12.008 1 63.81 8 LEU B N 1
ATOM 3353 C CA . LEU B 1 8 ? 45.781 -2.209 -11.117 1 63.81 8 LEU B CA 1
ATOM 3354 C C . LEU B 1 8 ? 45.188 -1.027 -11.898 1 63.81 8 LEU B C 1
ATOM 3356 O O . LEU B 1 8 ? 44.281 -0.361 -11.422 1 63.81 8 LEU B O 1
ATOM 3360 N N . VAL B 1 9 ? 45.75 -0.806 -13 1 62.53 9 VAL B N 1
ATOM 3361 C CA . VAL B 1 9 ? 45.281 0.3 -13.828 1 62.53 9 VAL B CA 1
ATOM 3362 C C . VAL B 1 9 ? 43.844 0.017 -14.312 1 62.53 9 VAL B C 1
ATOM 3364 O O . VAL B 1 9 ? 43 0.899 -14.273 1 62.53 9 VAL B O 1
ATOM 3367 N N . VAL B 1 10 ? 43.594 -1.138 -14.711 1 62.06 10 VAL B N 1
ATOM 3368 C CA . VAL B 1 10 ? 42.25 -1.514 -15.172 1 62.06 10 VAL B CA 1
ATOM 3369 C C . VAL B 1 10 ? 41.281 -1.431 -14.008 1 62.06 10 VAL B C 1
ATOM 3371 O O . VAL B 1 10 ? 40.125 -0.971 -14.18 1 62.06 10 VAL B O 1
ATOM 3374 N N . SER B 1 11 ? 41.75 -1.823 -12.922 1 64.44 11 SER B N 1
ATOM 3375 C CA . SER B 1 11 ? 40.906 -1.738 -11.727 1 64.44 11 SER B CA 1
ATOM 3376 C C . SER B 1 11 ? 40.656 -0.288 -11.336 1 64.44 11 SER B C 1
ATOM 3378 O O . SER B 1 11 ? 39.562 0.061 -10.922 1 64.44 11 SER B O 1
ATOM 3380 N N . LEU B 1 12 ? 41.688 0.442 -11.461 1 63.25 12 LEU B N 1
ATOM 3381 C CA . LEU B 1 12 ? 41.562 1.858 -11.148 1 63.25 12 LEU B CA 1
ATOM 3382 C C . LEU B 1 12 ? 40.656 2.557 -12.156 1 63.25 12 LEU B C 1
ATOM 3384 O O . LEU B 1 12 ? 39.812 3.4 -11.781 1 63.25 12 LEU B O 1
ATOM 3388 N N . ILE B 1 13 ? 40.781 2.207 -13.359 1 60.78 13 ILE B N 1
ATOM 3389 C CA . ILE B 1 13 ? 39.938 2.789 -14.406 1 60.78 13 ILE B CA 1
ATOM 3390 C C . ILE B 1 13 ? 38.5 2.303 -14.242 1 60.78 13 ILE B C 1
ATOM 3392 O O . ILE B 1 13 ? 37.562 3.092 -14.344 1 60.78 13 ILE B O 1
ATOM 3396 N N . ALA B 1 14 ? 38.406 1.1 -14.07 1 60.06 14 ALA B N 1
ATOM 3397 C CA . ALA B 1 14 ? 37.062 0.561 -13.828 1 60.06 14 ALA B CA 1
ATOM 3398 C C . ALA B 1 14 ? 36.469 1.153 -12.555 1 60.06 14 ALA B C 1
ATOM 3400 O O . ALA B 1 14 ? 35.281 1.489 -12.523 1 60.06 14 ALA B O 1
ATOM 3401 N N . GLY B 1 15 ? 37.25 1.191 -11.656 1 61.62 15 GLY B N 1
ATOM 3402 C CA . GLY B 1 15 ? 36.812 1.855 -10.438 1 61.62 15 GLY B CA 1
ATOM 3403 C C . GLY B 1 15 ? 36.469 3.318 -10.641 1 61.62 15 GLY B C 1
ATOM 3404 O O . GLY B 1 15 ? 35.469 3.807 -10.125 1 61.62 15 GLY B O 1
ATOM 3405 N N . GLY B 1 16 ? 37.344 3.969 -11.305 1 60.88 16 GLY B N 1
ATOM 3406 C CA . GLY B 1 16 ? 37.094 5.355 -11.664 1 60.88 16 GLY B CA 1
ATOM 3407 C C . GLY B 1 16 ? 35.844 5.527 -12.508 1 60.88 16 GLY B C 1
ATOM 3408 O O . GLY B 1 16 ? 35.031 6.434 -12.273 1 60.88 16 GLY B O 1
ATOM 3409 N N . GLY B 1 17 ? 35.688 4.773 -13.523 1 59.59 17 GLY B N 1
ATOM 3410 C CA . GLY B 1 17 ? 34.5 4.789 -14.344 1 59.59 17 GLY B CA 1
ATOM 3411 C C . GLY B 1 17 ? 33.219 4.52 -13.562 1 59.59 17 GLY B C 1
ATOM 3412 O O . GLY B 1 17 ? 32.219 5.184 -13.766 1 59.59 17 GLY B O 1
ATOM 3413 N N . CYS B 1 18 ? 33.312 3.539 -12.781 1 62.22 18 CYS B N 1
ATOM 3414 C CA . CYS B 1 18 ? 32.188 3.244 -11.898 1 62.22 18 CYS B CA 1
ATOM 3415 C C . CYS B 1 18 ? 31.875 4.426 -10.984 1 62.22 18 CYS B C 1
ATOM 3417 O O . CYS B 1 18 ? 30.719 4.754 -10.75 1 62.22 18 CYS B O 1
ATOM 3419 N N . LEU B 1 19 ? 32.969 4.988 -10.562 1 63.5 19 LEU B N 1
ATOM 3420 C CA . LEU B 1 19 ? 32.812 6.164 -9.719 1 63.5 19 LEU B CA 1
ATOM 3421 C C . LEU B 1 19 ? 32.188 7.32 -10.5 1 63.5 19 LEU B C 1
ATOM 3423 O O . LEU B 1 19 ? 31.328 8.031 -9.992 1 63.5 19 LEU B O 1
ATOM 3427 N N . ILE B 1 20 ? 32.656 7.441 -11.727 1 64.94 20 ILE B N 1
ATOM 3428 C CA . ILE B 1 20 ? 32.094 8.492 -12.57 1 64.94 20 ILE B CA 1
ATOM 3429 C C . ILE B 1 20 ? 30.609 8.203 -12.844 1 64.94 20 ILE B C 1
ATOM 3431 O O . ILE B 1 20 ? 29.766 9.109 -12.789 1 64.94 20 ILE B O 1
ATOM 3435 N N . ARG B 1 21 ? 30.328 7.016 -13.195 1 65.94 21 ARG B N 1
ATOM 3436 C CA . ARG B 1 21 ? 28.938 6.656 -13.445 1 65.94 21 ARG B CA 1
ATOM 3437 C C . ARG B 1 21 ? 28.078 6.855 -12.203 1 65.94 21 ARG B C 1
ATOM 3439 O O . ARG B 1 21 ? 26.938 7.289 -12.289 1 65.94 21 ARG B O 1
ATOM 3446 N N . LEU B 1 22 ? 28.703 6.551 -11.188 1 66.88 22 LEU B N 1
ATOM 3447 C CA . LEU B 1 22 ? 28 6.754 -9.922 1 66.88 22 LEU B CA 1
ATOM 3448 C C . LEU B 1 22 ? 27.797 8.242 -9.648 1 66.88 22 LEU B C 1
ATOM 3450 O O . LEU B 1 22 ? 26.766 8.641 -9.094 1 66.88 22 LEU B O 1
ATOM 3454 N N . LEU B 1 23 ? 28.75 8.969 -10.102 1 69.88 23 LEU B N 1
ATOM 3455 C CA . LEU B 1 23 ? 28.688 10.398 -9.836 1 69.88 23 LEU B CA 1
ATOM 3456 C C . LEU B 1 23 ? 27.766 11.094 -10.82 1 69.88 23 LEU B C 1
ATOM 345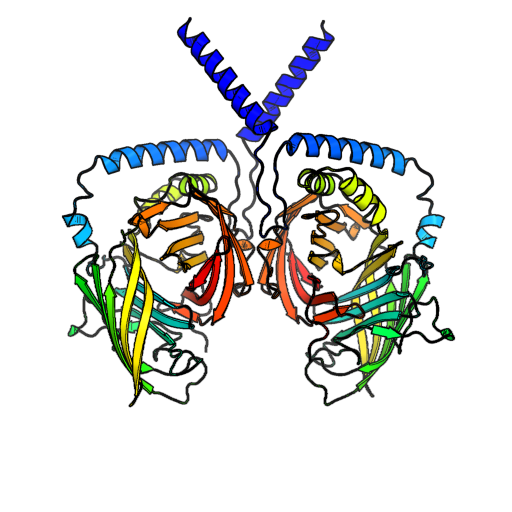8 O O . LEU B 1 23 ? 27.016 12.008 -10.453 1 69.88 23 LEU B O 1
ATOM 3462 N N . ILE B 1 24 ? 27.766 10.641 -12.023 1 78.25 24 ILE B N 1
ATOM 3463 C CA . ILE B 1 24 ? 26.969 11.336 -13.023 1 78.25 24 ILE B CA 1
ATOM 3464 C C . ILE B 1 24 ? 25.547 10.797 -13.023 1 78.25 24 ILE B C 1
ATOM 3466 O O . ILE B 1 24 ? 24.578 11.562 -13.172 1 78.25 24 ILE B O 1
ATOM 3470 N N . GLY B 1 25 ? 25.312 9.688 -12.734 1 80 25 GLY B N 1
ATOM 3471 C CA . GLY B 1 25 ? 24 9.078 -12.766 1 80 25 GLY B CA 1
ATOM 3472 C C . GLY B 1 25 ? 23.375 9.07 -14.148 1 80 25 GLY B C 1
ATOM 3473 O O . GLY B 1 25 ? 23.984 9.531 -15.117 1 80 25 GLY B O 1
ATOM 3474 N N . GLU B 1 26 ? 22.203 8.383 -14.352 1 83.25 26 GLU B N 1
ATOM 3475 C CA . GLU B 1 26 ? 21.469 8.344 -15.602 1 83.25 26 GLU B CA 1
ATOM 3476 C C . GLU B 1 26 ? 20.094 8.984 -15.453 1 83.25 26 GLU B C 1
ATOM 3478 O O . GLU B 1 26 ? 19.516 8.977 -14.359 1 83.25 26 GLU B O 1
ATOM 3483 N N . GLU B 1 27 ? 19.719 9.688 -16.531 1 83.31 27 GLU B N 1
ATOM 3484 C CA . GLU B 1 27 ? 18.391 10.266 -16.531 1 83.31 27 GLU B CA 1
ATOM 3485 C C . GLU B 1 27 ? 17.312 9.172 -16.469 1 83.31 27 GLU B C 1
ATOM 3487 O O . GLU B 1 27 ? 17.422 8.156 -17.156 1 83.31 27 GLU B O 1
ATOM 3492 N N . ARG B 1 28 ? 16.438 9.383 -15.602 1 88.19 28 ARG B N 1
ATOM 3493 C CA . ARG B 1 28 ? 15.328 8.445 -15.438 1 88.19 28 ARG B CA 1
ATOM 3494 C C . ARG B 1 28 ? 13.984 9.148 -15.633 1 88.19 28 ARG B C 1
ATOM 3496 O O . ARG B 1 28 ? 13.812 10.289 -15.203 1 88.19 28 ARG B O 1
ATOM 3503 N N . GLU B 1 29 ? 13.102 8.469 -16.281 1 91.94 29 GLU B N 1
ATOM 3504 C CA . GLU B 1 29 ? 11.742 9 -16.391 1 91.94 29 GLU B CA 1
ATOM 3505 C C . GLU B 1 29 ? 11.008 8.938 -15.062 1 91.94 29 GLU B C 1
ATOM 3507 O O . GLU B 1 29 ? 11.141 7.957 -14.32 1 91.94 29 GLU B O 1
ATOM 3512 N N . PRO B 1 30 ? 10.281 10.023 -14.797 1 95.81 30 PRO B N 1
ATOM 3513 C CA . PRO B 1 30 ? 9.531 9.977 -13.547 1 95.81 30 PRO B CA 1
ATOM 3514 C C . PRO B 1 30 ? 8.453 8.891 -13.547 1 95.81 30 PRO B C 1
ATOM 3516 O O . PRO B 1 30 ? 7.879 8.586 -14.594 1 95.81 30 PRO B O 1
ATOM 3519 N N . VAL B 1 31 ? 8.195 8.344 -12.414 1 96.62 31 VAL B N 1
ATOM 3520 C CA . VAL B 1 31 ? 7.098 7.391 -12.25 1 96.62 31 VAL B CA 1
ATOM 3521 C C . VAL B 1 31 ? 5.766 8.086 -12.508 1 96.62 31 VAL B C 1
ATOM 3523 O O . VAL B 1 31 ? 5.484 9.141 -11.938 1 96.62 31 VAL B O 1
ATOM 3526 N N . PHE B 1 32 ? 4.949 7.574 -13.414 1 96.06 32 PHE B N 1
ATOM 3527 C CA . PHE B 1 32 ? 3.645 8.094 -13.805 1 96.06 32 PHE B CA 1
ATOM 3528 C C . PHE B 1 32 ? 3.758 9.516 -14.328 1 96.06 32 PHE B C 1
ATOM 3530 O O . PHE B 1 32 ? 2.822 10.305 -14.203 1 96.06 32 PHE B O 1
ATOM 3537 N N . ASN B 1 33 ? 4.949 9.938 -14.688 1 94.81 33 ASN B N 1
ATOM 3538 C CA . ASN B 1 33 ? 5.234 11.266 -15.219 1 94.81 33 ASN B CA 1
ATOM 3539 C C . ASN B 1 33 ? 5.102 12.336 -14.141 1 94.81 33 ASN B C 1
ATOM 3541 O O . ASN B 1 33 ? 4.824 13.5 -14.445 1 94.81 33 ASN B O 1
ATOM 3545 N N . VAL B 1 34 ? 5.215 11.922 -12.875 1 97.06 34 VAL B N 1
ATOM 3546 C CA . VAL B 1 34 ? 5.02 12.883 -11.789 1 97.06 34 VAL B CA 1
ATOM 3547 C C . VAL B 1 34 ? 6.16 12.758 -10.781 1 97.06 34 VAL B C 1
ATOM 3549 O O . VAL B 1 34 ? 6.848 13.742 -10.484 1 97.06 34 VAL B O 1
ATOM 3552 N N . TYR B 1 35 ? 6.449 11.562 -10.32 1 97.56 35 TYR B N 1
ATOM 3553 C CA . TYR B 1 35 ? 7.391 11.32 -9.234 1 97.56 35 TYR B CA 1
ATOM 3554 C C . TYR B 1 35 ? 8.812 11.188 -9.766 1 97.56 35 TYR B C 1
ATOM 3556 O O . TYR B 1 35 ? 9.172 10.164 -10.344 1 97.56 35 TYR B O 1
ATOM 3564 N N . ARG B 1 36 ? 9.586 12.141 -9.492 1 96.06 36 ARG B N 1
ATOM 3565 C CA . ARG B 1 36 ? 10.953 12.133 -10.008 1 96.06 36 ARG B CA 1
ATOM 3566 C C . ARG B 1 36 ? 11.844 11.203 -9.195 1 96.06 36 ARG B C 1
ATOM 3568 O O . ARG B 1 36 ? 11.703 11.109 -7.973 1 96.06 36 ARG B O 1
ATOM 3575 N N . LEU B 1 37 ? 12.703 10.547 -9.891 1 94.19 37 LEU B N 1
ATOM 3576 C CA . LEU B 1 37 ? 13.688 9.633 -9.305 1 94.19 37 LEU B CA 1
ATOM 3577 C C . LEU B 1 37 ? 15.078 10.242 -9.344 1 94.19 37 LEU B C 1
ATOM 3579 O O . LEU B 1 37 ? 15.32 11.211 -10.055 1 94.19 37 LEU B O 1
ATOM 3583 N N . PRO B 1 38 ? 15.977 9.711 -8.477 1 93.19 38 PRO B N 1
ATOM 3584 C CA . PRO B 1 38 ? 17.359 10.195 -8.586 1 93.19 38 PRO B CA 1
ATOM 3585 C C . PRO B 1 38 ? 17.906 10.07 -10.008 1 93.19 38 PRO B C 1
ATOM 3587 O O . PRO B 1 38 ? 17.938 8.969 -10.562 1 93.19 38 PRO B O 1
ATOM 3590 N N . GLY B 1 39 ? 18.281 11.18 -10.531 1 90.06 39 GLY B N 1
ATOM 3591 C CA . GLY B 1 39 ? 18.75 11.219 -11.898 1 90.06 39 GLY B CA 1
ATOM 3592 C C . GLY B 1 39 ? 20.172 11.734 -12.023 1 90.06 39 GLY B C 1
ATOM 3593 O O . GLY B 1 39 ? 21.016 11.477 -11.156 1 90.06 39 GLY B O 1
ATOM 3594 N N . LYS B 1 40 ? 20.391 12.414 -13.102 1 89.12 40 LYS B N 1
ATOM 3595 C CA . LYS B 1 40 ? 21.719 12.945 -13.383 1 89.12 40 LYS B CA 1
ATOM 3596 C C . LYS B 1 40 ? 22.172 13.914 -12.297 1 89.12 40 LYS B C 1
ATOM 3598 O O . LYS B 1 40 ? 21.391 14.781 -11.875 1 89.12 40 LYS B O 1
ATOM 3603 N N . PHE B 1 41 ? 23.375 13.711 -11.766 1 91.94 41 PHE B N 1
ATOM 3604 C CA . PHE B 1 41 ? 24.047 14.578 -10.805 1 91.94 41 PHE B CA 1
ATOM 3605 C C . PHE B 1 41 ? 23.312 14.594 -9.477 1 91.94 41 PHE B C 1
ATOM 3607 O O . PHE B 1 41 ? 23.375 15.578 -8.734 1 91.94 41 PHE B O 1
ATOM 3614 N N . TYR B 1 42 ? 22.609 13.617 -9.195 1 94.5 42 TYR B N 1
ATOM 3615 C CA . TYR B 1 42 ? 21.797 13.555 -7.98 1 94.5 42 TYR B CA 1
ATOM 3616 C C . TYR B 1 42 ? 22.656 13.789 -6.746 1 94.5 42 TYR B C 1
ATOM 3618 O O . TYR B 1 42 ? 22.328 14.609 -5.891 1 94.5 42 TYR B O 1
ATOM 3626 N N . HIS B 1 43 ? 23.75 13.125 -6.664 1 92.94 43 HIS B N 1
ATOM 3627 C CA . HIS B 1 43 ? 24.578 13.195 -5.457 1 92.94 43 HIS B CA 1
ATOM 3628 C C . HIS B 1 43 ? 25.203 14.578 -5.305 1 92.94 43 HIS B C 1
ATOM 3630 O O . HIS B 1 43 ? 25.328 15.094 -4.188 1 92.94 43 HIS B O 1
ATOM 3636 N N . LEU B 1 44 ? 25.594 15.125 -6.383 1 93.56 44 LEU B N 1
ATOM 3637 C CA . LEU B 1 44 ? 26.156 16.469 -6.344 1 93.56 44 LEU B CA 1
ATOM 3638 C C . LEU B 1 44 ? 25.078 17.484 -5.93 1 93.56 44 LEU B C 1
ATOM 3640 O O . LEU B 1 44 ? 25.344 18.359 -5.098 1 93.56 44 LEU B O 1
ATOM 3644 N N . LYS B 1 45 ? 23.906 17.312 -6.555 1 95.12 45 LYS B N 1
ATOM 3645 C CA . LYS B 1 45 ? 22.797 18.188 -6.195 1 95.12 45 LYS B CA 1
ATOM 3646 C C . LYS B 1 45 ? 22.438 18.047 -4.719 1 95.12 45 LYS B C 1
ATOM 3648 O O . LYS B 1 45 ? 22.188 19.031 -4.035 1 95.12 45 LYS B O 1
ATOM 3653 N N . TYR B 1 46 ? 22.516 16.859 -4.25 1 96.81 46 TYR B N 1
ATOM 3654 C CA . TYR B 1 46 ? 22.188 16.578 -2.857 1 96.81 46 TYR B CA 1
ATOM 3655 C C . TYR B 1 46 ? 23.156 17.281 -1.916 1 96.81 46 TYR B C 1
ATOM 3657 O O . TYR B 1 46 ? 22.734 17.969 -0.983 1 96.81 46 TYR B O 1
ATOM 3665 N N . VAL B 1 47 ? 24.438 17.109 -2.16 1 95.81 47 VAL B N 1
ATOM 3666 C CA . VAL B 1 47 ? 25.453 17.688 -1.293 1 95.81 47 VAL B CA 1
ATOM 3667 C C . VAL B 1 47 ? 25.391 19.203 -1.343 1 95.81 47 VAL B C 1
ATOM 3669 O O . VAL B 1 47 ? 25.484 19.875 -0.31 1 95.81 47 VAL B O 1
ATOM 3672 N N . SER B 1 48 ? 25.203 19.734 -2.484 1 95.88 48 SER B N 1
ATOM 3673 C CA . SER B 1 48 ? 25.094 21.172 -2.646 1 95.88 48 SER B CA 1
ATOM 3674 C C . SER B 1 48 ? 23.922 21.75 -1.86 1 95.88 48 SER B C 1
ATOM 3676 O O . SER B 1 48 ? 24.078 22.734 -1.132 1 95.88 48 SER B O 1
ATOM 3678 N N . MET B 1 49 ? 22.797 21.078 -2.01 1 95.81 49 MET B N 1
ATOM 3679 C CA . MET B 1 49 ? 21.594 21.562 -1.326 1 95.81 49 MET B CA 1
ATOM 3680 C C . MET B 1 49 ? 21.719 21.391 0.184 1 95.81 49 MET B C 1
ATOM 3682 O O . MET B 1 49 ? 21.297 22.25 0.951 1 95.81 49 MET B O 1
ATOM 3686 N N . LEU B 1 50 ? 22.266 20.281 0.58 1 97.38 50 LEU B N 1
ATOM 3687 C CA . LEU B 1 50 ? 22.453 20.047 2.006 1 97.38 50 LEU B CA 1
ATOM 3688 C C . LEU B 1 50 ? 23.312 21.141 2.633 1 97.38 50 LEU B C 1
ATOM 3690 O O . LEU B 1 50 ? 22.969 21.656 3.695 1 97.38 50 LEU B O 1
ATOM 3694 N N . LEU B 1 51 ? 24.391 21.516 1.964 1 96.44 51 LEU B N 1
ATOM 3695 C CA . LEU B 1 51 ? 25.281 22.562 2.453 1 96.44 51 LEU B CA 1
ATOM 3696 C C . LEU B 1 51 ? 24.562 23.906 2.516 1 96.44 51 LEU B C 1
ATOM 3698 O O . LEU B 1 51 ? 24.688 24.625 3.502 1 96.44 51 LEU B O 1
ATOM 3702 N N . MET B 1 52 ? 23.844 24.172 1.539 1 94.56 52 MET B N 1
ATOM 3703 C CA . MET B 1 52 ? 23.109 25.438 1.498 1 94.56 52 MET B CA 1
ATOM 3704 C C . MET B 1 52 ? 22.094 25.516 2.645 1 94.56 52 MET B C 1
ATOM 3706 O O . MET B 1 52 ? 21.984 26.547 3.309 1 94.56 52 MET B O 1
ATOM 3710 N N . LEU B 1 53 ? 21.375 24.438 2.822 1 94.5 53 LEU B N 1
ATOM 3711 C CA . LEU B 1 53 ? 20.359 24.406 3.865 1 94.5 53 LEU B CA 1
ATOM 3712 C C . LEU B 1 53 ? 21 24.484 5.25 1 94.5 53 LEU B C 1
ATOM 3714 O O . LEU B 1 53 ? 20.453 25.109 6.156 1 94.5 53 LEU B O 1
ATOM 3718 N N . LEU B 1 54 ? 22.188 23.891 5.398 1 94.06 54 LEU B N 1
ATOM 3719 C CA . LEU B 1 54 ? 22.891 23.953 6.668 1 94.06 54 LEU B CA 1
ATOM 3720 C C . LEU B 1 54 ? 23.391 25.359 6.957 1 94.06 54 LEU B C 1
ATOM 3722 O O . LEU B 1 54 ? 23.328 25.828 8.094 1 94.06 54 LEU B O 1
ATOM 3726 N N . ILE B 1 55 ? 23.781 26 5.973 1 92.5 55 ILE B N 1
ATOM 3727 C CA . ILE B 1 55 ? 24.25 27.375 6.117 1 92.5 55 ILE B CA 1
ATOM 3728 C C . ILE B 1 55 ? 23.078 28.281 6.477 1 92.5 55 ILE B C 1
ATOM 3730 O O . ILE B 1 55 ? 23.188 29.125 7.367 1 92.5 55 ILE B O 1
ATOM 3734 N N . ARG B 1 56 ? 22 28.094 5.824 1 87.62 56 ARG B N 1
ATOM 3735 C CA . ARG B 1 56 ? 20.812 28.891 6.094 1 87.62 56 ARG B CA 1
ATOM 3736 C C . ARG B 1 56 ? 20.312 28.672 7.523 1 87.62 56 ARG B C 1
ATOM 3738 O O . ARG B 1 56 ? 19.906 29.625 8.188 1 87.62 56 ARG B O 1
ATOM 3745 N N . LYS B 1 57 ? 20.328 27.484 7.914 1 87.44 57 LYS B N 1
ATOM 3746 C CA . LYS B 1 57 ? 19.875 27.156 9.266 1 87.44 57 LYS B CA 1
ATOM 3747 C C . LYS B 1 57 ? 20.766 27.828 10.312 1 87.44 57 LYS B C 1
ATOM 3749 O O . LYS B 1 57 ? 20.281 28.297 11.336 1 87.44 57 LYS B O 1
ATOM 3754 N N . ARG B 1 58 ? 22 27.906 10.07 1 84.25 58 ARG B N 1
ATOM 3755 C CA . ARG B 1 58 ? 22.922 28.547 10.992 1 84.25 58 ARG B CA 1
ATOM 3756 C C . ARG B 1 58 ? 22.688 30.062 11.055 1 84.25 58 ARG B C 1
ATOM 3758 O O . ARG B 1 58 ? 22.766 30.656 12.125 1 84.25 58 ARG B O 1
ATOM 3765 N N . LYS B 1 59 ? 22.297 30.562 10.023 1 80.06 59 LYS B N 1
ATOM 3766 C CA . LYS B 1 59 ? 22.047 32 9.969 1 80.06 59 LYS B CA 1
ATOM 3767 C C . LYS B 1 59 ? 20.75 32.375 10.664 1 80.06 59 LYS B C 1
ATOM 3769 O O . LYS B 1 59 ? 20.656 33.406 11.297 1 80.06 59 LYS B O 1
ATOM 3774 N N . THR B 1 60 ? 19.734 31.594 10.477 1 75.19 60 THR B N 1
ATOM 3775 C CA . THR B 1 60 ? 18.422 31.844 11.086 1 75.19 60 THR B CA 1
ATOM 3776 C C . THR B 1 60 ? 18.531 31.75 12.609 1 75.19 60 THR B C 1
ATOM 3778 O O . THR B 1 60 ? 17.875 32.531 13.32 1 75.19 60 THR B O 1
ATOM 3781 N N . VAL B 1 61 ? 19.203 30.797 13.156 1 66.19 61 VAL B N 1
ATOM 3782 C CA . VAL B 1 61 ? 19.391 30.672 14.594 1 66.19 61 VAL B CA 1
ATOM 3783 C C . VAL B 1 61 ? 20.031 31.938 15.148 1 66.19 61 VAL B C 1
ATOM 3785 O O . VAL B 1 61 ? 19.703 32.406 16.25 1 66.19 61 VAL B O 1
ATOM 3788 N N . THR B 1 62 ? 20.672 32.562 14.328 1 57.16 62 THR B N 1
ATOM 3789 C CA . THR B 1 62 ? 21.375 33.75 14.773 1 57.16 62 THR B CA 1
ATOM 3790 C C . THR B 1 62 ? 20.5 34.969 14.617 1 57.16 62 THR B C 1
ATOM 3792 O O . THR B 1 62 ? 20.734 36 15.258 1 57.16 62 THR B O 1
ATOM 3795 N N . SER B 1 63 ? 19.438 34.812 13.797 1 56.5 63 SER B N 1
ATOM 3796 C CA . SER B 1 63 ? 18.625 35.969 13.547 1 56.5 63 SER B CA 1
ATOM 3797 C C . SER B 1 63 ? 17.516 36.125 14.594 1 56.5 63 SER B C 1
ATOM 3799 O O . SER B 1 63 ? 17.047 35.125 15.141 1 56.5 63 SER B O 1
ATOM 3801 N N . THR B 1 64 ? 17.203 37.312 15.133 1 52 64 THR B N 1
ATOM 3802 C CA . THR B 1 64 ? 16.25 37.844 16.109 1 52 64 THR B CA 1
ATOM 3803 C C . THR B 1 64 ? 14.82 37.469 15.719 1 52 64 THR B C 1
ATOM 3805 O O . THR B 1 64 ? 13.883 37.656 16.5 1 52 64 THR B O 1
ATOM 3808 N N . LYS B 1 65 ? 14.422 37.125 14.562 1 56.41 65 LYS B N 1
ATOM 3809 C CA . LYS B 1 65 ? 13.094 36.875 14.008 1 56.41 65 LYS B CA 1
ATOM 3810 C C . LYS B 1 65 ? 12.336 35.812 14.805 1 56.41 65 LYS B C 1
ATOM 3812 O O . LYS B 1 65 ? 11.133 35.625 14.609 1 56.41 65 LYS B O 1
ATOM 3817 N N . ASN B 1 66 ? 13.102 35.156 15.68 1 60.88 66 ASN B N 1
ATOM 3818 C CA . ASN B 1 66 ? 12.438 34.156 16.5 1 60.88 66 ASN B CA 1
ATOM 3819 C C . ASN B 1 66 ? 12.172 34.656 17.922 1 60.88 66 ASN B C 1
ATOM 3821 O O . ASN B 1 66 ? 12.266 33.906 18.891 1 60.88 66 ASN B O 1
ATOM 3825 N N . SER B 1 67 ? 11.828 35.969 17.906 1 67.56 67 SER B N 1
ATOM 3826 C CA . SER B 1 67 ? 11.445 36.469 19.219 1 67.56 67 SER B CA 1
ATOM 3827 C C . SER B 1 67 ? 10.141 35.844 19.688 1 67.56 67 SER B C 1
ATOM 3829 O O . SER B 1 67 ? 9.359 35.344 18.891 1 67.56 67 SER B O 1
ATOM 3831 N N . GLU B 1 68 ? 10.047 35.656 20.938 1 74.31 68 GLU B N 1
ATOM 3832 C CA . GLU B 1 68 ? 8.844 35.125 21.562 1 74.31 68 GLU B CA 1
ATOM 3833 C C . GLU B 1 68 ? 7.598 35.875 21.062 1 74.31 68 GLU B C 1
ATOM 3835 O O . GLU B 1 68 ? 6.566 35.25 20.812 1 74.31 68 GLU B O 1
ATOM 3840 N N . GLU B 1 69 ? 7.746 37.125 20.938 1 75.31 69 GLU B N 1
ATOM 3841 C CA . GLU B 1 69 ? 6.613 37.906 20.484 1 75.31 69 GLU B CA 1
ATOM 3842 C C . GLU B 1 69 ? 6.227 37.562 19.047 1 75.31 69 GLU B C 1
ATOM 3844 O O . GLU B 1 69 ? 5.043 37.469 18.719 1 75.31 69 GLU B O 1
ATOM 3849 N N . SER B 1 70 ? 7.145 37.344 18.312 1 81.31 70 SER B N 1
ATOM 3850 C CA . SER B 1 70 ? 6.891 36.969 16.922 1 81.31 70 SER B CA 1
ATOM 3851 C C . SER B 1 70 ? 6.188 35.625 16.828 1 81.31 70 SER B C 1
ATOM 3853 O O . SER B 1 70 ? 5.293 35.438 16 1 81.31 70 SER B O 1
ATOM 3855 N N . VAL B 1 71 ? 6.5 34.812 17.703 1 86.69 71 VAL B N 1
ATOM 3856 C CA . VAL B 1 71 ? 5.906 33.5 17.703 1 86.69 71 VAL B CA 1
ATOM 3857 C C . VAL B 1 71 ? 4.453 33.594 18.172 1 86.69 71 VAL B C 1
ATOM 3859 O O . VAL B 1 71 ? 3.568 32.969 17.578 1 86.69 71 VAL B O 1
ATOM 3862 N N . LEU B 1 72 ? 4.242 34.344 19.188 1 89.75 72 LEU B N 1
ATOM 3863 C CA . LEU B 1 72 ? 2.889 34.469 19.719 1 89.75 72 LEU B CA 1
ATOM 3864 C C . LEU B 1 72 ? 1.965 35.125 18.688 1 89.75 72 LEU B C 1
ATOM 3866 O O . LEU B 1 72 ? 0.77 34.812 18.641 1 89.75 72 LEU B O 1
ATOM 3870 N N . ASN B 1 73 ? 2.547 35.906 17.828 1 90.5 73 ASN B N 1
ATOM 3871 C CA . ASN B 1 73 ? 1.757 36.625 16.828 1 90.5 73 ASN B CA 1
ATOM 3872 C C . ASN B 1 73 ? 1.381 35.719 15.664 1 90.5 73 ASN B C 1
ATOM 3874 O O . ASN B 1 73 ? 0.508 36.031 14.859 1 90.5 73 ASN B O 1
ATOM 3878 N N . LEU B 1 74 ? 1.909 34.625 15.602 1 91 74 LEU B N 1
ATOM 3879 C CA . LEU B 1 74 ? 1.556 33.625 14.578 1 91 74 LEU B CA 1
ATOM 3880 C C . LEU B 1 74 ? 0.197 33 14.875 1 91 74 LEU B C 1
ATOM 3882 O O . LEU B 1 74 ? -0.506 32.562 13.961 1 91 74 LEU B O 1
ATOM 3886 N N . ASP B 1 75 ? -0.058 33 16.141 1 94.75 75 ASP B N 1
ATOM 3887 C CA . ASP B 1 75 ? -1.206 32.219 16.578 1 94.75 75 ASP B CA 1
ATOM 3888 C C . ASP B 1 75 ? -2.457 33.094 16.688 1 94.75 75 ASP B C 1
ATOM 3890 O O . ASP B 1 75 ? -3.025 33.219 17.781 1 94.75 75 ASP B O 1
ATOM 3894 N N . LYS B 1 76 ? -2.859 33.688 15.703 1 94.12 76 LYS B N 1
ATOM 3895 C CA . LYS B 1 76 ? -4.059 34.5 15.508 1 94.12 76 LYS B CA 1
ATOM 3896 C C . LYS B 1 76 ? -4.441 34.562 14.031 1 94.12 76 LYS B C 1
ATOM 3898 O O . LYS B 1 76 ? -3.65 34.188 13.164 1 94.12 76 LYS B O 1
ATOM 3903 N N . PRO B 1 77 ? -5.688 34.969 13.727 1 95.38 77 PRO B N 1
ATOM 3904 C CA . PRO B 1 77 ? -6.023 35.156 12.312 1 95.38 77 PRO B CA 1
ATOM 3905 C C . PRO B 1 77 ? -5.066 36.094 11.586 1 95.38 77 PRO B C 1
ATOM 3907 O O . PRO B 1 77 ? -4.738 37.156 12.094 1 95.38 77 PRO B O 1
ATOM 3910 N N . GLN B 1 78 ? -4.598 35.625 10.453 1 95.5 78 GLN B N 1
ATOM 3911 C CA . GLN B 1 78 ? -3.676 36.406 9.641 1 95.5 78 GLN B CA 1
ATOM 3912 C C . GLN B 1 78 ? -4.414 37.125 8.516 1 95.5 78 GLN B C 1
ATOM 3914 O O . GLN B 1 78 ? -5.398 36.625 7.984 1 95.5 78 GLN B O 1
ATOM 3919 N N . PRO B 1 79 ? -3.889 38.344 8.195 1 94.56 79 PRO B N 1
ATOM 3920 C CA . PRO B 1 79 ? -4.516 39.031 7.051 1 94.56 79 PRO B CA 1
ATOM 3921 C C . PRO B 1 79 ? -4.324 38.25 5.742 1 94.56 79 PRO B C 1
ATOM 3923 O O . PRO B 1 79 ? -3.252 37.688 5.496 1 94.56 79 PRO B O 1
ATOM 3926 N N . LEU B 1 80 ? -5.414 38.219 4.949 1 96.12 80 LEU B N 1
ATOM 3927 C CA . LEU B 1 80 ? -5.324 37.594 3.637 1 96.12 80 LEU B CA 1
ATOM 3928 C C . LEU B 1 80 ? -4.613 38.5 2.645 1 96.12 80 LEU B C 1
ATOM 3930 O O . LEU B 1 80 ? -4.832 39.719 2.643 1 96.12 80 LEU B O 1
ATOM 3934 N N . SER B 1 81 ? -3.781 37.906 1.865 1 95.31 81 SER B N 1
ATOM 3935 C CA . SER B 1 81 ? -3.133 38.688 0.805 1 95.31 81 SER B CA 1
ATOM 3936 C C . SER B 1 81 ? -4.121 39.031 -0.304 1 95.31 81 SER B C 1
ATOM 3938 O O . SER B 1 81 ? -5.293 38.656 -0.237 1 95.31 81 SER B O 1
ATOM 3940 N N . THR B 1 82 ? -3.572 39.781 -1.337 1 95.06 82 THR B N 1
ATOM 3941 C CA . THR B 1 82 ? -4.414 40.156 -2.459 1 95.06 82 THR B CA 1
ATOM 3942 C C . THR B 1 82 ? -4.469 39.062 -3.512 1 95.06 82 THR B C 1
ATOM 3944 O O . THR B 1 82 ? -5.223 39.156 -4.484 1 95.06 82 THR B O 1
ATOM 3947 N N . ASN B 1 83 ? -3.748 38.062 -3.268 1 95.5 83 ASN B N 1
ATOM 3948 C CA . ASN B 1 83 ? -3.758 36.969 -4.215 1 95.5 83 ASN B CA 1
ATOM 3949 C C . ASN B 1 83 ? -5.105 36.25 -4.227 1 95.5 83 ASN B C 1
ATOM 3951 O O . ASN B 1 83 ? -5.734 36.062 -3.178 1 95.5 83 ASN B O 1
ATOM 3955 N N . GLU B 1 84 ? -5.477 35.781 -5.355 1 94.88 84 GLU B N 1
ATOM 3956 C CA . GLU B 1 84 ? -6.762 35.094 -5.496 1 94.88 84 GLU B CA 1
ATOM 3957 C C . GLU B 1 84 ? -6.801 33.812 -4.688 1 94.88 84 GLU B C 1
ATOM 3959 O O . GLU B 1 84 ? -7.871 33.344 -4.277 1 94.88 84 GLU B O 1
ATOM 3964 N N . HIS B 1 85 ? -5.664 33.219 -4.406 1 95.81 85 HIS B N 1
ATOM 3965 C CA . HIS B 1 85 ? -5.582 31.969 -3.672 1 95.81 85 HIS B CA 1
ATOM 3966 C C . HIS B 1 85 ? -5.031 32.188 -2.266 1 95.81 85 HIS B C 1
ATOM 3968 O O . HIS B 1 85 ? -4.391 31.297 -1.702 1 95.81 85 HIS B O 1
ATOM 3974 N N . ALA B 1 86 ? -5.238 33.406 -1.725 1 96.5 86 ALA B N 1
ATOM 3975 C CA . ALA B 1 86 ? -4.816 33.688 -0.353 1 96.5 86 ALA B CA 1
ATOM 3976 C C . ALA B 1 86 ? -5.445 32.688 0.618 1 96.5 86 ALA B C 1
ATOM 3978 O O . ALA B 1 86 ? -6.566 32.219 0.399 1 96.5 86 ALA B O 1
ATOM 3979 N N . VAL B 1 87 ? -4.707 32.406 1.717 1 96.75 87 VAL B N 1
ATOM 3980 C CA . VAL B 1 87 ? -5.238 31.375 2.615 1 96.75 87 VAL B CA 1
ATOM 3981 C C . VAL B 1 87 ? -4.809 31.672 4.051 1 96.75 87 VAL B C 1
ATOM 3983 O O . VAL B 1 87 ? -3.695 32.156 4.281 1 96.75 87 VAL B O 1
ATOM 3986 N N . ASP B 1 88 ? -5.605 31.469 4.969 1 97.94 88 ASP B N 1
ATOM 3987 C CA . ASP B 1 88 ? -5.398 31.375 6.41 1 97.94 88 ASP B CA 1
ATOM 3988 C C . ASP B 1 88 ? -6.25 30.25 7.008 1 97.94 88 ASP B C 1
ATOM 3990 O O . ASP B 1 88 ? -7.438 30.438 7.266 1 97.94 88 ASP B O 1
ATOM 3994 N N . ALA B 1 89 ? -5.562 29.094 7.238 1 97.94 89 ALA B N 1
ATOM 3995 C CA . ALA B 1 89 ? -6.316 27.891 7.57 1 97.94 89 ALA B CA 1
ATOM 3996 C C . ALA B 1 89 ? -5.945 27.375 8.961 1 97.94 89 ALA B C 1
ATOM 3998 O O . ALA B 1 89 ? -4.77 27.359 9.328 1 97.94 89 ALA B O 1
ATOM 3999 N N . GLU B 1 90 ? -6.918 27.078 9.75 1 98.31 90 GLU B N 1
ATOM 4000 C CA . GLU B 1 90 ? -6.797 26.391 11.031 1 98.31 90 GLU B CA 1
ATOM 4001 C C . GLU B 1 90 ? -7.453 25 10.984 1 98.31 90 GLU B C 1
ATOM 4003 O O . GLU B 1 90 ? -8.523 24.844 10.398 1 98.31 90 GLU B O 1
ATOM 4008 N N . TYR B 1 91 ? -6.773 24.047 11.539 1 98.5 91 TYR B N 1
ATOM 4009 C CA . TYR B 1 91 ? -7.223 22.672 11.445 1 98.5 91 TYR B CA 1
ATOM 4010 C C . TYR B 1 91 ? -6.988 21.922 12.75 1 98.5 91 TYR B C 1
ATOM 4012 O O . TYR B 1 91 ? -5.949 22.094 13.391 1 98.5 91 TYR B O 1
ATOM 4020 N N . PHE B 1 92 ? -7.988 21.141 13.211 1 98.88 92 PHE B N 1
ATOM 4021 C CA . PHE B 1 92 ? -7.91 20.297 14.391 1 98.88 92 PHE B CA 1
ATOM 4022 C C . PHE B 1 92 ? -8.289 18.859 14.055 1 98.88 92 PHE B C 1
ATOM 4024 O O . PHE B 1 92 ? -9.281 18.609 13.367 1 98.88 92 PHE B O 1
ATOM 4031 N N . ASN B 1 93 ? -7.523 17.922 14.469 1 98.88 93 ASN B N 1
ATOM 4032 C CA . ASN B 1 93 ? -7.793 16.5 14.344 1 98.88 93 ASN B CA 1
ATOM 4033 C C . ASN B 1 93 ? -7.582 15.766 15.672 1 98.88 93 ASN B C 1
ATOM 4035 O O . ASN B 1 93 ? -6.445 15.562 16.094 1 98.88 93 ASN B O 1
ATOM 4039 N N . GLY B 1 94 ? -8.664 15.352 16.297 1 98.75 94 GLY B N 1
ATOM 4040 C CA . GLY B 1 94 ? -8.609 14.703 17.594 1 98.75 94 GLY B CA 1
ATOM 4041 C C . GLY B 1 94 ? -9.219 13.312 17.594 1 98.75 94 GLY B C 1
ATOM 4042 O O . GLY B 1 94 ? -10.227 13.062 16.922 1 98.75 94 GLY B O 1
ATOM 4043 N N . ALA B 1 95 ? -8.578 12.461 18.312 1 98.69 95 ALA B N 1
ATOM 4044 C CA . ALA B 1 95 ? -9.086 11.094 18.453 1 98.69 95 ALA B CA 1
ATOM 4045 C C . ALA B 1 95 ? -8.648 10.492 19.797 1 98.69 95 ALA B C 1
ATOM 4047 O O . ALA B 1 95 ? -7.742 11.016 20.453 1 98.69 95 ALA B O 1
ATOM 4048 N N . ASN B 1 96 ? -9.32 9.453 20.219 1 98.12 96 ASN B N 1
ATOM 4049 C CA . ASN B 1 96 ? -8.875 8.672 21.375 1 98.12 96 ASN B CA 1
ATOM 4050 C C . ASN B 1 96 ? -8.969 7.176 21.094 1 98.12 96 ASN B C 1
ATOM 4052 O O . ASN B 1 96 ? -9.266 6.762 19.984 1 98.12 96 ASN B O 1
ATOM 4056 N N . SER B 1 97 ? -8.625 6.371 22.062 1 95.94 97 SER B N 1
ATOM 4057 C CA . SER B 1 97 ? -8.539 4.926 21.891 1 95.94 97 SER B CA 1
ATOM 4058 C C . SER B 1 97 ? -9.922 4.305 21.719 1 95.94 97 SER B C 1
ATOM 4060 O O . SER B 1 97 ? -10.047 3.166 21.266 1 95.94 97 SER B O 1
ATOM 4062 N N . GLU B 1 98 ? -11 5.012 22.078 1 94.56 98 GLU B N 1
ATOM 4063 C CA . GLU B 1 98 ? -12.359 4.488 22 1 94.56 98 GLU B CA 1
ATOM 4064 C C . GLU B 1 98 ? -13.031 4.895 20.688 1 94.56 98 GLU B C 1
ATOM 4066 O O . GLU B 1 98 ? -14.242 4.738 20.531 1 94.56 98 GLU B O 1
ATOM 4071 N N . THR B 1 99 ? -12.367 5.512 19.812 1 92.75 99 THR B N 1
ATOM 4072 C CA . THR B 1 99 ? -12.781 5.863 18.469 1 92.75 99 THR B CA 1
ATOM 4073 C C . THR B 1 99 ? -13.695 7.086 18.469 1 92.75 99 THR B C 1
ATOM 4075 O O . THR B 1 99 ? -14.484 7.285 17.547 1 92.75 99 THR B O 1
ATOM 4078 N N . THR B 1 100 ? -13.688 7.797 19.609 1 97.94 100 THR B N 1
ATOM 4079 C CA . THR B 1 100 ? -14.18 9.164 19.531 1 97.94 100 THR B CA 1
ATOM 4080 C C . THR B 1 100 ? -13.297 10 18.609 1 97.94 100 THR B C 1
ATOM 4082 O O . THR B 1 100 ? -12.07 9.883 18.641 1 97.94 100 THR B O 1
ATOM 4085 N N . TRP B 1 101 ? -13.953 10.797 17.781 1 98.5 101 TRP B N 1
ATOM 4086 C CA . TRP B 1 101 ? -13.227 11.484 16.719 1 98.5 101 TRP B CA 1
ATOM 4087 C C . TRP B 1 101 ? -13.82 12.867 16.453 1 98.5 101 TRP B C 1
ATOM 4089 O O . TRP B 1 101 ? -15.039 13.016 16.391 1 98.5 101 TRP B O 1
ATOM 4099 N N . LEU B 1 102 ? -13 13.859 16.422 1 98.69 102 LEU B N 1
ATOM 4100 C CA . LEU B 1 102 ? -13.383 15.203 16 1 98.69 102 LEU B CA 1
ATOM 4101 C C . LEU B 1 102 ? -12.375 15.781 15.016 1 98.69 102 LEU B C 1
ATOM 4103 O O . LEU B 1 102 ? -11.188 15.891 15.328 1 98.69 102 LEU B O 1
ATOM 4107 N N . VAL B 1 103 ? -12.812 16.109 13.859 1 98.81 103 VAL B N 1
ATOM 4108 C CA . VAL B 1 103 ? -12.008 16.797 12.859 1 98.81 103 VAL B CA 1
ATOM 4109 C C . VAL B 1 103 ? -12.734 18.062 12.383 1 98.81 103 VAL B C 1
ATOM 4111 O O . VAL B 1 103 ? -13.883 17.984 11.945 1 98.81 103 VAL B O 1
ATOM 4114 N N . CYS B 1 104 ? -12.055 19.141 12.477 1 98.5 104 CYS B N 1
ATOM 4115 C CA . CYS B 1 104 ? -12.656 20.359 11.945 1 98.5 104 CYS B CA 1
ATOM 4116 C C . CYS B 1 104 ? -11.594 21.328 11.438 1 98.5 104 CYS B C 1
ATOM 4118 O O . CYS B 1 104 ? -10.422 21.219 11.805 1 98.5 104 CYS B O 1
ATOM 4120 N N . GLY B 1 105 ? -11.977 22.125 10.578 1 97.94 105 GLY B N 1
ATOM 4121 C CA . GLY B 1 105 ? -11.086 23.141 10.023 1 97.94 105 GLY B CA 1
ATOM 4122 C C . GLY B 1 105 ? -11.82 24.281 9.359 1 97.94 105 GLY B C 1
ATOM 4123 O O . GLY B 1 105 ? -13 24.172 9.023 1 97.94 105 GLY B O 1
ATOM 4124 N N . THR B 1 106 ? -11.156 25.422 9.32 1 97.94 106 THR B N 1
ATOM 4125 C CA . THR B 1 106 ? -11.57 26.594 8.555 1 97.94 106 THR B CA 1
ATOM 4126 C C . THR B 1 106 ? -10.398 27.156 7.758 1 97.94 106 THR B C 1
ATOM 4128 O O . THR B 1 106 ? -9.297 27.312 8.289 1 97.94 106 THR B O 1
ATOM 4131 N N . ALA B 1 107 ? -10.633 27.328 6.527 1 98 107 ALA B N 1
ATOM 4132 C CA . ALA B 1 107 ? -9.656 28 5.684 1 98 107 ALA B CA 1
ATOM 4133 C C . ALA B 1 107 ? -10.258 29.266 5.055 1 98 107 ALA B C 1
ATOM 4135 O O . ALA B 1 107 ? -11.023 29.172 4.094 1 98 107 ALA B O 1
ATOM 4136 N N . ARG B 1 108 ? -9.883 30.375 5.641 1 97.94 108 ARG B N 1
ATOM 4137 C CA . ARG B 1 108 ? -10.328 31.656 5.07 1 97.94 108 ARG B CA 1
ATOM 4138 C C . ARG B 1 108 ? -9.672 31.906 3.719 1 97.94 108 ARG B C 1
ATOM 4140 O O . ARG B 1 108 ? -8.461 31.703 3.566 1 97.94 108 ARG B O 1
ATOM 4147 N N . ARG B 1 109 ? -10.523 32.312 2.814 1 97.38 109 ARG B N 1
ATOM 4148 C CA . ARG B 1 109 ? -10.117 32.625 1.453 1 97.38 109 ARG B CA 1
ATOM 4149 C C . ARG B 1 109 ? -10.617 34.031 1.059 1 97.38 109 ARG B C 1
ATOM 4151 O O . ARG B 1 109 ? -11.156 34.75 1.894 1 97.38 109 ARG B O 1
ATOM 4158 N N . ARG B 1 110 ? -10.383 34.375 -0.195 1 95.31 110 ARG B N 1
ATOM 4159 C CA . ARG B 1 110 ? -10.852 35.688 -0.698 1 95.31 110 ARG B CA 1
ATOM 4160 C C . ARG B 1 110 ? -12.359 35.688 -0.873 1 95.31 110 ARG B C 1
ATOM 4162 O O . ARG B 1 110 ? -12.984 34.625 -0.932 1 95.31 110 ARG B O 1
ATOM 4169 N N . ASN B 1 111 ? -12.969 36.844 -0.861 1 94.88 111 ASN B N 1
ATOM 4170 C CA . ASN B 1 111 ? -14.383 37.062 -1.151 1 94.88 111 ASN B CA 1
ATOM 4171 C C . ASN B 1 111 ? -15.281 36.406 -0.115 1 94.88 111 ASN B C 1
ATOM 4173 O O . ASN B 1 111 ? -16.297 35.812 -0.466 1 94.88 111 ASN B O 1
ATOM 4177 N N . ASN B 1 112 ? -14.883 36.344 1.089 1 95.88 112 ASN B N 1
ATOM 4178 C CA . ASN B 1 112 ? -15.641 35.906 2.252 1 95.88 112 ASN B CA 1
ATOM 4179 C C . ASN B 1 112 ? -15.852 34.406 2.236 1 95.88 112 ASN B C 1
ATOM 4181 O O . ASN B 1 112 ? -16.688 33.875 2.973 1 95.88 112 ASN B O 1
ATOM 4185 N N . LEU B 1 113 ? -15.102 33.781 1.306 1 96.5 113 LEU B N 1
ATOM 4186 C CA . LEU B 1 113 ? -15.156 32.312 1.238 1 96.5 113 LEU B CA 1
ATOM 4187 C C . LEU B 1 113 ? -14.375 31.688 2.393 1 96.5 113 LEU B C 1
ATOM 4189 O O . LEU B 1 113 ? -13.281 32.156 2.73 1 96.5 113 LEU B O 1
ATOM 4193 N N . VAL B 1 114 ? -14.992 30.703 3.047 1 97.88 114 VAL B N 1
ATOM 4194 C CA . VAL B 1 114 ? -14.328 29.875 4.059 1 97.88 114 VAL B CA 1
ATOM 4195 C C . VAL B 1 114 ? -14.57 28.406 3.758 1 97.88 114 VAL B C 1
ATOM 4197 O O . VAL B 1 114 ? -15.711 27.953 3.721 1 97.88 114 VAL B O 1
ATOM 4200 N N . ASN B 1 115 ? -13.547 27.688 3.459 1 97.75 115 ASN B N 1
ATOM 4201 C CA . ASN B 1 115 ? -13.688 26.234 3.451 1 97.75 115 ASN B CA 1
ATOM 4202 C C . ASN B 1 115 ? -13.711 25.672 4.867 1 97.75 115 ASN B C 1
ATOM 4204 O O . ASN B 1 115 ? -12.703 25.719 5.574 1 97.75 115 ASN B O 1
ATOM 4208 N N . GLY B 1 116 ? -14.852 25.172 5.25 1 97.81 116 GLY B N 1
ATOM 4209 C CA . GLY B 1 116 ? -15.016 24.672 6.609 1 97.81 116 GLY B CA 1
ATOM 4210 C C . GLY B 1 116 ? -15.734 23.344 6.684 1 97.81 116 GLY B C 1
ATOM 4211 O O . GLY B 1 116 ? -16.484 22.984 5.766 1 97.81 116 GLY B O 1
ATOM 4212 N N . PHE B 1 117 ? -15.492 22.594 7.738 1 98.12 117 PHE B N 1
ATOM 4213 C CA . PHE B 1 117 ? -16.109 21.281 7.922 1 98.12 117 PHE B CA 1
ATOM 4214 C C . PHE B 1 117 ? -15.977 20.828 9.367 1 98.12 117 PHE B C 1
ATOM 4216 O O . PHE B 1 117 ? -15.102 21.281 10.094 1 98.12 117 PHE B O 1
ATOM 4223 N N . LEU B 1 118 ? -16.875 19.984 9.75 1 98.56 118 LEU B N 1
ATOM 4224 C CA . LEU B 1 118 ? -16.844 19.344 11.062 1 98.56 118 LEU B CA 1
ATOM 4225 C C . LEU B 1 118 ? -17.281 17.875 10.961 1 98.56 118 LEU B C 1
ATOM 4227 O O . LEU B 1 118 ? -18.375 17.578 10.492 1 98.56 118 LEU B O 1
ATOM 4231 N N . TYR B 1 119 ? -16.406 16.969 11.297 1 98.44 119 TYR B N 1
ATOM 4232 C CA . TYR B 1 119 ? -16.688 15.555 11.57 1 98.44 119 TYR B CA 1
ATOM 4233 C C . TYR B 1 119 ? -16.75 15.297 13.07 1 98.44 119 TYR B C 1
ATOM 4235 O O . TYR B 1 119 ? -15.898 15.766 13.828 1 98.44 119 TYR B O 1
ATOM 4243 N N . LEU B 1 120 ? -17.734 14.57 13.469 1 98.25 120 LEU B N 1
ATOM 4244 C CA . LEU B 1 120 ? -17.891 14.273 14.891 1 98.25 120 LEU B CA 1
ATOM 4245 C C . LEU B 1 120 ? -18.359 12.836 15.094 1 98.25 120 LEU B C 1
ATOM 4247 O O . LEU B 1 120 ? -19.422 12.453 14.586 1 98.25 120 LEU B O 1
ATOM 4251 N N . LYS B 1 121 ? -17.594 12.07 15.766 1 97.88 121 LYS B N 1
ATOM 4252 C CA . LYS B 1 121 ? -17.953 10.727 16.234 1 97.88 121 LYS B CA 1
ATOM 4253 C C . LYS B 1 121 ? -17.812 10.617 17.75 1 97.88 121 LYS B C 1
ATOM 4255 O O . LYS B 1 121 ? -16.734 10.82 18.281 1 97.88 121 LYS B O 1
ATOM 4260 N N . ILE B 1 122 ? -18.906 10.359 18.406 1 97.25 122 ILE B N 1
ATOM 4261 C CA . ILE B 1 122 ? -18.922 10.172 19.859 1 97.25 122 ILE B CA 1
ATOM 4262 C C . ILE B 1 122 ? -19.219 8.711 20.172 1 97.25 122 ILE B C 1
ATOM 4264 O O . ILE B 1 122 ? -20.359 8.25 20 1 97.25 122 ILE B O 1
ATOM 4268 N N . ALA B 1 123 ? -18.281 8.055 20.734 1 95.25 123 ALA B N 1
ATOM 4269 C CA . ALA B 1 123 ? -18.391 6.613 20.969 1 95.25 123 ALA B CA 1
ATOM 4270 C C . ALA B 1 123 ? -19.609 6.289 21.828 1 95.25 123 ALA B C 1
ATOM 4272 O O . ALA B 1 123 ? -20.312 5.305 21.578 1 95.25 123 ALA B O 1
ATOM 4273 N N . ASP B 1 124 ? -19.922 7.082 22.812 1 94.06 124 ASP B N 1
ATOM 4274 C CA . ASP B 1 124 ? -21.016 6.852 23.75 1 94.06 124 ASP B CA 1
ATOM 4275 C C . ASP B 1 124 ? -22.375 7.133 23.109 1 94.06 124 ASP B C 1
ATOM 4277 O O . ASP B 1 124 ? -23.406 6.77 23.656 1 94.06 124 ASP B O 1
ATOM 4281 N N . PHE B 1 125 ? -22.344 7.766 22 1 94.25 125 PHE B N 1
ATOM 4282 C CA . PHE B 1 125 ? -23.578 8.125 21.312 1 94.25 125 PHE B CA 1
ATOM 4283 C C . PHE B 1 125 ? -23.875 7.145 20.188 1 94.25 125 PHE B C 1
ATOM 4285 O O . PHE B 1 125 ? -24.938 6.523 20.156 1 94.25 125 PHE B O 1
ATOM 4292 N N . SER B 1 126 ? -22.906 6.988 19.312 1 93.88 126 SER B N 1
ATOM 4293 C CA . SER B 1 126 ? -23.109 6.125 18.156 1 93.88 126 SER B CA 1
ATOM 4294 C C . SER B 1 126 ? -21.781 5.727 17.516 1 93.88 126 SER B C 1
ATOM 4296 O O . SER B 1 126 ? -20.797 6.445 17.641 1 93.88 126 SER B O 1
ATOM 4298 N N . GLU B 1 127 ? -21.797 4.613 16.797 1 93.38 127 GLU B N 1
ATOM 4299 C CA . GLU B 1 127 ? -20.641 4.203 16 1 93.38 127 GLU B CA 1
ATOM 4300 C C . GLU B 1 127 ? -20.594 4.941 14.672 1 93.38 127 GLU B C 1
ATOM 4302 O O . GLU B 1 127 ? -19.578 4.91 13.969 1 93.38 127 GLU B O 1
ATOM 4307 N N . ARG B 1 128 ? -21.625 5.621 14.461 1 94.56 128 ARG B N 1
ATOM 4308 C CA . ARG B 1 128 ? -21.734 6.328 13.188 1 94.56 128 ARG B CA 1
ATOM 4309 C C . ARG B 1 128 ? -21.094 7.711 13.273 1 94.56 128 ARG B C 1
ATOM 4311 O O . ARG B 1 128 ? -20.938 8.258 14.367 1 94.56 128 ARG B O 1
ATOM 4318 N N . LEU B 1 129 ? -20.75 8.289 12.125 1 96.94 129 LEU B N 1
ATOM 4319 C CA . LEU B 1 129 ? -20.078 9.578 12.016 1 96.94 129 LEU B CA 1
ATOM 4320 C C . LEU B 1 129 ? -21.078 10.688 11.711 1 96.94 129 LEU B C 1
ATOM 4322 O O . LEU B 1 129 ? -21.891 10.562 10.781 1 96.94 129 LEU B O 1
ATOM 4326 N N . LEU B 1 130 ? -21 11.703 12.477 1 97.25 130 LEU B N 1
ATOM 4327 C CA . LEU B 1 130 ? -21.766 12.906 12.188 1 97.25 130 LEU B CA 1
ATOM 4328 C C . LEU B 1 130 ? -20.953 13.867 11.312 1 97.25 130 LEU B C 1
ATOM 4330 O O . LEU B 1 130 ? -19.75 14.023 11.516 1 97.25 130 LEU B O 1
ATOM 4334 N N . VAL B 1 131 ? -21.672 14.508 10.406 1 97.56 131 VAL B N 1
ATOM 4335 C CA . VAL B 1 131 ? -21.016 15.445 9.5 1 97.56 131 VAL B CA 1
ATOM 4336 C C . VAL B 1 131 ? -21.781 16.766 9.453 1 97.56 131 VAL B C 1
ATOM 4338 O O . VAL B 1 131 ? -23.016 16.766 9.586 1 97.56 131 VAL B O 1
ATOM 4341 N N . SER B 1 132 ? -21.109 17.844 9.312 1 96 132 SER B N 1
ATOM 4342 C CA . SER B 1 132 ? -21.781 19.141 9.141 1 96 132 SER B CA 1
ATOM 4343 C C . SER B 1 132 ? -22.578 19.172 7.836 1 96 132 SER B C 1
ATOM 4345 O O . SER B 1 132 ? -22.297 18.406 6.914 1 96 132 SER B O 1
ATOM 4347 N N . PRO B 1 133 ? -23.469 20.047 7.695 1 92.94 133 PRO B N 1
ATOM 4348 C CA . PRO B 1 133 ? -24.5 19.938 6.672 1 92.94 133 PRO B CA 1
ATOM 4349 C C . PRO B 1 133 ? -23.953 20.062 5.254 1 92.94 133 PRO B C 1
ATOM 4351 O O . PRO B 1 133 ? -24.5 19.469 4.32 1 92.94 133 PRO B O 1
ATOM 4354 N N . ARG B 1 134 ? -22.953 20.781 5.016 1 93.19 134 ARG B N 1
ATOM 4355 C CA . ARG B 1 134 ? -22.5 21.047 3.656 1 93.19 134 ARG B CA 1
ATOM 4356 C C . ARG B 1 134 ? -21.641 19.891 3.125 1 93.19 134 ARG B C 1
ATOM 4358 O O . ARG B 1 134 ? -21.422 19.781 1.917 1 93.19 134 ARG B O 1
ATOM 4365 N N . LEU B 1 135 ? -21.203 19.078 3.979 1 94.5 135 LEU B N 1
ATOM 4366 C CA . LEU B 1 135 ? -20.328 17.984 3.543 1 94.5 135 LEU B CA 1
ATOM 4367 C C . LEU B 1 135 ? -21.047 17.062 2.584 1 94.5 135 LEU B C 1
ATOM 4369 O O . LEU B 1 135 ? -22.219 16.734 2.795 1 94.5 135 LEU B O 1
ATOM 4373 N N . PRO B 1 136 ? -20.312 16.75 1.506 1 95.25 136 PRO B N 1
ATOM 4374 C CA . PRO B 1 136 ? -18.859 16.734 1.333 1 95.25 136 PRO B CA 1
ATOM 4375 C C . PRO B 1 136 ? -18.328 18.031 0.749 1 95.25 136 PRO B C 1
ATOM 4377 O O . PRO B 1 136 ? -17.109 18.188 0.569 1 95.25 136 PRO B O 1
ATOM 4380 N N . ASP B 1 137 ? -19.172 19.031 0.426 1 96.44 137 ASP B N 1
ATOM 4381 C CA . ASP B 1 137 ? -18.719 20.375 0.071 1 96.44 137 ASP B CA 1
ATOM 4382 C C . ASP B 1 137 ? -18.266 21.141 1.306 1 96.44 137 ASP B C 1
ATOM 4384 O O . ASP B 1 137 ? -18.844 21.016 2.383 1 96.44 137 ASP B O 1
ATOM 4388 N N . THR B 1 138 ? -17.25 21.969 1.145 1 97.62 138 THR B N 1
ATOM 4389 C CA . THR B 1 138 ? -16.75 22.672 2.318 1 97.62 138 THR B CA 1
ATOM 4390 C C . THR B 1 138 ? -16.875 24.188 2.139 1 97.62 138 THR B C 1
ATOM 4392 O O . THR B 1 138 ? -16.406 24.953 2.979 1 97.62 138 THR B O 1
ATOM 4395 N N . CYS B 1 139 ? -17.453 24.594 1.061 1 97.19 139 CYS B N 1
ATOM 4396 C CA . CYS B 1 139 ? -17.578 26.031 0.803 1 97.19 139 CYS B CA 1
ATOM 4397 C C . CYS B 1 139 ? -18.641 26.656 1.705 1 97.19 139 CYS B C 1
ATOM 4399 O O . CYS B 1 139 ? -19.828 26.344 1.578 1 97.19 139 CYS B O 1
ATOM 4401 N N . MET B 1 140 ? -18.188 27.484 2.58 1 96.94 140 MET B N 1
ATOM 4402 C CA . MET B 1 140 ? -19.016 28.312 3.432 1 96.94 140 MET B CA 1
ATOM 4403 C C . MET B 1 140 ? -18.766 29.797 3.16 1 96.94 140 MET B C 1
ATOM 4405 O O . MET B 1 140 ? -17.797 30.141 2.479 1 96.94 140 MET B O 1
ATOM 4409 N N . TRP B 1 141 ? -19.672 30.625 3.709 1 96.12 141 TRP B N 1
ATOM 4410 C CA . TRP B 1 141 ? -19.516 32.062 3.516 1 96.12 141 TRP B CA 1
ATOM 4411 C C . TRP B 1 141 ? -19.703 32.812 4.828 1 96.12 141 TRP B C 1
ATOM 4413 O O . TRP B 1 141 ? -20.641 32.531 5.586 1 96.12 141 TRP B O 1
ATOM 4423 N N . GLN B 1 142 ? -18.844 33.688 5.016 1 96.69 142 GLN B N 1
ATOM 4424 C CA . GLN B 1 142 ? -18.891 34.5 6.238 1 96.69 142 GLN B CA 1
ATOM 4425 C C . GLN B 1 142 ? -19.875 35.656 6.102 1 96.69 142 GLN B C 1
ATOM 4427 O O . GLN B 1 142 ? -19.953 36.281 5.043 1 96.69 142 GLN B O 1
ATOM 4432 N N . SER B 1 143 ? -20.531 35.938 7.191 1 95.12 143 SER B N 1
ATOM 4433 C CA . SER B 1 143 ? -21.281 37.156 7.324 1 95.12 143 SER B CA 1
ATOM 4434 C C . SER B 1 143 ? -20.375 38.344 7.648 1 95.12 143 SER B C 1
ATOM 4436 O O . SER B 1 143 ? -19.188 38.156 7.941 1 95.12 143 SER B O 1
ATOM 4438 N N . ASP B 1 144 ? -20.906 39.594 7.672 1 93.44 144 ASP B N 1
ATOM 4439 C CA . ASP B 1 144 ? -20.125 40.781 7.977 1 93.44 144 ASP B CA 1
ATOM 4440 C C . ASP B 1 144 ? -19.547 40.719 9.391 1 93.44 144 ASP B C 1
ATOM 4442 O O . ASP B 1 144 ? -18.422 41.156 9.633 1 93.44 144 ASP B O 1
ATOM 4446 N N . GLU B 1 145 ? -20.281 40.125 10.219 1 90.94 145 GLU B N 1
ATOM 4447 C CA . GLU B 1 145 ? -19.859 40.031 11.617 1 90.94 145 GLU B CA 1
ATOM 4448 C C . GLU B 1 145 ? -18.75 39 11.797 1 90.94 145 GLU B C 1
ATOM 4450 O O . GLU B 1 145 ? -17.969 39.094 12.742 1 90.94 145 GLU B O 1
ATOM 4455 N N . GLU B 1 146 ? -18.656 38.094 10.867 1 91.75 146 GLU B N 1
ATOM 4456 C CA . GLU B 1 146 ? -17.734 36.969 10.977 1 91.75 146 GLU B CA 1
ATOM 4457 C C . GLU B 1 146 ? -16.422 37.25 10.242 1 91.75 146 GLU B C 1
ATOM 4459 O O . GLU B 1 146 ? -15.453 36.5 10.375 1 91.75 146 GLU B O 1
ATOM 4464 N N . LEU B 1 147 ? -16.375 38.344 9.562 1 91.69 147 LEU B N 1
ATOM 4465 C CA . LEU B 1 147 ? -15.234 38.656 8.703 1 91.69 147 LEU B CA 1
ATOM 4466 C C . LEU B 1 147 ? -13.953 38.75 9.523 1 91.69 147 LEU B C 1
ATOM 4468 O O . LEU B 1 147 ? -13.93 39.438 10.562 1 91.69 147 LEU B O 1
ATOM 4472 N N . GLY B 1 148 ? -12.891 38.031 9.047 1 89.88 148 GLY B N 1
ATOM 4473 C CA . GLY B 1 148 ? -11.578 38.125 9.672 1 89.88 148 GLY B CA 1
ATOM 4474 C C . GLY B 1 148 ? -11.398 37.125 10.805 1 89.88 148 GLY B C 1
ATOM 4475 O O . GLY B 1 148 ? -10.328 37.062 11.422 1 89.88 148 GLY B O 1
ATOM 4476 N N . ARG B 1 149 ? -12.406 36.344 11.031 1 94.19 149 ARG B N 1
ATOM 4477 C CA . ARG B 1 149 ? -12.367 35.344 12.094 1 94.19 149 ARG B CA 1
ATOM 4478 C C . ARG B 1 149 ? -12.469 33.938 11.531 1 94.19 149 ARG B C 1
ATOM 4480 O O . ARG B 1 149 ? -12.867 33.75 10.375 1 94.19 149 ARG B O 1
ATOM 4487 N N . TYR B 1 150 ? -12.031 33 12.336 1 96.44 150 TYR B N 1
ATOM 4488 C CA . TYR B 1 150 ? -12.227 31.609 11.961 1 96.44 150 TYR B CA 1
ATOM 4489 C C . TYR B 1 150 ? -13.641 31.156 12.312 1 96.44 150 TYR B C 1
ATOM 4491 O O . TYR B 1 150 ? -13.812 30.297 13.188 1 96.44 150 TYR B O 1
ATOM 4499 N N . GLU B 1 151 ? -14.547 31.766 11.602 1 96 151 GLU B N 1
ATOM 4500 C CA . GLU B 1 151 ? -15.953 31.516 11.906 1 96 151 GLU B CA 1
ATOM 4501 C C . GLU B 1 151 ? -16.797 31.516 10.633 1 96 151 GLU B C 1
ATOM 4503 O O . GLU B 1 151 ? -16.641 32.375 9.773 1 96 151 GLU B O 1
ATOM 4508 N N . ALA B 1 152 ? -17.609 30.484 10.523 1 96.81 152 ALA B N 1
ATOM 4509 C CA . ALA B 1 152 ? -18.578 30.422 9.438 1 96.81 152 ALA B CA 1
ATOM 4510 C C . ALA B 1 152 ? -19.656 29.375 9.711 1 96.81 152 ALA B C 1
ATOM 4512 O O . ALA B 1 152 ? -19.344 28.266 10.156 1 96.81 152 ALA B O 1
ATOM 4513 N N . GLU B 1 153 ? -20.906 29.766 9.508 1 94.88 153 GLU B N 1
ATOM 4514 C CA . GLU B 1 153 ? -22.062 28.891 9.516 1 94.88 153 GLU B CA 1
ATOM 4515 C C . GLU B 1 153 ? -22.078 28 10.766 1 94.88 153 GLU B C 1
ATOM 4517 O O . GLU B 1 153 ? -22.25 26.797 10.672 1 94.88 153 GLU B O 1
ATOM 4522 N N . GLY B 1 154 ? -21.797 28.578 11.891 1 96.62 154 GLY B N 1
ATOM 4523 C CA . GLY B 1 154 ? -21.984 27.922 13.18 1 96.62 154 GLY B CA 1
ATOM 4524 C C . GLY B 1 154 ? -20.688 27.391 13.766 1 96.62 154 GLY B C 1
ATOM 4525 O O . GLY B 1 154 ? -20.625 27.078 14.953 1 96.62 154 GLY B O 1
ATOM 4526 N N . LEU B 1 155 ? -19.672 27.203 12.945 1 98.31 155 LEU B N 1
ATOM 4527 C CA . LEU B 1 155 ? -18.375 26.75 13.406 1 98.31 155 LEU B CA 1
ATOM 4528 C C . LEU B 1 155 ? -17.484 27.938 13.773 1 98.31 155 LEU B C 1
ATOM 4530 O O . LEU B 1 155 ? -17.359 28.891 12.992 1 98.31 155 LEU B O 1
ATOM 4534 N N . LYS B 1 156 ? -16.938 27.922 14.938 1 98.31 156 LYS B N 1
ATOM 4535 C CA . LYS B 1 156 ? -16.094 29.016 15.43 1 98.31 156 LYS B CA 1
ATOM 4536 C C . LYS B 1 156 ? -14.844 28.469 16.125 1 98.31 156 LYS B C 1
ATOM 4538 O O . LYS B 1 156 ? -14.938 27.703 17.078 1 98.31 156 LYS B O 1
ATOM 4543 N N . LEU B 1 157 ? -13.734 28.844 15.625 1 98.62 157 LEU B N 1
ATOM 4544 C CA . LEU B 1 157 ? -12.43 28.531 16.219 1 98.62 157 LEU B CA 1
ATOM 4545 C C . LEU B 1 157 ? -11.758 29.797 16.734 1 98.62 157 LEU B C 1
ATOM 4547 O O . LEU B 1 157 ? -11.477 30.719 15.961 1 98.62 157 LEU B O 1
ATOM 4551 N N . THR B 1 158 ? -11.445 29.828 18.031 1 97.94 158 THR B N 1
ATOM 4552 C CA . THR B 1 158 ? -10.984 31.078 18.641 1 97.94 158 THR B CA 1
ATOM 4553 C C . THR B 1 158 ? -9.703 30.844 19.438 1 97.94 158 THR B C 1
ATOM 4555 O O . THR B 1 158 ? -9.688 30.062 20.391 1 97.94 158 THR B O 1
ATOM 4558 N N . PRO B 1 159 ? -8.664 31.547 19.047 1 97 159 PRO B N 1
ATOM 4559 C CA . PRO B 1 159 ? -7.508 31.531 19.938 1 97 159 PRO B CA 1
ATOM 4560 C C . PRO B 1 159 ? -7.789 32.188 21.281 1 97 159 PRO B C 1
ATOM 4562 O O . PRO B 1 159 ? -8.312 33.312 21.312 1 97 159 PRO B O 1
ATOM 4565 N N . VAL B 1 160 ? -7.477 31.578 22.391 1 97.81 160 VAL B N 1
ATOM 4566 C CA . VAL B 1 160 ? -7.719 32.094 23.734 1 97.81 160 VAL B CA 1
ATOM 4567 C C . VAL B 1 160 ? -6.402 32.562 24.344 1 97.81 160 VAL B C 1
ATOM 4569 O O . VAL B 1 160 ? -6.297 33.719 24.797 1 97.81 160 VAL B O 1
ATOM 4572 N N . VAL B 1 161 ? -5.422 31.719 24.469 1 97.38 161 VAL B N 1
ATOM 4573 C CA . VAL B 1 161 ? -4.043 32 24.844 1 97.38 161 VAL B CA 1
ATOM 4574 C C . VAL B 1 161 ? -3.1 31.562 23.734 1 97.38 161 VAL B C 1
ATOM 4576 O O . VAL B 1 161 ? -2.975 30.375 23.453 1 97.38 161 VAL B O 1
ATOM 4579 N N . PRO B 1 162 ? -2.479 32.531 23.078 1 95.75 162 PRO B N 1
ATOM 4580 C CA . PRO B 1 162 ? -1.628 32.188 21.938 1 95.75 162 PRO B CA 1
ATOM 4581 C C . PRO B 1 162 ? -0.683 31.031 22.234 1 95.75 162 PRO B C 1
ATOM 4583 O O . PRO B 1 162 ? -0.019 31.016 23.281 1 95.75 162 PRO B O 1
ATOM 4586 N N . MET B 1 163 ? -0.696 30.047 21.391 1 96.44 163 MET B N 1
ATOM 4587 C CA . MET B 1 163 ? 0.195 28.891 21.375 1 96.44 163 MET B CA 1
ATOM 4588 C C . MET B 1 163 ? -0.098 27.969 22.547 1 96.44 163 MET B C 1
ATOM 4590 O O . MET B 1 163 ? 0.674 27.047 22.828 1 96.44 163 MET B O 1
ATOM 4594 N N . LYS B 1 164 ? -1.304 28.188 23.266 1 97.19 164 LYS B N 1
ATOM 4595 C CA . LYS B 1 164 ? -1.536 27.375 24.453 1 97.19 164 LYS B CA 1
ATOM 4596 C C . LYS B 1 164 ? -2.98 26.891 24.5 1 97.19 164 LYS B C 1
ATOM 4598 O O . LYS B 1 164 ? -3.256 25.812 25.047 1 97.19 164 LYS B O 1
ATOM 4603 N N . LYS B 1 165 ? -3.826 27.734 24.062 1 98.5 165 LYS B N 1
ATOM 4604 C CA . LYS B 1 165 ? -5.23 27.406 24.281 1 98.5 165 LYS B CA 1
ATOM 4605 C C . LYS B 1 165 ? -6.113 27.938 23.172 1 98.5 165 LYS B C 1
ATOM 4607 O O . LYS B 1 165 ? -5.988 29.094 22.766 1 98.5 165 LYS B O 1
ATOM 4612 N N . TRP B 1 166 ? -7.02 27.125 22.656 1 98.75 166 TRP B N 1
ATOM 4613 C CA . TRP B 1 166 ? -8.023 27.484 21.656 1 98.75 166 TRP B CA 1
ATOM 4614 C C . TRP B 1 166 ? -9.414 27.031 22.094 1 98.75 166 TRP B C 1
ATOM 4616 O O . TRP B 1 166 ? -9.547 26.031 22.797 1 98.75 166 TRP B O 1
ATOM 4626 N N . LYS B 1 167 ? -10.398 27.734 21.703 1 98.81 167 LYS B N 1
ATOM 4627 C CA . LYS B 1 167 ? -11.789 27.344 21.922 1 98.81 167 LYS B CA 1
ATOM 4628 C C . LYS B 1 167 ? -12.445 26.906 20.609 1 98.81 167 LYS B C 1
ATOM 4630 O O . LYS B 1 167 ? -12.336 27.609 19.594 1 98.81 167 LYS B O 1
ATOM 4635 N N . ILE B 1 168 ? -13.055 25.75 20.547 1 98.88 168 ILE B N 1
ATOM 4636 C CA . ILE B 1 168 ? -13.805 25.234 19.422 1 98.88 168 ILE B CA 1
ATOM 4637 C C . ILE B 1 168 ? -15.297 25.188 19.75 1 98.88 168 ILE B C 1
ATOM 4639 O O . ILE B 1 168 ? -15.703 24.562 20.734 1 98.88 168 ILE B O 1
ATOM 4643 N N . GLU B 1 169 ? -16.047 25.844 18.938 1 98.81 169 GLU B N 1
ATOM 4644 C CA . GLU B 1 169 ? -17.484 25.891 19.156 1 98.81 169 GLU B CA 1
ATOM 4645 C C . GLU B 1 169 ? -18.25 25.578 17.859 1 98.81 169 GLU B C 1
ATOM 4647 O O . GLU B 1 169 ? -17.781 25.906 16.766 1 98.81 169 GLU B O 1
ATOM 4652 N N . TYR B 1 170 ? -19.344 24.984 18.047 1 98.75 170 TYR B N 1
ATOM 4653 C CA . TYR B 1 170 ? -20.266 24.75 16.953 1 98.75 170 TYR B CA 1
ATOM 4654 C C . TYR B 1 170 ? -21.703 24.75 17.438 1 98.75 170 TYR B C 1
ATOM 4656 O O . TYR B 1 170 ? -22.016 24.234 18.5 1 98.75 170 TYR B O 1
ATOM 4664 N N . GLN B 1 171 ? -22.547 25.328 16.719 1 98.25 171 GLN B N 1
ATOM 4665 C CA . GLN B 1 171 ? -24 25.281 16.922 1 98.25 171 GLN B CA 1
ATOM 4666 C C . GLN B 1 171 ? -24.734 25.172 15.586 1 98.25 171 GLN B C 1
ATOM 4668 O O . GLN B 1 171 ? -24.672 26.094 14.758 1 98.25 171 GLN B O 1
ATOM 4673 N N . GLY B 1 172 ? -25.312 24.094 15.398 1 97.5 172 GLY B N 1
ATOM 4674 C CA . GLY B 1 172 ? -26.016 23.875 14.141 1 97.5 172 GLY B CA 1
ATOM 4675 C C . GLY B 1 172 ? -26.453 22.438 13.945 1 97.5 172 GLY B C 1
ATOM 4676 O O . GLY B 1 172 ? -26.422 21.625 14.883 1 97.5 172 GLY B O 1
ATOM 4677 N N . ALA B 1 173 ? -26.953 22.219 12.781 1 96.88 173 ALA B N 1
ATOM 4678 C CA . ALA B 1 173 ? -27.438 20.875 12.438 1 96.88 173 ALA B CA 1
ATOM 4679 C C . ALA B 1 173 ? -26.281 19.984 11.969 1 96.88 173 ALA B C 1
ATOM 4681 O O . ALA B 1 173 ? -25.312 20.469 11.391 1 96.88 173 ALA B O 1
ATOM 4682 N N . MET B 1 174 ? -26.359 18.719 12.305 1 97.5 174 MET B N 1
ATOM 4683 C CA . MET B 1 174 ? -25.531 17.672 11.727 1 97.5 174 MET B CA 1
ATOM 4684 C C . MET B 1 174 ? -26.359 16.438 11.367 1 97.5 174 MET B C 1
ATOM 4686 O O . MET B 1 174 ? -27.5 16.312 11.797 1 97.5 174 MET B O 1
ATOM 4690 N N . ARG B 1 175 ? -25.781 15.648 10.539 1 96.75 175 ARG B N 1
ATOM 4691 C CA . ARG B 1 175 ? -26.422 14.391 10.141 1 96.75 175 ARG B CA 1
ATOM 4692 C C . ARG B 1 175 ? -25.391 13.258 10.086 1 96.75 175 ARG B C 1
ATOM 4694 O O . ARG B 1 175 ? -24.188 13.508 10.047 1 96.75 175 ARG B O 1
ATOM 4701 N N . PHE B 1 176 ? -25.922 12.062 10.07 1 95.81 176 PHE B N 1
ATOM 4702 C CA . PHE B 1 176 ? -25.016 10.945 9.828 1 95.81 176 PHE B CA 1
ATOM 4703 C C . PHE B 1 176 ? -24.516 10.945 8.391 1 95.81 176 PHE B C 1
ATOM 4705 O O . PHE B 1 176 ? -25.281 11.266 7.469 1 95.81 176 PHE B O 1
ATOM 4712 N N . GLU B 1 177 ? -23.234 10.703 8.07 1 91.25 177 GLU B N 1
ATOM 4713 C CA . GLU B 1 177 ? -22.562 10.75 6.773 1 91.25 177 GLU B CA 1
ATOM 4714 C C . GLU B 1 177 ? -23.359 10.008 5.707 1 91.25 177 GLU B C 1
ATOM 4716 O O . GLU B 1 177 ? -23.5 10.492 4.582 1 91.25 177 GLU B O 1
ATOM 4721 N N . ASN B 1 178 ? -23.938 8.867 5.922 1 82.62 178 ASN B N 1
ATOM 4722 C CA . ASN B 1 178 ? -24.625 8.078 4.906 1 82.62 178 ASN B CA 1
ATOM 4723 C C . ASN B 1 178 ? -26.125 8.031 5.172 1 82.62 178 ASN B C 1
ATOM 4725 O O . ASN B 1 178 ? -26.812 7.082 4.766 1 82.62 178 ASN B O 1
ATOM 4729 N N . ASP B 1 179 ? -26.578 9.008 5.828 1 87.25 179 ASP B N 1
ATOM 4730 C CA . ASP B 1 179 ? -28 9.078 6.133 1 87.25 179 ASP B CA 1
ATOM 4731 C C . ASP B 1 179 ? -28.5 10.523 6.121 1 87.25 179 ASP B C 1
ATOM 4733 O O . ASP B 1 179 ? -28.312 11.25 7.102 1 87.25 179 ASP B O 1
ATOM 4737 N N . LEU B 1 180 ? -29.219 10.906 5.125 1 80.62 180 LEU B N 1
ATOM 4738 C CA . LEU B 1 180 ? -29.672 12.289 4.984 1 80.62 180 LEU B CA 1
ATOM 4739 C C . LEU B 1 180 ? -31.047 12.477 5.629 1 80.62 180 LEU B C 1
ATOM 4741 O O . LEU B 1 180 ? -31.562 13.594 5.668 1 80.62 180 LEU B O 1
ATOM 4745 N N . SER B 1 181 ? -31.484 11.453 6.16 1 85.81 181 SER B N 1
ATOM 4746 C CA . SER B 1 181 ? -32.875 11.5 6.586 1 85.81 181 SER B CA 1
ATOM 4747 C C . SER B 1 181 ? -33 12.133 7.969 1 85.81 181 SER B C 1
ATOM 4749 O O . SER B 1 181 ? -34.031 12.711 8.289 1 85.81 181 SER B O 1
ATOM 4751 N N . GLN B 1 182 ? -31.969 11.992 8.695 1 88 182 GLN B N 1
ATOM 4752 C CA . GLN B 1 182 ? -32.125 12.453 10.07 1 88 182 GLN B CA 1
ATOM 4753 C C . GLN B 1 182 ? -31.125 13.578 10.375 1 88 182 GLN B C 1
ATOM 4755 O O . GLN B 1 182 ? -29.922 13.406 10.227 1 88 182 GLN B O 1
ATOM 4760 N N . GLU B 1 183 ? -31.672 14.727 10.766 1 94.44 183 GLU B N 1
ATOM 4761 C CA . GLU B 1 183 ? -30.875 15.859 11.219 1 94.44 183 GLU B CA 1
ATOM 4762 C C . GLU B 1 183 ? -30.906 16 12.734 1 94.44 183 GLU B C 1
ATOM 4764 O O . GLU B 1 183 ? -31.969 15.82 13.352 1 94.44 183 GLU B O 1
ATOM 4769 N N . MET B 1 184 ? -29.797 16.281 13.281 1 96.69 184 MET B N 1
ATOM 4770 C CA . MET B 1 184 ? -29.672 16.453 14.719 1 96.69 184 MET B CA 1
ATOM 4771 C C . MET B 1 184 ? -29.125 17.844 15.047 1 96.69 184 MET B C 1
ATOM 4773 O O . MET B 1 184 ? -28.266 18.359 14.336 1 96.69 184 MET B O 1
ATOM 4777 N N . LYS B 1 185 ? -29.703 18.422 16.109 1 97.94 185 LYS B N 1
ATOM 4778 C CA . LYS B 1 185 ? -29.156 19.688 16.594 1 97.94 185 LYS B CA 1
ATOM 4779 C C . LYS B 1 185 ? -27.938 19.438 17.5 1 97.94 185 LYS B C 1
ATOM 4781 O O . LYS B 1 185 ? -28.031 18.719 18.5 1 97.94 185 LYS B O 1
ATOM 4786 N N . VAL B 1 186 ? -26.859 20.094 17.109 1 98.56 186 VAL B N 1
ATOM 4787 C CA . VAL B 1 186 ? -25.625 19.812 17.828 1 98.56 186 VAL B CA 1
ATOM 4788 C C . VAL B 1 186 ? -25.031 21.125 18.359 1 98.56 186 VAL B C 1
ATOM 4790 O O . VAL B 1 186 ? -25.016 22.141 17.656 1 98.56 186 VAL B O 1
ATOM 4793 N N . LYS B 1 187 ? -24.656 21.109 19.594 1 98.69 187 LYS B N 1
ATOM 4794 C CA . LYS B 1 187 ? -23.875 22.172 20.234 1 98.69 187 LYS B CA 1
ATOM 4795 C C . LYS B 1 187 ? -22.562 21.641 20.781 1 98.69 187 LYS B C 1
ATOM 4797 O O . LYS B 1 187 ? -22.562 20.719 21.594 1 98.69 187 LYS B O 1
ATOM 4802 N N . LEU B 1 188 ? -21.5 22.172 20.312 1 98.75 188 LEU B N 1
ATOM 4803 C CA . LEU B 1 188 ? -20.156 21.766 20.719 1 98.75 188 LEU B CA 1
ATOM 4804 C C . LEU B 1 188 ? -19.406 22.922 21.391 1 98.75 188 LEU B C 1
ATOM 4806 O O . LEU B 1 188 ? -19.406 24.047 20.859 1 98.75 188 LEU B O 1
ATOM 4810 N N . GLU B 1 189 ? -18.859 22.719 22.484 1 98.81 189 GLU B N 1
ATOM 4811 C CA . GLU B 1 189 ? -17.938 23.625 23.172 1 98.81 189 GLU B CA 1
ATOM 4812 C C . GLU B 1 189 ? -16.766 22.859 23.766 1 98.81 189 GLU B C 1
ATOM 4814 O O . GLU B 1 189 ? -16.938 22.031 24.672 1 98.81 189 GLU B O 1
ATOM 4819 N N . ALA B 1 190 ? -15.664 23.125 23.297 1 98.81 190 ALA B N 1
ATOM 4820 C CA . ALA B 1 190 ? -14.469 22.422 23.75 1 98.81 190 ALA B CA 1
ATOM 4821 C C . ALA B 1 190 ? -13.25 23.328 23.75 1 98.81 190 ALA B C 1
ATOM 4823 O O . ALA B 1 190 ? -13.234 24.359 23.062 1 98.81 190 ALA B O 1
ATOM 4824 N N . PHE B 1 191 ? -12.25 22.984 24.547 1 98.94 191 PHE B N 1
ATOM 4825 C CA . PHE B 1 191 ? -10.992 23.719 24.625 1 98.94 191 PHE B CA 1
ATOM 4826 C C . PHE B 1 191 ? -9.812 22.828 24.266 1 98.94 191 PHE B C 1
ATOM 4828 O O . PHE B 1 191 ? -9.656 21.75 24.844 1 98.94 191 PHE B O 1
ATOM 4835 N N . TRP B 1 192 ? -9.062 23.234 23.312 1 98.88 192 TRP B N 1
ATOM 4836 C CA . TRP B 1 192 ? -7.766 22.641 23.016 1 98.88 192 TRP B CA 1
ATOM 4837 C C . TRP B 1 192 ? -6.66 23.297 23.828 1 98.88 192 TRP B C 1
ATOM 4839 O O . TRP B 1 192 ? -6.547 24.531 23.844 1 98.88 192 TRP B O 1
ATOM 4849 N N . THR B 1 193 ? -5.848 22.5 24.531 1 98.75 193 THR B N 1
ATOM 4850 C CA . THR B 1 193 ? -4.754 23.016 25.344 1 98.75 193 THR B CA 1
ATOM 4851 C C . THR B 1 193 ? -3.49 22.188 25.125 1 98.75 193 THR B C 1
ATOM 4853 O O . THR B 1 193 ? -3.564 21.016 24.719 1 98.75 193 THR B O 1
ATOM 4856 N N . THR B 1 194 ? -2.346 22.828 25.344 1 97.88 194 THR B N 1
ATOM 4857 C CA . THR B 1 194 ? -1.114 22.062 25.188 1 97.88 194 THR B CA 1
ATOM 4858 C C . THR B 1 194 ? 0.007 22.672 26.031 1 97.88 194 THR B C 1
ATOM 4860 O O . THR B 1 194 ? -0.033 23.844 26.375 1 97.88 194 THR B O 1
ATOM 4863 N N . ASP B 1 195 ? 0.898 21.828 26.469 1 95.62 195 ASP B N 1
ATOM 4864 C CA . ASP B 1 195 ? 2.174 22.234 27.047 1 95.62 195 ASP B CA 1
ATOM 4865 C C . ASP B 1 195 ? 3.346 21.734 26.203 1 95.62 195 ASP B C 1
ATOM 4867 O O . ASP B 1 195 ? 4.496 21.766 26.656 1 95.62 195 ASP B O 1
ATOM 4871 N N . LEU B 1 196 ? 3.023 21.234 25.062 1 97.19 196 LEU B N 1
ATOM 4872 C CA . LEU B 1 196 ? 4.043 20.719 24.156 1 97.19 196 LEU B CA 1
ATOM 4873 C C . LEU B 1 196 ? 4.512 21.797 23.188 1 97.19 196 LEU B C 1
ATOM 4875 O O . LEU B 1 196 ? 3.777 22.75 22.906 1 97.19 196 LEU B O 1
ATOM 4879 N N . PRO B 1 197 ? 5.691 21.688 22.719 1 96.25 197 PRO B N 1
ATOM 4880 C CA . PRO B 1 197 ? 6.188 22.688 21.766 1 96.25 197 PRO B CA 1
ATOM 4881 C C . PRO B 1 197 ? 5.559 22.547 20.375 1 96.25 197 PRO B C 1
ATOM 4883 O O . PRO B 1 197 ? 5.168 21.438 19.984 1 96.25 197 PRO B O 1
ATOM 4886 N N . TYR B 1 198 ? 5.48 23.672 19.688 1 96.12 198 TYR B N 1
ATOM 4887 C CA . TYR B 1 198 ? 5.008 23.656 18.312 1 96.12 198 TYR B CA 1
ATOM 4888 C C . TYR B 1 198 ? 6.137 23.297 17.359 1 96.12 198 TYR B C 1
ATOM 4890 O O . TYR B 1 198 ? 7.312 23.344 17.719 1 96.12 198 TYR B O 1
ATOM 4898 N N . TYR B 1 199 ? 5.855 22.859 16.234 1 97.19 199 TYR B N 1
ATOM 4899 C CA . TYR B 1 199 ? 6.797 22.516 15.18 1 97.19 199 TYR B CA 1
ATOM 4900 C C . TYR B 1 199 ? 6.512 23.312 13.914 1 97.19 199 TYR B C 1
ATOM 4902 O O . TYR B 1 199 ? 5.449 23.172 13.305 1 97.19 199 TYR B O 1
ATOM 4910 N N . ASN B 1 200 ? 7.426 24.141 13.555 1 95.5 200 ASN B N 1
ATOM 4911 C CA . ASN B 1 200 ? 7.316 24.922 12.328 1 95.5 200 ASN B CA 1
ATOM 4912 C C . ASN B 1 200 ? 8.047 24.266 11.172 1 95.5 200 ASN B C 1
ATOM 4914 O O . ASN B 1 200 ? 9.281 24.188 11.164 1 95.5 200 ASN B O 1
ATOM 4918 N N . PHE B 1 201 ? 7.363 23.891 10.141 1 95.31 201 PHE B N 1
ATOM 4919 C CA . PHE B 1 201 ? 7.938 23.109 9.047 1 95.31 201 PHE B CA 1
ATOM 4920 C C . PHE B 1 201 ? 8.898 23.953 8.227 1 95.31 201 PHE B C 1
ATOM 4922 O O . PHE B 1 201 ? 9.719 23.422 7.48 1 95.31 201 PHE B O 1
ATOM 4929 N N . ALA B 1 202 ? 8.852 25.219 8.32 1 89.19 202 ALA B N 1
ATOM 4930 C CA . ALA B 1 202 ? 9.758 26.094 7.57 1 89.19 202 ALA B CA 1
ATOM 4931 C C . ALA B 1 202 ? 11.133 26.156 8.227 1 89.19 202 ALA B C 1
ATOM 4933 O O . ALA B 1 202 ? 12.148 26.297 7.547 1 89.19 202 ALA B O 1
ATOM 4934 N N . THR B 1 203 ? 11.148 26 9.539 1 90.38 203 THR B N 1
ATOM 4935 C CA . THR B 1 203 ? 12.406 26.266 10.234 1 90.38 203 THR B CA 1
ATOM 4936 C C . THR B 1 203 ? 12.914 25 10.922 1 90.38 203 THR B C 1
ATOM 4938 O O . THR B 1 203 ? 14.117 24.844 11.141 1 90.38 203 THR B O 1
ATOM 4941 N N . ASP B 1 204 ? 12.047 24.125 11.234 1 94.44 204 ASP B N 1
ATOM 4942 C CA . ASP B 1 204 ? 12.438 23.078 12.18 1 94.44 204 ASP B CA 1
ATOM 4943 C C . ASP B 1 204 ? 12.75 21.766 11.453 1 94.44 204 ASP B C 1
ATOM 4945 O O . ASP B 1 204 ? 13.297 20.844 12.055 1 94.44 204 ASP B O 1
ATOM 4949 N N . MET B 1 205 ? 12.5 21.625 10.211 1 96.12 205 MET B N 1
ATOM 4950 C CA . MET B 1 205 ? 12.719 20.391 9.469 1 96.12 205 MET B CA 1
ATOM 4951 C C . MET B 1 205 ? 14.203 20.062 9.398 1 96.12 205 MET B C 1
ATOM 4953 O O . MET B 1 205 ? 15.047 20.953 9.336 1 96.12 205 MET B O 1
ATOM 4957 N N . ASP B 1 206 ? 14.531 18.781 9.469 1 97.25 206 ASP B N 1
ATOM 4958 C CA . ASP B 1 206 ? 15.883 18.344 9.141 1 97.25 206 ASP B CA 1
ATOM 4959 C C . ASP B 1 206 ? 16.219 18.641 7.68 1 97.25 206 ASP B C 1
ATOM 4961 O O . ASP B 1 206 ? 15.383 18.453 6.793 1 97.25 206 ASP B O 1
ATOM 4965 N N . PRO B 1 207 ? 17.375 19.062 7.406 1 97.25 207 PRO B N 1
ATOM 4966 C CA . PRO B 1 207 ? 17.719 19.453 6.035 1 97.25 207 PRO B CA 1
ATOM 4967 C C . PRO B 1 207 ? 17.797 18.266 5.086 1 97.25 207 PRO B C 1
ATOM 4969 O O . PRO B 1 207 ? 17.672 18.422 3.871 1 97.25 207 PRO B O 1
ATOM 4972 N N . ARG B 1 208 ? 18.062 17.109 5.516 1 97.75 208 ARG B N 1
ATOM 4973 C CA . ARG B 1 208 ? 18.344 15.961 4.668 1 97.75 208 ARG B CA 1
ATOM 4974 C C . ARG B 1 208 ? 17.141 15.609 3.803 1 97.75 208 ARG B C 1
ATOM 4976 O O . ARG B 1 208 ? 17.281 15.414 2.592 1 97.75 208 ARG B O 1
ATOM 4983 N N . PRO B 1 209 ? 15.836 15.516 4.332 1 98.44 209 PRO B N 1
ATOM 4984 C CA . PRO B 1 209 ? 14.688 15.227 3.467 1 98.44 209 PRO B CA 1
ATOM 4985 C C . PRO B 1 209 ? 14.484 16.281 2.385 1 98.44 209 PRO B C 1
ATOM 4987 O O . PRO B 1 209 ? 14.172 15.953 1.24 1 98.44 209 PRO B O 1
ATOM 4990 N N . VAL B 1 210 ? 14.688 17.5 2.764 1 97.25 210 VAL B N 1
ATOM 4991 C CA . VAL B 1 210 ? 14.508 18.594 1.81 1 97.25 210 VAL B CA 1
ATOM 4992 C C . VAL B 1 210 ? 15.578 18.5 0.722 1 97.25 210 VAL B C 1
ATOM 4994 O O . VAL B 1 210 ? 15.281 18.672 -0.463 1 97.25 210 VAL B O 1
ATOM 4997 N N . ALA B 1 211 ? 16.797 18.234 1.133 1 97.94 211 ALA B N 1
ATOM 4998 C CA . ALA B 1 211 ? 17.891 18.094 0.178 1 97.94 211 ALA B CA 1
ATOM 4999 C C . ALA B 1 211 ? 17.641 16.953 -0.786 1 97.94 211 ALA B C 1
ATOM 5001 O O . ALA B 1 211 ? 17.875 17.062 -1.989 1 97.94 211 ALA B O 1
ATOM 5002 N N . ARG B 1 212 ? 17.156 15.852 -0.284 1 98.06 212 ARG B N 1
ATOM 5003 C CA . ARG B 1 212 ? 16.828 14.703 -1.121 1 98.06 212 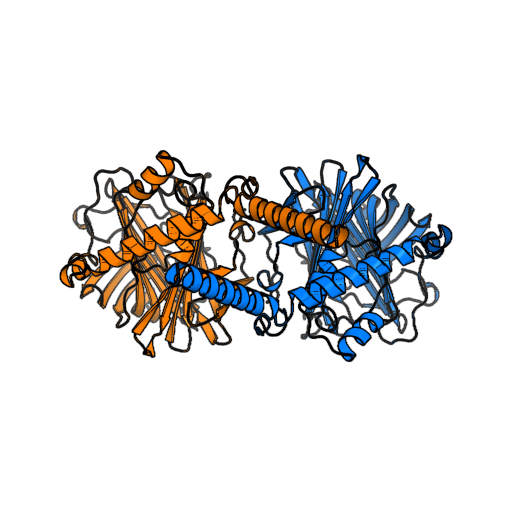ARG B CA 1
ATOM 5004 C C . ARG B 1 212 ? 15.742 15.055 -2.127 1 98.06 212 ARG B C 1
ATOM 5006 O O . ARG B 1 212 ? 15.828 14.688 -3.301 1 98.06 212 ARG B O 1
ATOM 5013 N N . ALA B 1 213 ? 14.727 15.758 -1.654 1 97.81 213 ALA B N 1
ATOM 5014 C CA . ALA B 1 213 ? 13.625 16.156 -2.521 1 97.81 213 ALA B CA 1
ATOM 5015 C C . ALA B 1 213 ? 14.102 17.094 -3.625 1 97.81 213 ALA B C 1
ATOM 5017 O O . ALA B 1 213 ? 13.781 16.906 -4.797 1 97.81 213 ALA B O 1
ATOM 5018 N N . MET B 1 214 ? 14.938 18.031 -3.258 1 96.38 214 MET B N 1
ATOM 5019 C CA . MET B 1 214 ? 15.445 19 -4.219 1 96.38 214 MET B CA 1
ATOM 5020 C C . MET B 1 214 ? 16.359 18.312 -5.242 1 96.38 214 MET B C 1
ATOM 5022 O O . MET B 1 214 ? 16.328 18.656 -6.426 1 96.38 214 MET B O 1
ATOM 5026 N N . ALA B 1 215 ? 17.125 17.422 -4.766 1 96.5 215 ALA B N 1
ATOM 5027 C CA . ALA B 1 215 ? 18.109 16.766 -5.625 1 96.5 215 ALA B CA 1
ATOM 5028 C C . ALA B 1 215 ? 17.422 15.945 -6.715 1 96.5 215 ALA B C 1
ATOM 5030 O O . ALA B 1 215 ? 18 15.719 -7.781 1 96.5 215 ALA B O 1
ATOM 5031 N N . LYS B 1 216 ? 16.219 15.539 -6.508 1 96.25 216 LYS B N 1
ATOM 5032 C CA . LYS B 1 216 ? 15.484 14.734 -7.48 1 96.25 216 LYS B CA 1
ATOM 5033 C C . LYS B 1 216 ? 14.898 15.602 -8.586 1 96.25 216 LYS B C 1
ATOM 5035 O O . LYS B 1 216 ? 14.641 15.117 -9.695 1 96.25 216 LYS B O 1
ATOM 5040 N N . GLU B 1 217 ? 14.688 16.891 -8.312 1 96.12 217 GLU B N 1
ATOM 5041 C CA . GLU B 1 217 ? 14 17.781 -9.242 1 96.12 217 GLU B CA 1
ATOM 5042 C C . GLU B 1 217 ? 14.938 18.266 -10.344 1 96.12 217 GLU B C 1
ATOM 5044 O O . GLU B 1 217 ? 16.156 18.219 -10.195 1 96.12 217 GLU B O 1
ATOM 5049 N N . LEU B 1 218 ? 14.289 18.672 -11.445 1 93.12 218 LEU B N 1
ATOM 5050 C CA . LEU B 1 218 ? 15.039 19.391 -12.469 1 93.12 218 LEU B CA 1
ATOM 5051 C C . LEU B 1 218 ? 15.297 20.828 -12.055 1 93.12 218 LEU B C 1
ATOM 5053 O O . LEU B 1 218 ? 14.352 21.578 -11.758 1 93.12 218 LEU B O 1
ATOM 5057 N N . TRP B 1 219 ? 16.547 21.172 -12.023 1 93.31 219 TRP B N 1
ATOM 5058 C CA . TRP B 1 219 ? 16.906 22.516 -11.602 1 93.31 219 TRP B CA 1
ATOM 5059 C C . TRP B 1 219 ? 16.75 23.516 -12.75 1 93.31 219 TRP B C 1
ATOM 5061 O O . TRP B 1 219 ? 17.234 23.266 -13.859 1 93.31 219 TRP B O 1
ATOM 5071 N N . SER B 1 220 ? 15.992 24.547 -12.523 1 94.06 220 SER B N 1
ATOM 5072 C CA . SER B 1 220 ? 15.805 25.672 -13.422 1 94.06 220 SER B CA 1
ATOM 5073 C C . SER B 1 220 ? 15.539 26.969 -12.648 1 94.06 220 SER B C 1
ATOM 5075 O O . SER B 1 220 ? 15.258 26.922 -11.453 1 94.06 220 SER B O 1
ATOM 5077 N N . ARG B 1 221 ? 15.695 28.016 -13.305 1 94.12 221 ARG B N 1
ATOM 5078 C CA . ARG B 1 221 ? 15.352 29.281 -12.672 1 94.12 221 ARG B CA 1
ATOM 5079 C C . ARG B 1 221 ? 13.891 29.312 -12.227 1 94.12 221 ARG B C 1
ATOM 5081 O O . ARG B 1 221 ? 13.578 29.781 -11.133 1 94.12 221 ARG B O 1
ATOM 5088 N N . GLU B 1 222 ? 13.148 28.812 -13.055 1 94.06 222 GLU B N 1
ATOM 5089 C CA . GLU B 1 222 ? 11.719 28.75 -12.766 1 94.06 222 GLU B CA 1
ATOM 5090 C C . GLU B 1 222 ? 11.438 27.906 -11.531 1 94.06 222 GLU B C 1
ATOM 5092 O O . GLU B 1 222 ? 10.617 28.281 -10.688 1 94.06 222 GLU B O 1
ATOM 5097 N N . HIS B 1 223 ? 12.102 26.828 -11.414 1 93.12 223 HIS B N 1
ATOM 5098 C CA . HIS B 1 223 ? 11.906 25.938 -10.273 1 93.12 223 HIS B CA 1
ATOM 5099 C C . HIS B 1 223 ? 12.242 26.641 -8.961 1 93.12 223 HIS B C 1
ATOM 5101 O O . HIS B 1 223 ? 11.469 26.578 -8.008 1 93.12 223 HIS B O 1
ATOM 5107 N N . PHE B 1 224 ? 13.328 27.359 -8.891 1 92.38 224 PHE B N 1
ATOM 5108 C CA . PHE B 1 224 ? 13.766 28.031 -7.668 1 92.38 224 PHE B CA 1
ATOM 5109 C C . PHE B 1 224 ? 12.867 29.219 -7.355 1 92.38 224 PHE B C 1
ATOM 5111 O O . PHE B 1 224 ? 12.625 29.531 -6.188 1 92.38 224 PHE B O 1
ATOM 5118 N N . GLN B 1 225 ? 12.367 29.859 -8.375 1 93.19 225 GLN B N 1
ATOM 5119 C CA . GLN B 1 225 ? 11.406 30.938 -8.172 1 93.19 225 GLN B CA 1
ATOM 5120 C C . GLN B 1 225 ? 10.102 30.391 -7.59 1 93.19 225 GLN B C 1
ATOM 5122 O O . GLN B 1 225 ? 9.492 31.031 -6.727 1 93.19 225 GLN B O 1
ATOM 5127 N N . ASN B 1 226 ? 9.727 29.266 -8.047 1 92.19 226 ASN B N 1
ATOM 5128 C CA . ASN B 1 226 ? 8.508 28.641 -7.555 1 92.19 226 ASN B CA 1
ATOM 5129 C C . ASN B 1 226 ? 8.625 28.266 -6.082 1 92.19 226 ASN B C 1
ATOM 5131 O O . ASN B 1 226 ? 7.656 28.359 -5.332 1 92.19 226 ASN B O 1
ATOM 5135 N N . LEU B 1 227 ? 9.789 27.844 -5.664 1 90.44 227 LEU B N 1
ATOM 5136 C CA . LEU B 1 227 ? 10.008 27.484 -4.27 1 90.44 227 LEU B CA 1
ATOM 5137 C C . LEU B 1 227 ? 9.727 28.672 -3.35 1 90.44 227 LEU B C 1
ATOM 5139 O O . LEU B 1 227 ? 9.148 28.5 -2.277 1 90.44 227 LEU B O 1
ATOM 5143 N N . LYS B 1 228 ? 10.094 29.797 -3.787 1 88.75 228 LYS B N 1
ATOM 5144 C CA . LYS B 1 228 ? 9.867 31.016 -3.014 1 88.75 228 LYS B CA 1
ATOM 5145 C C . LYS B 1 228 ? 8.414 31.453 -3.111 1 88.75 228 LYS B C 1
ATOM 5147 O O . LYS B 1 228 ? 7.793 31.797 -2.102 1 88.75 228 LYS B O 1
ATOM 5152 N N . LYS B 1 229 ? 7.938 31.391 -4.281 1 89.06 229 LYS B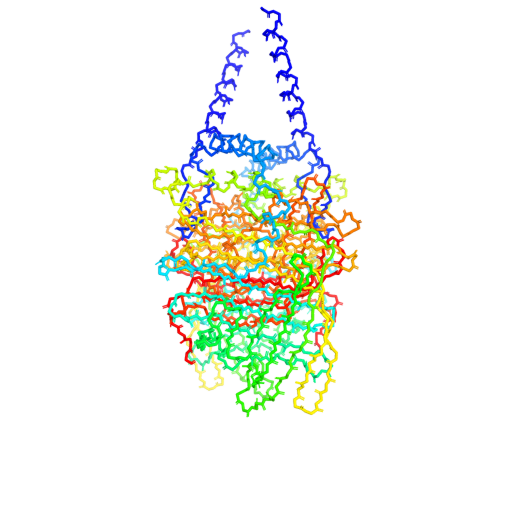 N 1
ATOM 5153 C CA . LYS B 1 229 ? 6.605 31.891 -4.605 1 89.06 229 LYS B CA 1
ATOM 5154 C C . LYS B 1 229 ? 5.527 31.109 -3.85 1 89.06 229 LYS B C 1
ATOM 5156 O O . LYS B 1 229 ? 4.539 31.703 -3.404 1 89.06 229 LYS B O 1
ATOM 5161 N N . TYR B 1 230 ? 5.746 29.891 -3.645 1 87.12 230 TYR B N 1
ATOM 5162 C CA . TYR B 1 230 ? 4.691 29.047 -3.104 1 87.12 230 TYR B CA 1
ATOM 5163 C C . TYR B 1 230 ? 4.988 28.656 -1.659 1 87.12 230 TYR B C 1
ATOM 5165 O O . TYR B 1 230 ? 4.371 27.734 -1.117 1 87.12 230 TYR B O 1
ATOM 5173 N N . HIS B 1 231 ? 5.895 29.312 -1.097 1 85.62 231 HIS B N 1
ATOM 5174 C CA . HIS B 1 231 ? 6.184 29.078 0.315 1 85.62 231 HIS B CA 1
ATOM 5175 C C . HIS B 1 231 ? 4.996 29.469 1.189 1 85.62 231 HIS B C 1
ATOM 5177 O O . HIS B 1 231 ? 4.371 30.516 0.964 1 85.62 231 HIS B O 1
ATOM 5183 N N . GLN B 1 232 ? 4.695 28.656 2.127 1 86.62 232 GLN B N 1
ATOM 5184 C CA . GLN B 1 232 ? 3.67 28.906 3.137 1 86.62 232 GLN B CA 1
ATOM 5185 C C . GLN B 1 232 ? 4.195 28.609 4.539 1 86.62 232 GLN B C 1
ATOM 5187 O O . GLN B 1 232 ? 5.078 27.766 4.711 1 86.62 232 GLN B O 1
ATOM 5192 N N . THR B 1 233 ? 3.664 29.391 5.488 1 91.56 233 THR B N 1
ATOM 5193 C CA . THR B 1 233 ? 3.928 29.047 6.879 1 91.56 233 THR B CA 1
ATOM 5194 C C . THR B 1 233 ? 2.979 27.953 7.352 1 91.56 233 THR B C 1
ATOM 5196 O O . THR B 1 233 ? 1.768 28.031 7.145 1 91.56 233 THR B O 1
ATOM 5199 N N . HIS B 1 234 ? 3.49 26.938 7.848 1 95.38 234 HIS B N 1
ATOM 5200 C CA . HIS B 1 234 ? 2.746 25.797 8.367 1 95.38 234 HIS B CA 1
ATOM 5201 C C . HIS B 1 234 ? 3.383 25.25 9.648 1 95.38 234 HIS B C 1
ATOM 5203 O O . HIS B 1 234 ? 4.555 24.875 9.648 1 95.38 234 HIS B O 1
ATOM 5209 N N . TYR B 1 235 ? 2.689 25.328 10.703 1 97 235 TYR B N 1
ATOM 5210 C CA . TYR B 1 235 ? 3.18 24.703 11.93 1 97 235 TYR B CA 1
ATOM 5211 C C . TYR B 1 235 ? 2.1 23.859 12.586 1 97 235 TYR B C 1
ATOM 5213 O O . TYR B 1 235 ? 0.907 24.062 12.352 1 97 235 TYR B O 1
ATOM 5221 N N . GLU B 1 236 ? 2.527 22.938 13.312 1 98.25 236 GLU B N 1
ATOM 5222 C CA . GLU B 1 236 ? 1.645 21.984 13.992 1 98.25 236 GLU B CA 1
ATOM 5223 C C . GLU B 1 236 ? 1.926 21.953 15.492 1 98.25 236 GLU B C 1
ATOM 5225 O O . GLU B 1 236 ? 3.023 22.297 15.93 1 98.25 236 GLU B O 1
ATOM 5230 N N . HIS B 1 237 ? 0.867 21.594 16.172 1 97.19 237 HIS B N 1
ATOM 5231 C CA . HIS B 1 237 ? 0.892 21.562 17.641 1 97.19 237 HIS B CA 1
ATOM 5232 C C . HIS B 1 237 ? -0.017 20.469 18.172 1 97.19 237 HIS B C 1
ATOM 5234 O O . HIS B 1 237 ? -1.216 20.453 17.891 1 97.19 237 HIS B O 1
ATOM 5240 N N . PHE B 1 238 ? 0.69 19.531 18.969 1 98.62 238 PHE B N 1
ATOM 5241 C CA . PHE B 1 238 ? -0.132 18.5 19.578 1 98.62 238 PHE B CA 1
ATOM 5242 C C . PHE B 1 238 ? -0.626 18.938 20.938 1 98.62 238 PHE B C 1
ATOM 5244 O O . PHE B 1 238 ? 0.074 19.656 21.656 1 98.62 238 PHE B O 1
ATOM 5251 N N . GLY B 1 239 ? -1.826 18.547 21.281 1 98.5 239 GLY B N 1
ATOM 5252 C CA . GLY B 1 239 ? -2.443 18.844 22.562 1 98.5 239 GLY B CA 1
ATOM 5253 C C . GLY B 1 239 ? -3.641 17.953 22.859 1 98.5 239 GLY B C 1
ATOM 5254 O O . GLY B 1 239 ? -3.691 16.797 22.438 1 98.5 239 GLY B O 1
ATOM 5255 N N . THR B 1 240 ? -4.484 18.516 23.719 1 98.62 240 THR B N 1
ATOM 5256 C CA . THR B 1 240 ? -5.703 17.812 24.109 1 98.62 240 THR B CA 1
ATOM 5257 C C . THR B 1 240 ? -6.93 18.688 23.891 1 98.62 240 THR B C 1
ATOM 5259 O O . THR B 1 240 ? -6.863 19.906 24.078 1 98.62 240 THR B O 1
ATOM 5262 N N . LEU B 1 241 ? -7.957 18.062 23.484 1 98.88 241 LEU B N 1
ATOM 5263 C CA . LEU B 1 241 ? -9.242 18.734 23.328 1 98.88 241 LEU B CA 1
ATOM 5264 C C . LEU B 1 241 ? -10.266 18.188 24.312 1 98.88 241 LEU B C 1
ATOM 5266 O O . LEU B 1 241 ? -10.594 17 24.281 1 98.88 241 LEU B O 1
ATOM 5270 N N . GLU B 1 242 ? -10.766 19.047 25.172 1 98.81 242 GLU B N 1
ATOM 5271 C CA . GLU B 1 242 ? -11.734 18.672 26.203 1 98.81 242 GLU B CA 1
ATOM 5272 C C . GLU B 1 242 ? -12.945 19.594 26.172 1 98.81 242 GLU B C 1
ATOM 5274 O O . GLU B 1 242 ? -12.812 20.797 25.984 1 98.81 242 GLU B O 1
ATOM 5279 N N . GLY B 1 243 ? -14.102 18.969 26.312 1 98.69 243 GLY B N 1
ATOM 5280 C CA . GLY B 1 243 ? -15.328 19.75 26.344 1 98.69 243 GLY B CA 1
ATOM 5281 C C . GLY B 1 243 ? -16.578 18.891 26.391 1 98.69 243 GLY B C 1
ATOM 5282 O O . GLY B 1 243 ? -16.609 17.844 27.031 1 98.69 243 GLY B O 1
ATOM 5283 N N . LYS B 1 244 ? -17.625 19.469 25.797 1 98.5 244 LYS B N 1
ATOM 5284 C CA . LYS B 1 244 ? -18.906 18.781 25.766 1 98.5 244 LYS B CA 1
ATOM 5285 C C . LYS B 1 244 ? -19.594 18.953 24.406 1 98.5 244 LYS B C 1
ATOM 5287 O O . LYS B 1 244 ? -19.406 19.984 23.75 1 98.5 244 LYS B O 1
ATOM 5292 N N . VAL B 1 245 ? -20.375 17.953 24.125 1 98.56 245 VAL B N 1
ATOM 5293 C CA . VAL B 1 245 ? -21.188 17.953 22.922 1 98.56 245 VAL B CA 1
ATOM 5294 C C . VAL B 1 245 ? -22.641 17.641 23.281 1 98.56 245 VAL B C 1
ATOM 5296 O O . VAL B 1 245 ? -22.922 16.609 23.906 1 98.56 245 VAL B O 1
ATOM 5299 N N . GLN B 1 246 ? -23.484 18.531 22.938 1 98.62 246 GLN B N 1
ATOM 5300 C CA . GLN B 1 246 ? -24.906 18.281 23.078 1 98.62 246 GLN B CA 1
ATOM 5301 C C . GLN B 1 246 ? -25.531 17.859 21.75 1 98.62 246 GLN B C 1
ATOM 5303 O O . GLN B 1 246 ? -25.406 18.578 20.75 1 98.62 246 GLN B O 1
ATOM 5308 N N . ILE B 1 247 ? -26.109 16.75 21.719 1 98 247 ILE B N 1
ATOM 5309 C CA . ILE B 1 247 ? -26.828 16.25 20.547 1 98 247 ILE B CA 1
ATOM 5310 C C . ILE B 1 247 ? -28.312 16.109 20.891 1 98 247 ILE B C 1
ATOM 5312 O O . ILE B 1 247 ? -28.703 15.227 21.672 1 98 247 ILE B O 1
ATOM 5316 N N . ASP B 1 248 ? -29.031 16.953 20.297 1 96.56 248 ASP B N 1
ATOM 5317 C CA . ASP B 1 248 ? -30.438 17.094 20.672 1 96.56 248 ASP B CA 1
ATOM 5318 C C . ASP B 1 248 ? -30.594 17.297 22.172 1 96.56 248 ASP B C 1
ATOM 5320 O O . ASP B 1 248 ? -30.141 18.297 22.719 1 96.56 248 ASP B O 1
ATOM 5324 N N . ASP B 1 249 ? -31.125 16.25 22.812 1 94.88 249 ASP B N 1
ATOM 5325 C CA . ASP B 1 249 ? -31.422 16.484 24.219 1 94.88 249 ASP B CA 1
ATOM 5326 C C . ASP B 1 249 ? -30.422 15.758 25.125 1 94.88 249 ASP B C 1
ATOM 5328 O O . ASP B 1 249 ? -30.578 15.719 26.344 1 94.88 249 ASP B O 1
ATOM 5332 N N . LYS B 1 250 ? -29.359 15.32 24.531 1 97.75 250 LYS B N 1
ATOM 5333 C CA . LYS B 1 250 ? -28.375 14.578 25.312 1 97.75 250 LYS B CA 1
ATOM 5334 C C . LYS B 1 250 ? -27 15.234 25.234 1 97.75 250 LYS B C 1
ATOM 5336 O O . LYS B 1 250 ? -26.609 15.734 24.188 1 97.75 250 LYS B O 1
ATOM 5341 N N . THR B 1 251 ? -26.359 15.234 26.375 1 98.25 251 THR B N 1
ATOM 5342 C CA . THR B 1 251 ? -25.031 15.82 26.453 1 98.25 251 THR B CA 1
ATOM 5343 C C . THR B 1 251 ? -23.984 14.742 26.719 1 98.25 251 THR B C 1
ATOM 5345 O O . THR B 1 251 ? -24.188 13.859 27.562 1 98.25 251 THR B O 1
ATOM 5348 N N . PHE B 1 252 ? -22.844 14.812 26.047 1 98.25 252 PHE B N 1
ATOM 5349 C CA . PHE B 1 252 ? -21.734 13.859 26.172 1 98.25 252 PHE B CA 1
ATOM 5350 C C . PHE B 1 252 ? -20.422 14.578 26.422 1 98.25 252 PHE B C 1
ATOM 5352 O O . PHE B 1 252 ? -20.188 15.656 25.875 1 98.25 252 PHE B O 1
ATOM 5359 N N . PRO B 1 253 ? -19.609 13.984 27.25 1 97.81 253 PRO B N 1
ATOM 5360 C CA . PRO B 1 253 ? -18.25 14.547 27.375 1 97.81 253 PRO B CA 1
ATOM 5361 C C . PRO B 1 253 ? -17.391 14.297 26.141 1 97.81 253 PRO B C 1
ATOM 5363 O O . PRO B 1 253 ? -17.578 13.289 25.453 1 97.81 253 PRO B O 1
ATOM 5366 N N . LEU B 1 254 ? -16.547 15.188 25.828 1 98.31 254 LEU B N 1
ATOM 5367 C CA . LEU B 1 254 ? -15.555 15.062 24.766 1 98.31 254 LEU B CA 1
ATOM 5368 C C . LEU B 1 254 ? -14.141 15.164 25.328 1 98.31 254 LEU B C 1
ATOM 5370 O O . LEU B 1 254 ? -13.805 16.141 26.016 1 98.31 254 LEU B O 1
ATOM 5374 N N . SER B 1 255 ? -13.344 14.164 25.188 1 98.5 255 SER B N 1
ATOM 5375 C CA . SER B 1 255 ? -11.938 14.133 25.578 1 98.5 255 SER B CA 1
ATOM 5376 C C . SER B 1 255 ? -11.102 13.359 24.562 1 98.5 255 SER B C 1
ATOM 5378 O O . SER B 1 255 ? -11.188 12.133 24.484 1 98.5 255 SER B O 1
ATOM 5380 N N . VAL B 1 256 ? -10.305 14.086 23.797 1 98.75 256 VAL B N 1
ATOM 5381 C CA . VAL B 1 256 ? -9.516 13.445 22.75 1 98.75 256 VAL B CA 1
ATOM 5382 C C . VAL B 1 256 ? -8.125 14.07 22.703 1 98.75 256 VAL B C 1
ATOM 5384 O O . VAL B 1 256 ? -7.949 15.234 23.062 1 98.75 256 VAL B O 1
ATOM 5387 N N . ASP B 1 257 ? -7.086 13.266 22.344 1 98.81 257 ASP B N 1
ATOM 5388 C CA . ASP B 1 257 ? -5.793 13.805 21.922 1 98.81 257 ASP B CA 1
ATOM 5389 C C . ASP B 1 257 ? -5.895 14.477 20.562 1 98.81 257 ASP B C 1
ATOM 5391 O O . ASP B 1 257 ? -6.523 13.945 19.641 1 98.81 257 ASP B O 1
ATOM 5395 N N . CYS B 1 258 ? -5.27 15.633 20.406 1 98.88 258 CYS B N 1
ATOM 5396 C CA . CYS B 1 258 ? -5.652 16.438 19.25 1 98.88 258 CYS B CA 1
ATOM 5397 C C . CYS B 1 258 ? -4.449 17.156 18.672 1 98.88 258 CYS B C 1
ATOM 5399 O O . CYS B 1 258 ? -3.705 17.812 19.406 1 98.88 258 CYS B O 1
ATOM 5401 N N . MET B 1 259 ? -4.273 17.016 17.375 1 98.88 259 MET B N 1
ATOM 5402 C CA . MET B 1 259 ? -3.295 17.797 16.625 1 98.88 259 MET B CA 1
ATOM 5403 C C . MET B 1 259 ? -3.936 19.047 16.016 1 98.88 259 MET B C 1
ATOM 5405 O O . MET B 1 259 ? -5.047 18.984 15.5 1 98.88 259 MET B O 1
ATOM 5409 N N . ARG B 1 260 ? -3.258 20.156 16.109 1 98.62 260 ARG B N 1
ATOM 5410 C CA . ARG B 1 260 ? -3.666 21.422 15.516 1 98.62 260 ARG B CA 1
ATOM 5411 C C . ARG B 1 260 ? -2.635 21.906 14.508 1 98.62 260 ARG B C 1
ATOM 5413 O O . ARG B 1 260 ? -1.429 21.781 14.727 1 98.62 260 ARG B O 1
ATOM 5420 N N . ASP B 1 261 ? -3.113 22.359 13.43 1 97.19 261 ASP B N 1
ATOM 5421 C CA . ASP B 1 261 ? -2.168 23 12.516 1 97.19 261 ASP B CA 1
ATOM 5422 C C . ASP B 1 261 ? -2.699 24.344 12.023 1 97.19 261 ASP B C 1
ATOM 5424 O O . ASP B 1 261 ? -3.91 24.578 12.031 1 97.19 261 ASP B O 1
ATOM 5428 N N . HIS B 1 262 ? -1.887 25.266 11.812 1 97.94 262 HIS B N 1
ATOM 5429 C CA . HIS B 1 262 ? -2.133 26.578 11.242 1 97.94 262 HIS B CA 1
ATOM 5430 C C . HIS B 1 262 ? -1.295 26.812 9.992 1 97.94 262 HIS B C 1
ATOM 5432 O O . HIS B 1 262 ? -0.066 26.703 10.031 1 97.94 262 HIS B O 1
ATOM 5438 N N . SER B 1 263 ? -1.97 27.016 8.883 1 96.94 263 SER B N 1
ATOM 5439 C CA . SER B 1 263 ? -1.313 27.266 7.602 1 96.94 263 SER B CA 1
ATOM 5440 C C . SER B 1 263 ? -1.773 28.594 6.996 1 96.94 263 SER B C 1
ATOM 5442 O O . SER B 1 263 ? -2.975 28.828 6.871 1 96.94 263 SER B O 1
ATOM 5444 N N . PHE B 1 264 ? -0.837 29.422 6.625 1 95.94 264 PHE B N 1
ATOM 5445 C CA . PHE B 1 264 ? -1.194 30.656 5.961 1 95.94 264 PHE B CA 1
ATOM 5446 C C . PHE B 1 264 ? -0.067 31.125 5.051 1 95.94 264 PHE B C 1
ATOM 5448 O O . PHE B 1 264 ? 1.088 30.734 5.23 1 95.94 264 PHE B O 1
ATOM 5455 N N . GLY B 1 265 ? -0.418 31.859 4.074 1 93.38 265 GLY B N 1
ATOM 5456 C CA . GLY B 1 265 ? 0.54 32.375 3.104 1 93.38 265 GLY B CA 1
ATOM 5457 C C . GLY B 1 265 ? -0.104 33.188 2.006 1 93.38 265 GLY B C 1
ATOM 5458 O O . GLY B 1 265 ? -1.316 33.406 2.02 1 93.38 265 GLY B O 1
ATOM 5459 N N . ASP B 1 266 ? 0.771 33.656 1.131 1 94.38 266 ASP B N 1
ATOM 5460 C CA . ASP B 1 266 ? 0.328 34.5 0.014 1 94.38 266 ASP B CA 1
ATOM 5461 C C . ASP B 1 266 ? -0.681 33.75 -0.857 1 94.38 266 ASP B C 1
ATOM 5463 O O . ASP B 1 266 ? -1.64 34.344 -1.353 1 94.38 266 ASP B O 1
ATOM 5467 N N . GLN B 1 267 ? -0.366 32.438 -0.976 1 94.38 267 GLN B N 1
ATOM 5468 C CA . GLN B 1 267 ? -1.282 31.656 -1.803 1 94.38 267 GLN B CA 1
ATOM 5469 C C . GLN B 1 267 ? -1.161 30.172 -1.505 1 94.38 267 GLN B C 1
ATOM 5471 O O . GLN B 1 267 ? -0.073 29.672 -1.197 1 94.38 267 GLN B O 1
ATOM 5476 N N . ARG B 1 268 ? -2.258 29.531 -1.662 1 94.25 268 ARG B N 1
ATOM 5477 C CA . ARG B 1 268 ? -2.355 28.078 -1.743 1 94.25 268 ARG B CA 1
ATOM 5478 C C . ARG B 1 268 ? -3.354 27.656 -2.816 1 94.25 268 ARG B C 1
ATOM 5480 O O . ARG B 1 268 ? -4.566 27.75 -2.615 1 94.25 268 ARG B O 1
ATOM 5487 N N . ASN B 1 269 ? -2.814 27.297 -3.906 1 95.06 269 ASN B N 1
ATOM 5488 C CA . ASN B 1 269 ? -3.617 26.75 -4.996 1 95.06 269 ASN B CA 1
ATOM 5489 C C . ASN B 1 269 ? -3.648 25.219 -4.961 1 95.06 269 ASN B C 1
ATOM 5491 O O . ASN B 1 269 ? -2.652 24.562 -5.277 1 95.06 269 ASN B O 1
ATOM 5495 N N . TRP B 1 270 ? -4.793 24.672 -4.656 1 96 270 TRP B N 1
ATOM 5496 C CA . TRP B 1 270 ? -4.93 23.234 -4.52 1 96 270 TRP B CA 1
ATOM 5497 C C . TRP B 1 270 ? -4.621 22.531 -5.836 1 96 270 TRP B C 1
ATOM 5499 O O . TRP B 1 270 ? -4.316 21.328 -5.855 1 96 270 TRP B O 1
ATOM 5509 N N . LYS B 1 271 ? -4.664 23.188 -6.91 1 95.62 271 LYS B N 1
ATOM 5510 C CA . LYS B 1 271 ? -4.402 22.594 -8.219 1 95.62 271 LYS B CA 1
ATOM 5511 C C . LYS B 1 271 ? -2.916 22.297 -8.398 1 95.62 271 LYS B C 1
ATOM 5513 O O . LYS B 1 271 ? -2.533 21.562 -9.32 1 95.62 271 LYS B O 1
ATOM 5518 N N . ASN B 1 272 ? -2.107 22.875 -7.496 1 95.69 272 ASN B N 1
ATOM 5519 C CA . ASN B 1 272 ? -0.668 22.641 -7.57 1 95.69 272 ASN B CA 1
ATOM 5520 C C . ASN B 1 272 ? -0.292 21.281 -6.996 1 95.69 272 ASN B C 1
ATOM 5522 O O . ASN B 1 272 ? 0.81 20.781 -7.234 1 95.69 272 ASN B O 1
ATOM 5526 N N . PHE B 1 273 ? -1.199 20.734 -6.215 1 97.12 273 PHE B N 1
ATOM 5527 C CA . PHE B 1 273 ? -0.923 19.453 -5.578 1 97.12 273 PHE B CA 1
ATOM 5528 C C . PHE B 1 273 ? -1.279 18.297 -6.508 1 97.12 273 PHE B C 1
ATOM 5530 O O . PHE B 1 273 ? -2.287 18.344 -7.215 1 97.12 273 PHE B O 1
ATOM 5537 N N . HIS B 1 274 ? -0.38 17.344 -6.535 1 98.06 274 HIS B N 1
ATOM 5538 C CA . HIS B 1 274 ? -0.786 16.047 -7.074 1 98.06 274 HIS B CA 1
ATOM 5539 C C . HIS B 1 274 ? -1.461 15.195 -6.004 1 98.06 274 HIS B C 1
ATOM 5541 O O . HIS B 1 274 ? -2.6 14.758 -6.18 1 98.06 274 HIS B O 1
ATOM 5547 N N . ARG B 1 275 ? -0.769 15.062 -4.91 1 98.12 275 ARG B N 1
ATOM 5548 C CA . ARG B 1 275 ? -1.361 14.383 -3.76 1 98.12 275 ARG B CA 1
ATOM 5549 C C . ARG B 1 275 ? -0.416 14.414 -2.564 1 98.12 275 ARG B C 1
ATOM 5551 O O . ARG B 1 275 ? 0.767 14.727 -2.709 1 98.12 275 ARG B O 1
ATOM 5558 N N . TYR B 1 276 ? -0.94 14.086 -1.409 1 98.56 276 TYR B N 1
ATOM 5559 C CA . TYR B 1 276 ? -0.096 13.859 -0.241 1 98.56 276 TYR B CA 1
ATOM 5560 C C . TYR B 1 276 ? -0.781 12.938 0.756 1 98.56 276 TYR B C 1
ATOM 5562 O O . TYR B 1 276 ? -1.972 12.641 0.622 1 98.56 276 TYR B O 1
ATOM 5570 N N . VAL B 1 277 ? 0.01 12.398 1.672 1 98.81 277 VAL B N 1
ATOM 5571 C CA . VAL B 1 277 ? -0.506 11.703 2.844 1 98.81 277 VAL B CA 1
ATOM 5572 C C . VAL B 1 277 ? 0.166 12.242 4.105 1 98.81 277 VAL B C 1
ATOM 5574 O O . VAL B 1 277 ? 1.368 12.516 4.105 1 98.81 277 VAL B O 1
ATOM 5577 N N . MET B 1 278 ? -0.598 12.508 5.113 1 98.81 278 MET B N 1
ATOM 5578 C CA . MET B 1 278 ? -0.13 12.891 6.441 1 98.81 278 MET B CA 1
ATOM 5579 C C . MET B 1 278 ? -0.728 11.984 7.512 1 98.81 278 MET B C 1
ATOM 5581 O O . MET B 1 278 ? -1.907 11.633 7.445 1 98.81 278 MET B O 1
ATOM 5585 N N . HIS B 1 279 ? 0.074 11.625 8.461 1 98.94 279 HIS B N 1
ATOM 5586 C CA . HIS B 1 279 ? -0.386 10.859 9.609 1 98.94 279 HIS B CA 1
ATOM 5587 C C . HIS B 1 279 ? -0.254 11.672 10.898 1 98.94 279 HIS B C 1
ATOM 5589 O O . HIS B 1 279 ? 0.787 12.281 11.148 1 98.94 279 HIS B O 1
ATOM 5595 N N . PHE B 1 280 ? -1.255 11.719 11.633 1 98.94 280 PHE B N 1
ATOM 5596 C CA . PHE B 1 280 ? -1.278 12.328 12.953 1 98.94 280 PHE B CA 1
ATOM 5597 C C . PHE B 1 280 ? -1.509 11.273 14.031 1 98.94 280 PHE B C 1
ATOM 5599 O O . PHE B 1 280 ? -2.635 10.812 14.227 1 98.94 280 PHE B O 1
ATOM 5606 N N . VAL B 1 281 ? -0.497 10.977 14.805 1 98.94 281 VAL B N 1
ATOM 5607 C CA . VAL B 1 281 ? -0.531 9.789 15.648 1 98.94 281 VAL B CA 1
ATOM 5608 C C . VAL B 1 281 ? -0.335 10.195 17.109 1 98.94 281 VAL B C 1
ATOM 5610 O O . VAL B 1 281 ? 0.562 10.977 17.422 1 98.94 281 VAL B O 1
ATOM 5613 N N . HIS B 1 282 ? -1.161 9.688 17.969 1 98.88 282 HIS B N 1
ATOM 5614 C CA . HIS B 1 282 ? -0.999 9.75 19.422 1 98.88 282 HIS B CA 1
ATOM 5615 C C . HIS B 1 282 ? -0.711 8.367 20 1 98.88 282 HIS B C 1
ATOM 5617 O O . HIS B 1 282 ? -1.471 7.422 19.766 1 98.88 282 HIS B O 1
ATOM 5623 N N . LEU B 1 283 ? 0.341 8.266 20.75 1 98.81 283 LEU B N 1
ATOM 5624 C CA . LEU B 1 283 ? 0.726 6.965 21.297 1 98.81 283 LEU B CA 1
ATOM 5625 C C . LEU B 1 283 ? 0.346 6.852 22.766 1 98.81 283 LEU B C 1
ATOM 5627 O O . LEU B 1 283 ? 0.279 7.859 23.469 1 98.81 283 LEU B O 1
ATOM 5631 N N . GLU B 1 284 ? 0.216 5.684 23.219 1 98.31 284 GLU B N 1
ATOM 5632 C CA . GLU B 1 284 ? -0.208 5.402 24.578 1 98.31 284 GLU B CA 1
ATOM 5633 C C . GLU B 1 284 ? 0.825 5.891 25.594 1 98.31 284 GLU B C 1
ATOM 5635 O O . GLU B 1 284 ? 0.492 6.16 26.75 1 98.31 284 GLU B O 1
ATOM 5640 N N . ASN B 1 285 ? 2.076 6.043 25.203 1 97.75 285 ASN B N 1
ATOM 5641 C CA . ASN B 1 285 ? 3.094 6.52 26.141 1 97.75 285 ASN B CA 1
ATOM 5642 C C . ASN B 1 285 ? 3.166 8.047 26.156 1 97.75 285 ASN B C 1
ATOM 5644 O O . ASN B 1 285 ? 4.035 8.617 26.812 1 97.75 285 ASN B O 1
ATOM 5648 N N . GLY B 1 286 ? 2.381 8.711 25.328 1 97.56 286 GLY B N 1
ATOM 5649 C CA . GLY B 1 286 ? 2.307 10.164 25.344 1 97.56 286 GLY B CA 1
ATOM 5650 C C . GLY B 1 286 ? 3.018 10.797 24.156 1 97.56 286 GLY B C 1
ATOM 5651 O O . GLY B 1 286 ? 2.805 11.977 23.859 1 97.56 286 GLY B O 1
ATOM 5652 N N . ASP B 1 287 ? 3.855 10.062 23.484 1 98.38 287 ASP B N 1
ATOM 5653 C CA . ASP B 1 287 ? 4.531 10.602 22.312 1 98.38 287 ASP B CA 1
ATOM 5654 C C . ASP B 1 287 ? 3.543 10.828 21.156 1 98.38 287 ASP B C 1
ATOM 5656 O O . ASP B 1 287 ? 2.465 10.234 21.141 1 98.38 287 ASP B O 1
ATOM 5660 N N . ARG B 1 288 ? 3.881 11.75 20.344 1 98.75 288 ARG B N 1
ATOM 5661 C CA . ARG B 1 288 ? 3.074 12.078 19.172 1 98.75 288 ARG B CA 1
ATOM 5662 C C . ARG B 1 288 ? 3.928 12.086 17.906 1 98.75 288 ARG B C 1
ATOM 5664 O O . ARG B 1 288 ? 5.137 12.328 17.969 1 98.75 288 ARG B O 1
ATOM 5671 N N . ILE B 1 289 ? 3.27 11.781 16.812 1 98.94 289 ILE B N 1
ATOM 5672 C CA . ILE B 1 289 ? 4.012 11.672 15.57 1 98.94 289 ILE B CA 1
ATOM 5673 C C . ILE B 1 289 ? 3.225 12.344 14.445 1 98.94 289 ILE B C 1
ATOM 5675 O O . ILE B 1 289 ? 2.02 12.125 14.305 1 98.94 289 ILE B O 1
ATOM 5679 N N . THR B 1 290 ? 3.838 13.203 13.711 1 98.94 290 THR B N 1
ATOM 5680 C CA . THR B 1 290 ? 3.424 13.57 12.359 1 98.94 290 THR B CA 1
ATOM 5681 C C . THR B 1 290 ? 4.406 13.031 11.328 1 98.94 290 THR B C 1
ATOM 5683 O O . THR B 1 290 ? 5.617 13.219 11.453 1 98.94 290 THR B O 1
ATOM 5686 N N . VAL B 1 291 ? 3.947 12.328 10.352 1 98.88 291 VAL B N 1
ATOM 5687 C CA . VAL B 1 291 ? 4.812 11.836 9.281 1 98.88 291 VAL B CA 1
ATOM 5688 C C . VAL B 1 291 ? 4.02 11.742 7.98 1 98.88 291 VAL B C 1
ATOM 5690 O O . VAL B 1 291 ? 2.842 11.375 7.988 1 98.88 291 VAL B O 1
ATOM 5693 N N . GLY B 1 292 ? 4.59 12.164 6.914 1 98.62 292 GLY B N 1
ATOM 5694 C CA . GLY B 1 292 ? 3.885 12.109 5.645 1 98.62 292 GLY B CA 1
ATOM 5695 C C . GLY B 1 292 ? 4.785 12.359 4.449 1 98.62 292 GLY B C 1
ATOM 5696 O O . GLY B 1 292 ? 6.008 12.445 4.594 1 98.62 292 GLY B O 1
ATOM 5697 N N . LEU B 1 293 ? 4.184 12.305 3.312 1 98.69 293 LEU B N 1
ATOM 5698 C CA . LEU B 1 293 ? 4.785 12.586 2.012 1 98.69 293 LEU B CA 1
ATOM 5699 C C . LEU B 1 293 ? 3.926 13.562 1.212 1 98.69 293 LEU B C 1
ATOM 5701 O O . LEU B 1 293 ? 2.697 13.453 1.213 1 98.69 293 LEU B O 1
ATOM 5705 N N . ILE B 1 294 ? 4.605 14.461 0.604 1 98.25 294 ILE B N 1
ATOM 5706 C CA . ILE B 1 294 ? 3.895 15.469 -0.177 1 98.25 294 ILE B CA 1
ATOM 5707 C C . ILE B 1 294 ? 4.402 15.453 -1.618 1 98.25 294 ILE B C 1
ATOM 5709 O O . ILE B 1 294 ? 5.609 15.438 -1.857 1 98.25 294 ILE B O 1
ATOM 5713 N N . CYS B 1 295 ? 3.5 15.438 -2.535 1 98.56 295 CYS B N 1
ATOM 5714 C CA . CYS B 1 295 ? 3.805 15.594 -3.953 1 98.56 295 CYS B CA 1
ATOM 5715 C C . CYS B 1 295 ? 3.137 16.844 -4.52 1 98.56 295 CYS B C 1
ATOM 5717 O O . CYS B 1 295 ? 1.954 16.812 -4.867 1 98.56 295 CYS B O 1
ATOM 5719 N N . MET B 1 296 ? 3.797 17.828 -4.562 1 97.38 296 MET B N 1
ATOM 5720 C CA . MET B 1 296 ? 3.471 19.078 -5.238 1 97.38 296 MET B CA 1
ATOM 5721 C C . MET B 1 296 ? 4.492 19.406 -6.324 1 97.38 296 MET B C 1
ATOM 5723 O O . MET B 1 296 ? 5.43 20.172 -6.098 1 97.38 296 MET B O 1
ATOM 5727 N N . PRO B 1 297 ? 4.238 18.953 -7.504 1 95.5 297 PRO B N 1
ATOM 5728 C CA . PRO B 1 297 ? 5.285 18.875 -8.523 1 95.5 297 PRO B CA 1
ATOM 5729 C C . PRO B 1 297 ? 5.863 20.234 -8.898 1 95.5 297 PRO B C 1
ATOM 5731 O O . PRO B 1 297 ? 7.016 20.328 -9.32 1 95.5 297 PRO B O 1
ATOM 5734 N N . ILE B 1 298 ? 5.105 21.266 -8.719 1 94.62 298 ILE B N 1
ATOM 5735 C CA . ILE B 1 298 ? 5.59 22.609 -9.055 1 94.62 298 ILE B CA 1
ATOM 5736 C C . ILE B 1 298 ? 6.773 22.969 -8.156 1 94.62 298 ILE B C 1
ATOM 5738 O O . ILE B 1 298 ? 7.586 23.828 -8.508 1 94.62 298 ILE B O 1
ATOM 5742 N N . THR B 1 299 ? 6.957 22.297 -7 1 95.06 299 THR B N 1
ATOM 5743 C CA . THR B 1 299 ? 8.086 22.469 -6.094 1 95.06 299 THR B CA 1
ATOM 5744 C C . THR B 1 299 ? 8.797 21.141 -5.855 1 95.06 299 THR B C 1
ATOM 5746 O O . THR B 1 299 ? 9.938 20.953 -6.293 1 95.06 299 THR B O 1
ATOM 5749 N N . PHE B 1 300 ? 8.062 20.219 -5.273 1 96.69 300 PHE B N 1
ATOM 5750 C CA . PHE B 1 300 ? 8.625 18.906 -4.945 1 96.69 300 PHE B CA 1
ATOM 5751 C C . PHE B 1 300 ? 7.715 17.797 -5.426 1 96.69 300 PHE B C 1
ATOM 5753 O O . PHE B 1 300 ? 6.531 17.75 -5.09 1 96.69 300 PHE B O 1
ATOM 5760 N N . SER B 1 301 ? 8.328 16.844 -6.113 1 96.94 301 SER B N 1
ATOM 5761 C CA . SER B 1 301 ? 7.566 15.672 -6.52 1 96.94 301 SER B CA 1
ATOM 5762 C C . SER B 1 301 ? 7.562 14.609 -5.426 1 96.94 301 SER B C 1
ATOM 5764 O O . SER B 1 301 ? 6.746 13.688 -5.453 1 96.94 301 SER B O 1
ATOM 5766 N N . TRP B 1 302 ? 8.539 14.758 -4.539 1 94.19 302 TRP B N 1
ATOM 5767 C CA . TRP B 1 302 ? 8.719 13.844 -3.416 1 94.19 302 TRP B CA 1
ATOM 5768 C C . TRP B 1 302 ? 9.273 14.578 -2.197 1 94.19 302 TRP B C 1
ATOM 5770 O O . TRP B 1 302 ? 10.469 14.859 -2.125 1 94.19 302 TRP B O 1
ATOM 5780 N N . LEU B 1 303 ? 8.422 14.828 -1.233 1 97.81 303 LEU B N 1
ATOM 5781 C CA . LEU B 1 303 ? 8.93 15.492 -0.037 1 97.81 303 LEU B CA 1
ATOM 5782 C C . LEU B 1 303 ? 8.523 14.734 1.221 1 97.81 303 LEU B C 1
ATOM 5784 O O . LEU B 1 303 ? 7.328 14.586 1.502 1 97.81 303 LEU B O 1
ATOM 5788 N N . GLU B 1 304 ? 9.469 14.219 1.927 1 98.5 304 GLU B N 1
ATOM 5789 C CA . GLU B 1 304 ? 9.25 13.625 3.242 1 98.5 304 GLU B CA 1
ATOM 5790 C C . GLU B 1 304 ? 9.109 14.703 4.316 1 98.5 304 GLU B C 1
ATOM 5792 O O . GLU B 1 304 ? 9.883 15.664 4.344 1 98.5 304 GLU B O 1
ATOM 5797 N N . VAL B 1 305 ? 8.133 14.562 5.164 1 98.31 305 VAL B N 1
ATOM 5798 C CA . VAL B 1 305 ? 7.953 15.531 6.238 1 98.31 305 VAL B CA 1
ATOM 5799 C C . VAL B 1 305 ? 7.574 14.812 7.527 1 98.31 305 VAL B C 1
ATOM 5801 O O . VAL B 1 305 ? 7.008 13.719 7.492 1 98.31 305 VAL B O 1
ATOM 5804 N N . GLY B 1 306 ? 7.93 15.492 8.617 1 98.62 306 GLY B N 1
ATOM 5805 C CA . GLY B 1 306 ? 7.383 14.992 9.867 1 98.62 306 GLY B CA 1
ATOM 5806 C C . GLY B 1 306 ? 8.312 15.195 11.047 1 98.62 306 GLY B C 1
ATOM 5807 O O . GLY B 1 306 ? 9.43 15.695 10.891 1 98.62 306 GLY B O 1
ATOM 5808 N N . PHE B 1 307 ? 7.82 14.875 12.211 1 98.75 307 PHE B N 1
ATOM 5809 C CA . PHE B 1 307 ? 8.539 14.961 13.484 1 98.75 307 PHE B CA 1
ATOM 5810 C C . PHE B 1 307 ? 7.902 14.047 14.523 1 98.75 307 PHE B C 1
ATOM 5812 O O . PHE B 1 307 ? 6.77 13.594 14.352 1 98.75 307 PHE B O 1
ATOM 5819 N N . VAL B 1 308 ? 8.648 13.742 15.5 1 98.75 308 VAL B N 1
ATOM 5820 C CA . VAL B 1 308 ? 8.188 13.023 16.672 1 98.75 308 VAL B CA 1
ATOM 5821 C C . VAL B 1 308 ? 8.266 13.93 17.906 1 98.75 308 VAL B C 1
ATOM 5823 O O . VAL B 1 308 ? 9.305 14.539 18.172 1 98.75 308 VAL B O 1
ATOM 5826 N N . THR B 1 309 ? 7.172 14.078 18.562 1 98.5 309 THR B N 1
ATOM 5827 C CA . THR B 1 309 ? 7.168 14.789 19.828 1 98.5 309 THR B CA 1
ATOM 5828 C C . THR B 1 309 ? 7.367 13.828 21 1 98.5 309 THR B C 1
ATOM 5830 O O . THR B 1 309 ? 6.527 12.961 21.25 1 98.5 309 THR B O 1
ATOM 5833 N N . LYS B 1 310 ? 8.461 13.992 21.641 1 97.25 310 LYS B N 1
ATOM 5834 C CA . LYS B 1 310 ? 8.68 13.281 22.906 1 97.25 310 LYS B CA 1
ATOM 5835 C C . LYS B 1 310 ? 8.023 14.016 24.078 1 97.25 310 LYS B C 1
ATOM 5837 O O . LYS B 1 310 ? 8.555 15.008 24.562 1 97.25 310 LYS B O 1
ATOM 5842 N N . SER B 1 311 ? 7.035 13.461 24.547 1 92.94 311 SER B N 1
ATOM 5843 C CA . SER B 1 311 ? 6.191 14.172 25.5 1 92.94 311 SER B CA 1
ATOM 5844 C C . SER B 1 311 ? 6.922 14.391 26.828 1 92.94 311 SER B C 1
ATOM 5846 O O . SER B 1 311 ? 6.816 15.461 27.422 1 92.94 311 SER B O 1
ATOM 5848 N N . LYS B 1 312 ? 7.641 13.43 27.312 1 93.12 312 LYS B N 1
ATOM 5849 C CA . LYS B 1 312 ? 8.328 13.547 28.594 1 93.12 312 LYS B CA 1
ATOM 5850 C C . LYS B 1 312 ? 9.406 14.625 28.547 1 93.12 312 LYS B C 1
ATOM 5852 O O . LYS B 1 312 ? 9.609 15.352 29.531 1 93.12 312 LYS B O 1
ATOM 5857 N N . LYS B 1 313 ? 9.984 14.844 27.391 1 93.12 313 LYS B N 1
ATOM 5858 C CA . LYS B 1 313 ? 11.055 15.82 27.25 1 93.12 313 LYS B CA 1
ATOM 5859 C C . LYS B 1 313 ? 10.531 17.125 26.641 1 93.12 313 LYS B C 1
ATOM 5861 O O . LYS B 1 313 ? 11.258 18.109 26.562 1 93.12 313 LYS B O 1
ATOM 5866 N N . ALA B 1 314 ? 9.258 17.094 26.219 1 94.19 314 ALA B N 1
ATOM 5867 C CA . ALA B 1 314 ? 8.656 18.234 25.547 1 94.19 314 ALA B CA 1
ATOM 5868 C C . ALA B 1 314 ? 9.555 18.734 24.406 1 94.19 314 ALA B C 1
ATOM 5870 O O . ALA B 1 314 ? 9.891 19.906 24.344 1 94.19 314 ALA B O 1
ATOM 5871 N N . GLN B 1 315 ? 9.945 17.797 23.625 1 96.81 315 GLN B N 1
ATOM 5872 C CA . GLN B 1 315 ? 10.844 18.109 22.516 1 96.81 315 GLN B CA 1
ATOM 5873 C C . GLN B 1 315 ? 10.328 17.5 21.219 1 96.81 315 GLN B C 1
ATOM 5875 O O . GLN B 1 315 ? 9.812 16.375 21.203 1 96.81 315 GLN B O 1
ATOM 5880 N N . ASN B 1 316 ? 10.445 18.328 20.203 1 98.06 316 ASN B N 1
ATOM 5881 C CA . ASN B 1 316 ? 10.195 17.812 18.859 1 98.06 316 ASN B CA 1
ATOM 5882 C C . ASN B 1 316 ? 11.484 17.344 18.188 1 98.06 316 ASN B C 1
ATOM 5884 O O . ASN B 1 316 ? 12.484 18.062 18.172 1 98.06 316 ASN B O 1
ATOM 5888 N N . ILE B 1 317 ? 11.5 16.141 17.672 1 98.5 317 ILE B N 1
ATOM 5889 C CA . ILE B 1 317 ? 12.625 15.578 16.938 1 98.5 317 ILE B CA 1
ATOM 5890 C C . ILE B 1 317 ? 12.258 15.406 15.469 1 98.5 317 ILE B C 1
ATOM 5892 O O . ILE B 1 317 ? 11.359 14.625 15.141 1 98.5 317 ILE B O 1
ATOM 5896 N N . PRO B 1 318 ? 12.93 16.109 14.586 1 98.44 318 PRO B N 1
ATOM 5897 C CA . PRO B 1 318 ? 12.578 16.016 13.164 1 98.44 318 PRO B CA 1
ATOM 5898 C C . PRO B 1 318 ? 12.867 14.641 12.57 1 98.44 318 PRO B C 1
ATOM 5900 O O . PRO B 1 318 ? 13.844 13.992 12.945 1 98.44 318 PRO B O 1
ATOM 5903 N N . ILE B 1 319 ? 12.047 14.25 11.664 1 98.62 319 ILE B N 1
ATOM 5904 C CA . ILE B 1 319 ? 12.266 13.031 10.898 1 98.62 319 ILE B CA 1
ATOM 5905 C C . ILE B 1 319 ? 13.344 13.266 9.844 1 98.62 319 ILE B C 1
ATOM 5907 O O . ILE B 1 319 ? 13.391 14.32 9.219 1 98.62 319 ILE B O 1
ATOM 5911 N N . THR B 1 320 ? 14.172 12.227 9.594 1 98.62 320 THR B N 1
ATOM 5912 C CA . THR B 1 320 ? 15.289 12.383 8.672 1 98.62 320 THR B CA 1
ATOM 5913 C C . THR B 1 320 ? 15.078 11.531 7.418 1 98.62 320 THR B C 1
ATOM 5915 O O . THR B 1 320 ? 15.758 11.727 6.406 1 98.62 320 THR B O 1
ATOM 5918 N N . PHE B 1 321 ? 14.188 10.609 7.555 1 98.12 321 PHE B N 1
ATOM 5919 C CA . PHE B 1 321 ? 13.938 9.727 6.422 1 98.12 321 PHE B CA 1
ATOM 5920 C C . PHE B 1 321 ? 12.602 9 6.578 1 98.12 321 PHE B C 1
ATOM 5922 O O . PHE B 1 321 ? 12.234 8.609 7.688 1 98.12 321 PHE B O 1
ATOM 5929 N N . VAL B 1 322 ? 11.859 8.867 5.516 1 98.44 322 VAL B N 1
ATOM 5930 C CA . VAL B 1 322 ? 10.625 8.086 5.473 1 98.44 322 VAL B CA 1
ATOM 5931 C C . VAL B 1 322 ? 10.734 7.016 4.387 1 98.44 322 VAL B C 1
ATOM 5933 O O . VAL B 1 322 ? 11.008 7.328 3.225 1 98.44 322 VAL B O 1
ATOM 5936 N N . ASP B 1 323 ? 10.625 5.738 4.758 1 96.75 323 ASP B N 1
ATOM 5937 C CA . ASP B 1 323 ? 10.594 4.621 3.816 1 96.75 323 ASP B CA 1
ATOM 5938 C C . ASP B 1 323 ? 9.156 4.285 3.416 1 96.75 323 ASP B C 1
ATOM 5940 O O . ASP B 1 323 ? 8.555 3.363 3.967 1 96.75 323 ASP B O 1
ATOM 5944 N N . PHE B 1 324 ? 8.672 4.984 2.516 1 97.62 324 PHE B N 1
ATOM 5945 C CA . PHE B 1 324 ? 7.297 4.902 2.033 1 97.62 324 PHE B CA 1
ATOM 5946 C C . PHE B 1 324 ? 7.133 5.672 0.726 1 97.62 324 PHE B C 1
ATOM 5948 O O . PHE B 1 324 ? 7.418 6.867 0.663 1 97.62 324 PHE B O 1
ATOM 5955 N N . ASP B 1 325 ? 6.77 5.004 -0.352 1 97 325 ASP B N 1
ATOM 5956 C CA . ASP B 1 325 ? 6.602 5.664 -1.642 1 97 325 ASP B CA 1
ATOM 5957 C C . ASP B 1 325 ? 5.129 5.93 -1.938 1 97 325 ASP B C 1
ATOM 5959 O O . ASP B 1 325 ? 4.332 4.996 -2.039 1 97 325 ASP B O 1
ATOM 5963 N N . LEU B 1 326 ? 4.836 7.109 -2.182 1 97.44 326 LEU B N 1
ATOM 5964 C CA . LEU B 1 326 ? 3.453 7.535 -2.359 1 97.44 326 LEU B CA 1
ATOM 5965 C C . LEU B 1 326 ? 2.822 6.844 -3.562 1 97.44 326 LEU B C 1
ATOM 5967 O O . LEU B 1 326 ? 1.656 6.445 -3.514 1 97.44 326 LEU B O 1
ATOM 5971 N N . TYR B 1 327 ? 3.551 6.645 -4.695 1 97.62 327 TYR B N 1
ATOM 5972 C CA . TYR B 1 327 ? 2.982 6.117 -5.93 1 97.62 327 TYR B CA 1
ATOM 5973 C C . TYR B 1 327 ? 2.523 4.676 -5.75 1 97.62 327 TYR B C 1
ATOM 5975 O O . TYR B 1 327 ? 1.7 4.18 -6.523 1 97.62 327 TYR B O 1
ATOM 5983 N N . GLN B 1 328 ? 2.967 4.004 -4.75 1 98.62 328 GLN B N 1
ATOM 5984 C CA . GLN B 1 328 ? 2.617 2.6 -4.551 1 98.62 328 GLN B CA 1
ATOM 5985 C C . GLN B 1 328 ? 1.299 2.465 -3.793 1 98.62 328 GLN B C 1
ATOM 5987 O O . GLN B 1 328 ? 0.771 1.359 -3.646 1 98.62 328 GLN B O 1
ATOM 5992 N N . HIS B 1 329 ? 0.768 3.58 -3.283 1 98.69 329 HIS B N 1
ATOM 5993 C CA . HIS B 1 329 ? -0.364 3.512 -2.365 1 98.69 329 HIS B CA 1
ATOM 5994 C C . HIS B 1 329 ? -1.5 4.422 -2.824 1 98.69 329 HIS B C 1
ATOM 5996 O O . HIS B 1 329 ? -1.433 5.641 -2.652 1 98.69 329 HIS B O 1
ATOM 6002 N N . GLY B 1 330 ? -2.461 3.906 -3.436 1 98.31 330 GLY B N 1
ATOM 6003 C CA . GLY B 1 330 ? -3.711 4.598 -3.707 1 98.31 330 GLY B CA 1
ATOM 6004 C C . GLY B 1 330 ? -3.592 5.637 -4.809 1 98.31 330 GLY B C 1
ATOM 6005 O O . GLY B 1 330 ? -4.316 6.633 -4.809 1 98.31 330 GLY B O 1
ATOM 6006 N N . GLU B 1 331 ? -2.723 5.484 -5.73 1 97.62 331 GLU B N 1
ATOM 6007 C CA . GLU B 1 331 ? -2.48 6.457 -6.793 1 97.62 331 GLU B CA 1
ATOM 6008 C C . GLU B 1 331 ? -3.762 6.762 -7.566 1 97.62 331 GLU B C 1
ATOM 6010 O O . GLU B 1 331 ? -3.941 7.871 -8.07 1 97.62 331 GLU B O 1
ATOM 6015 N N . GLN B 1 332 ? -4.676 5.832 -7.57 1 96 332 GLN B N 1
ATOM 6016 C CA . GLN B 1 332 ? -5.852 5.969 -8.422 1 96 332 GLN B CA 1
ATOM 6017 C C . GLN B 1 332 ? -7.062 6.445 -7.621 1 96 332 GLN B C 1
ATOM 6019 O O . GLN B 1 332 ? -8.195 6.395 -8.109 1 96 332 GLN B O 1
ATOM 6024 N N . GLY B 1 333 ? -6.836 6.824 -6.414 1 97 333 GLY B N 1
ATOM 6025 C CA . GLY B 1 333 ? -7.887 7.508 -5.68 1 97 333 GLY B CA 1
ATOM 6026 C C . GLY B 1 333 ? -8.414 6.707 -4.508 1 97 333 GLY B C 1
ATOM 6027 O O . GLY B 1 333 ? -9.258 7.188 -3.75 1 97 333 GLY B O 1
ATOM 6028 N N . ASN B 1 334 ? -7.984 5.488 -4.32 1 97.69 334 ASN B N 1
ATOM 6029 C CA . ASN B 1 334 ? -8.445 4.652 -3.215 1 97.69 334 ASN B CA 1
ATOM 6030 C C . ASN B 1 334 ? -7.309 4.316 -2.254 1 97.69 334 ASN B C 1
ATOM 6032 O O . ASN B 1 334 ? -6.633 3.297 -2.418 1 97.69 334 ASN B O 1
ATOM 6036 N N . PRO B 1 335 ? -7.148 5.133 -1.234 1 98.38 335 PRO B N 1
ATOM 6037 C CA . PRO B 1 335 ? -6.043 4.891 -0.306 1 98.38 335 PRO B CA 1
ATOM 6038 C C . PRO B 1 335 ? -6.191 3.574 0.454 1 98.38 335 PRO B C 1
ATOM 6040 O O . PRO B 1 335 ? -7.309 3.084 0.636 1 98.38 335 PRO B O 1
ATOM 6043 N N . PRO B 1 336 ? -5.07 3.004 0.855 1 98.56 336 PRO B N 1
ATOM 6044 C CA . PRO B 1 336 ? -5.117 1.726 1.571 1 98.56 336 PRO B CA 1
ATOM 6045 C C . PRO B 1 336 ? -5.746 1.85 2.959 1 98.56 336 PRO B C 1
ATOM 6047 O O . PRO B 1 336 ? -5.762 2.939 3.537 1 98.56 336 PRO B O 1
ATOM 6050 N N . THR B 1 337 ? -6.246 0.72 3.48 1 98.44 337 THR B N 1
ATOM 6051 C CA . THR B 1 337 ? -6.871 0.702 4.801 1 98.44 337 THR B CA 1
ATOM 6052 C C . THR B 1 337 ? -6.07 -0.167 5.766 1 98.44 337 THR B C 1
ATOM 6054 O O . THR B 1 337 ? -6.379 -0.23 6.957 1 98.44 337 THR B O 1
ATOM 6057 N N . ASP B 1 338 ? -5.113 -0.897 5.277 1 98.69 338 ASP B N 1
ATOM 6058 C CA . ASP B 1 338 ? -4.184 -1.752 6.008 1 98.69 338 ASP B CA 1
ATOM 6059 C C . ASP B 1 338 ? -2.779 -1.672 5.414 1 98.69 338 ASP B C 1
ATOM 6061 O O . ASP B 1 338 ? -2.504 -2.281 4.375 1 98.69 338 ASP B O 1
ATOM 6065 N N . TYR B 1 339 ? -1.918 -0.901 6.027 1 98.81 339 TYR B N 1
ATOM 6066 C CA . TYR B 1 339 ? -0.571 -0.709 5.5 1 98.81 339 TYR B CA 1
ATOM 6067 C C . TYR B 1 339 ? 0.407 -0.366 6.617 1 98.81 339 TYR B C 1
ATOM 6069 O O . TYR B 1 339 ? 0.03 -0.327 7.789 1 98.81 339 TYR B O 1
ATOM 6077 N N . ALA B 1 340 ? 1.688 -0.247 6.262 1 98.81 340 ALA B N 1
ATOM 6078 C CA . ALA B 1 340 ? 2.742 0.075 7.219 1 98.81 340 ALA B CA 1
ATOM 6079 C C . ALA B 1 340 ? 3.844 0.902 6.566 1 98.81 340 ALA B C 1
ATOM 6081 O O . ALA B 1 340 ? 3.912 0.997 5.336 1 98.81 340 ALA B O 1
ATOM 6082 N N . LEU B 1 341 ? 4.602 1.534 7.34 1 98.56 341 LEU B N 1
ATOM 6083 C CA . LEU B 1 341 ? 5.754 2.295 6.863 1 98.56 341 LEU B CA 1
ATOM 6084 C C . LEU B 1 341 ? 6.832 2.383 7.938 1 98.56 341 LEU B C 1
ATOM 6086 O O . LEU B 1 341 ? 6.559 2.139 9.117 1 98.56 341 LEU B O 1
ATOM 6090 N N . GLN B 1 342 ? 8 2.697 7.555 1 98.25 342 GLN B N 1
ATOM 6091 C CA . GLN B 1 342 ? 9.102 2.979 8.469 1 98.25 342 GLN B CA 1
ATOM 6092 C C . GLN B 1 342 ? 9.625 4.402 8.281 1 98.25 342 GLN B C 1
ATOM 6094 O O . GLN B 1 342 ? 9.609 4.934 7.168 1 98.25 342 GLN B O 1
ATOM 6099 N N . PHE B 1 343 ? 10.047 4.984 9.32 1 98.56 343 PHE B N 1
ATOM 6100 C CA . PHE B 1 343 ? 10.711 6.281 9.297 1 98.56 343 PHE B CA 1
ATOM 6101 C C . PHE B 1 343 ? 11.727 6.391 10.43 1 98.56 343 PHE B C 1
ATOM 6103 O O . PHE B 1 343 ? 11.758 5.547 11.32 1 98.56 343 PHE B O 1
ATOM 6110 N N . ARG B 1 344 ? 12.586 7.434 10.258 1 97.62 344 ARG B N 1
ATOM 6111 C CA . ARG B 1 344 ? 13.648 7.512 11.25 1 97.62 344 ARG B CA 1
ATOM 6112 C C . ARG B 1 344 ? 13.898 8.953 11.672 1 97.62 344 ARG B C 1
ATOM 6114 O O . ARG B 1 344 ? 13.617 9.883 10.914 1 97.62 344 ARG B O 1
ATOM 6121 N N . THR B 1 345 ? 14.266 9.078 12.891 1 98.06 345 THR B N 1
ATOM 6122 C CA . THR B 1 345 ? 14.953 10.25 13.414 1 98.06 345 THR B CA 1
ATOM 6123 C C . THR B 1 345 ? 16.422 9.953 13.688 1 98.06 345 THR B C 1
ATOM 6125 O O . THR B 1 345 ? 16.891 8.836 13.438 1 98.06 345 THR B O 1
ATOM 6128 N N . ASP B 1 346 ? 17.141 10.938 14.086 1 95.75 346 ASP B N 1
ATOM 6129 C CA . ASP B 1 346 ? 18.547 10.688 14.414 1 95.75 346 ASP B CA 1
ATOM 6130 C C . ASP B 1 346 ? 18.656 9.742 15.609 1 95.75 346 ASP B C 1
ATOM 6132 O O . ASP B 1 346 ? 19.719 9.133 15.82 1 95.75 346 ASP B O 1
ATOM 6136 N N . GLU B 1 347 ? 17.578 9.547 16.297 1 93.06 347 GLU B N 1
ATOM 6137 C CA . GLU B 1 347 ? 17.641 8.805 17.547 1 93.06 347 GLU B CA 1
ATOM 6138 C C . GLU B 1 347 ? 17.062 7.395 17.391 1 93.06 347 GLU B C 1
ATOM 6140 O O . GLU B 1 347 ? 17.516 6.457 18.047 1 93.06 347 GLU B O 1
ATOM 6145 N N . ASN B 1 348 ? 16.047 7.27 16.594 1 95 348 ASN B N 1
ATOM 6146 C CA . ASN B 1 348 ? 15.297 6.016 16.578 1 95 348 ASN B CA 1
ATOM 6147 C C . ASN B 1 348 ? 14.789 5.691 15.172 1 95 348 ASN B C 1
ATOM 6149 O O . ASN B 1 348 ? 14.664 6.582 14.328 1 95 348 ASN B O 1
ATOM 6153 N N . ILE B 1 349 ? 14.586 4.387 14.977 1 96.44 349 ILE B N 1
ATOM 6154 C CA . ILE B 1 349 ? 13.828 3.898 13.836 1 96.44 349 ILE B CA 1
ATOM 6155 C C . ILE B 1 349 ? 12.414 3.527 14.273 1 96.44 349 ILE B C 1
ATOM 6157 O O . ILE B 1 349 ? 12.227 2.863 15.297 1 96.44 349 ILE B O 1
ATOM 6161 N N . TYR B 1 350 ? 11.438 3.947 13.539 1 98.25 350 TYR B N 1
ATOM 6162 C CA . TYR B 1 350 ? 10.039 3.688 13.859 1 98.25 350 TYR B CA 1
ATOM 6163 C C . TYR B 1 350 ? 9.383 2.84 12.773 1 98.25 350 TYR B C 1
ATOM 6165 O O . TYR B 1 350 ? 9.508 3.141 11.586 1 98.25 350 TYR B O 1
ATOM 6173 N N . THR B 1 351 ? 8.773 1.762 13.164 1 98.25 351 THR B N 1
ATOM 6174 C CA . THR B 1 351 ? 7.906 0.959 12.305 1 98.25 351 THR B CA 1
ATOM 6175 C C . THR B 1 351 ? 6.445 1.121 12.719 1 98.25 351 THR B C 1
ATOM 6177 O O . THR B 1 351 ? 6.078 0.821 13.859 1 98.25 351 THR B O 1
ATOM 6180 N N . MET B 1 352 ? 5.629 1.547 11.758 1 98.75 352 MET B N 1
ATOM 6181 C CA . MET B 1 352 ? 4.25 1.9 12.078 1 98.75 352 MET B CA 1
ATOM 6182 C C . MET B 1 352 ? 3.268 1.083 11.242 1 98.75 352 MET B C 1
ATOM 6184 O O . MET B 1 352 ? 3.352 1.072 10.016 1 98.75 352 MET B O 1
ATOM 6188 N N . LYS B 1 353 ? 2.34 0.393 11.906 1 98.75 353 LYS B N 1
ATOM 6189 C CA . LYS B 1 353 ? 1.178 -0.212 11.258 1 98.75 353 LYS B CA 1
ATOM 6190 C C . LYS B 1 353 ? -0.026 0.724 11.305 1 98.75 353 LYS B C 1
ATOM 6192 O O . LYS B 1 353 ? -0.25 1.406 12.312 1 98.75 353 LYS B O 1
ATOM 6197 N N . VAL B 1 354 ? -0.769 0.769 10.266 1 98.88 354 VAL B N 1
ATOM 6198 C CA . VAL B 1 354 ? -1.964 1.601 10.18 1 98.88 354 VAL B CA 1
ATOM 6199 C C . VAL B 1 354 ? -3.176 0.731 9.852 1 98.88 354 VAL B C 1
ATOM 6201 O O . VAL B 1 354 ? -3.168 -0.014 8.875 1 98.88 354 VAL B O 1
ATOM 6204 N N . ARG B 1 355 ? -4.18 0.791 10.617 1 98.5 355 ARG B N 1
ATOM 6205 C CA . ARG B 1 355 ? -5.477 0.167 10.375 1 98.5 355 ARG B CA 1
ATOM 6206 C C . ARG B 1 355 ? -6.59 1.207 10.367 1 98.5 355 ARG B C 1
ATOM 6208 O O . ARG B 1 355 ? -6.836 1.869 11.375 1 98.5 355 ARG B O 1
ATOM 6215 N N . VAL B 1 356 ? -7.281 1.309 9.328 1 98.38 356 VAL B N 1
ATOM 6216 C CA . VAL B 1 356 ? -8.281 2.355 9.156 1 98.38 356 VAL B CA 1
ATOM 6217 C C . VAL B 1 356 ? -9.625 1.885 9.711 1 98.38 356 VAL B C 1
ATOM 6219 O O . VAL B 1 356 ? -10.031 0.741 9.492 1 98.38 356 VAL B O 1
ATOM 6222 N N . VAL B 1 357 ? -10.305 2.734 10.375 1 95.88 357 VAL B N 1
ATOM 6223 C CA . VAL B 1 357 ? -11.586 2.473 11.016 1 95.88 357 VAL B CA 1
ATOM 6224 C C . VAL B 1 357 ? -12.711 3.143 10.227 1 95.88 357 VAL B C 1
ATOM 6226 O O . VAL B 1 357 ? -13.789 2.57 10.062 1 95.88 357 VAL B O 1
ATOM 6229 N N . ALA B 1 358 ? -12.484 4.305 9.82 1 95.69 358 ALA B N 1
ATOM 6230 C CA . ALA B 1 358 ? -13.414 5.102 9.031 1 95.69 358 ALA B CA 1
ATOM 6231 C C . ALA B 1 358 ? -12.68 5.938 7.988 1 95.69 358 ALA B C 1
ATOM 6233 O O . ALA B 1 358 ? -11.531 6.328 8.195 1 95.69 358 ALA B O 1
ATOM 6234 N N . ASN B 1 359 ? -13.32 6.188 6.91 1 96.19 359 ASN B N 1
ATOM 6235 C CA . ASN B 1 359 ? -12.609 6.883 5.844 1 96.19 359 ASN B CA 1
ATOM 6236 C C . ASN B 1 359 ? -13.531 7.809 5.062 1 96.19 359 ASN B C 1
ATOM 6238 O O . ASN B 1 359 ? -13.617 7.719 3.836 1 96.19 359 ASN B O 1
ATOM 6242 N N . PRO B 1 360 ? -14.156 8.789 5.742 1 96.88 360 PRO B N 1
ATOM 6243 C CA . PRO B 1 360 ? -14.953 9.781 5.02 1 96.88 360 PRO B CA 1
ATOM 6244 C C . PRO B 1 360 ? -14.117 10.641 4.082 1 96.88 360 PRO B C 1
ATOM 6246 O O . PRO B 1 360 ? -12.883 10.586 4.121 1 96.88 360 PRO B O 1
ATOM 6249 N N . GLU B 1 361 ? -14.859 11.352 3.172 1 97.06 361 GLU B N 1
ATOM 6250 C CA . GLU B 1 361 ? -14.148 12.242 2.262 1 97.06 361 GLU B CA 1
ATOM 6251 C C . GLU B 1 361 ? -14.859 13.586 2.133 1 97.06 361 GLU B C 1
ATOM 6253 O O . GLU B 1 361 ? -16.062 13.688 2.393 1 97.06 361 GLU B O 1
ATOM 6258 N N . PHE B 1 362 ? -14.164 14.602 1.778 1 97.69 362 PHE B N 1
ATOM 6259 C CA . PHE B 1 362 ? -14.734 15.906 1.466 1 97.69 362 PHE B CA 1
ATOM 6260 C C . PHE B 1 362 ? -13.906 16.609 0.402 1 97.69 362 PHE B C 1
ATOM 6262 O O . PHE B 1 362 ? -12.836 16.141 0.025 1 97.69 362 PHE B O 1
ATOM 6269 N N . TYR B 1 363 ? -14.438 17.672 -0.097 1 97.81 363 TYR B N 1
ATOM 6270 C CA . TYR B 1 363 ? -13.82 18.406 -1.196 1 97.81 363 TYR B CA 1
ATOM 6271 C C . TYR B 1 363 ? -13.602 19.859 -0.816 1 97.81 363 TYR B C 1
ATOM 6273 O O . TYR B 1 363 ? -14.438 20.469 -0.137 1 97.81 363 TYR B O 1
ATOM 6281 N N . ILE B 1 364 ? -12.516 20.375 -1.217 1 97.56 364 ILE B N 1
ATOM 6282 C CA . ILE B 1 364 ? -12.148 21.75 -0.903 1 97.56 364 ILE B CA 1
ATOM 6283 C C . ILE B 1 364 ? -12.031 22.562 -2.193 1 97.56 364 ILE B C 1
ATOM 6285 O O . ILE B 1 364 ? -11.523 22.062 -3.201 1 97.56 364 ILE B O 1
ATOM 6289 N N . GLY B 1 365 ? -12.414 23.797 -2.166 1 94 365 GLY B N 1
ATOM 6290 C CA . GLY B 1 365 ? -12.344 24.703 -3.299 1 94 365 GLY B CA 1
ATOM 6291 C C . GLY B 1 365 ? -13.68 24.875 -3.996 1 94 365 GLY B C 1
ATOM 6292 O O . GLY B 1 365 ? -14.523 23.984 -3.984 1 94 365 GLY B O 1
ATOM 6293 N N . GLN B 1 366 ? -13.82 25.953 -4.621 1 92.19 366 GLN B N 1
ATOM 6294 C CA . GLN B 1 366 ? -15.094 26.234 -5.27 1 92.19 366 GLN B CA 1
ATOM 6295 C C . GLN B 1 366 ? -15.352 25.297 -6.441 1 92.19 366 GLN B C 1
ATOM 6297 O O . GLN B 1 366 ? -16.5 25.016 -6.781 1 92.19 366 GLN B O 1
ATOM 6302 N N . GLU B 1 367 ? -14.32 24.766 -6.988 1 93.44 367 GLU B N 1
ATOM 6303 C CA . GLU B 1 367 ? -14.438 23.812 -8.086 1 93.44 367 GLU B CA 1
ATOM 6304 C C . GLU B 1 367 ? -14.195 22.391 -7.605 1 93.44 367 GLU B C 1
ATOM 6306 O O . GLU B 1 367 ? -14 21.484 -8.414 1 93.44 367 GLU B O 1
ATOM 6311 N N . SER B 1 368 ? -14.125 22.234 -6.336 1 96.25 368 SER B N 1
ATOM 6312 C CA . SER B 1 368 ? -13.828 20.922 -5.746 1 96.25 368 SER B CA 1
ATOM 6313 C C . SER B 1 368 ? -12.5 20.375 -6.27 1 96.25 368 SER B C 1
ATOM 6315 O O . SER B 1 368 ? -12.406 19.219 -6.652 1 96.25 368 SER B O 1
ATOM 6317 N N . GLU B 1 369 ? -11.523 21.219 -6.355 1 96.06 369 GLU B N 1
ATOM 6318 C CA . GLU B 1 369 ? -10.266 20.859 -7.004 1 96.06 369 GLU B CA 1
ATOM 6319 C C . GLU B 1 369 ? -9.391 20.016 -6.086 1 96.06 369 GLU B C 1
ATOM 6321 O O . GLU B 1 369 ? -8.375 19.469 -6.52 1 96.06 369 GLU B O 1
ATOM 6326 N N . CYS B 1 370 ? -9.805 19.906 -4.82 1 97.88 370 CYS B N 1
ATOM 6327 C CA . CYS B 1 370 ? -9.07 19.094 -3.854 1 97.88 370 CYS B CA 1
ATOM 6328 C C . CYS B 1 370 ? -9.992 18.094 -3.176 1 97.88 370 CYS B C 1
ATOM 6330 O O . CYS B 1 370 ? -11.008 18.469 -2.598 1 97.88 370 CYS B O 1
ATOM 6332 N N . ARG B 1 371 ? -9.625 16.828 -3.26 1 98.44 371 ARG B N 1
ATOM 6333 C CA . ARG B 1 371 ? -10.32 15.773 -2.543 1 98.44 371 ARG B CA 1
ATOM 6334 C C . ARG B 1 371 ? -9.508 15.289 -1.349 1 98.44 371 ARG B C 1
ATOM 6336 O O . ARG B 1 371 ? -8.312 15 -1.481 1 98.44 371 ARG B O 1
ATOM 6343 N N . ILE B 1 372 ? -10.133 15.273 -0.212 1 98.56 372 ILE B N 1
ATOM 6344 C CA . ILE B 1 372 ? -9.492 14.766 0.996 1 98.56 372 ILE B CA 1
ATOM 6345 C C . ILE B 1 372 ? -10.203 13.492 1.46 1 98.56 372 ILE B C 1
ATOM 6347 O O . ILE B 1 372 ? -11.43 13.469 1.586 1 98.56 372 ILE B O 1
ATOM 6351 N N . VAL B 1 373 ? -9.477 12.422 1.606 1 98.62 373 VAL B N 1
ATOM 6352 C CA . VAL B 1 373 ? -9.953 11.25 2.336 1 98.62 373 VAL B CA 1
ATOM 6353 C C . VAL B 1 373 ? -9.383 11.258 3.754 1 98.62 373 VAL B C 1
ATOM 6355 O O . VAL B 1 373 ? -8.188 11.016 3.955 1 98.62 373 VAL B O 1
ATOM 6358 N N . GLU B 1 374 ? -10.227 11.594 4.672 1 98.44 374 GLU B N 1
ATOM 6359 C CA . GLU B 1 374 ? -9.852 11.68 6.082 1 98.44 374 GLU B CA 1
ATOM 6360 C C . GLU B 1 374 ? -10.117 10.367 6.809 1 98.44 374 GLU B C 1
ATOM 6362 O O . GLU B 1 374 ? -11.266 9.984 7.016 1 98.44 374 GLU B O 1
ATOM 6367 N N . GLN B 1 375 ? -9.023 9.766 7.297 1 98.69 375 GLN B N 1
ATOM 6368 C CA . GLN B 1 375 ? -9.195 8.422 7.852 1 98.69 375 GLN B CA 1
ATOM 6369 C C . GLN B 1 375 ? -8.969 8.422 9.359 1 98.69 375 GLN B C 1
ATOM 6371 O O . GLN B 1 375 ? -7.961 8.938 9.844 1 98.69 375 GLN B O 1
ATOM 6376 N N . LEU B 1 376 ? -9.945 7.883 10.109 1 98.62 376 LEU B N 1
ATOM 6377 C CA . LEU B 1 376 ? -9.711 7.516 11.508 1 98.62 376 LEU B CA 1
ATOM 6378 C C . LEU B 1 376 ? -8.945 6.199 11.594 1 98.62 376 LEU B C 1
ATOM 6380 O O . LEU B 1 376 ? -9.344 5.203 10.992 1 98.62 376 LEU B O 1
ATOM 6384 N N . CYS B 1 377 ? -7.891 6.219 12.383 1 98.69 377 CYS B N 1
ATOM 6385 C CA . CYS B 1 377 ? -7.008 5.059 12.328 1 98.69 377 CYS B CA 1
ATOM 6386 C C . CYS B 1 377 ? -6.629 4.594 13.727 1 98.69 377 CYS B C 1
ATOM 6388 O O . CYS B 1 377 ? -6.504 5.406 14.641 1 98.69 377 CYS B O 1
ATOM 6390 N N . HIS B 1 378 ? -6.391 3.277 13.844 1 98.69 378 HIS B N 1
ATOM 6391 C CA . HIS B 1 378 ? -5.559 2.676 14.883 1 98.69 378 HIS B CA 1
ATOM 6392 C C . HIS B 1 378 ? -4.129 2.469 14.391 1 98.69 378 HIS B C 1
ATOM 6394 O O . HIS B 1 378 ? -3.914 2.074 13.242 1 98.69 378 HIS B O 1
ATOM 6400 N N . PHE B 1 379 ? -3.219 2.744 15.305 1 98.81 379 PHE B N 1
ATOM 6401 C CA . PHE B 1 379 ? -1.811 2.586 14.961 1 98.81 379 PHE B CA 1
ATOM 6402 C C . PHE B 1 379 ? -1.12 1.633 15.93 1 98.81 379 PHE B C 1
ATOM 6404 O O . PHE B 1 379 ? -1.592 1.43 17.047 1 98.81 379 PHE B O 1
ATOM 6411 N N . GLU B 1 380 ? -0.12 1.014 15.484 1 98.75 380 GLU B N 1
ATOM 6412 C CA . GLU B 1 380 ? 0.909 0.374 16.297 1 98.75 380 GLU B CA 1
ATOM 6413 C C . GLU B 1 380 ? 2.305 0.818 15.867 1 98.75 380 GLU B C 1
ATOM 6415 O O . GLU B 1 380 ? 2.695 0.632 14.719 1 98.75 380 GLU B O 1
ATOM 6420 N N . VAL B 1 381 ? 3.021 1.465 16.766 1 98.62 381 VAL B N 1
ATOM 6421 C CA . VAL B 1 381 ? 4.359 1.952 16.453 1 98.62 381 VAL B CA 1
ATOM 6422 C C . VAL B 1 381 ? 5.375 1.321 17.391 1 98.62 381 VAL B C 1
ATOM 6424 O O . VAL B 1 381 ? 5.367 1.598 18.594 1 98.62 381 VAL B O 1
ATOM 6427 N N . ASN B 1 382 ? 6.293 0.57 16.797 1 97.31 382 ASN B N 1
ATOM 6428 C CA . ASN B 1 382 ? 7.277 -0.14 17.594 1 97.31 382 ASN B CA 1
ATOM 6429 C C . ASN B 1 382 ? 6.629 -0.852 18.781 1 97.31 382 ASN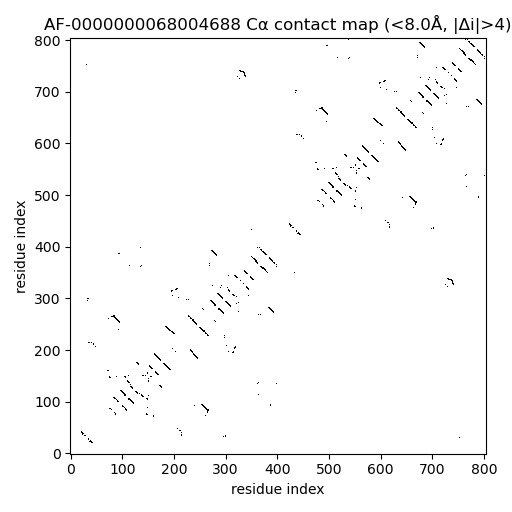 B C 1
ATOM 6431 O O . ASN B 1 382 ? 7.117 -0.762 19.906 1 97.31 382 ASN B O 1
ATOM 6435 N N . GLY B 1 383 ? 5.426 -1.423 18.547 1 96.56 383 GLY B N 1
ATOM 6436 C CA . GLY B 1 383 ? 4.75 -2.221 19.562 1 96.56 383 GLY B CA 1
ATOM 6437 C C . GLY B 1 383 ? 3.805 -1.411 20.422 1 96.56 383 GLY B C 1
ATOM 6438 O O . GLY B 1 383 ? 3.029 -1.975 21.203 1 96.56 383 GLY B O 1
ATOM 6439 N N . LEU B 1 384 ? 3.848 -0.072 20.359 1 98.38 384 LEU B N 1
ATOM 6440 C CA . LEU B 1 384 ? 2.975 0.788 21.141 1 98.38 384 LEU B CA 1
ATOM 6441 C C . LEU B 1 384 ? 1.666 1.057 20.406 1 98.38 384 LEU B C 1
ATOM 6443 O O . LEU B 1 384 ? 1.673 1.365 19.219 1 98.38 384 LEU B O 1
ATOM 6447 N N . LYS B 1 385 ? 0.585 0.966 21.156 1 98.56 385 LYS B N 1
ATOM 6448 C CA . LYS B 1 385 ? -0.721 1.294 20.578 1 98.56 385 LYS B CA 1
ATOM 6449 C C . LYS B 1 385 ? -0.85 2.793 20.328 1 98.56 385 LYS B C 1
ATOM 6451 O O . LYS B 1 385 ? -0.303 3.604 21.078 1 98.56 385 LYS B O 1
ATOM 6456 N N . GLY B 1 386 ? -1.565 3.123 19.281 1 98.81 386 GLY B N 1
ATOM 6457 C CA . GLY B 1 386 ? -1.826 4.516 18.953 1 98.81 386 GLY B CA 1
ATOM 6458 C C . GLY B 1 386 ? -3.168 4.734 18.281 1 98.81 386 GLY B C 1
ATOM 6459 O O . GLY B 1 386 ? -3.834 3.771 17.891 1 98.81 386 GLY B O 1
ATOM 6460 N N . TRP B 1 387 ? -3.574 5.945 18.234 1 98.81 387 TRP B N 1
ATOM 6461 C CA . TRP B 1 387 ? -4.809 6.371 17.578 1 98.81 387 TRP B CA 1
ATOM 6462 C C . TRP B 1 387 ? -4.629 7.727 16.906 1 98.81 387 TRP B C 1
ATOM 6464 O O . TRP B 1 387 ? -3.682 8.453 17.203 1 98.81 387 TRP B O 1
ATOM 6474 N N . GLY B 1 388 ? -5.41 8.039 15.945 1 98.75 388 GLY B N 1
ATOM 6475 C CA . GLY B 1 388 ? -5.336 9.297 15.227 1 98.75 388 GLY B CA 1
ATOM 6476 C C . GLY B 1 388 ? -5.879 9.211 13.812 1 98.75 388 GLY B C 1
ATOM 6477 O O . GLY B 1 388 ? -6.941 8.625 13.578 1 98.75 388 GLY B O 1
ATOM 6478 N N . ALA B 1 389 ? -5.086 9.875 12.891 1 98.75 389 ALA B N 1
ATOM 6479 C CA . ALA B 1 389 ? -5.684 9.992 11.562 1 98.75 389 ALA B CA 1
ATOM 6480 C C . ALA B 1 389 ? -4.617 9.906 10.477 1 98.75 389 ALA B C 1
ATOM 6482 O O . ALA B 1 389 ? -3.434 10.141 10.742 1 98.75 389 ALA B O 1
ATOM 6483 N N . ALA B 1 390 ? -5.051 9.461 9.375 1 98.88 390 ALA B N 1
ATOM 6484 C CA . ALA B 1 390 ? -4.328 9.625 8.117 1 98.88 390 ALA B CA 1
ATOM 6485 C C . ALA B 1 390 ? -5.129 10.477 7.133 1 98.88 390 ALA B C 1
ATOM 6487 O O . ALA B 1 390 ? -6.301 10.195 6.871 1 98.88 390 ALA B O 1
ATOM 6488 N N . GLU B 1 391 ? -4.531 11.5 6.633 1 98.81 391 GLU B N 1
ATOM 6489 C CA . GLU B 1 391 ? -5.16 12.383 5.652 1 98.81 391 GLU B CA 1
ATOM 6490 C C . GLU B 1 391 ? -4.539 12.203 4.27 1 98.81 391 GLU B C 1
ATOM 6492 O O . GLU B 1 391 ? -3.355 12.484 4.074 1 98.81 391 GLU B O 1
ATOM 6497 N N . TRP B 1 392 ? -5.336 11.711 3.373 1 98.88 392 TRP B N 1
ATOM 6498 C CA . TRP B 1 392 ? -4.918 11.562 1.982 1 98.88 392 TRP B CA 1
ATOM 6499 C C . TRP B 1 392 ? -5.531 12.656 1.111 1 98.88 392 TRP B C 1
ATOM 6501 O O . TRP B 1 392 ? -6.754 12.812 1.075 1 98.88 392 TRP B O 1
ATOM 6511 N N . GLN B 1 393 ? -4.723 13.383 0.451 1 98.69 393 GLN B N 1
ATOM 6512 C CA . GLN B 1 393 ? -5.168 14.438 -0.453 1 98.69 393 GLN B CA 1
ATOM 6513 C C . GLN B 1 393 ? -4.945 14.039 -1.91 1 98.69 393 GLN B C 1
ATOM 6515 O O . GLN B 1 393 ? -3.904 13.484 -2.256 1 98.69 393 GLN B O 1
ATOM 6520 N N . TYR B 1 394 ? -5.934 14.352 -2.799 1 98.44 394 TYR B N 1
ATOM 6521 C CA . TYR B 1 394 ? -5.844 14.141 -4.238 1 98.44 394 TYR B CA 1
ATOM 6522 C C . TYR B 1 394 ? -6.25 15.398 -5 1 98.44 394 TYR B C 1
ATOM 6524 O O . TYR B 1 394 ? -7.254 16.031 -4.676 1 98.44 394 TYR B O 1
ATOM 6532 N N . ARG B 1 395 ? -5.508 15.703 -6.02 1 98 395 ARG B N 1
ATOM 6533 C CA . ARG B 1 395 ? -6.047 16.625 -7.02 1 98 395 ARG B CA 1
ATOM 6534 C C . ARG B 1 395 ? -7.312 16.062 -7.652 1 98 395 ARG B C 1
ATOM 6536 O O . ARG B 1 395 ? -7.332 14.914 -8.094 1 98 395 ARG B O 1
ATOM 6543 N N . HIS B 1 396 ? -8.359 16.875 -7.637 1 96.5 396 HIS B N 1
ATOM 6544 C CA . HIS B 1 396 ? -9.641 16.391 -8.141 1 96.5 396 HIS B CA 1
ATOM 6545 C C . HIS B 1 396 ? -10.078 17.188 -9.367 1 96.5 396 HIS B C 1
ATOM 6547 O O . HIS B 1 396 ? -10.031 18.422 -9.367 1 96.5 396 HIS B O 1
ATOM 6553 N N . TYR B 1 397 ? -10.578 16.469 -10.414 1 91.69 397 TYR B N 1
ATOM 6554 C CA . TYR B 1 397 ? -10.93 17.109 -11.68 1 91.69 397 TYR B CA 1
ATOM 6555 C C . TYR B 1 397 ? -12.43 17 -11.945 1 91.69 397 TYR B C 1
ATOM 6557 O O . TYR B 1 397 ? -12.945 17.609 -12.883 1 91.69 397 TYR B O 1
ATOM 6565 N N . GLY B 1 398 ? -13.273 16.312 -11.242 1 87.88 398 GLY B N 1
ATOM 6566 C CA . GLY B 1 398 ? -14.633 15.938 -11.602 1 87.88 398 GLY B CA 1
ATOM 6567 C C . GLY B 1 398 ? -15.688 16.797 -10.938 1 87.88 398 GLY B C 1
ATOM 6568 O O . GLY B 1 398 ? -16.875 16.5 -11.008 1 87.88 398 GLY B O 1
ATOM 6569 N N . GLY B 1 399 ? -15.367 17.906 -10.305 1 87.25 399 GLY B N 1
ATOM 6570 C CA . GLY B 1 399 ? -16.359 18.688 -9.57 1 87.25 399 GLY B CA 1
ATOM 6571 C C . GLY B 1 399 ? -16.906 17.969 -8.359 1 87.25 399 GLY B C 1
ATOM 6572 O O . GLY B 1 399 ? -16.438 16.891 -8 1 87.25 399 GLY B O 1
ATOM 6573 N N . LEU B 1 400 ? -17.984 18.578 -7.785 1 86.88 400 LEU B N 1
ATOM 6574 C CA . LEU B 1 400 ? -18.594 17.984 -6.602 1 86.88 400 LEU B CA 1
ATOM 6575 C C . LEU B 1 400 ? -19.406 16.75 -6.98 1 86.88 400 LEU B C 1
ATOM 6577 O O . LEU B 1 400 ? -20.219 16.797 -7.91 1 86.88 400 LEU B O 1
ATOM 6581 N N . PRO B 1 401 ? -19.109 15.625 -6.297 1 79.56 401 PRO B N 1
ATOM 6582 C CA . PRO B 1 401 ? -19.891 14.43 -6.633 1 79.56 401 PRO B CA 1
ATOM 6583 C C . PRO B 1 401 ? -21.391 14.625 -6.449 1 79.56 401 PRO B C 1
ATOM 6585 O O . PRO B 1 401 ? -21.812 15.367 -5.559 1 79.56 401 PRO B O 1
ATOM 6588 N N . LYS B 1 402 ? -22.25 14.117 -7.422 1 71.06 402 LYS B N 1
ATOM 6589 C CA . LYS B 1 402 ? -23.703 14.211 -7.395 1 71.06 402 LYS B CA 1
ATOM 6590 C C . LYS B 1 402 ? -24.297 13.188 -6.43 1 71.06 402 LYS B C 1
ATOM 6592 O O . LYS B 1 402 ? -23.734 12.102 -6.246 1 71.06 402 LYS B O 1
#

Organism: Aedes aegypti (NCBI:txid7159)

Foldseek 3Di:
DVVVVVVVVVCVVVVVVVVVCVQQAAADQADVNFHFDQGGRLVVLLVVQLVVVVVVLVVVVVDCCPPPVNQLVLQFQDDFAPDQFFWKKKWKWWADPLGFTWTWMWIDGPPQWIQIWIWTDDNVVDPFIKIDDCPLERTFGDDPVCPRARDTDFWHWADDGRPFKIWTWGWDWIDTPPDPPDIKTKIWIKMWGDPFDKAKQVRRANSNLVSSQSSRADDDPQQVVLCVVADKTKMKDKTWMWTWMDIHHDIDTDITTMMMMIIGDNRDDLLQFAKKKWWWKAFPVGKIKIWMWGDRRSHGRTGTFIWIQDRVVSDTFHWNDKADDPCVACSPPDGDQWDWIWTDTPVDIKIKIKHFDDWDKHADDPQSQKIKTKTWIWMAIPNTTITTIMIMMHGDDDGDDD/DVVVVVVVVVCVVVVVVVVVCVQQAAADQADVNFFFDQGGRLVVLLVVQLVVVVVVLVVVVVDCCPPPVNQLVLQFQDDFAPDQFFWKKKWKWWADPLGWTWTWMWIDGPPQWIQIWIWTDDNVPDPFIKIDDCPLERTFGDDPVCPRARDTDFWHWADDGRPFKIWTWGWDWIDTPPDPPDIKTKIWIKMWGDPFDKAKQVRRANSNLVSSQSSRADDDPQQVVLCVVADKTKMKDKTWMWTWMDIHHDIDTDITTMMMMIIGDNRDDLLQFAKKKWWWKAFPVGKIKIWMWGDRRSHGRTGTFIWIQDRVVSDTFHWNDKADDPCVACSPPDGDQWDWIWTDTPVDIKIKIKHFDDWDKHADDPQSQKIKTKTWIWMAIPNTTITTIMIMMHGDDDGDDD

Sequence (804 aa):
MMLCECLLVVSLIAGGGCLIRLLIGEEREPVFNVYRLPGKFYHLKYVSMLLMLLIRKRKTVTSTKNSEESVLNLDKPQPLSTNEHAVDAEYFNGANSETTWLVCGTARRRNNLVNGFLYLKIADFSERLLVSPRLPDTCMWQSDEELGRYEAEGLKLTPVVPMKKWKIEYQGAMRFENDLSQEMKVKLEAFWTTDLPYYNFATDMDPRPVARAMAKELWSREHFQNLKKYHQTHYEHFGTLEGKVQIDDKTFPLSVDCMRDHSFGDQRNWKNFHRYVMHFVHLENGDRITVGLICMPITFSWLEVGFVTKSKKAQNIPITFVDFDLYQHGEQGNPPTDYALQFRTDENIYTMKVRVVANPEFYIGQESECRIVEQLCHFEVNGLKGWGAAEWQYRHYGGLPKMMLCECLLVVSLIAGGGCLIRLLIGEEREPVFNVYRLPGKFYHLKYVSMLLMLLIRKRKTVTSTKNSEESVLNLDKPQPLSTNEHAVDAEYFNGANSETTWLVCGTARRRNNLVNGFLYLKIADFSERLLVSPRLPDTCMWQSDEELGRYEAEGLKLTPVVPMKKWKIEYQGAMRFENDLSQEMKVKLEAFWTTDLPYYNFATDMDPRPVARAMAKELWSREHFQNLKKYHQTHYEHFGTLEGKVQIDDKTFPLSVDCMRDHSFGDQRNWKNFHRYVMHFVHLENGDRITVGLICMPITFSWLEVGFVTKSKKAQNIPITFVDFDLYQHGEQGNPPTDYALQFRTDENIYTMKVRVVANPEFYIGQESECRIVEQLCHFEVNGLKGWGAAEWQYRHYGGLPK

Nearest PDB structures (foldseek):
  2ich-assembly2_B  TM=6.210E-01  e=7.938E-10  Nitrosomonas europaea
  2ich-assembly1_A  TM=6.204E-01  e=2.278E-09  Nitrosomonas europaea
  4ffu-assembly1_D  TM=4.440E-01  e=1.199E+00  Sinorhizobium meliloti 1021
  4w78-assembly3_C  TM=4.009E-01  e=2.938E+00  Mycobacterium tuberculosis CCDC5180
  4w78-assembly1_A  TM=4.039E-01  e=7.198E+00  Mycobacterium tuberculosis CCDC5180

Radius of gyration: 29.84 Å; Cα contacts (8 Å, |Δi|>4): 1937; chains: 2; bounding box: 88×86×59 Å

pLDDT: mean 93.16, std 9.74, range [52.0, 98.94]

Secondary structure (DSSP, 8-state):
-HHHHHHHHHHHHHHHHHHHHHHH----PPBTTTB--S-TTHHHHHHHHHHHHHHHHHHHHHSGGG-HHHHHTTSSPPPP-SSTT-EEEEEEEEE-TT--EEEEEEEE-STTEEEEEEEEE-TTT-SSPEE-TTTTB-EEE--GGGTTSEEETTEEEEEEETTTEEEEEEEEEEEETTEEEEEEEEEEEEEEE--SPPEETTTSS-HHHHHHHHHHSPP-HHHHHHHHHT--EEEEEEEEEEEEEEETTEEEEEEEEEEEEEEEES---GGG--EEEEEEEEETTS-EEEEEEEEETTTEEEEEEEEEEETTTTEEEE--EEE--GGGBSTTS---SEEEEEEE-SS-EEEEEEEEEE--EEEESTT--EEEEEEEEEEEETTEEEEEEEEEEEE--S-S--/-HHHHHHHHHHHHHHHHHHHHHHH----PPBTTTB--S-TTHHHHHHHHHHHHHHHHHHHHHSGGG-HHHHHHHSSPPPP-SSTT-EEEEEEEEE-TT--EEEEEEEE-STTEEEEEEEEE-TTT-SSPEE-TTTTB-EEE--GGGTTSEEETTEEEEEEETTTEEEEEEEEEEEETTEEEEEEEEEEEEEEE--SPPEETTTSS-HHHHHHHHHHSPP-HHHHHHHHHT--EEEEEEEEEEEEEEETTEEEEEEEEEEEEEEEES---GGG--EEEEEEEEETTS-EEEEEEEEETTTEEEEEEEEEEETTTTEEEE--EEE--GGGB-TTS---SEEEEEEE-SS-EEEEEEEEEE--EEEESTT--EEEEEEEEEEEETTEEEEEEEEEEEE--S-S--